Protein AF-0000000072562785 (afdb_homodimer)

Solvent-accessible surface area (backbone atoms only — not comparable to full-atom values): 84893 Å² total; per-residue (Å²): 133,82,79,73,74,63,72,68,56,55,51,50,50,51,51,52,51,36,52,48,36,49,51,53,28,52,50,31,46,50,52,27,52,51,36,47,51,51,36,52,54,53,45,57,34,65,36,48,22,24,50,68,55,38,51,45,48,44,40,48,33,55,50,49,68,55,76,79,30,54,31,75,60,66,19,50,46,67,73,76,51,78,28,59,71,29,42,30,52,51,30,38,39,73,35,67,59,48,44,61,56,45,38,51,47,44,47,61,54,59,70,44,70,67,44,73,40,58,78,39,71,22,55,50,37,46,47,54,51,18,57,62,54,69,73,50,68,36,35,37,53,66,45,47,50,52,46,44,42,67,62,31,49,52,53,40,27,51,51,50,38,58,45,43,74,37,69,66,55,20,64,74,31,51,56,47,48,38,56,46,82,42,66,58,47,42,28,52,43,69,65,64,62,72,65,71,77,68,80,63,76,76,72,71,68,78,80,74,70,67,67,74,58,46,75,65,60,66,71,65,74,65,92,62,71,74,76,65,77,70,71,78,72,74,74,80,39,45,50,95,48,36,33,39,30,22,40,26,37,96,85,39,44,44,65,27,33,37,38,31,58,42,34,40,73,64,56,33,71,45,42,46,45,39,15,67,58,74,42,52,43,75,73,44,67,59,87,54,96,81,59,50,56,51,51,47,24,27,34,49,45,50,30,42,49,18,42,51,46,28,47,22,46,52,33,22,32,44,31,33,33,39,35,34,87,62,39,36,38,40,36,38,37,50,80,90,41,66,44,37,36,27,36,42,77,42,40,25,60,77,73,36,48,78,55,42,55,75,75,64,66,72,47,75,34,34,55,67,47,26,64,52,37,41,51,39,40,51,49,46,53,31,43,62,47,71,47,40,37,52,39,52,32,49,56,40,59,71,71,48,50,57,33,74,60,66,82,46,68,75,70,67,43,91,40,56,69,69,59,59,91,66,54,48,65,74,46,59,67,87,53,67,43,52,57,57,44,70,71,58,58,59,72,64,52,83,71,81,74,76,78,75,74,71,79,72,67,79,68,76,74,68,72,75,72,80,82,86,84,80,89,84,86,90,84,86,90,80,89,81,87,83,82,86,80,84,82,83,81,82,84,81,85,85,80,81,81,76,78,80,72,81,72,70,84,81,83,68,98,60,81,74,73,67,73,76,59,50,72,75,80,75,92,69,54,39,38,38,62,36,57,56,18,23,66,73,39,26,59,61,34,86,81,24,85,44,40,83,40,37,44,85,65,34,36,75,51,32,34,68,55,46,48,53,49,49,46,50,42,40,63,34,87,84,23,32,59,49,48,45,73,63,48,41,67,47,44,61,36,32,38,24,40,37,39,40,78,78,43,45,54,26,36,31,25,45,32,15,30,80,40,33,41,56,42,52,54,50,24,48,52,49,46,60,71,43,51,90,48,40,45,55,30,27,52,30,66,66,44,69,44,79,36,62,92,58,52,49,63,46,73,37,45,47,53,26,25,32,35,39,36,30,38,60,46,64,42,46,37,50,71,71,53,30,81,87,38,38,42,78,47,36,65,44,41,47,50,27,49,49,56,41,40,74,68,34,33,44,50,83,58,73,46,68,91,31,30,16,39,20,76,91,68,71,29,30,19,51,54,75,46,63,64,38,45,74,60,77,79,73,78,71,75,79,64,80,81,76,80,71,73,83,74,71,62,64,62,46,54,56,50,47,54,50,50,50,41,28,54,75,30,65,44,126,134,85,80,73,75,63,71,70,56,56,51,51,52,51,50,51,50,36,51,50,37,49,50,52,27,52,50,33,44,50,52,28,52,50,36,47,50,51,36,51,54,53,43,58,34,62,36,49,22,24,50,69,56,39,51,45,49,45,40,50,34,56,50,50,68,55,76,78,29,55,31,75,62,64,19,50,45,67,74,76,52,78,28,59,70,29,42,32,51,53,30,38,39,72,36,66,60,48,44,60,55,45,40,50,46,44,47,61,55,59,70,44,69,67,44,73,39,59,79,39,71,22,55,51,37,46,48,54,51,19,57,62,53,70,73,49,68,36,35,37,53,66,45,46,51,52,45,43,42,68,65,33,49,52,51,41,26,50,51,50,37,58,45,44,74,37,69,67,54,21,64,74,31,51,57,46,50,38,56,44,81,41,66,58,46,42,28,50,42,69,64,65,60,71,64,72,77,67,78,63,75,75,73,71,68,78,80,75,68,67,68,74,57,46,73,66,59,66,75,65,70,70,91,62,72,76,77,66,77,72,71,78,73,75,72,80,37,44,51,95,49,32,32,40,30,22,43,25,35,96,85,39,44,44,66,28,31,37,39,31,60,40,34,40,73,64,57,33,70,45,43,47,44,39,14,68,57,74,42,50,43,75,72,43,66,60,84,54,97,79,58,50,50,52,52,49,25,26,33,49,46,50,31,42,50,18,43,51,46,31,48,23,46,51,35,23,32,44,31,33,33,38,36,33,86,60,40,37,38,39,37,38,36,49,81,91,42,67,47,37,36,27,37,42,77,42,40,25,60,77,73,37,48,79,56,42,56,75,77,63,67,72,47,74,34,34,56,67,48,28,65,51,36,41,52,40,40,51,47,47,53,32,44,62,49,71,47,42,39,54,39,54,34,51,54,43,59,71,71,46,50,58,34,74,60,67,83,45,67,74,69,63,45,92,41,53,66,70,63,51,97,61,57,46,65,76,47,58,66,87,51,68,40,52,57,57,45,71,70,58,58,62,71,63,52,80,71,81,72,74,76,74,74,68,78,71,68,79,71,77,72,72,75,79,72,79,84,81,85,81,87,83,91,83,88,91,87,91,87,88,90,83,89,85,86,90,87,87,86,84,87,86,86,85,82,82,83,76,78,80,74,83,72,72,82,81,84,67,96,59,81,76,73,64,73,78,59,51,71,74,81,75,90,69,54,40,37,37,64,36,56,57,18,23,65,72,38,28,58,61,36,84,82,24,84,44,40,83,40,37,46,84,65,33,35,75,50,32,34,70,55,47,46,53,49,48,46,48,43,42,62,33,87,83,23,32,59,52,48,44,72,63,46,40,67,47,45,61,36,31,38,24,40,36,40,39,78,78,42,45,53,25,35,32,24,44,31,16,30,78,40,33,41,54,41,51,54,50,24,47,51,48,49,60,71,42,52,90,48,41,45,54,31,26,51,31,66,66,44,69,42,79,35,62,92,57,51,50,61,47,73,36,46,46,54,26,24,33,34,39,36,30,36,62,46,64,42,46,35,50,71,71,52,31,81,88,39,38,42,78,48,34,64,43,42,47,50,27,50,48,54,42,40,74,68,35,33,46,50,83,58,74,45,68,91,30,30,16,39,19,77,92,68,71,30,30,19,50,56,74,47,63,64,39,44,73,59,77,80,72,78,71,74,77,63,81,80,76,80,71,72,82,73,72,61,64,62,47,53,54,50,46,53,49,52,50,40,28,55,74,32,65,45,126

Organism: Arthroderma benhamiae (strain ATCC MYA-4681 / CBS 112371) (NCBI:txid663331)

Foldseek 3Di:
DPPPDDPVVVVVVVVVVVVVVVVVVVVVVVVVVVVVVVVVVVCQQAFFAFLLVVLQLLQQQQQPCQVVQEDLDPADDDAQFDQAFFFAFQWEAAPQCLLVLLLVLQCQVQVDCLRVDRDHGGSNVSNVLSVVLNVHHFRYLVSVVVSCCSRAVVRLFSVLLSLCVPPSLCVVLVAQRTKDKDAQLCLAPLAQPPDPPPVPPPPPPPDDPCPVVPVVPVVPDDPPPPPDPPPPPDALFDDPQKIWMWRDHPAFTATQFIEGEGACSNVPPLLCQLQNHIDRLVVLLDDDPPDALSSLSVNSVSSSVSVRLSLCLQLQAFWYWYDNSQKIWTWGADLVHSSYIHTDIAGLCVLCPNGQQPPDAFDFGNSCRHSNNVVSSRRSNSSNDHRQWFLSSLVSVVVTDGRNRDPPCVRNPPCSQPPDPDGSNVNRDDDNSSVVNSPGDSDGNPPPPPPPPPPPDPPPPDPPDPDDDDDDDDDDDDDDDDDPDDDDDDDDDDDDPLDDQPADPDPDVDPPPPPSHHDDDDPFAFALVQLLQQAPQHFHDPPGSLSVLQDDGTGPHHLVVVQVQQLCCQQPPSDPPAWGFPNAADRFFGKIWGAGPPSGHIFIKTFGAPSRVSLLVVQQVLLVLLVVCDNAAAWHWSAKHANQVPWTHDSSRGTTGMITTTHDQAAQLCVVLPVVRLQVQLVLNLVSLVSSVVSQKDQVPDASVQWHQDPVNRGIYGDRSSPMDRHDQDDDPPDDDDPDPSDPPSVVVSVVSSVVSCVNSVND/DPPPDDPVVVVVVVVVVVVVVVVVVVVVVVVVVVVVVVVVVVCQQAFFAFLLVVLQLLQQQQQPPQVVQEDLDPADDDAQFDFAFFFAFQWEAAPQCLLVLLLVLQCQVQVDCLRVDRDHGGSNVSNVLSVVLNVHHFRYLVSVVVSCCSRAVVRLFSVLQSLCVPPSLCVVLVAQRTKDKDAQLCLAPLAQPPDPPPPPPPPDDPDDPCPVVPVVPVVPDDPNPPPDPPPPPDALFDDPQKIWMWRDHPAFTATQFIEGEGACSNVPPLLCQLQNHIDRLVVLLDFDPPDALSSLSVNSVSSSVSVRLSLCLQLQAFWYWYDNSQKIWTWGADLVHSSYIHTDIAGLCVLCPNGQQPPDAFDFGNSCRHSNNVVSSRRSNSSNDHRQWFLSSLVSVVVTDGRNDDPDCVRSPPCSQPDDPDGSNVNRDDDPSSVVNSPGDSDGNPDPPPPPPPPPDPPPPDPDDDDDDDDDDDYYDDDDDDDDYDDDDDDDDDDDPPDDQPADPDPDVDPCPPPSHHDDDDPFAFAQVQLLQQAPQHFHDPPGPLSVLQDDGTGPHHLVVVQVQQLCCQQPPSDVPAWGFPNAADRFFGKIWGAGPPSGHIFIKTFGAPSRVSLLVVQQVLLVLLVVCDNAAAWHWSAKHANQVPWTHDSSRGTTGMITTTHDQAAQLCVVLPVVRLQVQLVLNLVSLVSSVVSQKDQVPDASVQWHQDPVNRGIYGDRSSPMDRHDQDDDPPPDDDCPPSDPPSVVVSVVSSVVSCVRSVND

Nearest PDB structures (foldseek):
  9eq0-assembly2_B  TM=7.694E-01  e=5.985E-05  Homo sapiens
  6ylc-assembly2_B  TM=6.820E-01  e=2.870E-05  Homo sapiens
  6fad-assembly4_D  TM=6.854E-01  e=1.315E-04  Homo sapiens
  5mxx-assembly1_A  TM=7.050E-01  e=3.211E-04  Homo sapiens
  1wbp-assembly1_A  TM=6.813E-01  e=4.638E-04  Homo sapiens

Sequence (1528 aa):
MANEAPVGSREEALLQQLERERALRRQAEDEKERAERDNARLQKQLQPTTLPEFLDACHVYLSVGFSSRINYKTGTQGNPENAYLKLRPDYIREWTTFSQEQSEVWRDLFSVDFASEPHFTSLNTLKEMGNDLQVRSMGSELDLNYYERYAVEDRVSLIIRNLFSDDKLRKIFNLGGDVTFENHGNTITTEERGAEPTANPDIDSPQQSPVQKRRKKADMHGDSLPATPTVRSRSSRPRADQFCVYNTGPERAIPAFIIEYKAPHKLTLAIIEAGLIEMDVDDVVIYNESDDPVKLAQRRVAAVISQAFSYMIQAELEFGYVCTGEAFIFLRVPSDDPATVYYYLSTPNEDVGETTGWAGGDSANRLHLTAIGQVLAFTLRALKSQPRGQVWRNNAEAQLKRWEIEQDDVLFGSDIEESTGKKLSDYKQDRKSRNEYIRVSPIKTRSKSKGLASCRDPEERPTGSEPSDDGDDNDSSGSGGFDPGSPSSGLPRRASNVTAVTKPPPTGSREHKYSMEPPIEPTQFCTQKCLLGLFNRGPLDQNCPHVASHGVERHTIDDCEFRRLVRAQILADSGPSGCESMHLHGTSGALFWLTLFPYGYTLVAKAMPVETVKCALYEEQIYQHLRPIQGIYVPVCLGSVDISSRPLWYDGIFEVVHLLLLGHAGRLVKFHAGANNLRDFAPSACESLRAIHKQHALHRDAHSGNMFWNAENKQVMFVDFERARVVNSGKTKKRKRGTLPLSSHGNTEFEREIKSVERHMGFRMANEAPVGSREEALLQQLERERALRRQAEDEKERAERDNARLQKQLQPTTLPEFLDACHVYLSVGFSSRINYKTGTQGNPENAYLKLRPDYIREWTTFSQEQSEVWRDLFSVDFASEPHFTSLNTLKEMGNDLQVRSMGSELDLNYYERYAVEDRVSLIIRNLFSDDKLRKIFNLGGDVTFENHGNTITTEERGAEPTANPDIDSPQQSPVQKRRKKADMHGDSLPATPTVRSRSSRPRADQFCVYNTGPERAIPAFIIEYKAPHKLTLAIIEAGLIEMDVDDVVIYNESDDPVKLAQRRVAAVISQAFSYMIQAELEFGYVCTGEAFIFLRVPSDDPATVYYYLSTPNEDVGETTGWAGGDSANRLHLTAIGQVLAFTLRALKSQPRGQVWRNNAEAQLKRWEIEQDDVLFGSDIEESTGKKLSDYKQDRKSRNEYIRVSPIKTRSKSKGLASCRDPEERPTGSEPSDDGDDNDSSGSGGFDPGSPSSGLPRRASNVTAVTKPPPTGSREHKYSMEPPIEPTQFCTQKCLLGLFNRGPLDQNCPHVASHGVERHTIDDCEFRRLVRAQILADSGPSGCESMHLHGTSGALFWLTLFPYGYTLVAKAMPVETVKCALYEEQIYQHLRPIQGIYVPVCLGSVDISSRPLWYDGIFEVVHLLLLGHAGRLVKFHAGANNLRDFAPSACESLRAIHKQHALHRDAHSGNMFWNAENKQVMFVDFERARVVNSGKTKKRKRGTLPLSSHGNTEFEREIKSVERHMGFR

Structure (mmCIF, N/CA/C/O backbone):
data_AF-0000000072562785-model_v1
#
loop_
_entity.id
_entity.type
_entity.pdbx_description
1 polymer 'Protein kinase domain-containing protein'
#
loop_
_atom_site.group_PDB
_atom_site.id
_atom_site.type_symbol
_atom_site.label_atom_id
_atom_site.label_alt_id
_atom_site.label_comp_id
_atom_site.label_asym_id
_atom_site.label_entity_id
_atom_site.label_seq_id
_atom_site.pdbx_PDB_ins_code
_atom_site.Cartn_x
_atom_site.Cartn_y
_atom_site.Cartn_z
_atom_site.occupancy
_atom_site.B_iso_or_equiv
_atom_site.auth_seq_id
_atom_site.auth_comp_id
_atom_site.auth_asym_id
_atom_site.auth_atom_id
_atom_site.pdbx_PDB_model_num
ATOM 1 N N . MET A 1 1 ? -8.141 -50.281 85.625 1 22.38 1 MET A N 1
ATOM 2 C CA . MET A 1 1 ? -6.836 -49.625 85.5 1 22.38 1 MET A CA 1
ATOM 3 C C . MET A 1 1 ? -6.516 -49.375 84 1 22.38 1 MET A C 1
ATOM 5 O O . MET A 1 1 ? -6.238 -50.281 83.25 1 22.38 1 MET A O 1
ATOM 9 N N . ALA A 1 2 ? -7.328 -48.469 83.438 1 31.09 2 ALA A N 1
ATOM 10 C CA . ALA A 1 2 ? -7.273 -47.969 82.062 1 31.09 2 ALA A CA 1
ATOM 11 C C . ALA A 1 2 ? -5.887 -47.438 81.688 1 31.09 2 ALA A C 1
ATOM 13 O O . ALA A 1 2 ? -5.34 -46.625 82.438 1 31.09 2 ALA A O 1
ATOM 14 N N . ASN A 1 3 ? -5.039 -48.25 81.125 1 30.95 3 ASN A N 1
ATOM 15 C CA . ASN A 1 3 ? -3.652 -48.156 80.688 1 30.95 3 ASN A CA 1
ATOM 16 C C . ASN A 1 3 ? -3.387 -46.844 80 1 30.95 3 ASN A C 1
ATOM 18 O O . ASN A 1 3 ? -3.998 -46.562 78.938 1 30.95 3 ASN A O 1
ATOM 22 N N . GLU A 1 4 ? -3.189 -45.719 80.75 1 36.47 4 GLU A N 1
ATOM 23 C CA . GLU A 1 4 ? -2.711 -44.406 80.312 1 36.47 4 GLU A CA 1
ATOM 24 C C . GLU A 1 4 ? -1.526 -44.562 79.375 1 36.47 4 GLU A C 1
ATOM 26 O O . GLU A 1 4 ? -0.531 -45.219 79.688 1 36.47 4 GLU A O 1
ATOM 31 N N . ALA A 1 5 ? -1.757 -44.594 78.125 1 46.75 5 ALA A N 1
ATOM 32 C CA . ALA A 1 5 ? -0.71 -44.594 77.125 1 46.75 5 ALA A CA 1
ATOM 33 C C . ALA A 1 5 ? 0.41 -43.625 77.5 1 46.75 5 ALA A C 1
ATOM 35 O O . ALA A 1 5 ? 0.149 -42.5 77.875 1 46.75 5 ALA A O 1
ATOM 36 N N . PRO A 1 6 ? 1.666 -44.062 77.625 1 51.34 6 PRO A N 1
ATOM 37 C CA . PRO A 1 6 ? 2.795 -43.344 78.25 1 51.34 6 PRO A CA 1
ATOM 38 C C . PRO A 1 6 ? 3.021 -41.969 77.625 1 51.34 6 PRO A C 1
ATOM 40 O O . PRO A 1 6 ? 2.684 -41.75 76.438 1 51.34 6 PRO A O 1
ATOM 43 N N . VAL A 1 7 ? 3.025 -40.844 78.188 1 56.44 7 VAL A N 1
ATOM 44 C CA . VAL A 1 7 ? 3.24 -39.406 78 1 56.44 7 VAL A CA 1
ATOM 45 C C . VAL A 1 7 ? 4.324 -39.188 76.938 1 56.44 7 VAL A C 1
ATOM 47 O O . VAL A 1 7 ? 4.219 -38.281 76.125 1 56.44 7 VAL A O 1
ATOM 50 N N . GLY A 1 8 ? 5.285 -39.969 76.875 1 61.75 8 GLY A N 1
ATOM 51 C CA . GLY A 1 8 ? 6.383 -39.906 75.875 1 61.75 8 GLY A CA 1
ATOM 52 C C . GLY A 1 8 ? 5.941 -40.156 74.438 1 61.75 8 GLY A C 1
ATOM 53 O O . GLY A 1 8 ? 6.457 -39.5 73.562 1 61.75 8 GLY A O 1
ATOM 54 N N . SER A 1 9 ? 4.941 -40.875 74.312 1 76.25 9 SER A N 1
ATOM 55 C CA . SER A 1 9 ? 4.477 -41.312 73 1 76.25 9 SER A CA 1
ATOM 56 C C . SER A 1 9 ? 3.65 -40.25 72.312 1 76.25 9 SER A C 1
ATOM 58 O O . SER A 1 9 ? 3.783 -40.031 71.062 1 76.25 9 SER A O 1
ATOM 60 N N . ARG A 1 10 ? 2.939 -39.5 73 1 80.56 10 ARG A N 1
ATOM 61 C CA . ARG A 1 10 ? 2.109 -38.438 72.438 1 80.56 10 ARG A CA 1
ATOM 62 C C . ARG A 1 10 ? 2.965 -37.25 72 1 80.56 10 ARG A C 1
ATOM 64 O O . ARG A 1 10 ? 2.691 -36.656 70.938 1 80.56 10 ARG A O 1
ATOM 71 N N . GLU A 1 11 ? 3.996 -36.938 72.812 1 81.5 11 GLU A N 1
ATOM 72 C CA . GLU A 1 11 ? 4.934 -35.875 72.438 1 81.5 11 GLU A CA 1
ATOM 73 C C . GLU A 1 11 ? 5.668 -36.219 71.125 1 81.5 11 GLU A C 1
ATOM 75 O O . GLU A 1 11 ? 5.863 -35.375 70.25 1 81.5 11 GLU A O 1
ATOM 80 N N . GLU A 1 12 ? 6.004 -37.5 71.062 1 85 12 GLU A N 1
ATOM 81 C CA . GLU A 1 12 ? 6.688 -37.938 69.812 1 85 12 GLU A CA 1
ATOM 82 C C . GLU A 1 12 ? 5.77 -37.844 68.625 1 85 12 GLU A C 1
ATOM 84 O O . GLU A 1 12 ? 6.207 -37.469 67.562 1 85 12 GLU A O 1
ATOM 89 N N . ALA A 1 13 ? 4.543 -38.156 68.875 1 86.5 13 ALA A N 1
ATOM 90 C CA . ALA A 1 13 ? 3.574 -38.094 67.812 1 86.5 13 ALA A CA 1
ATOM 91 C C . ALA A 1 13 ? 3.352 -36.656 67.375 1 86.5 13 ALA A C 1
ATOM 93 O O . ALA A 1 13 ? 3.26 -36.375 66.188 1 86.5 13 ALA A O 1
ATOM 94 N N . LEU A 1 14 ? 3.309 -35.688 68.25 1 87.75 14 LEU A N 1
ATOM 95 C CA . LEU A 1 14 ? 3.131 -34.281 67.938 1 87.75 14 LEU A CA 1
ATOM 96 C C . LEU A 1 14 ? 4.359 -33.719 67.25 1 87.75 14 LEU A C 1
ATOM 98 O O . LEU A 1 14 ? 4.23 -32.906 66.312 1 87.75 14 LEU A O 1
ATOM 102 N N . LEU A 1 15 ? 5.508 -34.219 67.625 1 88.81 15 LEU A N 1
ATOM 103 C CA . LEU A 1 15 ? 6.738 -33.781 67 1 88.81 15 LEU A CA 1
ATOM 104 C C . LEU A 1 15 ? 6.793 -34.281 65.5 1 88.81 15 LEU A C 1
ATOM 106 O O . LEU A 1 15 ? 7.242 -33.531 64.625 1 88.81 15 LEU A O 1
ATOM 110 N N . GLN A 1 16 ? 6.312 -35.5 65.375 1 89.56 16 GLN A N 1
ATOM 111 C CA . GLN A 1 16 ? 6.273 -36.031 64 1 89.56 16 GLN A CA 1
ATOM 112 C C . GLN A 1 16 ? 5.289 -35.25 63.125 1 89.56 16 GLN A C 1
ATOM 114 O O . GLN A 1 16 ? 5.57 -34.938 61.969 1 89.56 16 GLN A O 1
ATOM 119 N N . GLN A 1 17 ? 4.184 -34.906 63.75 1 89.12 17 GLN A N 1
ATOM 120 C CA . GLN A 1 17 ? 3.191 -34.125 63.031 1 89.12 17 GLN A CA 1
ATOM 121 C C . GLN A 1 17 ? 3.723 -32.719 62.719 1 89.12 17 GLN A C 1
ATOM 123 O O . GLN A 1 17 ? 3.465 -32.188 61.625 1 89.12 17 GLN A O 1
ATOM 128 N N . LEU A 1 18 ? 4.426 -32.156 63.625 1 90.06 18 LEU A N 1
ATOM 129 C CA . LEU A 1 18 ? 5.035 -30.844 63.406 1 90.06 18 LEU A CA 1
ATOM 130 C C . LEU A 1 18 ? 6.051 -30.875 62.281 1 90.06 18 LEU A C 1
ATOM 132 O O . LEU A 1 18 ? 6.086 -29.969 61.438 1 90.06 18 LEU A O 1
ATOM 136 N N . GLU A 1 19 ? 6.809 -31.969 62.25 1 90.06 19 GLU A N 1
ATOM 137 C CA . GLU A 1 19 ? 7.793 -32.125 61.188 1 90.06 19 GLU A CA 1
ATOM 138 C C . GLU A 1 19 ? 7.117 -32.281 59.844 1 90.06 19 GLU A C 1
ATOM 140 O O . GLU A 1 19 ? 7.586 -31.766 58.844 1 90.06 19 GLU A O 1
ATOM 145 N N . ARG A 1 20 ? 6.078 -33 59.875 1 90.06 20 ARG A N 1
ATOM 146 C CA . ARG A 1 20 ? 5.332 -33.188 58.625 1 90.06 20 ARG A CA 1
ATOM 147 C C . ARG A 1 20 ? 4.727 -31.875 58.125 1 90.06 20 ARG A C 1
ATOM 149 O O . ARG A 1 20 ? 4.793 -31.562 56.938 1 90.06 20 ARG A O 1
ATOM 156 N N . GLU A 1 21 ? 4.191 -31.094 59.031 1 90.06 21 GLU A N 1
ATOM 157 C CA . GLU A 1 21 ? 3.588 -29.812 58.656 1 90.06 21 GLU A CA 1
ATOM 158 C C . GLU A 1 21 ? 4.645 -28.828 58.188 1 90.06 21 GLU A C 1
ATOM 160 O O . GLU A 1 21 ? 4.398 -28.047 57.25 1 90.06 21 GLU A O 1
ATOM 165 N N . ARG A 1 22 ? 5.793 -28.906 58.781 1 89.62 22 ARG A N 1
ATOM 166 C CA . ARG A 1 22 ? 6.895 -28.047 58.312 1 89.62 22 ARG A CA 1
ATOM 167 C C . ARG A 1 22 ? 7.34 -28.438 56.906 1 89.62 22 ARG A C 1
ATOM 169 O O . ARG A 1 22 ? 7.621 -27.562 56.094 1 89.62 22 ARG A O 1
ATOM 176 N N . ALA A 1 23 ? 7.305 -29.703 56.688 1 90.12 23 ALA A N 1
ATOM 177 C CA . ALA A 1 23 ? 7.691 -30.188 55.375 1 90.12 23 ALA A CA 1
ATOM 178 C C . ALA A 1 23 ? 6.668 -29.766 54.312 1 90.12 23 ALA A C 1
ATOM 180 O O . ALA A 1 23 ? 7.039 -29.344 53.219 1 90.12 23 ALA A O 1
ATOM 181 N N . LEU A 1 24 ? 5.461 -29.844 54.656 1 90.12 24 LEU A N 1
ATOM 182 C CA . LEU A 1 24 ? 4.398 -29.453 53.75 1 90.12 24 LEU A CA 1
ATOM 183 C C . LEU A 1 24 ? 4.426 -27.953 53.5 1 90.12 24 LEU A C 1
ATOM 185 O O . LEU A 1 24 ? 4.172 -27.5 52.375 1 90.12 24 LEU A O 1
ATOM 189 N N . ARG A 1 25 ? 4.707 -27.203 54.469 1 87.75 25 ARG A N 1
ATOM 190 C CA . ARG A 1 25 ? 4.828 -25.766 54.312 1 87.75 25 ARG A CA 1
ATOM 191 C C . ARG A 1 25 ? 5.988 -25.406 53.406 1 87.75 25 ARG A C 1
ATOM 193 O O . ARG A 1 25 ? 5.852 -24.547 52.531 1 87.75 25 ARG A O 1
ATOM 200 N N . ARG A 1 26 ? 7.117 -26.062 53.625 1 89.19 26 ARG A N 1
ATOM 201 C CA . ARG A 1 26 ? 8.273 -25.812 52.75 1 89.19 26 ARG A CA 1
ATOM 202 C C . ARG A 1 26 ? 7.969 -26.141 51.312 1 89.19 26 ARG A C 1
ATOM 204 O O . ARG A 1 26 ? 8.383 -25.422 50.406 1 89.19 26 ARG A O 1
ATOM 211 N N . GLN A 1 27 ? 7.316 -27.156 51.094 1 88.62 27 GLN A N 1
ATOM 212 C CA . GLN A 1 27 ? 6.934 -27.531 49.75 1 88.62 27 GLN A CA 1
ATOM 213 C C . GLN A 1 27 ? 5.988 -26.516 49.125 1 88.62 27 GLN A C 1
ATOM 215 O O . GLN A 1 27 ? 6.133 -26.141 47.969 1 88.62 27 GLN A O 1
ATOM 220 N N . ALA A 1 28 ? 5.062 -26.109 49.875 1 88.38 28 ALA A N 1
ATOM 221 C CA . ALA A 1 28 ? 4.113 -25.109 49.406 1 88.38 28 ALA A CA 1
ATOM 222 C C . ALA A 1 28 ? 4.82 -23.781 49.094 1 88.38 28 ALA A C 1
ATOM 224 O O . ALA A 1 28 ? 4.48 -23.109 48.125 1 88.38 28 ALA A O 1
ATOM 225 N N . GLU A 1 29 ? 5.789 -23.469 49.875 1 88.56 29 GLU A N 1
ATOM 226 C CA . GLU A 1 29 ? 6.551 -22.234 49.656 1 88.56 29 GLU A CA 1
ATOM 227 C C . GLU A 1 29 ? 7.41 -22.344 48.406 1 88.56 29 GLU A C 1
ATOM 229 O O . GLU A 1 29 ? 7.547 -21.375 47.656 1 88.56 29 GLU A O 1
ATOM 234 N N . ASP A 1 30 ? 7.938 -23.484 48.219 1 88.75 30 ASP A N 1
ATOM 235 C CA . ASP A 1 30 ? 8.734 -23.719 47 1 88.75 30 ASP A CA 1
ATOM 236 C C . ASP A 1 30 ? 7.863 -23.625 45.75 1 88.75 30 ASP A C 1
ATOM 238 O O . ASP A 1 30 ? 8.281 -23.047 44.75 1 88.75 30 ASP A O 1
ATOM 242 N N . GLU A 1 31 ? 6.773 -24.219 45.844 1 88.62 31 GLU A N 1
ATOM 243 C CA . GLU A 1 31 ? 5.855 -24.172 44.719 1 88.62 31 GLU A CA 1
ATOM 244 C C . GLU A 1 31 ? 5.344 -22.75 44.5 1 88.62 31 GLU A C 1
ATOM 246 O O . GLU A 1 31 ? 5.133 -22.344 43.344 1 88.62 31 GLU A O 1
ATOM 251 N N . LYS A 1 32 ? 5.18 -22.109 45.5 1 87.44 32 LYS A N 1
ATOM 252 C CA . LYS A 1 32 ? 4.801 -20.703 45.406 1 87.44 32 LYS A CA 1
ATOM 253 C C . LYS A 1 32 ? 5.898 -19.891 44.719 1 87.44 32 LYS A C 1
ATOM 255 O O . LYS A 1 32 ? 5.617 -19.078 43.844 1 87.44 32 LYS A O 1
ATOM 260 N N . GLU A 1 33 ? 7.09 -20.109 45.125 1 87.31 33 GLU A N 1
ATOM 261 C CA . GLU A 1 33 ? 8.211 -19.391 44.531 1 87.31 33 GLU A CA 1
ATOM 262 C C . GLU A 1 33 ? 8.344 -19.719 43.062 1 87.31 33 GLU A C 1
ATOM 264 O O . GLU A 1 33 ? 8.656 -18.844 42.25 1 87.31 33 GLU A O 1
ATOM 269 N N . ARG A 1 34 ? 8.125 -20.891 42.781 1 87.69 34 ARG A N 1
ATOM 270 C CA . ARG A 1 34 ? 8.172 -21.297 41.375 1 87.69 34 ARG A CA 1
ATOM 271 C C . ARG A 1 34 ? 7.055 -20.625 40.562 1 87.69 34 ARG A C 1
ATOM 273 O O . ARG A 1 34 ? 7.281 -20.156 39.469 1 87.69 34 ARG A O 1
ATOM 280 N N . ALA A 1 35 ? 5.926 -20.641 41.094 1 87.5 35 ALA A N 1
ATOM 281 C CA . ALA A 1 35 ? 4.781 -20.016 40.438 1 87.5 35 ALA A CA 1
ATOM 282 C C . ALA A 1 35 ? 4.996 -18.516 40.281 1 87.5 35 ALA A C 1
ATOM 284 O O . ALA A 1 35 ? 4.609 -17.938 39.25 1 87.5 35 ALA A O 1
ATOM 285 N N . GLU A 1 36 ? 5.633 -18 41.219 1 87.69 36 GLU A N 1
ATOM 286 C CA . GLU A 1 36 ? 5.91 -16.562 41.156 1 87.69 36 GLU A CA 1
ATOM 287 C C . GLU A 1 36 ? 6.973 -16.266 40.094 1 87.69 36 GLU A C 1
ATOM 289 O O . GLU A 1 36 ? 6.895 -15.242 39.406 1 87.69 36 GLU A O 1
ATOM 294 N N . ARG A 1 37 ? 7.883 -17.094 39.969 1 86.06 37 ARG A N 1
ATOM 295 C CA . ARG A 1 37 ? 8.898 -16.922 38.938 1 86.06 37 ARG A CA 1
ATOM 296 C C . ARG A 1 37 ? 8.289 -17.062 37.562 1 86.06 37 ARG A C 1
ATOM 298 O O . ARG A 1 37 ? 8.633 -16.297 36.656 1 86.06 37 ARG A O 1
ATOM 305 N N . ASP A 1 38 ? 7.465 -17.953 37.469 1 86.44 38 ASP A N 1
ATOM 306 C CA . ASP A 1 38 ? 6.785 -18.141 36.219 1 86.44 38 ASP A CA 1
ATOM 307 C C . ASP A 1 38 ? 5.898 -16.938 35.875 1 86.44 38 ASP A C 1
ATOM 309 O O . ASP A 1 38 ? 5.82 -16.516 34.719 1 86.44 38 ASP A O 1
ATOM 313 N N . ASN A 1 39 ? 5.297 -16.531 36.844 1 86.94 39 ASN A N 1
ATOM 314 C CA . ASN A 1 39 ? 4.473 -15.328 36.688 1 86.94 39 ASN A CA 1
ATOM 315 C C . ASN A 1 39 ? 5.305 -14.133 36.25 1 86.94 39 ASN A C 1
ATOM 317 O O . ASN A 1 39 ? 4.871 -13.352 35.406 1 86.94 39 ASN A O 1
ATOM 321 N N . ALA A 1 40 ? 6.422 -14.055 36.844 1 87 40 ALA A N 1
ATOM 322 C CA . ALA A 1 40 ? 7.301 -12.938 36.5 1 87 40 ALA A CA 1
ATOM 323 C C . ALA A 1 40 ? 7.777 -13.039 35.062 1 87 40 ALA A C 1
ATOM 325 O O . ALA A 1 40 ? 7.871 -12.031 34.344 1 87 40 ALA A O 1
ATOM 326 N N . ARG A 1 41 ? 8.008 -14.164 34.656 1 86.5 41 ARG A N 1
ATOM 327 C CA . ARG A 1 41 ? 8.445 -14.398 33.281 1 86.5 41 ARG A CA 1
ATOM 328 C C . ARG A 1 41 ? 7.332 -14.07 32.281 1 86.5 41 ARG A C 1
ATOM 330 O O . ARG A 1 41 ? 7.574 -13.43 31.266 1 86.5 41 ARG A O 1
ATOM 337 N N . LEU A 1 42 ? 6.23 -14.516 32.594 1 89.19 42 LEU A N 1
ATOM 338 C CA . LEU A 1 42 ? 5.086 -14.273 31.734 1 89.19 42 LEU A CA 1
ATOM 339 C C . LEU A 1 42 ? 4.719 -12.797 31.719 1 89.19 42 LEU A C 1
ATOM 341 O O . LEU A 1 42 ? 4.363 -12.25 30.672 1 89.19 42 LEU A O 1
ATOM 345 N N . GLN A 1 43 ? 4.879 -12.242 32.812 1 88.5 43 GLN A N 1
ATOM 346 C CA . GLN A 1 43 ? 4.578 -10.812 32.906 1 88.5 43 GLN A CA 1
ATOM 347 C C . GLN A 1 43 ? 5.57 -9.992 32.094 1 88.5 43 GLN A C 1
ATOM 349 O O . GLN A 1 43 ? 5.203 -8.977 31.484 1 88.5 43 GLN A O 1
ATOM 354 N N . LYS A 1 44 ? 6.746 -10.453 32.062 1 88.44 44 LYS A N 1
ATOM 355 C CA . LYS A 1 44 ? 7.762 -9.742 31.281 1 88.44 44 LYS A CA 1
ATOM 356 C C . LYS A 1 44 ? 7.438 -9.773 29.797 1 88.44 44 LYS A C 1
ATOM 358 O O . LYS A 1 44 ? 7.738 -8.82 29.062 1 88.44 44 LYS A O 1
ATOM 363 N N . GLN A 1 45 ? 6.773 -10.75 29.391 1 90.81 45 GLN A N 1
ATOM 364 C CA . GLN A 1 45 ? 6.418 -10.891 27.984 1 90.81 45 GLN A CA 1
ATOM 365 C C . GLN A 1 45 ? 5.207 -10.031 27.625 1 90.81 45 GLN A C 1
ATOM 367 O O . GLN A 1 45 ? 5.039 -9.625 26.484 1 90.81 45 GLN A O 1
ATOM 372 N N . LEU A 1 46 ? 4.438 -9.734 28.641 1 91.88 46 LEU A N 1
ATOM 373 C CA . LEU A 1 46 ? 3.172 -9.055 28.391 1 91.88 46 LEU A CA 1
ATOM 374 C C . LEU A 1 46 ? 3.283 -7.566 28.703 1 91.88 46 LEU A C 1
ATOM 376 O O . LEU A 1 46 ? 2.502 -6.758 28.203 1 91.88 46 LEU A O 1
ATOM 380 N N . GLN A 1 47 ? 4.23 -7.199 29.469 1 90.69 47 GLN A N 1
ATOM 381 C CA . GLN A 1 47 ? 4.363 -5.809 29.891 1 90.69 47 GLN A CA 1
ATOM 382 C C . GLN A 1 47 ? 4.945 -4.949 28.781 1 90.69 47 GLN A C 1
ATOM 384 O O . GLN A 1 47 ? 5.703 -5.445 27.938 1 90.69 47 GLN A O 1
ATOM 389 N N . PRO A 1 48 ? 4.582 -3.66 28.766 1 93 48 PRO A N 1
ATOM 390 C CA . PRO A 1 48 ? 5.203 -2.75 27.797 1 93 48 PRO A CA 1
ATOM 391 C C . PRO A 1 48 ? 6.719 -2.68 27.953 1 93 48 PRO A C 1
ATOM 393 O O . PRO A 1 48 ? 7.254 -2.955 29.031 1 93 48 PRO A O 1
ATOM 396 N N . THR A 1 49 ? 7.371 -2.4 26.969 1 93.75 49 THR A N 1
ATOM 397 C CA . THR A 1 49 ? 8.828 -2.359 26.938 1 93.75 49 THR A CA 1
ATOM 398 C C . THR A 1 49 ? 9.336 -0.929 27.094 1 93.75 49 THR A C 1
ATOM 400 O O . THR A 1 49 ? 8.586 0.027 26.891 1 93.75 49 THR A O 1
ATOM 403 N N . THR A 1 50 ? 10.609 -0.812 27.609 1 92.5 50 THR A N 1
ATOM 404 C CA . THR A 1 50 ? 11.312 0.466 27.578 1 92.5 50 THR A CA 1
ATOM 405 C C . THR A 1 50 ? 11.836 0.763 26.172 1 92.5 50 THR A C 1
ATOM 407 O O . THR A 1 50 ? 11.812 -0.107 25.297 1 92.5 50 THR A O 1
ATOM 410 N N . LEU A 1 51 ? 12.258 1.972 25.938 1 93.06 51 LEU A N 1
ATOM 411 C CA . LEU A 1 51 ? 12.688 2.367 24.609 1 93.06 51 LEU A CA 1
ATOM 412 C C . LEU A 1 51 ? 13.859 1.516 24.141 1 93.06 51 LEU A C 1
ATOM 414 O O . LEU A 1 51 ? 13.852 0.987 23.016 1 93.06 51 LEU A O 1
ATOM 418 N N . PRO A 1 52 ? 14.93 1.264 24.984 1 92.56 52 PRO A N 1
ATOM 419 C CA . PRO A 1 52 ? 16.031 0.419 24.516 1 92.56 52 PRO A CA 1
ATOM 420 C C . PRO A 1 52 ? 15.602 -1.021 24.25 1 92.56 52 PRO A C 1
ATOM 422 O O . PRO A 1 52 ? 16.031 -1.626 23.266 1 92.56 52 PRO A O 1
ATOM 425 N N . GLU A 1 53 ? 14.703 -1.512 25.125 1 92.75 53 GLU A N 1
ATOM 426 C CA . GLU A 1 53 ? 14.188 -2.861 24.922 1 92.75 53 GLU A CA 1
ATOM 427 C C . GLU A 1 53 ? 13.367 -2.945 23.625 1 92.75 53 GLU A C 1
ATOM 429 O O . GLU A 1 53 ? 13.438 -3.943 22.906 1 92.75 53 GLU A O 1
ATOM 434 N N . PHE A 1 54 ? 12.641 -1.921 23.5 1 95.88 54 PHE A N 1
ATOM 435 C CA . PHE A 1 54 ? 11.781 -1.848 22.328 1 95.88 54 PHE A CA 1
ATOM 436 C C . PHE A 1 54 ? 12.609 -1.826 21.047 1 95.88 54 PHE A C 1
ATOM 438 O O . PHE A 1 54 ? 12.312 -2.559 20.094 1 95.88 54 PHE A O 1
ATOM 445 N N . LEU A 1 55 ? 13.633 -1.021 21 1 95.81 55 LEU A N 1
ATOM 446 C CA . LEU A 1 55 ? 14.508 -0.923 19.828 1 95.81 55 LEU A CA 1
ATOM 447 C C . LEU A 1 55 ? 15.219 -2.248 19.562 1 95.81 55 LEU A C 1
ATOM 449 O O . LEU A 1 55 ? 15.336 -2.676 18.422 1 95.81 55 LEU A O 1
ATOM 453 N N . ASP A 1 56 ? 15.664 -2.863 20.594 1 94.94 56 ASP A N 1
ATOM 454 C CA . ASP A 1 56 ? 16.344 -4.152 20.469 1 94.94 56 ASP A CA 1
ATOM 455 C C . ASP A 1 56 ? 15.406 -5.215 19.906 1 94.94 56 ASP A C 1
ATOM 457 O O . ASP A 1 56 ? 15.766 -5.93 18.969 1 94.94 56 ASP A O 1
ATOM 461 N N . ALA A 1 57 ? 14.25 -5.293 20.516 1 95.62 57 ALA A N 1
ATOM 462 C CA . ALA A 1 57 ? 13.273 -6.297 20.078 1 95.62 57 ALA A CA 1
ATOM 463 C C . ALA A 1 57 ? 12.844 -6.066 18.641 1 95.62 57 ALA A C 1
ATOM 465 O O . ALA A 1 57 ? 12.688 -7.016 17.875 1 95.62 57 ALA A O 1
ATOM 466 N N . CYS A 1 58 ? 12.617 -4.828 18.266 1 96.56 58 CYS A N 1
ATOM 467 C CA . CYS A 1 58 ? 12.211 -4.52 16.891 1 96.56 58 CYS A CA 1
ATOM 468 C C . CYS A 1 58 ? 13.289 -4.938 15.898 1 96.56 58 CYS A C 1
ATOM 470 O O . CYS A 1 58 ? 12.977 -5.422 14.812 1 96.56 58 CYS A O 1
ATOM 472 N N . HIS A 1 59 ? 14.531 -4.691 16.266 1 96.31 59 HIS A N 1
ATOM 473 C CA . HIS A 1 59 ? 15.609 -5.082 15.367 1 96.31 59 HIS A CA 1
ATOM 474 C C . HIS A 1 59 ? 15.664 -6.594 15.195 1 96.31 59 HIS A C 1
ATOM 476 O O . HIS A 1 59 ? 15.742 -7.094 14.07 1 96.31 59 HIS A O 1
ATOM 482 N N . VAL A 1 60 ? 15.555 -7.336 16.234 1 95.19 60 VAL A N 1
ATOM 483 C CA . VAL A 1 60 ? 15.727 -8.781 16.234 1 95.19 60 VAL A CA 1
ATOM 484 C C . VAL A 1 60 ? 14.539 -9.445 15.531 1 95.19 60 VAL A C 1
ATOM 486 O O . VAL A 1 60 ? 14.719 -10.367 14.734 1 95.19 60 VAL A O 1
ATOM 489 N N . TYR A 1 61 ? 13.398 -8.953 15.812 1 94.75 61 TYR A N 1
ATOM 490 C CA . TYR A 1 61 ? 12.219 -9.688 15.359 1 94.75 61 TYR A CA 1
ATOM 491 C C . TYR A 1 61 ? 11.711 -9.125 14.031 1 94.75 61 TYR A C 1
ATOM 493 O O . TYR A 1 61 ? 11.172 -9.867 13.203 1 94.75 61 TYR A O 1
ATOM 501 N N . LEU A 1 62 ? 11.812 -7.832 13.758 1 94.62 62 LEU A N 1
ATOM 502 C CA . LEU A 1 62 ? 11.172 -7.23 12.602 1 94.62 62 LEU A CA 1
ATOM 503 C C . LEU A 1 62 ? 12.188 -6.957 11.492 1 94.62 62 LEU A C 1
ATOM 505 O O . LEU A 1 62 ? 11.836 -6.98 10.312 1 94.62 62 LEU A O 1
ATOM 509 N N . SER A 1 63 ? 13.375 -6.605 11.82 1 94.25 63 SER A N 1
ATOM 510 C CA . SER A 1 63 ? 14.328 -6.137 10.82 1 94.25 63 SER A CA 1
ATOM 511 C C . SER A 1 63 ? 15.219 -7.273 10.32 1 94.25 63 SER A C 1
ATOM 513 O O . SER A 1 63 ? 15.477 -7.387 9.125 1 94.25 63 SER A O 1
ATOM 515 N N . VAL A 1 64 ? 15.648 -8.109 11.297 1 92.75 64 VAL A N 1
ATOM 516 C CA . VAL A 1 64 ? 16.547 -9.195 10.93 1 92.75 64 VAL A CA 1
ATOM 517 C C . VAL A 1 64 ? 15.852 -10.141 9.953 1 92.75 64 VAL A C 1
ATOM 519 O O . VAL A 1 64 ? 14.688 -10.508 10.156 1 92.75 64 VAL A O 1
ATOM 522 N N . GLY A 1 65 ? 16.469 -10.508 8.875 1 87.25 65 GLY A N 1
ATOM 523 C CA . GLY A 1 65 ? 15.93 -11.445 7.902 1 87.25 65 GLY A CA 1
ATOM 524 C C . GLY A 1 65 ? 15.273 -10.758 6.715 1 87.25 65 GLY A C 1
ATOM 525 O O . GLY A 1 65 ? 14.727 -11.422 5.832 1 87.25 65 GLY A O 1
ATOM 526 N N . PHE A 1 66 ? 15.281 -9.438 6.645 1 90.44 66 PHE A N 1
ATOM 527 C CA . PHE A 1 66 ? 14.68 -8.688 5.547 1 90.44 66 PHE A CA 1
ATOM 528 C C . PHE A 1 66 ? 15.273 -9.117 4.211 1 90.44 66 PHE A C 1
ATOM 530 O O . PHE A 1 66 ? 14.547 -9.336 3.24 1 90.44 66 PHE A O 1
ATOM 537 N N . SER A 1 67 ? 16.547 -9.289 4.109 1 86.19 67 SER A N 1
ATOM 538 C CA . SER A 1 67 ? 17.25 -9.531 2.85 1 86.19 67 SER A CA 1
ATOM 539 C C . SER A 1 67 ? 16.859 -10.875 2.246 1 86.19 67 SER A C 1
ATOM 541 O O . SER A 1 67 ? 16.844 -11.031 1.023 1 86.19 67 SER A O 1
ATOM 543 N N . SER A 1 68 ? 16.547 -11.789 3.092 1 83.88 68 SER A N 1
ATOM 544 C CA . SER A 1 68 ? 16.188 -13.125 2.615 1 83.88 68 SER A CA 1
ATOM 545 C C . SER A 1 68 ? 14.812 -13.133 1.978 1 83.88 68 SER A C 1
ATOM 547 O O . SER A 1 68 ? 14.461 -14.07 1.255 1 83.88 68 SER A O 1
ATOM 549 N N . ARG A 1 69 ? 14.125 -12.148 2.135 1 87.75 69 ARG A N 1
ATOM 550 C CA . ARG A 1 69 ? 12.75 -12.117 1.664 1 87.75 69 ARG A CA 1
ATOM 551 C C . ARG A 1 69 ? 12.633 -11.383 0.334 1 87.75 69 ARG A C 1
ATOM 553 O O . ARG A 1 69 ? 11.562 -11.336 -0.268 1 87.75 69 ARG A O 1
ATOM 560 N N . ILE A 1 70 ? 13.672 -10.82 -0.117 1 87.12 70 ILE A N 1
ATOM 561 C CA . ILE A 1 70 ? 13.641 -10.07 -1.368 1 87.12 70 ILE A CA 1
ATOM 562 C C . ILE A 1 70 ? 13.469 -11.031 -2.541 1 87.12 70 ILE A C 1
ATOM 564 O O . ILE A 1 70 ? 14.195 -12.023 -2.648 1 87.12 70 ILE A O 1
ATOM 568 N N . ASN A 1 71 ? 12.453 -10.766 -3.322 1 79.38 71 ASN A N 1
ATOM 569 C CA . ASN A 1 71 ? 12.172 -11.57 -4.508 1 79.38 71 ASN A CA 1
ATOM 570 C C . ASN A 1 71 ? 12.859 -11 -5.746 1 79.38 71 ASN A C 1
ATOM 572 O O . ASN A 1 71 ? 12.352 -10.078 -6.375 1 79.38 71 ASN A O 1
ATOM 576 N N . TYR A 1 72 ? 13.883 -11.57 -6.148 1 73.06 72 TYR A N 1
ATOM 577 C CA . TYR A 1 72 ? 14.656 -11.102 -7.293 1 73.06 72 TYR A CA 1
ATOM 578 C C . TYR A 1 72 ? 14.156 -11.734 -8.586 1 73.06 72 TYR A C 1
ATOM 580 O O . TYR A 1 72 ? 14.477 -11.266 -9.68 1 73.06 72 TYR A O 1
ATOM 588 N N . LYS A 1 73 ? 13.32 -12.672 -8.484 1 66.44 73 LYS A N 1
ATOM 589 C CA . LYS A 1 73 ? 12.969 -13.477 -9.648 1 66.44 73 LYS A CA 1
ATOM 590 C C . LYS A 1 73 ? 11.672 -12.984 -10.281 1 66.44 73 LYS A C 1
ATOM 592 O O . LYS A 1 73 ? 11.617 -12.742 -11.484 1 66.44 73 LYS A O 1
ATOM 597 N N . THR A 1 74 ? 10.68 -12.852 -9.43 1 65.25 74 THR A N 1
ATOM 598 C CA . THR A 1 74 ? 9.359 -12.57 -9.977 1 65.25 74 THR A CA 1
ATOM 599 C C . THR A 1 74 ? 8.898 -11.172 -9.57 1 65.25 74 THR A C 1
ATOM 601 O O . THR A 1 74 ? 7.711 -10.859 -9.664 1 65.25 74 THR A O 1
ATOM 604 N N . GLY A 1 75 ? 9.852 -10.469 -9.102 1 67 75 GLY A N 1
ATOM 605 C CA . GLY A 1 75 ? 9.477 -9.125 -8.695 1 67 75 GLY A CA 1
ATOM 606 C C . GLY A 1 75 ? 9.133 -8.219 -9.867 1 67 75 GLY A C 1
ATOM 607 O O . GLY A 1 75 ? 9.383 -8.57 -11.023 1 67 75 GLY A O 1
ATOM 608 N N . THR A 1 76 ? 8.422 -7.113 -9.531 1 67.06 76 THR A N 1
ATOM 609 C CA . THR A 1 76 ? 8.039 -6.137 -10.547 1 67.06 76 THR A CA 1
ATOM 610 C C . THR A 1 76 ? 9.266 -5.648 -11.312 1 67.06 76 THR A C 1
ATOM 612 O O . THR A 1 76 ? 10.383 -5.664 -10.781 1 67.06 76 THR A O 1
ATOM 615 N N . GLN A 1 77 ? 8.945 -5.355 -12.469 1 65.62 77 GLN A N 1
ATOM 616 C CA . GLN A 1 77 ? 10.055 -4.895 -13.305 1 65.62 77 GLN A CA 1
ATOM 617 C C . GLN A 1 77 ? 9.953 -3.395 -13.57 1 65.62 77 GLN A C 1
ATOM 619 O O . GLN A 1 77 ? 9.016 -2.74 -13.109 1 65.62 77 GLN A O 1
ATOM 624 N N . GLY A 1 78 ? 10.961 -2.736 -14.102 1 63.72 78 GLY A N 1
ATOM 625 C CA . GLY A 1 78 ? 11 -1.315 -14.414 1 63.72 78 GLY A CA 1
ATOM 626 C C . GLY A 1 78 ? 12.172 -0.598 -13.781 1 63.72 78 GLY A C 1
ATOM 627 O O . GLY A 1 78 ? 12.812 -1.124 -12.859 1 63.72 78 GLY A O 1
ATOM 628 N N . ASN A 1 79 ? 12.398 0.5 -14.336 1 66.69 79 ASN A N 1
ATOM 629 C CA . ASN A 1 79 ? 13.492 1.31 -13.805 1 66.69 79 ASN A CA 1
ATOM 630 C C . ASN A 1 79 ? 13.102 1.999 -12.5 1 66.69 79 ASN A C 1
ATOM 632 O O . ASN A 1 79 ? 11.992 2.529 -12.383 1 66.69 79 ASN A O 1
ATOM 636 N N . PRO A 1 80 ? 14.008 1.835 -11.625 1 68.44 80 PRO A N 1
ATOM 637 C CA . PRO A 1 80 ? 13.68 2.475 -10.352 1 68.44 80 PRO A CA 1
ATOM 638 C C . PRO A 1 80 ? 13.688 4 -10.438 1 68.44 80 PRO A C 1
ATOM 640 O O . PRO A 1 80 ? 13.07 4.672 -9.602 1 68.44 80 PRO A O 1
ATOM 643 N N . GLU A 1 81 ? 14.422 4.48 -11.445 1 72.69 81 GLU A N 1
ATOM 644 C CA . GLU A 1 81 ? 14.586 5.93 -11.469 1 72.69 81 GLU A CA 1
ATOM 645 C C . GLU A 1 81 ? 13.578 6.582 -12.414 1 72.69 81 GLU A C 1
ATOM 647 O O . GLU A 1 81 ? 13.242 6.016 -13.453 1 72.69 81 GLU A O 1
ATOM 652 N N . ASN A 1 82 ? 12.945 7.621 -12.031 1 71.5 82 ASN A N 1
ATOM 653 C CA . ASN A 1 82 ? 12.086 8.516 -12.805 1 71.5 82 ASN A CA 1
ATOM 654 C C . ASN A 1 82 ? 12.508 9.977 -12.641 1 71.5 82 ASN A C 1
ATOM 656 O O . ASN A 1 82 ? 11.742 10.789 -12.133 1 71.5 82 ASN A O 1
ATOM 660 N N . ALA A 1 83 ? 13.727 10.234 -13.141 1 76.69 83 ALA A N 1
ATOM 661 C CA . ALA A 1 83 ? 14.305 11.547 -12.875 1 76.69 83 ALA A CA 1
ATOM 662 C C . ALA A 1 83 ? 14.086 12.492 -14.055 1 76.69 83 ALA A C 1
ATOM 664 O O . ALA A 1 83 ? 14.344 13.695 -13.953 1 76.69 83 ALA A O 1
ATOM 665 N N . TYR A 1 84 ? 13.484 12.086 -15.094 1 79.19 84 TYR A N 1
ATOM 666 C CA . TYR A 1 84 ? 13.391 12.891 -16.312 1 79.19 84 TYR A CA 1
ATOM 667 C C . TYR A 1 84 ? 12.68 14.211 -16.031 1 79.19 84 TYR A C 1
ATOM 669 O O . TYR A 1 84 ? 11.594 14.227 -15.438 1 79.19 84 TYR A O 1
ATOM 677 N N . LEU A 1 85 ? 13.32 15.328 -16.297 1 83.12 85 LEU A N 1
ATOM 678 C CA . LEU A 1 85 ? 12.852 16.703 -16.25 1 83.12 85 LEU A CA 1
ATOM 679 C C . LEU A 1 85 ? 12.688 17.172 -14.797 1 83.12 85 LEU A C 1
ATOM 681 O O . LEU A 1 85 ? 12.094 18.219 -14.539 1 83.12 85 LEU A O 1
ATOM 685 N N . LYS A 1 86 ? 13.156 16.453 -13.906 1 89.25 86 LYS A N 1
ATOM 686 C CA . LYS A 1 86 ? 13.141 16.891 -12.508 1 89.25 86 LYS A CA 1
ATOM 687 C C . LYS A 1 86 ? 14.391 17.688 -12.164 1 89.25 86 LYS A C 1
ATOM 689 O O . LYS A 1 86 ? 15.422 17.547 -12.82 1 89.25 86 LYS A O 1
ATOM 694 N N . LEU A 1 87 ? 14.211 18.5 -11.195 1 93.5 87 LEU A N 1
ATOM 695 C CA . LEU A 1 87 ? 15.359 19.281 -10.719 1 93.5 87 LEU A CA 1
ATOM 696 C C . LEU A 1 87 ? 16.422 18.359 -10.141 1 93.5 87 LEU A C 1
ATOM 698 O O . LEU A 1 87 ? 16.109 17.375 -9.461 1 93.5 87 LEU A O 1
ATOM 702 N N . ARG A 1 88 ? 17.625 18.547 -10.477 1 95.12 88 ARG A N 1
ATOM 703 C CA . ARG A 1 88 ? 18.719 17.719 -9.969 1 95.12 88 ARG A CA 1
ATOM 704 C C . ARG A 1 88 ? 19.766 18.578 -9.266 1 95.12 88 ARG A C 1
ATOM 706 O O . ARG A 1 88 ? 19.922 19.766 -9.586 1 95.12 88 ARG A O 1
ATOM 713 N N . PRO A 1 89 ? 20.453 18 -8.289 1 96.94 89 PRO A N 1
ATOM 714 C CA . PRO A 1 89 ? 21.578 18.719 -7.684 1 96.94 89 PRO A CA 1
ATOM 715 C C . PRO A 1 89 ? 22.797 18.766 -8.602 1 96.94 89 PRO A C 1
ATOM 717 O O . PRO A 1 89 ? 22.938 17.938 -9.492 1 96.94 89 PRO A O 1
ATOM 720 N N . ASP A 1 90 ? 23.609 19.734 -8.391 1 96.69 90 ASP A N 1
ATOM 721 C CA . ASP A 1 90 ? 24.875 19.828 -9.117 1 96.69 90 ASP A CA 1
ATOM 722 C C . ASP A 1 90 ? 25.922 18.938 -8.477 1 96.69 90 ASP A C 1
ATOM 724 O O . ASP A 1 90 ? 26.781 18.375 -9.172 1 96.69 90 ASP A O 1
ATOM 728 N N . TYR A 1 91 ? 25.766 18.859 -7.125 1 97.31 91 TYR A N 1
ATOM 729 C CA . TYR A 1 91 ? 26.781 18.109 -6.387 1 97.31 91 TYR A CA 1
ATOM 730 C C . TYR A 1 91 ? 26.125 17.156 -5.379 1 97.31 91 TYR A C 1
ATOM 732 O O . TYR A 1 91 ? 25.141 17.516 -4.734 1 97.31 91 TYR A O 1
ATOM 740 N N . ILE A 1 92 ? 26.641 15.969 -5.309 1 97.19 92 ILE A N 1
ATOM 741 C CA . ILE A 1 92 ? 26.328 15 -4.266 1 97.19 92 ILE A CA 1
ATOM 742 C C . ILE A 1 92 ? 27.562 14.742 -3.402 1 97.19 92 ILE A C 1
ATOM 744 O O . ILE A 1 92 ? 28.594 14.281 -3.898 1 97.19 92 ILE A O 1
ATOM 748 N N . ARG A 1 93 ? 27.453 15.141 -2.111 1 96.56 93 ARG A N 1
ATOM 749 C CA . ARG A 1 93 ? 28.594 15.062 -1.197 1 96.56 93 ARG A CA 1
ATOM 750 C C . ARG A 1 93 ? 28.234 14.266 0.053 1 96.56 93 ARG A C 1
ATOM 752 O O . ARG A 1 93 ? 27.062 14.133 0.395 1 96.56 93 ARG A O 1
ATOM 759 N N . GLU A 1 94 ? 29.234 13.758 0.688 1 94.88 94 GLU A N 1
ATOM 760 C CA . GLU A 1 94 ? 29.016 12.969 1.899 1 94.88 94 GLU A CA 1
ATOM 761 C C . GLU A 1 94 ? 28.688 13.867 3.088 1 94.88 94 GLU A C 1
ATOM 763 O O . GLU A 1 94 ? 29.281 14.938 3.254 1 94.88 94 GLU A O 1
ATOM 768 N N . TRP A 1 95 ? 27.672 13.5 3.846 1 95.44 95 TRP A N 1
ATOM 769 C CA . TRP A 1 95 ? 27.266 14.195 5.066 1 95.44 95 TRP A CA 1
ATOM 770 C C . TRP A 1 95 ? 28.203 13.844 6.223 1 95.44 95 TRP A C 1
ATOM 772 O O . TRP A 1 95 ? 27.844 13.047 7.094 1 95.44 95 TRP A O 1
ATOM 782 N N . THR A 1 96 ? 29.25 14.469 6.406 1 91.81 96 THR A N 1
ATOM 783 C CA . THR A 1 96 ? 30.328 14.102 7.312 1 91.81 96 THR A CA 1
ATOM 784 C C . THR A 1 96 ? 29.938 14.375 8.758 1 91.81 96 THR A C 1
ATOM 786 O O . THR A 1 96 ? 30.469 13.75 9.68 1 91.81 96 THR A O 1
ATOM 789 N N . THR A 1 97 ? 29.047 15.273 9.016 1 92.25 97 THR A N 1
ATOM 790 C CA . THR A 1 97 ? 28.672 15.633 10.383 1 92.25 97 THR A CA 1
ATOM 791 C C . THR A 1 97 ? 27.453 14.852 10.836 1 92.25 97 THR A C 1
ATOM 793 O O . THR A 1 97 ? 26.922 15.094 11.93 1 92.25 97 THR A O 1
ATOM 796 N N . PHE A 1 98 ? 26.969 13.969 10.07 1 94.5 98 PHE A N 1
ATOM 797 C CA . PHE A 1 98 ? 25.734 13.242 10.336 1 94.5 98 PHE A CA 1
ATOM 798 C C . PHE A 1 98 ? 25.828 12.516 11.672 1 94.5 98 PHE A C 1
ATOM 800 O O . PHE A 1 98 ? 24.891 12.578 12.484 1 94.5 98 PHE A O 1
ATOM 807 N N . SER A 1 99 ? 26.969 11.797 11.906 1 91.25 99 SER A N 1
ATOM 808 C CA . SER A 1 99 ? 27.125 10.977 13.109 1 91.25 99 SER A CA 1
ATOM 809 C C . SER A 1 99 ? 27.062 11.828 14.367 1 91.25 99 SER A C 1
ATOM 811 O O . SER A 1 99 ? 26.406 11.445 15.344 1 91.25 99 SER A O 1
ATOM 813 N N . GLN A 1 100 ? 27.672 12.914 14.312 1 90.69 100 GLN A N 1
ATOM 814 C CA . GLN A 1 100 ? 27.672 13.812 15.461 1 90.69 100 GLN A CA 1
ATOM 815 C C . GLN A 1 100 ? 26.281 14.383 15.711 1 90.69 100 GLN A C 1
ATOM 817 O O . GLN A 1 100 ? 25.828 14.469 16.859 1 90.69 100 GLN A O 1
ATOM 822 N N . GLU A 1 101 ? 25.688 14.75 14.664 1 93.25 101 GLU A N 1
ATOM 823 C CA . GLU A 1 101 ? 24.359 15.344 14.766 1 93.25 101 GLU A CA 1
ATOM 824 C C . GLU A 1 101 ? 23.344 14.336 15.289 1 93.25 101 GLU A C 1
ATOM 826 O O . GLU A 1 101 ? 22.5 14.68 16.125 1 93.25 101 GLU A O 1
ATOM 831 N N . GLN A 1 102 ? 23.391 13.141 14.828 1 93.31 102 GLN A N 1
ATOM 832 C CA . GLN A 1 102 ? 22.484 12.102 15.305 1 93.31 102 GLN A CA 1
ATOM 833 C C . GLN A 1 102 ? 22.75 11.773 16.766 1 93.31 102 GLN A C 1
ATOM 835 O O . GLN A 1 102 ? 21.812 11.531 17.531 1 93.31 102 GLN A O 1
ATOM 840 N N . SER A 1 103 ? 24 11.773 17.141 1 92.06 103 SER A N 1
ATOM 841 C CA . SER A 1 103 ? 24.375 11.469 18.531 1 92.06 103 SER A CA 1
ATOM 842 C C . SER A 1 103 ? 23.812 12.508 19.484 1 92.06 103 SER A C 1
ATOM 844 O O . SER A 1 103 ? 23.453 12.188 20.625 1 92.06 103 SER A O 1
ATOM 846 N N . GLU A 1 104 ? 23.75 13.703 19.047 1 92.81 104 GLU A N 1
ATOM 847 C CA . GLU A 1 104 ? 23.188 14.766 19.875 1 92.81 104 GLU A CA 1
ATOM 848 C C . GLU A 1 104 ? 21.703 14.531 20.141 1 92.81 104 GLU A C 1
ATOM 850 O O . GLU A 1 104 ? 21.219 14.828 21.234 1 92.81 104 GLU A O 1
ATOM 855 N N . VAL A 1 105 ? 21.016 14.062 19.188 1 94.06 105 VAL A N 1
ATOM 856 C CA . VAL A 1 105 ? 19.609 13.75 19.359 1 94.06 105 VAL A CA 1
ATOM 857 C C . VAL A 1 105 ? 19.438 12.672 20.422 1 94.06 105 VAL A C 1
ATOM 859 O O . VAL A 1 105 ? 18.547 12.766 21.266 1 94.06 105 VAL A O 1
ATOM 862 N N . TRP A 1 106 ? 20.281 11.68 20.422 1 92.56 106 TRP A N 1
ATOM 863 C CA . TRP A 1 106 ? 20.203 10.602 21.406 1 92.56 106 TRP A CA 1
ATOM 864 C C . TRP A 1 106 ? 20.516 11.117 22.797 1 92.56 106 TRP A C 1
ATOM 866 O O . TRP A 1 106 ? 19.906 10.68 23.781 1 92.56 106 TRP A O 1
ATOM 876 N N . ARG A 1 107 ? 21.469 12 22.875 1 90.69 107 ARG A N 1
ATOM 877 C CA . ARG A 1 107 ? 21.781 12.602 24.172 1 90.69 107 ARG A CA 1
ATOM 878 C C . ARG A 1 107 ? 20.578 13.352 24.734 1 90.69 107 ARG A C 1
ATOM 880 O O . ARG A 1 107 ? 20.281 13.25 25.922 1 90.69 107 ARG A O 1
ATOM 887 N N . ASP A 1 108 ? 19.922 14.07 23.875 1 91.69 108 ASP A N 1
ATOM 888 C CA . ASP A 1 108 ? 18.719 14.789 24.297 1 91.69 108 ASP A CA 1
ATOM 889 C C . ASP A 1 108 ? 17.625 13.82 24.703 1 91.69 108 ASP A C 1
ATOM 891 O O . ASP A 1 108 ? 16.906 14.07 25.688 1 91.69 108 ASP A O 1
ATOM 895 N N . LEU A 1 109 ? 17.469 12.742 24 1 90.69 109 LEU A N 1
ATOM 896 C CA . LEU A 1 109 ? 16.422 11.758 24.266 1 90.69 109 LEU A CA 1
ATOM 897 C C . LEU A 1 109 ? 16.625 11.086 25.609 1 90.69 109 LEU A C 1
ATOM 899 O O . LEU A 1 109 ? 15.672 10.805 26.328 1 90.69 109 LEU A O 1
ATOM 903 N N . PHE A 1 110 ? 17.844 10.852 26 1 88.19 110 PHE A N 1
ATOM 904 C CA . PHE A 1 110 ? 18.125 10.117 27.219 1 88.19 110 PHE A CA 1
ATOM 905 C C . PHE A 1 110 ? 18.484 11.062 28.359 1 88.19 110 PHE A C 1
ATOM 907 O O . PHE A 1 110 ? 18.938 10.633 29.422 1 88.19 110 PHE A O 1
ATOM 914 N N . SER A 1 111 ? 18.281 12.289 28.078 1 85 111 SER A N 1
ATOM 915 C CA . SER A 1 111 ? 18.469 13.266 29.141 1 85 111 SER A CA 1
ATOM 916 C C . SER A 1 111 ? 17.328 13.203 30.156 1 85 111 SER A C 1
ATOM 918 O O . SER A 1 111 ? 17.469 13.703 31.281 1 85 111 SER A O 1
ATOM 920 N N . VAL A 1 112 ? 16.234 12.555 29.719 1 84 112 VAL A N 1
ATOM 921 C CA . VAL A 1 112 ? 15.078 12.414 30.594 1 84 112 VAL A CA 1
ATOM 922 C C . VAL A 1 112 ? 14.836 10.93 30.906 1 84 112 VAL A C 1
ATOM 924 O O . VAL A 1 112 ? 15.297 10.062 30.156 1 84 112 VAL A O 1
ATOM 927 N N . ASP A 1 113 ? 14.109 10.648 31.953 1 83.5 113 ASP A N 1
ATOM 928 C CA . ASP A 1 113 ? 13.859 9.281 32.406 1 83.5 113 ASP A CA 1
ATOM 929 C C . ASP A 1 113 ? 12.758 8.625 31.578 1 83.5 113 ASP A C 1
ATOM 931 O O . ASP A 1 113 ? 12.523 7.414 31.688 1 83.5 113 ASP A O 1
ATOM 935 N N . PHE A 1 114 ? 12.211 9.336 30.781 1 82.81 114 PHE A N 1
ATOM 936 C CA . PHE A 1 114 ? 11.055 8.852 30.047 1 82.81 114 PHE A CA 1
ATOM 937 C C . PHE A 1 114 ? 11.43 7.66 29.172 1 82.81 114 PHE A C 1
ATOM 939 O O . PHE A 1 114 ? 10.656 6.707 29.031 1 82.81 114 PHE A O 1
ATOM 946 N N . ALA A 1 115 ? 12.602 7.668 28.656 1 79.19 115 ALA A N 1
ATOM 947 C CA . ALA A 1 115 ? 13.062 6.613 27.766 1 79.19 115 ALA A CA 1
ATOM 948 C C . ALA A 1 115 ? 13.211 5.289 28.5 1 79.19 115 ALA A C 1
ATOM 950 O O . ALA A 1 115 ? 13.148 4.215 27.906 1 79.19 115 ALA A O 1
ATOM 951 N N . SER A 1 116 ? 13.289 5.324 29.797 1 81 116 SER A N 1
ATOM 952 C CA . SER A 1 116 ? 13.484 4.121 30.594 1 81 116 SER A CA 1
ATOM 953 C C . SER A 1 116 ? 12.164 3.629 31.172 1 81 116 SER A C 1
ATOM 955 O O . SER A 1 116 ? 12.141 2.621 31.891 1 81 116 SER A O 1
ATOM 957 N N . GLU A 1 117 ? 11.148 4.32 30.844 1 88.5 117 GLU A N 1
ATOM 958 C CA . GLU A 1 117 ? 9.82 3.889 31.281 1 88.5 117 GLU A CA 1
ATOM 959 C C . GLU A 1 117 ? 9.188 2.965 30.25 1 88.5 117 GLU A C 1
ATOM 961 O O . GLU A 1 117 ? 9.406 3.125 29.047 1 88.5 117 GLU A O 1
ATOM 966 N N . PRO A 1 118 ? 8.461 2.033 30.734 1 91.25 118 PRO A N 1
ATOM 967 C CA . PRO A 1 118 ? 7.828 1.087 29.812 1 91.25 118 PRO A CA 1
ATOM 968 C C . PRO A 1 118 ? 6.551 1.642 29.188 1 91.25 118 PRO A C 1
ATOM 970 O O . PRO A 1 118 ? 5.5 1.672 29.828 1 91.25 118 PRO A O 1
ATOM 973 N N . HIS A 1 119 ? 6.609 2.045 27.953 1 91.44 119 HIS A N 1
ATOM 974 C CA . HIS A 1 119 ? 5.469 2.666 27.281 1 91.44 119 HIS A CA 1
ATOM 975 C C . HIS A 1 119 ? 5.184 2.004 25.938 1 91.44 119 HIS A C 1
ATOM 977 O O . HIS A 1 119 ? 4.211 2.35 25.266 1 91.44 119 HIS A O 1
ATOM 983 N N . PHE A 1 120 ? 5.969 1.003 25.578 1 93.69 120 PHE A N 1
ATOM 984 C CA . PHE A 1 120 ? 5.918 0.576 24.188 1 93.69 120 PHE A CA 1
ATOM 985 C C . PHE A 1 120 ? 5.43 -0.864 24.078 1 93.69 120 PHE A C 1
ATOM 987 O O . PHE A 1 120 ? 5.145 -1.506 25.094 1 93.69 120 PHE A O 1
ATOM 994 N N . THR A 1 121 ? 5.27 -1.396 22.891 1 94.38 121 THR A N 1
ATOM 995 C CA . THR A 1 121 ? 4.672 -2.688 22.578 1 94.38 121 THR A CA 1
ATOM 996 C C . THR A 1 121 ? 5.383 -3.812 23.328 1 94.38 121 THR A C 1
ATOM 998 O O . THR A 1 121 ? 6.602 -3.771 23.5 1 94.38 121 THR A O 1
ATOM 1001 N N . SER A 1 122 ? 4.664 -4.801 23.703 1 95.5 122 SER A N 1
ATOM 1002 C CA . SER A 1 122 ? 5.184 -5.918 24.484 1 95.5 122 SER A CA 1
ATOM 1003 C C . SER A 1 122 ? 6.086 -6.812 23.641 1 95.5 122 SER A C 1
ATOM 1005 O O . SER A 1 122 ? 6 -6.805 22.406 1 95.5 122 SER A O 1
ATOM 1007 N N . LEU A 1 123 ? 6.914 -7.531 24.328 1 94.62 123 LEU A N 1
ATOM 1008 C CA . LEU A 1 123 ? 7.859 -8.414 23.656 1 94.62 123 LEU A CA 1
ATOM 1009 C C . LEU A 1 123 ? 7.125 -9.523 22.906 1 94.62 123 LEU A C 1
ATOM 1011 O O . LEU A 1 123 ? 7.504 -9.875 21.797 1 94.62 123 LEU A O 1
ATOM 1015 N N . ASN A 1 124 ? 6.113 -10.031 23.5 1 94.44 124 ASN A N 1
ATOM 1016 C CA . ASN A 1 124 ? 5.336 -11.094 22.859 1 94.44 124 ASN A CA 1
ATOM 1017 C C . ASN A 1 124 ? 4.723 -10.625 21.547 1 94.44 124 ASN A C 1
ATOM 1019 O O . ASN A 1 124 ? 4.754 -11.359 20.547 1 94.44 124 ASN A O 1
ATOM 1023 N N . THR A 1 125 ? 4.203 -9.508 21.578 1 95.5 125 THR A N 1
ATOM 1024 C CA . THR A 1 125 ? 3.572 -8.953 20.391 1 95.5 125 THR A CA 1
ATOM 1025 C C . THR A 1 125 ? 4.602 -8.75 19.281 1 95.5 125 THR A C 1
ATOM 1027 O O . THR A 1 125 ? 4.348 -9.086 18.125 1 95.5 125 THR A O 1
ATOM 1030 N N . LEU A 1 126 ? 5.746 -8.25 19.625 1 95.75 126 LEU A N 1
ATOM 1031 C CA . LEU A 1 126 ? 6.777 -8.008 18.625 1 95.75 126 LEU A CA 1
ATOM 1032 C C . LEU A 1 126 ? 7.27 -9.32 18.016 1 95.75 126 LEU A C 1
ATOM 1034 O O . LEU A 1 126 ? 7.555 -9.383 16.828 1 95.75 126 LEU A O 1
ATOM 1038 N N . LYS A 1 127 ? 7.332 -10.32 18.797 1 94.62 127 LYS A N 1
ATOM 1039 C CA . LYS A 1 127 ? 7.746 -11.633 18.312 1 94.62 127 LYS A CA 1
ATOM 1040 C C . LYS A 1 127 ? 6.73 -12.195 17.312 1 94.62 127 LYS A C 1
ATOM 1042 O O . LYS A 1 127 ? 7.105 -12.68 16.25 1 94.62 127 LYS A O 1
ATOM 1047 N N . GLU A 1 128 ? 5.508 -12.102 17.656 1 93.75 128 GLU A N 1
ATOM 1048 C CA . GLU A 1 128 ? 4.465 -12.617 16.766 1 93.75 128 GLU A CA 1
ATOM 1049 C C . GLU A 1 128 ? 4.359 -11.773 15.5 1 93.75 128 GLU A C 1
ATOM 1051 O O . GLU A 1 128 ? 4.09 -12.305 14.422 1 93.75 128 GLU A O 1
ATOM 1056 N N . MET A 1 129 ? 4.562 -10.492 15.695 1 93.38 129 MET A N 1
ATOM 1057 C CA . MET A 1 129 ? 4.59 -9.625 14.523 1 93.38 129 MET A CA 1
ATOM 1058 C C . MET A 1 129 ? 5.711 -10.023 13.57 1 93.38 129 MET A C 1
ATOM 1060 O O . MET A 1 129 ? 5.543 -9.969 12.352 1 93.38 129 MET A O 1
ATOM 1064 N N . GLY A 1 130 ? 6.824 -10.344 14.148 1 93.25 130 GLY A N 1
ATOM 1065 C CA . GLY A 1 130 ? 7.949 -10.789 13.344 1 93.25 130 GLY A CA 1
ATOM 1066 C C . GLY A 1 130 ? 7.652 -12.062 12.57 1 93.25 130 GLY A C 1
ATOM 1067 O O . GLY A 1 130 ? 8.062 -12.203 11.414 1 93.25 130 GLY A O 1
ATOM 1068 N N . ASN A 1 131 ? 6.891 -12.945 13.133 1 89.94 131 ASN A N 1
ATOM 1069 C CA . ASN A 1 131 ? 6.504 -14.188 12.469 1 89.94 131 ASN A CA 1
ATOM 1070 C C . ASN A 1 131 ? 5.594 -13.914 11.273 1 89.94 131 ASN A C 1
ATOM 1072 O O . ASN A 1 131 ? 5.695 -14.586 10.242 1 89.94 131 ASN A O 1
ATOM 1076 N N . ASP A 1 132 ? 4.781 -12.961 11.43 1 87.81 132 ASP A N 1
ATOM 1077 C CA . ASP A 1 132 ? 3.873 -12.586 10.352 1 87.81 132 ASP A CA 1
ATOM 1078 C C . ASP A 1 132 ? 4.641 -12.039 9.148 1 87.81 132 ASP A C 1
ATOM 1080 O O . ASP A 1 132 ? 4.246 -12.266 8.008 1 87.81 132 ASP A O 1
ATOM 1084 N N . LEU A 1 133 ? 5.695 -11.352 9.453 1 87.19 133 LEU A N 1
ATOM 1085 C CA . LEU A 1 133 ? 6.473 -10.703 8.406 1 87.19 133 LEU A CA 1
ATOM 1086 C C . LEU A 1 133 ? 7.324 -11.711 7.648 1 87.19 133 LEU A C 1
ATOM 1088 O O . LEU A 1 133 ? 7.648 -11.508 6.477 1 87.19 133 LEU A O 1
ATOM 1092 N N . GLN A 1 134 ? 7.676 -12.758 8.25 1 84.31 134 GLN A N 1
ATOM 1093 C CA . GLN A 1 134 ? 8.625 -13.711 7.676 1 84.31 134 GLN A CA 1
ATOM 1094 C C . GLN A 1 134 ? 8 -14.492 6.523 1 84.31 134 GLN A C 1
ATOM 1096 O O . GLN A 1 134 ? 8.711 -15.008 5.66 1 84.31 134 GLN A O 1
ATOM 1101 N N . VAL A 1 135 ? 6.738 -14.469 6.461 1 79.62 135 VAL A N 1
ATOM 1102 C CA . VAL A 1 135 ? 6.062 -15.297 5.465 1 79.62 135 VAL A CA 1
ATOM 1103 C C . VAL A 1 135 ? 5.914 -14.516 4.16 1 79.62 135 VAL A C 1
ATOM 1105 O O . VAL A 1 135 ? 5.766 -15.102 3.09 1 79.62 135 VAL A O 1
ATOM 1108 N N . ARG A 1 136 ? 6.164 -13.289 4.129 1 77.62 136 ARG A N 1
ATOM 1109 C CA . ARG A 1 136 ? 5.859 -12.484 2.949 1 77.62 136 ARG A CA 1
ATOM 1110 C C . ARG A 1 136 ? 7.125 -12.18 2.156 1 77.62 136 ARG A C 1
ATOM 1112 O O . ARG A 1 136 ? 8.133 -11.758 2.727 1 77.62 136 ARG A O 1
ATOM 1119 N N . SER A 1 137 ? 7.008 -12.445 0.908 1 81.88 137 SER A N 1
ATOM 1120 C CA . SER A 1 137 ? 8.086 -12.078 -0.005 1 81.88 137 SER A CA 1
ATOM 1121 C C . SER A 1 137 ? 7.949 -10.633 -0.471 1 81.88 137 SER A C 1
ATOM 1123 O O . SER A 1 137 ? 6.848 -10.094 -0.51 1 81.88 137 SER A O 1
ATOM 1125 N N . MET A 1 138 ? 9.086 -10 -0.738 1 84.62 138 MET A N 1
ATOM 1126 C CA . MET A 1 138 ? 9.109 -8.609 -1.188 1 84.62 138 MET A CA 1
ATOM 1127 C C . MET A 1 138 ? 9.477 -8.523 -2.668 1 84.62 138 MET A C 1
ATOM 1129 O O . MET A 1 138 ? 10.648 -8.664 -3.033 1 84.62 138 MET A O 1
ATOM 1133 N N . GLY A 1 139 ? 8.5 -8.25 -3.434 1 78.88 139 GLY A N 1
ATOM 1134 C CA . GLY A 1 139 ? 8.781 -8.227 -4.859 1 78.88 139 GLY A CA 1
ATOM 1135 C C . GLY A 1 139 ? 8.297 -6.961 -5.539 1 78.88 139 GLY A C 1
ATOM 1136 O O . GLY A 1 139 ? 8.32 -6.863 -6.77 1 78.88 139 GLY A O 1
ATOM 1137 N N . SER A 1 140 ? 7.793 -5.961 -4.742 1 80.12 140 SER A N 1
ATOM 1138 C CA . SER A 1 140 ? 7.262 -4.73 -5.316 1 80.12 140 SER A CA 1
ATOM 1139 C C . SER A 1 140 ? 7.449 -3.551 -4.367 1 80.12 140 SER A C 1
ATOM 1141 O O . SER A 1 140 ? 7.801 -3.738 -3.199 1 80.12 140 SER A O 1
ATOM 1143 N N . GLU A 1 141 ? 7.289 -2.34 -4.902 1 82.94 141 GLU A N 1
ATOM 1144 C CA . GLU A 1 141 ? 7.312 -1.142 -4.066 1 82.94 141 GLU A CA 1
ATOM 1145 C C . GLU A 1 141 ? 6.164 -1.146 -3.062 1 82.94 141 GLU A C 1
ATOM 1147 O O . GLU A 1 141 ? 6.309 -0.645 -1.944 1 82.94 141 GLU A O 1
ATOM 1152 N N . LEU A 1 142 ? 5.039 -1.726 -3.443 1 82.06 142 LEU A N 1
ATOM 1153 C CA . LEU A 1 142 ? 3.904 -1.826 -2.531 1 82.06 142 LEU A CA 1
ATOM 1154 C C . LEU A 1 142 ? 4.242 -2.713 -1.338 1 82.06 142 LEU A C 1
ATOM 1156 O O . LEU A 1 142 ? 3.846 -2.42 -0.208 1 82.06 142 LEU A O 1
ATOM 1160 N N . ASP A 1 143 ? 4.945 -3.785 -1.643 1 86.44 143 ASP A N 1
ATOM 1161 C CA . ASP A 1 143 ? 5.383 -4.66 -0.562 1 86.44 143 ASP A CA 1
ATOM 1162 C C . ASP A 1 143 ? 6.328 -3.93 0.39 1 86.44 143 ASP A C 1
ATOM 1164 O O . ASP A 1 143 ? 6.234 -4.09 1.608 1 86.44 143 ASP A O 1
ATOM 1168 N N . LEU A 1 144 ? 7.203 -3.152 -0.234 1 89.62 144 LEU A N 1
ATOM 1169 C CA . LEU A 1 144 ? 8.141 -2.393 0.589 1 89.62 144 LEU A CA 1
ATOM 1170 C C . LEU A 1 144 ? 7.398 -1.363 1.438 1 89.62 144 LEU A C 1
ATOM 1172 O O . LEU A 1 144 ? 7.727 -1.172 2.611 1 89.62 144 LEU A O 1
ATOM 1176 N N . ASN A 1 145 ? 6.484 -0.7 0.815 1 88.31 145 ASN A N 1
ATOM 1177 C CA . ASN A 1 145 ? 5.695 0.276 1.558 1 88.31 145 ASN A CA 1
ATOM 1178 C C . ASN A 1 145 ? 5 -0.361 2.758 1 88.31 145 ASN A C 1
ATOM 1180 O O . ASN A 1 145 ? 4.965 0.224 3.842 1 88.31 145 ASN A O 1
ATOM 1184 N N . TYR A 1 146 ? 4.398 -1.515 2.535 1 89.06 146 TYR A N 1
ATOM 1185 C CA . TYR A 1 146 ? 3.748 -2.209 3.641 1 89.06 146 TYR A CA 1
ATOM 1186 C C . TYR A 1 146 ? 4.75 -2.537 4.742 1 89.06 146 TYR A C 1
ATOM 1188 O O . TYR A 1 146 ? 4.469 -2.332 5.926 1 89.06 146 TYR A O 1
ATOM 1196 N N . TYR A 1 147 ? 5.863 -3.059 4.305 1 93.56 147 TYR A N 1
ATOM 1197 C CA . TYR A 1 147 ? 6.887 -3.42 5.277 1 93.56 147 TYR A CA 1
ATOM 1198 C C . TYR A 1 147 ? 7.332 -2.203 6.078 1 93.56 147 TYR A C 1
ATOM 1200 O O . TYR A 1 147 ? 7.434 -2.264 7.305 1 93.56 147 TYR A O 1
ATOM 1208 N N . GLU A 1 148 ? 7.727 -1.154 5.398 1 93.38 148 GLU A N 1
ATOM 1209 C CA . GLU A 1 148 ? 8.227 0.046 6.066 1 93.38 148 GLU A CA 1
ATOM 1210 C C . GLU A 1 148 ? 7.18 0.619 7.023 1 93.38 148 GLU A C 1
ATOM 1212 O O . GLU A 1 148 ? 7.52 1.07 8.117 1 93.38 148 GLU A O 1
ATOM 1217 N N . ARG A 1 149 ? 5.965 0.631 6.641 1 90.12 149 ARG A N 1
ATOM 1218 C CA . ARG A 1 149 ? 4.906 1.118 7.52 1 90.12 149 ARG A CA 1
ATOM 1219 C C . ARG A 1 149 ? 4.75 0.217 8.742 1 90.12 149 ARG A C 1
ATOM 1221 O O . ARG A 1 149 ? 4.645 0.703 9.867 1 90.12 149 ARG A O 1
ATOM 1228 N N . TYR A 1 150 ? 4.797 -1.074 8.469 1 92.19 150 TYR A N 1
ATOM 1229 C CA . TYR A 1 150 ? 4.547 -2.092 9.477 1 92.19 150 TYR A CA 1
ATOM 1230 C C . TYR A 1 150 ? 5.699 -2.168 10.477 1 92.19 150 TYR A C 1
ATOM 1232 O O . TYR A 1 150 ? 5.48 -2.209 11.688 1 92.19 150 TYR A O 1
ATOM 1240 N N . ALA A 1 151 ? 6.914 -2.084 9.984 1 94.12 151 ALA A N 1
ATOM 1241 C CA . ALA A 1 151 ? 8.062 -2.432 10.812 1 94.12 151 ALA A CA 1
ATOM 1242 C C . ALA A 1 151 ? 8.797 -1.179 11.281 1 94.12 151 ALA A C 1
ATOM 1244 O O . ALA A 1 151 ? 9.445 -1.19 12.328 1 94.12 151 ALA A O 1
ATOM 1245 N N . VAL A 1 152 ? 8.68 -0.092 10.562 1 95 152 VAL A N 1
ATOM 1246 C CA . VAL A 1 152 ? 9.547 1.036 10.898 1 95 152 VAL A CA 1
ATOM 1247 C C . VAL A 1 152 ? 8.695 2.26 11.227 1 95 152 VAL A C 1
ATOM 1249 O O . VAL A 1 152 ? 8.695 2.744 12.359 1 95 152 VAL A O 1
ATOM 1252 N N . GLU A 1 153 ? 7.891 2.738 10.359 1 92.5 153 GLU A N 1
ATOM 1253 C CA . GLU A 1 153 ? 7.223 4.031 10.453 1 92.5 153 GLU A CA 1
ATOM 1254 C C . GLU A 1 153 ? 6.219 4.051 11.609 1 92.5 153 GLU A C 1
ATOM 1256 O O . GLU A 1 153 ? 6.168 5.016 12.375 1 92.5 153 GLU A O 1
ATOM 1261 N N . ASP A 1 154 ? 5.371 3.027 11.672 1 91.06 154 ASP A N 1
ATOM 1262 C CA . ASP A 1 154 ? 4.387 2.98 12.75 1 91.06 154 ASP A CA 1
ATOM 1263 C C . ASP A 1 154 ? 5.07 2.918 14.117 1 91.06 154 ASP A C 1
ATOM 1265 O O . ASP A 1 154 ? 4.559 3.455 15.102 1 91.06 154 ASP A O 1
ATOM 1269 N N . ARG A 1 155 ? 6.207 2.229 14.164 1 94.12 155 ARG A N 1
ATOM 1270 C CA . ARG A 1 155 ? 6.961 2.143 15.406 1 94.12 155 ARG A CA 1
ATOM 1271 C C . ARG A 1 155 ? 7.543 3.498 15.789 1 94.12 155 ARG A C 1
ATOM 1273 O O . ARG A 1 155 ? 7.492 3.895 16.953 1 94.12 155 ARG A O 1
ATOM 1280 N N . VAL A 1 156 ? 8.062 4.18 14.805 1 94.19 156 VAL A N 1
ATOM 1281 C CA . VAL A 1 156 ? 8.609 5.512 15.055 1 94.19 156 VAL A CA 1
ATOM 1282 C C . VAL A 1 156 ? 7.496 6.461 15.477 1 94.19 156 VAL A C 1
ATOM 1284 O O . VAL A 1 156 ? 7.664 7.246 16.406 1 94.19 156 VAL A O 1
ATOM 1287 N N . SER A 1 157 ? 6.355 6.398 14.828 1 92.06 157 SER A N 1
ATOM 1288 C CA . SER A 1 157 ? 5.211 7.23 15.18 1 92.06 157 SER A CA 1
ATOM 1289 C C . SER A 1 157 ? 4.754 6.965 16.609 1 92.06 157 SER A C 1
ATOM 1291 O O . SER A 1 157 ? 4.367 7.891 17.328 1 92.06 157 SER A O 1
ATOM 1293 N N . LEU A 1 158 ? 4.738 5.703 17 1 92.12 158 LEU A N 1
ATOM 1294 C CA . LEU A 1 158 ? 4.367 5.332 18.359 1 92.12 158 LEU A CA 1
ATOM 1295 C C . LEU A 1 158 ? 5.312 5.973 19.375 1 92.12 158 LEU A C 1
ATOM 1297 O O . LEU A 1 158 ? 4.867 6.48 20.406 1 92.12 158 LEU A O 1
ATOM 1301 N N . ILE A 1 159 ? 6.602 5.895 19.094 1 93.31 159 ILE A N 1
ATOM 1302 C CA . ILE A 1 159 ? 7.594 6.477 20 1 93.31 159 ILE A CA 1
ATOM 1303 C C . ILE A 1 159 ? 7.348 7.977 20.141 1 93.31 159 ILE A C 1
ATOM 1305 O O . ILE A 1 159 ? 7.285 8.5 21.25 1 93.31 159 ILE A O 1
ATOM 1309 N N . ILE A 1 160 ? 7.18 8.648 19.062 1 92.25 160 ILE A N 1
ATOM 1310 C CA . ILE A 1 160 ? 7.027 10.102 19.078 1 92.25 160 ILE A CA 1
ATOM 1311 C C . ILE A 1 160 ? 5.738 10.484 19.797 1 92.25 160 ILE A C 1
ATOM 1313 O O . ILE A 1 160 ? 5.707 11.461 20.547 1 92.25 160 ILE A O 1
ATOM 1317 N N . ARG A 1 161 ? 4.672 9.758 19.609 1 89.94 161 ARG A N 1
ATOM 1318 C CA . ARG A 1 161 ? 3.42 10.008 20.312 1 89.94 161 ARG A CA 1
ATOM 1319 C C . ARG A 1 161 ? 3.609 9.906 21.812 1 89.94 161 ARG A C 1
ATOM 1321 O O . ARG A 1 161 ? 3.031 10.695 22.578 1 89.94 161 ARG A O 1
ATOM 1328 N N . ASN A 1 162 ? 4.352 8.93 22.219 1 91.12 162 ASN A N 1
ATOM 1329 C CA . ASN A 1 162 ? 4.617 8.773 23.656 1 91.12 162 ASN A CA 1
ATOM 1330 C C . ASN A 1 162 ? 5.535 9.875 24.172 1 91.12 162 ASN A C 1
ATOM 1332 O O . ASN A 1 162 ? 5.375 10.344 25.297 1 91.12 162 ASN A O 1
ATOM 1336 N N . LEU A 1 163 ? 6.512 10.25 23.391 1 90.88 163 LEU A N 1
ATOM 1337 C CA . LEU A 1 163 ? 7.418 11.32 23.797 1 90.88 163 LEU A CA 1
ATOM 1338 C C . LEU A 1 163 ? 6.668 12.641 23.953 1 90.88 163 LEU A C 1
ATOM 1340 O O . LEU A 1 163 ? 7.082 13.508 24.734 1 90.88 163 LEU A O 1
ATOM 1344 N N . PHE A 1 164 ? 5.609 12.82 23.203 1 91.31 164 PHE A N 1
ATOM 1345 C CA . PHE A 1 164 ? 4.809 14.039 23.25 1 91.31 164 PHE A CA 1
ATOM 1346 C C . PHE A 1 164 ? 4.246 14.273 24.641 1 91.31 164 PHE A C 1
ATOM 1348 O O . PHE A 1 164 ? 3.973 15.406 25.031 1 91.31 164 PHE A O 1
ATOM 1355 N N . SER A 1 165 ? 4.09 13.219 25.391 1 88.5 165 SER A N 1
ATOM 1356 C CA . SER A 1 165 ? 3.529 13.336 26.734 1 88.5 165 SER A CA 1
ATOM 1357 C C . SER A 1 165 ? 4.508 14.016 27.688 1 88.5 165 SER A C 1
ATOM 1359 O O . SER A 1 165 ? 4.113 14.508 28.75 1 88.5 165 SER A O 1
ATOM 1361 N N . ASP A 1 166 ? 5.77 14.016 27.297 1 89.75 166 ASP A N 1
ATOM 1362 C CA . ASP A 1 166 ? 6.793 14.664 28.109 1 89.75 166 ASP A CA 1
ATOM 1363 C C . ASP A 1 166 ? 6.984 16.125 27.688 1 89.75 166 ASP A C 1
ATOM 1365 O O . ASP A 1 166 ? 7.363 16.391 26.547 1 89.75 166 ASP A O 1
ATOM 1369 N N . ASP A 1 167 ? 6.883 17.047 28.562 1 91 167 ASP A N 1
ATOM 1370 C CA . ASP A 1 167 ? 6.898 18.484 28.25 1 91 167 ASP A CA 1
ATOM 1371 C C . ASP A 1 167 ? 8.281 18.938 27.781 1 91 167 ASP A C 1
ATOM 1373 O O . ASP A 1 167 ? 8.391 19.766 26.891 1 91 167 ASP A O 1
ATOM 1377 N N . LYS A 1 168 ? 9.281 18.406 28.406 1 91.62 168 LYS A N 1
ATOM 1378 C CA . LYS A 1 168 ? 10.633 18.812 28.047 1 91.62 168 LYS A CA 1
ATOM 1379 C C . LYS A 1 168 ? 10.984 18.344 26.641 1 91.62 168 LYS A C 1
ATOM 1381 O O . LYS A 1 168 ? 11.516 19.125 25.844 1 91.62 168 LYS A O 1
ATOM 1386 N N . LEU A 1 169 ? 10.727 17.141 26.375 1 91.31 169 LEU A N 1
ATOM 1387 C CA . LEU A 1 169 ? 11.039 16.594 25.047 1 91.31 169 LEU A CA 1
ATOM 1388 C C . LEU A 1 169 ? 10.188 17.25 23.984 1 91.31 169 LEU A C 1
ATOM 1390 O O . LEU A 1 169 ? 10.641 17.438 22.844 1 91.31 169 LEU A O 1
ATOM 1394 N N . ARG A 1 170 ? 9 17.609 24.297 1 91.69 170 ARG A N 1
ATOM 1395 C CA . ARG A 1 170 ? 8.109 18.297 23.359 1 91.69 170 ARG A CA 1
ATOM 1396 C C . ARG A 1 170 ? 8.734 19.594 22.875 1 91.69 170 ARG A C 1
ATOM 1398 O O . ARG A 1 170 ? 8.68 19.906 21.688 1 91.69 170 ARG A O 1
ATOM 1405 N N . LYS A 1 171 ? 9.336 20.281 23.75 1 91.88 171 LYS A N 1
ATOM 1406 C CA . LYS A 1 171 ? 9.938 21.578 23.422 1 91.88 171 LYS A CA 1
ATOM 1407 C C . LYS A 1 171 ? 11.258 21.391 22.688 1 91.88 171 LYS A C 1
ATOM 1409 O O . LYS A 1 171 ? 11.523 22.094 21.703 1 91.88 171 LYS A O 1
ATOM 1414 N N . ILE A 1 172 ? 12.016 20.422 23.125 1 92.06 172 ILE A N 1
ATOM 1415 C CA . ILE A 1 172 ? 13.336 20.219 22.531 1 92.06 172 ILE A CA 1
ATOM 1416 C C . ILE A 1 172 ? 13.188 19.812 21.078 1 92.06 172 ILE A C 1
ATOM 1418 O O . ILE A 1 172 ? 13.922 20.297 20.203 1 92.06 172 ILE A O 1
ATOM 1422 N N . PHE A 1 173 ? 12.219 18.953 20.812 1 92.69 173 PHE A N 1
ATOM 1423 C CA . PHE A 1 173 ? 12.125 18.391 19.469 1 92.69 173 PHE A CA 1
ATOM 1424 C C . PHE A 1 173 ? 10.945 18.984 18.719 1 92.69 173 PHE A C 1
ATOM 1426 O O . PHE A 1 173 ? 10.641 18.562 17.594 1 92.69 173 PHE A O 1
ATOM 1433 N N . ASN A 1 174 ? 10.219 19.969 19.25 1 92.5 174 ASN A N 1
ATOM 1434 C CA . ASN A 1 174 ? 9.086 20.625 18.594 1 92.5 174 ASN A CA 1
ATOM 1435 C C . ASN A 1 174 ? 8.039 19.625 18.141 1 92.5 174 ASN A C 1
ATOM 1437 O O . ASN A 1 174 ? 7.645 19.609 16.984 1 92.5 174 ASN A O 1
ATOM 1441 N N . LEU A 1 175 ? 7.609 18.781 19.047 1 91.94 175 LEU A N 1
ATOM 1442 C CA . LEU A 1 175 ? 6.648 17.734 18.719 1 91.94 175 LEU A CA 1
ATOM 1443 C C . LEU A 1 175 ? 5.234 18.312 18.641 1 91.94 175 LEU A C 1
ATOM 1445 O O . LEU A 1 175 ? 4.781 18.984 19.562 1 91.94 175 LEU A O 1
ATOM 1449 N N . GLY A 1 176 ? 4.523 18.062 17.547 1 88.06 176 GLY A N 1
ATOM 1450 C CA . GLY A 1 176 ? 3.164 18.531 17.344 1 88.06 176 GLY A CA 1
ATOM 1451 C C . GLY A 1 176 ? 2.117 17.562 17.859 1 88.06 176 GLY A C 1
ATOM 1452 O O . GLY A 1 176 ? 0.94 17.922 17.969 1 88.06 176 GLY A O 1
ATOM 1453 N N . GLY A 1 177 ? 2.488 16.391 18.172 1 85.12 177 GLY A N 1
ATOM 1454 C CA . GLY A 1 177 ? 1.551 15.391 18.656 1 85.12 177 GLY A CA 1
ATOM 1455 C C . GLY A 1 177 ? 1.767 14.023 18.031 1 85.12 177 GLY A C 1
ATOM 1456 O O . GLY A 1 177 ? 1.797 13.016 18.75 1 85.12 177 GLY A O 1
ATOM 1457 N N . ASP A 1 178 ? 1.79 14.07 16.672 1 85.81 178 ASP A N 1
ATOM 1458 C CA . ASP A 1 178 ? 2.008 12.82 15.945 1 85.81 178 ASP A CA 1
ATOM 1459 C C . ASP A 1 178 ? 2.82 13.062 14.672 1 85.81 178 ASP A C 1
ATOM 1461 O O . ASP A 1 178 ? 3.051 14.211 14.281 1 85.81 178 ASP A O 1
ATOM 1465 N N . VAL A 1 179 ? 3.406 12.031 14.211 1 85 179 VAL A N 1
ATOM 1466 C CA . VAL A 1 179 ? 4.082 12.062 12.914 1 85 179 VAL A CA 1
ATOM 1467 C C . VAL A 1 179 ? 3.354 11.141 11.938 1 85 179 VAL A C 1
ATOM 1469 O O . VAL A 1 179 ? 3.115 9.969 12.234 1 85 179 VAL A O 1
ATOM 1472 N N . THR A 1 180 ? 2.957 11.664 10.828 1 81.69 180 THR A N 1
ATOM 1473 C CA . THR A 1 180 ? 2.221 10.883 9.836 1 81.69 180 THR A CA 1
ATOM 1474 C C . THR A 1 180 ? 3.021 10.75 8.547 1 81.69 180 THR A C 1
ATOM 1476 O O . THR A 1 180 ? 3.715 11.68 8.141 1 81.69 180 THR A O 1
ATOM 1479 N N . PHE A 1 181 ? 3.01 9.656 8.008 1 72.75 181 PHE A N 1
ATOM 1480 C CA . PHE A 1 181 ? 3.645 9.344 6.73 1 72.75 181 PHE A CA 1
ATOM 1481 C C . PHE A 1 181 ? 2.609 9.258 5.617 1 72.75 181 PHE A C 1
ATOM 1483 O O . PHE A 1 181 ? 1.832 8.305 5.555 1 72.75 181 PHE A O 1
ATOM 1490 N N . GLU A 1 182 ? 2.512 10.242 4.754 1 77.62 182 GLU A N 1
ATOM 1491 C CA . GLU A 1 182 ? 1.384 10.305 3.83 1 77.62 182 GLU A CA 1
ATOM 1492 C C . GLU A 1 182 ? 1.858 10.453 2.389 1 77.62 182 GLU A C 1
ATOM 1494 O O . GLU A 1 182 ? 2.916 11.039 2.137 1 77.62 182 GLU A O 1
ATOM 1499 N N . ASN A 1 183 ? 1.069 9.797 1.52 1 72.12 183 ASN A N 1
ATOM 1500 C CA . ASN A 1 183 ? 1.178 10.023 0.083 1 72.12 183 ASN A CA 1
ATOM 1501 C C . ASN A 1 183 ? 0.04 10.906 -0.433 1 72.12 183 ASN A C 1
ATOM 1503 O O . ASN A 1 183 ? -1.13 10.531 -0.336 1 72.12 183 ASN A O 1
ATOM 1507 N N . HIS A 1 184 ? 0.282 12.133 -0.837 1 61.88 184 HIS A N 1
ATOM 1508 C CA . HIS A 1 184 ? -0.769 13.086 -1.187 1 61.88 184 HIS A CA 1
ATOM 1509 C C . HIS A 1 184 ? -0.922 13.203 -2.699 1 61.88 184 HIS A C 1
ATOM 1511 O O . HIS A 1 184 ? -1.411 14.219 -3.199 1 61.88 184 HIS A O 1
ATOM 1517 N N . GLY A 1 185 ? -0.484 12.289 -3.42 1 57.66 185 GLY A N 1
ATOM 1518 C CA . GLY A 1 185 ? -0.546 12.438 -4.863 1 57.66 185 GLY A CA 1
ATOM 1519 C C . GLY A 1 185 ? -1.915 12.859 -5.363 1 57.66 185 GLY A C 1
ATOM 1520 O O . GLY A 1 185 ? -2.021 13.656 -6.297 1 57.66 185 GLY A O 1
ATOM 1521 N N . ASN A 1 186 ? -3.053 12.406 -4.691 1 56.31 186 ASN A N 1
ATOM 1522 C CA . ASN A 1 186 ? -4.379 12.695 -5.227 1 56.31 186 ASN A CA 1
ATOM 1523 C C . ASN A 1 186 ? -5.273 13.352 -4.176 1 56.31 186 ASN A C 1
ATOM 1525 O O . ASN A 1 186 ? -6.48 13.094 -4.137 1 56.31 186 ASN A O 1
ATOM 1529 N N . THR A 1 187 ? -4.66 14.188 -3.4 1 60.22 187 THR A N 1
ATOM 1530 C CA . THR A 1 187 ? -5.426 14.781 -2.312 1 60.22 187 THR A CA 1
ATOM 1531 C C . THR A 1 187 ? -6.379 15.852 -2.846 1 60.22 187 THR A C 1
ATOM 1533 O O . THR A 1 187 ? -7.438 16.094 -2.266 1 60.22 187 THR A O 1
ATOM 1536 N N . ILE A 1 188 ? -5.969 16.547 -3.9 1 57.19 188 ILE A N 1
ATOM 1537 C CA . ILE A 1 188 ? -6.824 17.594 -4.453 1 57.19 188 ILE A CA 1
ATOM 1538 C C . ILE A 1 188 ? -7.488 17.094 -5.734 1 57.19 188 ILE A C 1
ATOM 1540 O O . ILE A 1 188 ? -6.863 16.375 -6.527 1 57.19 188 ILE A O 1
ATOM 1544 N N . THR A 1 189 ? -8.773 17.25 -5.82 1 53.41 189 THR A N 1
ATOM 1545 C CA . THR A 1 189 ? -9.602 16.75 -6.91 1 53.41 189 THR A CA 1
ATOM 1546 C C . THR A 1 189 ? -9.047 17.203 -8.266 1 53.41 189 THR A C 1
ATOM 1548 O O . THR A 1 189 ? -8.648 18.359 -8.422 1 53.41 189 THR A O 1
ATOM 1551 N N . THR A 1 190 ? -8.555 16.422 -9.102 1 47.72 190 THR A N 1
ATOM 1552 C CA . THR A 1 190 ? -8.086 16.766 -10.438 1 47.72 190 THR A CA 1
ATOM 1553 C C . THR A 1 190 ? -9.266 17.062 -11.367 1 47.72 190 THR A C 1
ATOM 1555 O O . THR A 1 190 ? -9.078 17.578 -12.469 1 47.72 190 THR A O 1
ATOM 1558 N N . GLU A 1 191 ? -10.453 16.578 -11.125 1 44.53 191 GLU A N 1
ATOM 1559 C CA . GLU A 1 191 ? -11.531 16.719 -12.102 1 44.53 191 GLU A CA 1
ATOM 1560 C C . GLU A 1 191 ? -12.109 18.125 -12.102 1 44.53 191 GLU A C 1
ATOM 1562 O O . GLU A 1 191 ? -12.234 18.75 -11.047 1 44.53 191 GLU A O 1
ATOM 1567 N N . GLU A 1 192 ? -12.102 18.891 -13.242 1 37.34 192 GLU A N 1
ATOM 1568 C CA . GLU A 1 192 ? -12.805 20.141 -13.461 1 37.34 192 GLU A CA 1
ATOM 1569 C C . GLU A 1 192 ? -14.219 20.094 -12.883 1 37.34 192 GLU A C 1
ATOM 1571 O O . GLU A 1 192 ? -15.086 19.391 -13.406 1 37.34 192 GLU A O 1
ATOM 1576 N N . ARG A 1 193 ? -14.5 20.281 -11.75 1 38.06 193 ARG A N 1
ATOM 1577 C CA . ARG A 1 193 ? -15.852 20.516 -11.25 1 38.06 193 ARG A CA 1
ATOM 1578 C C . ARG A 1 193 ? -16.516 21.672 -12 1 38.06 193 ARG A C 1
ATOM 1580 O O . ARG A 1 193 ? -16.141 22.828 -11.836 1 38.06 193 ARG A O 1
ATOM 1587 N N . GLY A 1 194 ? -17.031 21.484 -13.188 1 30.7 194 GLY A N 1
ATOM 1588 C CA . GLY A 1 194 ? -17.781 22.562 -13.82 1 30.7 194 GLY A CA 1
ATOM 1589 C C . GLY A 1 194 ? -18.844 23.156 -12.922 1 30.7 194 GLY A C 1
ATOM 1590 O O . GLY A 1 194 ? -19.625 22.422 -12.305 1 30.7 194 GLY A O 1
ATOM 1591 N N . ALA A 1 195 ? -18.609 24.312 -12.344 1 32.62 195 ALA A N 1
ATOM 1592 C CA . ALA A 1 195 ? -19.734 25.078 -11.828 1 32.62 195 ALA A CA 1
ATOM 1593 C C . ALA A 1 195 ? -21 24.828 -12.648 1 32.62 195 ALA A C 1
ATOM 1595 O O . ALA A 1 195 ? -20.938 24.703 -13.875 1 32.62 195 ALA A O 1
ATOM 1596 N N . GLU A 1 196 ? -22.016 24.344 -12.188 1 31.05 196 GLU A N 1
ATOM 1597 C CA . GLU A 1 196 ? -23.281 24.422 -12.914 1 31.05 196 GLU A CA 1
ATOM 1598 C C . GLU A 1 196 ? -23.344 25.656 -13.805 1 31.05 196 GLU A C 1
ATOM 1600 O O . GLU A 1 196 ? -23 26.75 -13.367 1 31.05 196 GLU A O 1
ATOM 1605 N N . PRO A 1 197 ? -23.406 25.641 -15.062 1 29.55 197 PRO A N 1
ATOM 1606 C CA . PRO A 1 197 ? -23.859 26.875 -15.688 1 29.55 197 PRO A CA 1
ATOM 1607 C C . PRO A 1 197 ? -25.047 27.5 -14.961 1 29.55 197 PRO A C 1
ATOM 1609 O O . PRO A 1 197 ? -26.031 26.812 -14.68 1 29.55 197 PRO A O 1
ATOM 1612 N N . THR A 1 198 ? -24.875 28.344 -14.109 1 28.67 198 THR A N 1
ATOM 1613 C CA . THR A 1 198 ? -26.031 29.141 -13.711 1 28.67 198 THR A CA 1
ATOM 1614 C C . THR A 1 198 ? -26.906 29.484 -14.914 1 28.67 198 THR A C 1
ATOM 1616 O O . THR A 1 198 ? -26.5 30.234 -15.789 1 28.67 198 THR A O 1
ATOM 1619 N N . ALA A 1 199 ? -27.781 28.734 -15.383 1 29.53 199 ALA A N 1
ATOM 1620 C CA . ALA A 1 199 ? -28.875 29.328 -16.141 1 29.53 199 ALA A CA 1
ATOM 1621 C C . ALA A 1 199 ? -29.406 30.578 -15.445 1 29.53 199 ALA A C 1
ATOM 1623 O O . ALA A 1 199 ? -30.547 30.969 -15.664 1 29.53 199 ALA A O 1
ATOM 1624 N N . ASN A 1 200 ? -28.891 31.047 -14.398 1 26.81 200 ASN A N 1
ATOM 1625 C CA . ASN A 1 200 ? -29.5 32.344 -14.094 1 26.81 200 ASN A CA 1
ATOM 1626 C C . ASN A 1 200 ? -29.047 33.406 -15.086 1 26.81 200 ASN A C 1
ATOM 1628 O O . ASN A 1 200 ? -27.875 33.781 -15.109 1 26.81 200 ASN A O 1
ATOM 1632 N N . PRO A 1 201 ? -29.812 33.688 -16.281 1 30.05 201 PRO A N 1
ATOM 1633 C CA . PRO A 1 201 ? -29.594 34.719 -17.281 1 30.05 201 PRO A CA 1
ATOM 1634 C C . PRO A 1 201 ? -29.078 36.031 -16.672 1 30.05 201 PRO A C 1
ATOM 1636 O O . PRO A 1 201 ? -28.438 36.844 -17.359 1 30.05 201 PRO A O 1
ATOM 1639 N N . ASP A 1 202 ? -29.75 36.469 -15.555 1 28.33 202 ASP A N 1
ATOM 1640 C CA . ASP A 1 202 ? -29.734 37.906 -15.32 1 28.33 202 ASP A CA 1
ATOM 1641 C C . ASP A 1 202 ? -28.359 38.344 -14.805 1 28.33 202 ASP A C 1
ATOM 1643 O O . ASP A 1 202 ? -28.172 39.531 -14.453 1 28.33 202 ASP A O 1
ATOM 1647 N N . ILE A 1 203 ? -27.656 37.688 -14.086 1 30.2 203 ILE A N 1
ATOM 1648 C CA . ILE A 1 203 ? -26.453 38.406 -13.75 1 30.2 203 ILE A CA 1
ATOM 1649 C C . ILE A 1 203 ? -25.531 38.5 -14.969 1 30.2 203 ILE A C 1
ATOM 1651 O O . ILE A 1 203 ? -25.078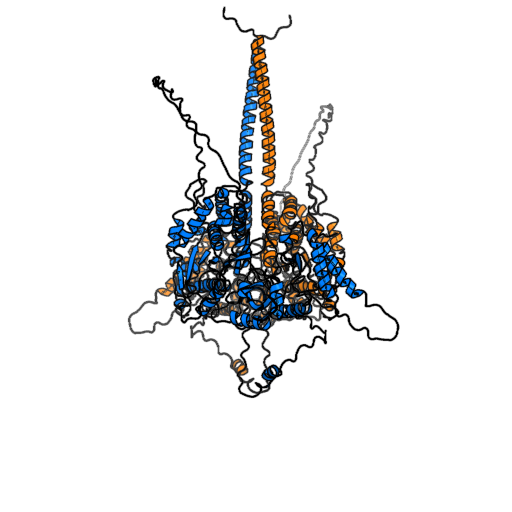 37.469 -15.469 1 30.2 203 ILE A O 1
ATOM 1655 N N . ASP A 1 204 ? -25.703 39.562 -15.828 1 25.58 204 ASP A N 1
ATOM 1656 C CA . ASP A 1 204 ? -25.016 40.031 -17.031 1 25.58 204 ASP A CA 1
ATOM 1657 C C . ASP A 1 204 ? -23.516 39.812 -16.938 1 25.58 204 ASP A C 1
ATOM 1659 O O . ASP A 1 204 ? -22.844 40.344 -16.047 1 25.58 204 ASP A O 1
ATOM 1663 N N . SER A 1 205 ? -23.141 38.719 -17.203 1 28.19 205 SER A N 1
ATOM 1664 C CA . SER A 1 205 ? -21.688 38.562 -17.359 1 28.19 205 SER A CA 1
ATOM 1665 C C . SER A 1 205 ? -21.094 39.656 -18.25 1 28.19 205 SER A C 1
ATOM 1667 O O . SER A 1 205 ? -21.641 39.938 -19.312 1 28.19 205 SER A O 1
ATOM 1669 N N . PRO A 1 206 ? -20.391 40.625 -17.812 1 26.73 206 PRO A N 1
ATOM 1670 C CA . PRO A 1 206 ? -19.828 41.594 -18.766 1 26.73 206 PRO A CA 1
ATOM 1671 C C . PRO A 1 206 ? -19.266 40.906 -20.016 1 26.73 206 PRO A C 1
ATOM 1673 O O . PRO A 1 206 ? -18.969 39.719 -19.984 1 26.73 206 PRO A O 1
ATOM 1676 N N . GLN A 1 207 ? -19.406 41.688 -21.188 1 23.97 207 GLN A N 1
ATOM 1677 C CA . GLN A 1 207 ? -19.016 41.469 -22.562 1 23.97 207 GLN A CA 1
ATOM 1678 C C . GLN A 1 207 ? -17.562 40.969 -22.656 1 23.97 207 GLN A C 1
ATOM 1680 O O . GLN A 1 207 ? -16.672 41.531 -22.031 1 23.97 207 GLN A O 1
ATOM 1685 N N . GLN A 1 208 ? -17.453 39.875 -23.031 1 23.97 208 GLN A N 1
ATOM 1686 C CA . GLN A 1 208 ? -16.172 39.281 -23.453 1 23.97 208 GLN A CA 1
ATOM 1687 C C . GLN A 1 208 ? -15.516 40.156 -24.516 1 23.97 208 GLN A C 1
ATOM 1689 O O . GLN A 1 208 ? -16.156 40.562 -25.484 1 23.97 208 GLN A O 1
ATOM 1694 N N . SER A 1 209 ? -14.547 40.969 -24.219 1 24.02 209 SER A N 1
ATOM 1695 C CA . SER A 1 209 ? -13.898 41.75 -25.281 1 24.02 209 SER A CA 1
ATOM 1696 C C . SER A 1 209 ? -13.555 40.844 -26.469 1 24.02 209 SER A C 1
ATOM 1698 O O . SER A 1 209 ? -13.383 39.625 -26.312 1 24.02 209 SER A O 1
ATOM 1700 N N . PRO A 1 210 ? -13.859 41.312 -27.797 1 24.81 210 PRO A N 1
ATOM 1701 C CA . PRO A 1 210 ? -13.672 40.656 -29.094 1 24.81 210 PRO A CA 1
ATOM 1702 C C . PRO A 1 210 ? -12.273 40.094 -29.281 1 24.81 210 PRO A C 1
ATOM 1704 O O . PRO A 1 210 ? -12.031 39.312 -30.203 1 24.81 210 PRO A O 1
ATOM 1707 N N . VAL A 1 211 ? -11.328 40.688 -28.688 1 25.02 211 VAL A N 1
ATOM 1708 C CA . VAL A 1 211 ? -9.984 40.375 -29.141 1 25.02 211 VAL A CA 1
ATOM 1709 C C . VAL A 1 211 ? -9.734 38.875 -28.984 1 25.02 211 VAL A C 1
ATOM 1711 O O . VAL A 1 211 ? -8.977 38.281 -29.75 1 25.02 211 VAL A O 1
ATOM 1714 N N . GLN A 1 212 ? -10.367 38.344 -27.938 1 22.17 212 GLN A N 1
ATOM 1715 C CA . GLN A 1 212 ? -9.859 37 -27.719 1 22.17 212 GLN A CA 1
ATOM 1716 C C . GLN A 1 212 ? -10.523 36 -28.688 1 22.17 212 GLN A C 1
ATOM 1718 O O . GLN A 1 212 ? -10.211 34.812 -28.672 1 22.17 212 GLN A O 1
ATOM 1723 N N . LYS A 1 213 ? -11.547 36.5 -29.391 1 25.92 213 LYS A N 1
ATOM 1724 C CA . LYS A 1 213 ? -12.094 35.656 -30.422 1 25.92 213 LYS A CA 1
ATOM 1725 C C . LYS A 1 213 ? -11.117 35.5 -31.594 1 25.92 213 LYS A C 1
ATOM 1727 O O . LYS A 1 213 ? -11.102 34.5 -32.281 1 25.92 213 LYS A O 1
ATOM 1732 N N . ARG A 1 214 ? -10.609 36.656 -32 1 24.48 214 ARG A N 1
ATOM 1733 C CA . ARG A 1 214 ? -9.828 36.688 -33.219 1 24.48 214 ARG A CA 1
ATOM 1734 C C . ARG A 1 214 ? -8.594 35.781 -33.094 1 24.48 214 ARG A C 1
ATOM 1736 O O . ARG A 1 214 ? -7.977 35.438 -34.094 1 24.48 214 ARG A O 1
ATOM 1743 N N . ARG A 1 215 ? -7.957 35.812 -32.062 1 24.92 215 ARG A N 1
ATOM 1744 C CA . ARG A 1 215 ? -6.727 35.031 -32.188 1 24.92 215 ARG A CA 1
ATOM 1745 C C . ARG A 1 215 ? -7.031 33.562 -32.469 1 24.92 215 ARG A C 1
ATOM 1747 O O . ARG A 1 215 ? -6.113 32.75 -32.594 1 24.92 215 ARG A O 1
ATOM 1754 N N . LYS A 1 216 ? -8.305 33.188 -32.5 1 25.97 216 LYS A N 1
ATOM 1755 C CA . LYS A 1 216 ? -8.594 31.875 -33.031 1 25.97 216 LYS A CA 1
ATOM 1756 C C . LYS A 1 216 ? -8.523 31.875 -34.562 1 25.97 216 LYS A C 1
ATOM 1758 O O . LYS A 1 216 ? -8.047 30.922 -35.156 1 25.97 216 LYS A O 1
ATOM 1763 N N . LYS A 1 217 ? -9.148 32.75 -35.219 1 24.78 217 LYS A N 1
ATOM 1764 C CA . LYS A 1 217 ? -9.273 32.625 -36.688 1 24.78 217 LYS A CA 1
ATOM 1765 C C . LYS A 1 217 ? -8.008 33.094 -37.375 1 24.78 217 LYS A C 1
ATOM 1767 O O . LYS A 1 217 ? -7.895 32.969 -38.594 1 24.78 217 LYS A O 1
ATOM 1772 N N . ALA A 1 218 ? -7.395 34.125 -37.062 1 25.94 218 ALA A N 1
ATOM 1773 C CA . ALA A 1 218 ? -6.379 34.688 -37.969 1 25.94 218 ALA A CA 1
ATOM 1774 C C . ALA A 1 218 ? -5.203 33.719 -38.125 1 25.94 218 ALA A C 1
ATOM 1776 O O . ALA A 1 218 ? -4.285 33.969 -38.906 1 25.94 218 ALA A O 1
ATOM 1777 N N . ASP A 1 219 ? -4.715 32.906 -37.219 1 26.08 219 ASP A N 1
ATOM 1778 C CA . ASP A 1 219 ? -3.623 32.062 -37.719 1 26.08 219 ASP A CA 1
ATOM 1779 C C . ASP A 1 219 ? -4.121 31.078 -38.781 1 26.08 219 ASP A C 1
ATOM 1781 O O . ASP A 1 219 ? -3.467 30.062 -39.031 1 26.08 219 ASP A O 1
ATOM 1785 N N . MET A 1 220 ? -5.188 31.219 -39.438 1 25.73 220 MET A N 1
ATOM 1786 C CA . MET A 1 220 ? -5.551 30.422 -40.594 1 25.73 220 MET A CA 1
ATOM 1787 C C . MET A 1 220 ? -4.465 30.484 -41.688 1 25.73 220 MET A C 1
ATOM 1789 O O . MET A 1 220 ? -4.387 29.625 -42.531 1 25.73 220 MET A O 1
ATOM 1793 N N . HIS A 1 221 ? -4.195 31.625 -42.219 1 25.03 221 HIS A N 1
ATOM 1794 C CA . HIS A 1 221 ? -3.477 31.625 -43.5 1 25.03 221 HIS A CA 1
ATOM 1795 C C . HIS A 1 221 ? -2.059 31.094 -43.312 1 25.03 221 HIS A C 1
ATOM 1797 O O . HIS A 1 221 ? -1.566 30.344 -44.188 1 25.03 221 HIS A O 1
ATOM 1803 N N . GLY A 1 222 ? -1.148 31.984 -43 1 23.53 222 GLY A N 1
ATOM 1804 C CA . GLY A 1 222 ? 0.252 31.766 -43.344 1 23.53 222 GLY A CA 1
ATOM 1805 C C . GLY A 1 222 ? 0.843 30.531 -42.688 1 23.53 222 GLY A C 1
ATOM 1806 O O . GLY A 1 222 ? 0.222 29.922 -41.812 1 23.53 222 GLY A O 1
ATOM 1807 N N . ASP A 1 223 ? 2.289 30.219 -42.812 1 24.47 223 ASP A N 1
ATOM 1808 C CA . ASP A 1 223 ? 3.102 29.016 -42.594 1 24.47 223 ASP A CA 1
ATOM 1809 C C . ASP A 1 223 ? 2.996 28.531 -41.156 1 24.47 223 ASP A C 1
ATOM 1811 O O . ASP A 1 223 ? 3.93 28.688 -40.375 1 24.47 223 ASP A O 1
ATOM 1815 N N . SER A 1 224 ? 1.998 28.719 -40.594 1 25.36 224 SER A N 1
ATOM 1816 C CA . SER A 1 224 ? 1.92 28.672 -39.125 1 25.36 224 SER A CA 1
ATOM 1817 C C . SER A 1 224 ? 2.266 27.281 -38.594 1 25.36 224 SER A C 1
ATOM 1819 O O . SER A 1 224 ? 1.613 26.297 -38.938 1 25.36 224 SER A O 1
ATOM 1821 N N . LEU A 1 225 ? 3.527 27.141 -38.156 1 25.77 225 LEU A N 1
ATOM 1822 C CA . LEU A 1 225 ? 4.121 25.859 -37.75 1 25.77 225 LEU A CA 1
ATOM 1823 C C . LEU A 1 225 ? 3.217 25.125 -36.781 1 25.77 225 LEU A C 1
ATOM 1825 O O . LEU A 1 225 ? 2.602 25.75 -35.906 1 25.77 225 LEU A O 1
ATOM 1829 N N . PRO A 1 226 ? 2.639 24.016 -37.219 1 26.55 226 PRO A N 1
ATOM 1830 C CA . PRO A 1 226 ? 1.728 23.172 -36.438 1 26.55 226 PRO A CA 1
ATOM 1831 C C . PRO A 1 226 ? 2.088 23.125 -34.969 1 26.55 226 PRO A C 1
ATOM 1833 O O . PRO A 1 226 ? 3.258 22.953 -34.594 1 26.55 226 PRO A O 1
ATOM 1836 N N . ALA A 1 227 ? 1.4 23.938 -34.25 1 28.31 227 ALA A N 1
ATOM 1837 C CA . ALA A 1 227 ? 1.621 23.969 -32.812 1 28.31 227 ALA A CA 1
ATOM 1838 C C . ALA A 1 227 ? 1.771 22.562 -32.219 1 28.31 227 ALA A C 1
ATOM 1840 O O . ALA A 1 227 ? 0.905 21.719 -32.438 1 28.31 227 ALA A O 1
ATOM 1841 N N . THR A 1 228 ? 2.945 22.094 -32.156 1 25.77 228 THR A N 1
ATOM 1842 C CA . THR A 1 228 ? 3.375 20.828 -31.594 1 25.77 228 THR A CA 1
ATOM 1843 C C . THR A 1 228 ? 2.523 20.469 -30.375 1 25.77 228 THR A C 1
ATOM 1845 O O . THR A 1 228 ? 2.293 21.312 -29.5 1 25.77 228 THR A O 1
ATOM 1848 N N . PRO A 1 229 ? 1.582 19.578 -30.516 1 27.45 229 PRO A N 1
ATOM 1849 C CA . PRO A 1 229 ? 0.762 19.172 -29.375 1 27.45 229 PRO A CA 1
ATOM 1850 C C . PRO A 1 229 ? 1.499 19.281 -28.047 1 27.45 229 PRO A C 1
ATOM 1852 O O . PRO A 1 229 ? 2.643 18.828 -27.922 1 27.45 229 PRO A O 1
ATOM 1855 N N . THR A 1 230 ? 1.25 20.312 -27.375 1 27.41 230 THR A N 1
ATOM 1856 C CA . THR A 1 230 ? 1.834 20.594 -26.078 1 27.41 230 THR A CA 1
ATOM 1857 C C . THR A 1 230 ? 1.891 19.328 -25.234 1 27.41 230 THR A C 1
ATOM 1859 O O . THR A 1 230 ? 0.911 18.578 -25.156 1 27.41 230 THR A O 1
ATOM 1862 N N . VAL A 1 231 ? 2.893 18.688 -25.141 1 29.34 231 VAL A N 1
ATOM 1863 C CA . VAL A 1 231 ? 3.266 17.625 -24.203 1 29.34 231 VAL A CA 1
ATOM 1864 C C . VAL A 1 231 ? 2.42 17.734 -22.938 1 29.34 231 VAL A C 1
ATOM 1866 O O . VAL A 1 231 ? 2.471 18.75 -22.234 1 29.34 231 VAL A O 1
ATOM 1869 N N . ARG A 1 232 ? 1.214 17.328 -22.891 1 30.56 232 ARG A N 1
ATOM 1870 C CA . ARG A 1 232 ? 0.529 17.125 -21.625 1 30.56 232 ARG A CA 1
ATOM 1871 C C . ARG A 1 232 ? 1.527 17 -20.469 1 30.56 232 ARG A C 1
ATOM 1873 O O . ARG A 1 232 ? 2.363 16.094 -20.469 1 30.56 232 ARG A O 1
ATOM 1880 N N . SER A 1 233 ? 1.996 17.938 -19.859 1 32.75 233 SER A N 1
ATOM 1881 C CA . SER A 1 233 ? 2.895 18.094 -18.719 1 32.75 233 SER A CA 1
ATOM 1882 C C . SER A 1 233 ? 2.631 17.031 -17.656 1 32.75 233 SER A C 1
ATOM 1884 O O . SER A 1 233 ? 1.492 16.844 -17.219 1 32.75 233 SER A O 1
ATOM 1886 N N . ARG A 1 234 ? 3.24 15.898 -17.562 1 39.22 234 ARG A N 1
ATOM 1887 C CA . ARG A 1 234 ? 3.311 14.906 -16.5 1 39.22 234 ARG A CA 1
ATOM 1888 C C . ARG A 1 234 ? 3.047 15.547 -15.133 1 39.22 234 ARG A C 1
ATOM 1890 O O . ARG A 1 234 ? 3.619 16.578 -14.812 1 39.22 234 ARG A O 1
ATOM 1897 N N . SER A 1 235 ? 1.933 15.305 -14.555 1 45.88 235 SER A N 1
ATOM 1898 C CA . SER A 1 235 ? 1.402 15.828 -13.305 1 45.88 235 SER A CA 1
ATOM 1899 C C . SER A 1 235 ? 2.498 15.961 -12.25 1 45.88 235 SER A C 1
ATOM 1901 O O . SER A 1 235 ? 3.295 15.039 -12.062 1 45.88 235 SER A O 1
ATOM 1903 N N . SER A 1 236 ? 3.035 17.141 -11.891 1 53.97 236 SER A N 1
ATOM 1904 C CA . SER A 1 236 ? 3.959 17.531 -10.836 1 53.97 236 SER A CA 1
ATOM 1905 C C . SER A 1 236 ? 3.521 16.969 -9.484 1 53.97 236 SER A C 1
ATOM 1907 O O . SER A 1 236 ? 4.09 17.328 -8.445 1 53.97 236 SER A O 1
ATOM 1909 N N . ARG A 1 237 ? 2.543 16.016 -9.555 1 53.78 237 ARG A N 1
ATOM 1910 C CA . ARG A 1 237 ? 2.064 15.469 -8.281 1 53.78 237 ARG A CA 1
ATOM 1911 C C . ARG A 1 237 ? 2.928 14.297 -7.824 1 53.78 237 ARG A C 1
ATOM 1913 O O . ARG A 1 237 ? 3.518 13.594 -8.648 1 53.78 237 ARG A O 1
ATOM 1920 N N . PRO A 1 238 ? 2.982 14.242 -6.488 1 54.34 238 PRO A N 1
ATOM 1921 C CA . PRO A 1 238 ? 3.791 13.141 -5.965 1 54.34 238 PRO A CA 1
ATOM 1922 C C . PRO A 1 238 ? 3.316 11.773 -6.461 1 54.34 238 PRO A C 1
ATOM 1924 O O . PRO A 1 238 ? 2.111 11.547 -6.602 1 54.34 238 PRO A O 1
ATOM 1927 N N . ARG A 1 239 ? 4.246 10.914 -6.762 1 60.09 239 ARG A N 1
ATOM 1928 C CA . ARG A 1 239 ? 3.998 9.555 -7.227 1 60.09 239 ARG A CA 1
ATOM 1929 C C . ARG A 1 239 ? 3.727 8.617 -6.055 1 60.09 239 ARG A C 1
ATOM 1931 O O . ARG A 1 239 ? 3.84 9.016 -4.895 1 60.09 239 ARG A O 1
ATOM 1938 N N . ALA A 1 240 ? 3.363 7.453 -6.41 1 55.31 240 ALA A N 1
ATOM 1939 C CA . ALA A 1 240 ? 2.955 6.453 -5.43 1 55.31 240 ALA A CA 1
ATOM 1940 C C . ALA A 1 240 ? 4.125 6.059 -4.531 1 55.31 240 ALA A C 1
ATOM 1942 O O . ALA A 1 240 ? 3.922 5.566 -3.416 1 55.31 240 ALA A O 1
ATOM 1943 N N . ASP A 1 241 ? 5.316 6.336 -4.898 1 61.91 241 ASP A N 1
ATOM 1944 C CA . ASP A 1 241 ? 6.477 5.91 -4.125 1 61.91 241 ASP A CA 1
ATOM 1945 C C . ASP A 1 241 ? 7.043 7.066 -3.301 1 61.91 241 ASP A C 1
ATOM 1947 O O . ASP A 1 241 ? 8.086 6.926 -2.66 1 61.91 241 ASP A O 1
ATOM 1951 N N . GLN A 1 242 ? 6.328 8.141 -3.328 1 70.69 242 GLN A N 1
ATOM 1952 C CA . GLN A 1 242 ? 6.812 9.32 -2.609 1 70.69 242 GLN A CA 1
ATOM 1953 C C . GLN A 1 242 ? 5.914 9.648 -1.422 1 70.69 242 GLN A C 1
ATOM 1955 O O . GLN A 1 242 ? 4.691 9.688 -1.557 1 70.69 242 GLN A O 1
ATOM 1960 N N . PHE A 1 243 ? 6.594 9.852 -0.295 1 75 243 PHE A N 1
ATOM 1961 C CA . PHE A 1 243 ? 5.859 10.133 0.933 1 75 243 PHE A CA 1
ATOM 1962 C C . PHE A 1 243 ? 6.406 11.383 1.615 1 75 243 PHE A C 1
ATOM 1964 O O . PHE A 1 243 ? 7.57 11.742 1.434 1 75 243 PHE A O 1
ATOM 1971 N N . CYS A 1 244 ? 5.574 12.031 2.156 1 79.31 244 CYS A N 1
ATOM 1972 C CA . CYS A 1 244 ? 5.949 13.164 3.002 1 79.31 244 CYS A CA 1
ATOM 1973 C C . CYS A 1 244 ? 5.602 12.891 4.461 1 79.31 244 CYS A C 1
ATOM 1975 O O . CYS A 1 244 ? 4.547 12.32 4.754 1 79.31 244 CYS A O 1
ATOM 1977 N N . VAL A 1 245 ? 6.48 13.195 5.246 1 86.5 245 VAL A N 1
ATOM 1978 C CA . VAL A 1 245 ? 6.273 13.047 6.68 1 86.5 245 VAL A CA 1
ATOM 1979 C C . VAL A 1 245 ? 5.852 14.375 7.289 1 86.5 245 VAL A C 1
ATOM 1981 O O . VAL A 1 245 ? 6.43 15.422 6.973 1 86.5 245 VAL A O 1
ATOM 1984 N N . TYR A 1 246 ? 4.867 14.328 8.164 1 87.19 246 TYR A N 1
ATOM 1985 C CA . TYR A 1 246 ? 4.309 15.562 8.703 1 87.19 246 TYR A CA 1
ATOM 1986 C C . TYR A 1 246 ? 4.363 15.562 10.227 1 87.19 246 TYR A C 1
ATOM 1988 O O . TYR A 1 246 ? 4.152 14.523 10.867 1 87.19 246 TYR A O 1
ATOM 1996 N N . ASN A 1 247 ? 4.758 16.688 10.695 1 91.25 247 ASN A N 1
ATOM 1997 C CA . ASN A 1 247 ? 4.508 16.969 12.102 1 91.25 247 ASN A CA 1
ATOM 1998 C C . ASN A 1 247 ? 3.057 17.375 12.352 1 91.25 247 ASN A C 1
ATOM 2000 O O . ASN A 1 247 ? 2.684 18.531 12.156 1 91.25 247 ASN A O 1
ATOM 2004 N N . THR A 1 248 ? 2.283 16.5 12.852 1 84.88 248 THR A N 1
ATOM 2005 C CA . THR A 1 248 ? 0.833 16.672 12.867 1 84.88 248 THR A CA 1
ATOM 2006 C C . THR A 1 248 ? 0.349 17.094 14.25 1 84.88 248 THR A C 1
ATOM 2008 O O . THR A 1 248 ? 0.623 16.406 15.242 1 84.88 248 THR A O 1
ATOM 2011 N N . GLY A 1 249 ? -0.273 18.219 14.273 1 82.19 249 GLY A N 1
ATOM 2012 C CA . GLY A 1 249 ? -0.983 18.688 15.453 1 82.19 249 GLY A CA 1
ATOM 2013 C C . GLY A 1 249 ? -2.492 18.656 15.289 1 82.19 249 GLY A C 1
ATOM 2014 O O . GLY A 1 249 ? -3.006 18.094 14.312 1 82.19 249 GLY A O 1
ATOM 2015 N N . PRO A 1 250 ? -3.18 19.109 16.266 1 76.5 250 PRO A N 1
ATOM 2016 C CA . PRO A 1 250 ? -4.645 19.078 16.203 1 76.5 250 PRO A CA 1
ATOM 2017 C C . PRO A 1 250 ? -5.203 19.938 15.07 1 76.5 250 PRO A C 1
ATOM 2019 O O . PRO A 1 250 ? -6.242 19.594 14.492 1 76.5 250 PRO A O 1
ATOM 2022 N N . GLU A 1 251 ? -4.461 20.984 14.727 1 77.25 251 GLU A N 1
ATOM 2023 C CA . GLU A 1 251 ? -5.035 21.922 13.766 1 77.25 251 GLU A CA 1
ATOM 2024 C C . GLU A 1 251 ? -4.359 21.812 12.406 1 77.25 251 GLU A C 1
ATOM 2026 O O . GLU A 1 251 ? -4.992 22.047 11.367 1 77.25 251 GLU A O 1
ATOM 2031 N N . ARG A 1 252 ? -3.098 21.547 12.461 1 83.5 252 ARG A N 1
ATOM 2032 C CA . ARG A 1 252 ? -2.406 21.547 11.172 1 83.5 252 ARG A CA 1
ATOM 2033 C C . ARG A 1 252 ? -1.329 20.469 11.133 1 83.5 252 ARG A C 1
ATOM 2035 O O . ARG A 1 252 ? -0.95 19.922 12.164 1 83.5 252 ARG A O 1
ATOM 2042 N N . ALA A 1 253 ? -0.893 20.172 9.938 1 87.19 253 ALA A N 1
ATOM 2043 C CA . ALA A 1 253 ? 0.196 19.234 9.664 1 87.19 253 ALA A CA 1
ATOM 2044 C C . ALA A 1 253 ? 1.315 19.922 8.883 1 87.19 253 ALA A C 1
ATOM 2046 O O . ALA A 1 253 ? 1.137 20.281 7.715 1 87.19 253 ALA A O 1
ATOM 2047 N N . ILE A 1 254 ? 2.439 20.094 9.461 1 91.19 254 ILE A N 1
ATOM 2048 C CA . ILE A 1 254 ? 3.576 20.766 8.844 1 91.19 254 ILE A CA 1
ATOM 2049 C C . ILE A 1 254 ? 4.516 19.719 8.227 1 91.19 254 ILE A C 1
ATOM 2051 O O . ILE A 1 254 ? 4.961 18.797 8.914 1 91.19 254 ILE A O 1
ATOM 2055 N N . PRO A 1 255 ? 4.785 19.812 6.977 1 91.88 255 PRO A N 1
ATOM 2056 C CA . PRO A 1 255 ? 5.715 18.844 6.375 1 91.88 255 PRO A CA 1
ATOM 2057 C C . PRO A 1 255 ? 7.109 18.906 6.992 1 91.88 255 PRO A C 1
ATOM 2059 O O . PRO A 1 255 ? 7.609 20 7.285 1 91.88 255 PRO A O 1
ATOM 2062 N N . ALA A 1 256 ? 7.727 17.766 7.176 1 94.31 256 ALA A N 1
ATOM 2063 C CA . ALA A 1 256 ? 9.031 17.688 7.828 1 94.31 256 ALA A CA 1
ATOM 2064 C C . ALA A 1 256 ? 10.102 17.203 6.855 1 94.31 256 ALA A C 1
ATOM 2066 O O . ALA A 1 256 ? 11.172 17.812 6.754 1 94.31 256 ALA A O 1
ATOM 2067 N N . PHE A 1 257 ? 9.867 16.125 6.215 1 95.12 257 PHE A N 1
ATOM 2068 C CA . PHE A 1 257 ? 10.836 15.641 5.238 1 95.12 257 PHE A CA 1
ATOM 2069 C C . PHE A 1 257 ? 10.18 14.68 4.254 1 95.12 257 PHE A C 1
ATOM 2071 O O . PHE A 1 257 ? 9.031 14.273 4.449 1 95.12 257 PHE A O 1
ATOM 2078 N N . ILE A 1 258 ? 10.977 14.312 3.191 1 93.69 258 ILE A N 1
ATOM 2079 C CA . ILE A 1 258 ? 10.461 13.508 2.09 1 93.69 258 ILE A CA 1
ATOM 2080 C C . ILE A 1 258 ? 11.086 12.109 2.141 1 93.69 258 ILE A C 1
ATOM 2082 O O . ILE A 1 258 ? 12.273 11.961 2.455 1 93.69 258 ILE A O 1
ATOM 2086 N N . ILE A 1 259 ? 10.25 11.102 1.793 1 94.31 259 ILE A N 1
ATOM 2087 C CA . ILE A 1 259 ? 10.742 9.734 1.665 1 94.31 259 ILE A CA 1
ATOM 2088 C C . ILE A 1 259 ? 10.5 9.227 0.246 1 94.31 259 ILE A C 1
ATOM 2090 O O . ILE A 1 259 ? 9.422 9.422 -0.314 1 94.31 259 ILE A O 1
ATOM 2094 N N . GLU A 1 260 ? 11.492 8.641 -0.298 1 93.06 260 GLU A N 1
ATOM 2095 C CA . GLU A 1 260 ? 11.398 7.961 -1.584 1 93.06 260 GLU A CA 1
ATOM 2096 C C . GLU A 1 260 ? 11.664 6.465 -1.437 1 93.06 260 GLU A C 1
ATOM 2098 O O . GLU A 1 260 ? 12.75 6.066 -0.995 1 93.06 260 GLU A O 1
ATOM 2103 N N . TYR A 1 261 ? 10.68 5.629 -1.828 1 91.44 261 TYR A N 1
ATOM 2104 C CA . TYR A 1 261 ? 10.836 4.184 -1.75 1 91.44 261 TYR A CA 1
ATOM 2105 C C . TYR A 1 261 ? 11.25 3.605 -3.1 1 91.44 261 TYR A C 1
ATOM 2107 O O . TYR A 1 261 ? 10.711 4 -4.141 1 91.44 261 TYR A O 1
ATOM 2115 N N . LYS A 1 262 ? 12.219 2.727 -3.045 1 91.81 262 LYS A N 1
ATOM 2116 C CA . LYS A 1 262 ? 12.641 1.966 -4.219 1 91.81 262 LYS A CA 1
ATOM 2117 C C . LYS A 1 262 ? 12.711 0.474 -3.908 1 91.81 262 LYS A C 1
ATOM 2119 O O . LYS A 1 262 ? 13.242 0.075 -2.869 1 91.81 262 LYS A O 1
ATOM 2124 N N . ALA A 1 263 ? 12.109 -0.327 -4.777 1 88.56 263 ALA A N 1
ATOM 2125 C CA . ALA A 1 263 ? 12.141 -1.771 -4.555 1 88.56 263 ALA A CA 1
ATOM 2126 C C . ALA A 1 263 ? 13.57 -2.281 -4.441 1 88.56 263 ALA A C 1
ATOM 2128 O O . ALA A 1 263 ? 14.43 -1.922 -5.246 1 88.56 263 ALA A O 1
ATOM 2129 N N . PRO A 1 264 ? 13.797 -3.115 -3.527 1 90.12 264 PRO A N 1
ATOM 2130 C CA . PRO A 1 264 ? 15.172 -3.555 -3.262 1 90.12 264 PRO A CA 1
ATOM 2131 C C . PRO A 1 264 ? 15.758 -4.379 -4.402 1 90.12 264 PRO A C 1
ATOM 2133 O O . PRO A 1 264 ? 16.984 -4.406 -4.586 1 90.12 264 PRO A O 1
ATOM 2136 N N . HIS A 1 265 ? 14.922 -5.086 -5.164 1 84.94 265 HIS A N 1
ATOM 2137 C CA . HIS A 1 265 ? 15.461 -5.902 -6.25 1 84.94 265 HIS A CA 1
ATOM 2138 C C . HIS A 1 265 ? 15.797 -5.047 -7.469 1 84.94 265 HIS A C 1
ATOM 2140 O O . HIS A 1 265 ? 16.531 -5.484 -8.352 1 84.94 265 HIS A O 1
ATOM 2146 N N . LYS A 1 266 ? 15.242 -3.863 -7.5 1 84.38 266 LYS A N 1
ATOM 2147 C CA . LYS A 1 266 ? 15.547 -2.932 -8.586 1 84.38 266 LYS A CA 1
ATOM 2148 C C . LYS A 1 266 ? 16.766 -2.08 -8.258 1 84.38 266 LYS A C 1
ATOM 2150 O O . LYS A 1 266 ? 17.609 -1.819 -9.125 1 84.38 266 LYS A O 1
ATOM 2155 N N . LEU A 1 267 ? 16.812 -1.547 -7.105 1 90.12 267 LEU A N 1
ATOM 2156 C CA . LEU A 1 267 ? 17.969 -0.821 -6.578 1 90.12 267 LEU A CA 1
ATOM 2157 C C . LEU A 1 267 ? 18.641 -1.611 -5.465 1 90.12 267 LEU A C 1
ATOM 2159 O O . LEU A 1 267 ? 18.422 -1.341 -4.281 1 90.12 267 LEU A O 1
ATOM 2163 N N . THR A 1 268 ? 19.516 -2.43 -5.922 1 89.19 268 THR A N 1
ATOM 2164 C CA . THR A 1 268 ? 20.141 -3.361 -4.996 1 89.19 268 THR A CA 1
ATOM 2165 C C . THR A 1 268 ? 21.188 -2.65 -4.145 1 89.19 268 THR A C 1
ATOM 2167 O O . THR A 1 268 ? 21.641 -1.56 -4.496 1 89.19 268 THR A O 1
ATOM 2170 N N . LEU A 1 269 ? 21.531 -3.281 -3.049 1 90.56 269 LEU A N 1
ATOM 2171 C CA . LEU A 1 269 ? 22.562 -2.756 -2.16 1 90.56 269 LEU A CA 1
ATOM 2172 C C . LEU A 1 269 ? 23.906 -2.646 -2.883 1 90.56 269 LEU A C 1
ATOM 2174 O O . LEU A 1 269 ? 24.656 -1.707 -2.648 1 90.56 269 LEU A O 1
ATOM 2178 N N . ALA A 1 270 ? 24.156 -3.514 -3.764 1 87.31 270 ALA A N 1
ATOM 2179 C CA . ALA A 1 270 ? 25.406 -3.512 -4.52 1 87.31 270 ALA A CA 1
ATOM 2180 C C . ALA A 1 270 ? 25.5 -2.279 -5.414 1 87.31 270 ALA A C 1
ATOM 2182 O O . ALA A 1 270 ? 26.562 -1.661 -5.52 1 87.31 270 ALA A O 1
ATOM 2183 N N . ILE A 1 271 ? 24.422 -1.944 -6.02 1 89.06 271 ILE A N 1
ATOM 2184 C CA . ILE A 1 271 ? 24.375 -0.77 -6.883 1 89.06 271 ILE A CA 1
ATOM 2185 C C . ILE A 1 271 ? 24.609 0.491 -6.051 1 89.06 271 ILE A C 1
ATOM 2187 O O . ILE A 1 271 ? 25.359 1.386 -6.461 1 89.06 271 ILE A O 1
ATOM 2191 N N . ILE A 1 272 ? 24 0.536 -4.906 1 92.69 272 ILE A N 1
ATOM 2192 C CA . ILE A 1 272 ? 24.109 1.702 -4.035 1 92.69 272 ILE A CA 1
ATOM 2193 C C . ILE A 1 272 ? 25.547 1.845 -3.539 1 92.69 272 ILE A C 1
ATOM 2195 O O . ILE A 1 272 ? 26.125 2.936 -3.584 1 92.69 272 ILE A O 1
ATOM 2199 N N . GLU A 1 273 ? 26.125 0.776 -3.123 1 90.75 273 GLU A N 1
ATOM 2200 C CA . GLU A 1 273 ? 27.484 0.819 -2.568 1 90.75 273 GLU A CA 1
ATOM 2201 C C . GLU A 1 273 ? 28.5 1.18 -3.639 1 90.75 273 GLU A C 1
ATOM 2203 O O . GLU A 1 273 ? 29.469 1.891 -3.363 1 90.75 273 GLU A O 1
ATOM 2208 N N . ALA A 1 274 ? 28.25 0.761 -4.828 1 88.81 274 ALA A N 1
ATOM 2209 C CA . ALA A 1 274 ? 29.172 1.047 -5.93 1 88.81 274 ALA A CA 1
ATOM 2210 C C . ALA A 1 274 ? 28.969 2.459 -6.465 1 88.81 274 ALA A C 1
ATOM 2212 O O . ALA A 1 274 ? 29.922 3.129 -6.859 1 88.81 274 ALA A O 1
ATOM 2213 N N . GLY A 1 275 ? 27.766 2.875 -6.426 1 91.5 275 GLY A N 1
ATOM 2214 C CA . GLY A 1 275 ? 27.422 4.094 -7.141 1 91.5 275 GLY A CA 1
ATOM 2215 C C . GLY A 1 275 ? 27.391 5.32 -6.25 1 91.5 275 GLY A C 1
ATOM 2216 O O . GLY A 1 275 ? 27.531 6.445 -6.73 1 91.5 275 GLY A O 1
ATOM 2217 N N . LEU A 1 276 ? 27.141 5.16 -4.98 1 93.88 276 LEU A N 1
ATOM 2218 C CA . LEU A 1 276 ? 26.984 6.309 -4.094 1 93.88 276 LEU A CA 1
ATOM 2219 C C . LEU A 1 276 ? 28.344 6.809 -3.6 1 93.88 276 LEU A C 1
ATOM 2221 O O . LEU A 1 276 ? 28.812 6.387 -2.541 1 93.88 276 LEU A O 1
ATOM 2225 N N . ILE A 1 277 ? 28.906 7.703 -4.34 1 91.25 277 ILE A N 1
ATOM 2226 C CA . ILE A 1 277 ? 30.156 8.391 -4.027 1 91.25 277 ILE A CA 1
ATOM 2227 C C . ILE A 1 277 ? 30 9.891 -4.254 1 91.25 277 ILE A C 1
ATOM 2229 O O . ILE A 1 277 ? 28.984 10.336 -4.797 1 91.25 277 ILE A O 1
ATOM 2233 N N . GLU A 1 278 ? 30.969 10.555 -3.723 1 93.19 278 GLU A N 1
ATOM 2234 C CA . GLU A 1 278 ? 30.953 11.984 -4.043 1 93.19 278 GLU A CA 1
ATOM 2235 C C . GLU A 1 278 ? 31.094 12.211 -5.547 1 93.19 278 GLU A C 1
ATOM 2237 O O . GLU A 1 278 ? 31.922 11.594 -6.203 1 93.19 278 GLU A O 1
ATOM 2242 N N . MET A 1 279 ? 30.156 13.047 -6.09 1 93.12 279 MET A N 1
ATOM 2243 C CA . MET A 1 279 ? 30.188 13.203 -7.539 1 93.12 279 MET A CA 1
ATOM 2244 C C . MET A 1 279 ? 29.641 14.555 -7.965 1 93.12 279 MET A C 1
ATOM 2246 O O . MET A 1 279 ? 28.859 15.164 -7.23 1 93.12 279 MET A O 1
ATOM 2250 N N . ASP A 1 280 ? 30.156 14.984 -9.078 1 94.31 280 ASP A N 1
ATOM 2251 C CA . ASP A 1 280 ? 29.531 16.031 -9.867 1 94.31 280 ASP A CA 1
ATOM 2252 C C . ASP A 1 280 ? 28.531 15.461 -10.859 1 94.31 280 ASP A C 1
ATOM 2254 O O . ASP A 1 280 ? 28.906 14.742 -11.789 1 94.31 280 ASP A O 1
ATOM 2258 N N . VAL A 1 281 ? 27.328 15.789 -10.648 1 93.5 281 VAL A N 1
ATOM 2259 C CA . VAL A 1 281 ? 26.25 15.141 -11.383 1 93.5 281 VAL A CA 1
ATOM 2260 C C . VAL A 1 281 ? 26.422 15.375 -12.883 1 93.5 281 VAL A C 1
ATOM 2262 O O . VAL A 1 281 ? 26.047 14.531 -13.703 1 93.5 281 VAL A O 1
ATOM 2265 N N . ASP A 1 282 ? 27.109 16.469 -13.336 1 90.56 282 ASP A N 1
ATOM 2266 C CA . ASP A 1 282 ? 27.375 16.734 -14.742 1 90.56 282 ASP A CA 1
ATOM 2267 C C . ASP A 1 282 ? 28.25 15.648 -15.359 1 90.56 282 ASP A C 1
ATOM 2269 O O . ASP A 1 282 ? 28.156 15.367 -16.547 1 90.56 282 ASP A O 1
ATOM 2273 N N . ASP A 1 283 ? 29.031 15.039 -14.562 1 87.31 283 ASP A N 1
ATOM 2274 C CA . ASP A 1 283 ? 29.969 14.031 -15.055 1 87.31 283 ASP A CA 1
ATOM 2275 C C . ASP A 1 283 ? 29.25 12.703 -15.305 1 87.31 283 ASP A C 1
ATOM 2277 O O . ASP A 1 283 ? 29.766 11.852 -16.047 1 87.31 283 ASP A O 1
ATOM 2281 N N . VAL A 1 284 ? 28.188 12.57 -14.648 1 85.75 284 VAL A N 1
ATOM 2282 C CA . VAL A 1 284 ? 27.547 11.25 -14.688 1 85.75 284 VAL A CA 1
ATOM 2283 C C . VAL A 1 284 ? 26.359 11.281 -15.633 1 85.75 284 VAL A C 1
ATOM 2285 O O . VAL A 1 284 ? 25.953 10.25 -16.172 1 85.75 284 VAL A O 1
ATOM 2288 N N . VAL A 1 285 ? 25.734 12.328 -15.906 1 80.62 285 VAL A N 1
ATOM 2289 C CA . VAL A 1 285 ? 24.5 12.438 -16.688 1 80.62 285 VAL A CA 1
ATOM 2290 C C . VAL A 1 285 ? 24.812 12.297 -18.172 1 80.62 285 VAL A C 1
ATOM 2292 O O . VAL A 1 285 ? 23.922 12.039 -18.984 1 80.62 285 VAL A O 1
ATOM 2295 N N . ILE A 1 286 ? 26.062 12.359 -18.641 1 71 286 ILE A N 1
ATOM 2296 C CA . ILE A 1 286 ? 26.422 12.219 -20.047 1 71 286 ILE A CA 1
ATOM 2297 C C . ILE A 1 286 ? 26.703 10.75 -20.359 1 71 286 ILE A C 1
ATOM 2299 O O . ILE A 1 286 ? 27.5 10.102 -19.688 1 71 286 ILE A O 1
ATOM 2303 N N . TYR A 1 287 ? 25.812 10.234 -21.156 1 67.12 287 TYR A N 1
ATOM 2304 C CA . TYR A 1 287 ? 25.906 8.828 -21.516 1 67.12 287 TYR A CA 1
ATOM 2305 C C . TYR A 1 287 ? 26.969 8.602 -22.594 1 67.12 287 TYR A C 1
ATOM 2307 O O . TYR A 1 287 ? 27.031 9.344 -23.578 1 67.12 287 TYR A O 1
ATOM 2315 N N . ASN A 1 288 ? 27.875 7.773 -22.219 1 62.62 288 ASN A N 1
ATOM 2316 C CA . ASN A 1 288 ? 28.828 7.293 -23.219 1 62.62 288 ASN A CA 1
ATOM 2317 C C . ASN A 1 288 ? 28.719 5.777 -23.391 1 62.62 288 ASN A C 1
ATOM 2319 O O . ASN A 1 288 ? 28.469 5.051 -22.438 1 62.62 288 ASN A O 1
ATOM 2323 N N . GLU A 1 289 ? 28.656 5.23 -24.578 1 59.41 289 GLU A N 1
ATOM 2324 C CA . GLU A 1 289 ? 28.531 3.812 -24.906 1 59.41 289 GLU A CA 1
ATOM 2325 C C . GLU A 1 289 ? 29.594 2.984 -24.172 1 59.41 289 GLU A C 1
ATOM 2327 O O . GLU A 1 289 ? 29.359 1.811 -23.875 1 59.41 289 GLU A O 1
ATOM 2332 N N . SER A 1 290 ? 30.688 3.619 -23.812 1 63.88 290 SER A N 1
ATOM 2333 C CA . SER A 1 290 ? 31.781 2.885 -23.188 1 63.88 290 SER A CA 1
ATOM 2334 C C . SER A 1 290 ? 31.766 3.047 -21.672 1 63.88 290 SER A C 1
ATOM 2336 O O . SER A 1 290 ? 32.781 2.83 -21 1 63.88 290 SER A O 1
ATOM 2338 N N . ASP A 1 291 ? 30.656 3.287 -21.141 1 73.31 291 ASP A N 1
ATOM 2339 C CA . ASP A 1 291 ? 30.625 3.564 -19.703 1 73.31 291 ASP A CA 1
ATOM 2340 C C . ASP A 1 291 ? 30.797 2.283 -18.891 1 73.31 291 ASP A C 1
ATOM 2342 O O . ASP A 1 291 ? 30.266 1.233 -19.266 1 73.31 291 ASP A O 1
ATOM 2346 N N . ASP A 1 292 ? 31.688 2.418 -17.906 1 75.69 292 ASP A N 1
ATOM 2347 C CA . ASP A 1 292 ? 31.938 1.314 -16.984 1 75.69 292 ASP A CA 1
ATOM 2348 C C . ASP A 1 292 ? 30.719 1.072 -16.094 1 75.69 292 ASP A C 1
ATOM 2350 O O . ASP A 1 292 ? 29.875 1.95 -15.93 1 75.69 292 ASP A O 1
ATOM 2354 N N . PRO A 1 293 ? 30.562 -0.128 -15.609 1 77.69 293 PRO A N 1
ATOM 2355 C CA . PRO A 1 293 ? 29.453 -0.473 -14.727 1 77.69 293 PRO A CA 1
ATOM 2356 C C . PRO A 1 293 ? 29.375 0.429 -13.492 1 77.69 293 PRO A C 1
ATOM 2358 O O . PRO A 1 293 ? 28.281 0.673 -12.977 1 77.69 293 PRO A O 1
ATOM 2361 N N . VAL A 1 294 ? 30.453 0.885 -13.055 1 83.44 294 VAL A N 1
ATOM 2362 C CA . VAL A 1 294 ? 30.453 1.768 -11.891 1 83.44 294 VAL A CA 1
ATOM 2363 C C . VAL A 1 294 ? 29.812 3.105 -12.258 1 83.44 294 VAL A C 1
ATOM 2365 O O . VAL A 1 294 ? 29.062 3.678 -11.469 1 83.44 294 VAL A O 1
ATOM 2368 N N . LYS A 1 295 ? 30.125 3.58 -13.438 1 84.75 295 LYS A N 1
ATOM 2369 C CA . LYS A 1 295 ? 29.531 4.836 -13.883 1 84.75 295 LYS A CA 1
ATOM 2370 C C . LYS A 1 295 ? 28.016 4.695 -14.078 1 84.75 295 LYS A C 1
ATOM 2372 O O . LYS A 1 295 ? 27.266 5.637 -13.82 1 84.75 295 LYS A O 1
ATOM 2377 N N . LEU A 1 296 ? 27.656 3.549 -14.5 1 83.5 296 LEU A N 1
ATOM 2378 C CA . LEU A 1 296 ? 26.234 3.289 -14.648 1 83.5 296 LEU A CA 1
ATOM 2379 C C . LEU A 1 296 ? 25.547 3.271 -13.289 1 83.5 296 LEU A C 1
ATOM 2381 O O . LEU A 1 296 ? 24.422 3.768 -13.148 1 83.5 296 LEU A O 1
ATOM 2385 N N . ALA A 1 297 ? 26.203 2.641 -12.375 1 87.88 297 ALA A N 1
ATOM 2386 C CA . ALA A 1 297 ? 25.656 2.623 -11.016 1 87.88 297 ALA A CA 1
ATOM 2387 C C . ALA A 1 297 ? 25.578 4.035 -10.445 1 87.88 297 ALA A C 1
ATOM 2389 O O . ALA A 1 297 ? 24.609 4.383 -9.773 1 87.88 297 ALA A O 1
ATOM 2390 N N . GLN A 1 298 ? 26.578 4.84 -10.742 1 90.81 298 GLN A N 1
ATOM 2391 C CA . GLN A 1 298 ? 26.594 6.223 -10.289 1 90.81 298 GLN A CA 1
ATOM 2392 C C . GLN A 1 298 ? 25.422 7.008 -10.891 1 90.81 298 GLN A C 1
ATOM 2394 O O . GLN A 1 298 ? 24.766 7.777 -10.195 1 90.81 298 GLN A O 1
ATOM 2399 N N . ARG A 1 299 ? 25.25 6.816 -12.109 1 88.75 299 ARG A N 1
ATOM 2400 C CA . ARG A 1 299 ? 24.156 7.504 -12.797 1 88.75 299 ARG A CA 1
ATOM 2401 C C . ARG A 1 299 ? 22.812 7.105 -12.219 1 88.75 299 ARG A C 1
ATOM 2403 O O . ARG A 1 299 ? 21.938 7.957 -12.016 1 88.75 299 ARG A O 1
ATOM 2410 N N . ARG A 1 300 ? 22.672 5.844 -11.938 1 89.38 300 ARG A N 1
ATOM 2411 C CA . ARG A 1 300 ? 21.406 5.352 -11.391 1 89.38 300 ARG A CA 1
ATOM 2412 C C . ARG A 1 300 ? 21.141 5.941 -10.008 1 89.38 300 ARG A C 1
ATOM 2414 O O . ARG A 1 300 ? 20.031 6.395 -9.719 1 89.38 300 ARG A O 1
ATOM 2421 N N . VAL A 1 301 ? 22.094 5.898 -9.203 1 93.25 301 VAL A N 1
ATOM 2422 C CA . VAL A 1 301 ? 21.938 6.418 -7.848 1 93.25 301 VAL A CA 1
ATOM 2423 C C . VAL A 1 301 ? 21.703 7.926 -7.898 1 93.25 301 VAL A C 1
ATOM 2425 O O . VAL A 1 301 ? 20.859 8.453 -7.156 1 93.25 301 VAL A O 1
ATOM 2428 N N . ALA A 1 302 ? 22.391 8.609 -8.766 1 94 302 ALA A N 1
ATOM 2429 C CA . ALA A 1 302 ? 22.203 10.047 -8.914 1 94 302 ALA A CA 1
ATOM 2430 C C . ALA A 1 302 ? 20.781 10.367 -9.367 1 94 302 ALA A C 1
ATOM 2432 O O . ALA A 1 302 ? 20.188 11.344 -8.906 1 94 302 ALA A O 1
ATOM 2433 N N . ALA A 1 303 ? 20.312 9.578 -10.234 1 91.81 303 ALA A N 1
ATOM 2434 C CA . ALA A 1 303 ? 18.953 9.773 -10.727 1 91.81 303 ALA A CA 1
ATOM 2435 C C . ALA A 1 303 ? 17.922 9.586 -9.609 1 91.81 303 ALA A C 1
ATOM 2437 O O . ALA A 1 303 ? 16.969 10.359 -9.492 1 91.81 303 ALA A O 1
ATOM 2438 N N . VAL A 1 304 ? 18.141 8.578 -8.844 1 93.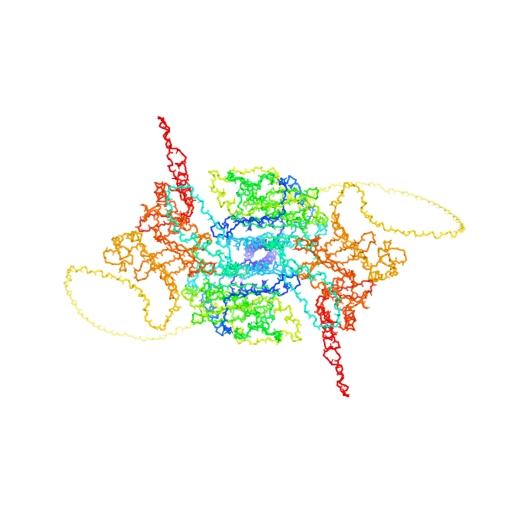38 304 VAL A N 1
ATOM 2439 C CA . VAL A 1 304 ? 17.219 8.297 -7.746 1 93.38 304 VAL A CA 1
ATOM 2440 C C . VAL A 1 304 ? 17.266 9.438 -6.727 1 93.38 304 VAL A C 1
ATOM 2442 O O . VAL A 1 304 ? 16.234 9.891 -6.242 1 93.38 304 VAL A O 1
ATOM 2445 N N . ILE A 1 305 ? 18.438 9.883 -6.387 1 95.69 305 ILE A N 1
ATOM 2446 C CA . ILE A 1 305 ? 18.594 10.977 -5.43 1 95.69 305 ILE A CA 1
ATOM 2447 C C . ILE A 1 305 ? 17.984 12.25 -5.992 1 95.69 305 ILE A C 1
ATOM 2449 O O . ILE A 1 305 ? 17.375 13.031 -5.258 1 95.69 305 ILE A O 1
ATOM 2453 N N . SER A 1 306 ? 18.094 12.469 -7.297 1 94.38 306 SER A N 1
ATOM 2454 C CA . SER A 1 306 ? 17.516 13.656 -7.926 1 94.38 306 SER A CA 1
ATOM 2455 C C . SER A 1 306 ? 15.992 13.672 -7.793 1 94.38 306 SER A C 1
ATOM 2457 O O . SER A 1 306 ? 15.391 14.734 -7.676 1 94.38 306 SER A O 1
ATOM 2459 N N . GLN A 1 307 ? 15.438 12.531 -7.816 1 92 307 GLN A N 1
ATOM 2460 C CA . GLN A 1 307 ? 13.992 12.453 -7.613 1 92 307 GLN A CA 1
ATOM 2461 C C . GLN A 1 307 ? 13.602 12.969 -6.23 1 92 307 GLN A C 1
ATOM 2463 O O . GLN A 1 307 ? 12.695 13.789 -6.098 1 92 307 GLN A O 1
ATOM 2468 N N . ALA A 1 308 ? 14.234 12.43 -5.215 1 93.75 308 ALA A N 1
ATOM 2469 C CA . ALA A 1 308 ? 13.977 12.898 -3.857 1 93.75 308 ALA A CA 1
ATOM 2470 C C . ALA A 1 308 ? 14.312 14.375 -3.713 1 93.75 308 ALA A C 1
ATOM 2472 O O . ALA A 1 308 ? 13.57 15.133 -3.086 1 93.75 308 ALA A O 1
ATOM 2473 N N . PHE A 1 309 ? 15.398 14.758 -4.328 1 95.81 309 PHE A N 1
ATOM 2474 C CA . PHE A 1 309 ? 15.891 16.125 -4.273 1 95.81 309 PHE A CA 1
ATOM 2475 C C . PHE A 1 309 ? 14.859 17.094 -4.863 1 95.81 309 PHE A C 1
ATOM 2477 O O . PHE A 1 309 ? 14.578 18.141 -4.277 1 95.81 309 PHE A O 1
ATOM 2484 N N . SER A 1 310 ? 14.367 16.766 -5.977 1 93.75 310 SER A N 1
ATOM 2485 C CA . SER A 1 310 ? 13.391 17.609 -6.648 1 93.75 310 SER A CA 1
ATOM 2486 C C . SER A 1 310 ? 12.18 17.859 -5.766 1 93.75 310 SER A C 1
ATOM 2488 O O . SER A 1 310 ? 11.695 19 -5.672 1 93.75 310 SER A O 1
ATOM 2490 N N . TYR A 1 311 ? 11.727 16.906 -5.094 1 91.19 311 TYR A N 1
ATOM 2491 C CA . TYR A 1 311 ? 10.562 17.047 -4.227 1 91.19 311 TYR A CA 1
ATOM 2492 C C . TYR A 1 311 ? 10.906 17.844 -2.975 1 91.19 311 TYR A C 1
ATOM 2494 O O . TYR A 1 311 ? 10.07 18.578 -2.445 1 91.19 311 TYR A O 1
ATOM 2502 N N . MET A 1 312 ? 12.094 17.641 -2.453 1 94.75 312 MET A N 1
ATOM 2503 C CA . MET A 1 312 ? 12.539 18.422 -1.305 1 94.75 312 MET A CA 1
ATOM 2504 C C . MET A 1 312 ? 12.523 19.906 -1.622 1 94.75 312 MET A C 1
ATOM 2506 O O . MET A 1 312 ? 12.078 20.719 -0.804 1 94.75 312 MET A O 1
ATOM 2510 N N . ILE A 1 313 ? 12.961 20.234 -2.828 1 94 313 ILE A N 1
ATOM 2511 C CA . ILE A 1 313 ? 12.984 21.625 -3.244 1 94 313 ILE A CA 1
ATOM 2512 C C . ILE A 1 313 ? 11.562 22.141 -3.4 1 94 313 ILE A C 1
ATOM 2514 O O . ILE A 1 313 ? 11.227 23.219 -2.904 1 94 313 ILE A O 1
ATOM 2518 N N . GLN A 1 314 ? 10.742 21.391 -4.016 1 90 314 GLN A N 1
ATOM 2519 C CA . GLN A 1 314 ? 9.359 21.797 -4.262 1 90 314 GLN A CA 1
ATOM 2520 C C . GLN A 1 314 ? 8.594 21.969 -2.951 1 90 314 GLN A C 1
ATOM 2522 O O . GLN A 1 314 ? 7.734 22.844 -2.838 1 90 314 GLN A O 1
ATOM 2527 N N . ALA A 1 315 ? 8.891 21.172 -2 1 91.31 315 ALA A N 1
ATOM 2528 C CA . ALA A 1 315 ? 8.211 21.219 -0.709 1 91.31 315 ALA A CA 1
ATOM 2529 C C . ALA A 1 315 ? 8.938 22.156 0.259 1 91.31 315 ALA A C 1
ATOM 2531 O O . ALA A 1 315 ? 8.477 22.375 1.383 1 91.31 315 ALA A O 1
ATOM 2532 N N . GLU A 1 316 ? 10.078 22.688 -0.174 1 93.56 316 GLU A N 1
ATOM 2533 C CA . GLU A 1 316 ? 10.852 23.641 0.616 1 93.56 316 GLU A CA 1
ATOM 2534 C C . GLU A 1 316 ? 11.398 23 1.886 1 93.56 316 GLU A C 1
ATOM 2536 O O . GLU A 1 316 ? 11.336 23.594 2.967 1 93.56 316 GLU A O 1
ATOM 2541 N N . LEU A 1 317 ? 11.859 21.781 1.758 1 95 317 LEU A N 1
ATOM 2542 C CA . LEU A 1 317 ? 12.281 21.047 2.941 1 95 317 LEU A CA 1
ATOM 2543 C C . LEU A 1 317 ? 13.781 20.797 2.926 1 95 317 LEU A C 1
ATOM 2545 O O . LEU A 1 317 ? 14.375 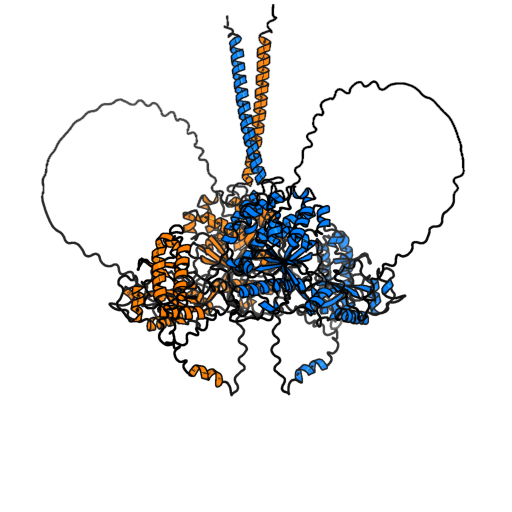20.625 1.858 1 95 317 LEU A O 1
ATOM 2549 N N . GLU A 1 318 ? 14.352 20.703 4.035 1 96.5 318 GLU A N 1
ATOM 2550 C CA . GLU A 1 318 ? 15.781 20.516 4.223 1 96.5 318 GLU A CA 1
ATOM 2551 C C . GLU A 1 318 ? 16.156 19.031 4.148 1 96.5 318 GLU A C 1
ATOM 2553 O O . GLU A 1 318 ? 17.25 18.688 3.697 1 96.5 318 GLU A O 1
ATOM 2558 N N . PHE A 1 319 ? 15.305 18.172 4.594 1 97.38 319 PHE A N 1
ATOM 2559 C CA . PHE A 1 319 ? 15.68 16.797 4.824 1 97.38 319 PHE A CA 1
ATOM 2560 C C . PHE A 1 319 ? 14.836 15.852 3.971 1 97.38 319 PHE A C 1
ATOM 2562 O O . PHE A 1 319 ? 13.711 16.188 3.594 1 97.38 319 PHE A O 1
ATOM 2569 N N . GLY A 1 320 ? 15.359 14.68 3.67 1 96.94 320 GLY A N 1
ATOM 2570 C CA . GLY A 1 320 ? 14.711 13.57 3.002 1 96.94 320 GLY A CA 1
ATOM 2571 C C . GLY A 1 320 ? 15.539 12.305 3.006 1 96.94 320 GLY A C 1
ATOM 2572 O O . GLY A 1 320 ? 16.688 12.312 3.439 1 96.94 320 GLY A O 1
ATOM 2573 N N . TYR A 1 321 ? 14.922 11.203 2.645 1 97.12 321 TYR A N 1
ATOM 2574 C CA . TYR A 1 321 ? 15.773 10.031 2.455 1 97.12 321 TYR A CA 1
ATOM 2575 C C . TYR A 1 321 ? 15.156 9.07 1.441 1 97.12 321 TYR A C 1
ATOM 2577 O O . TYR A 1 321 ? 13.953 9.141 1.162 1 97.12 321 TYR A O 1
ATOM 2585 N N . VAL A 1 322 ? 16 8.297 0.862 1 96.19 322 VAL A N 1
ATOM 2586 C CA . VAL A 1 322 ? 15.656 7.195 -0.027 1 96.19 322 VAL A CA 1
ATOM 2587 C C . VAL A 1 322 ? 15.797 5.871 0.713 1 96.19 322 VAL A C 1
ATOM 2589 O O . VAL A 1 322 ? 16.75 5.676 1.471 1 96.19 322 VAL A O 1
ATOM 2592 N N . CYS A 1 323 ? 14.773 5.004 0.478 1 95.69 323 CYS A N 1
ATOM 2593 C CA . CYS A 1 323 ? 14.789 3.764 1.248 1 95.69 323 CYS A CA 1
ATOM 2594 C C . CYS A 1 323 ? 14.453 2.568 0.365 1 95.69 323 CYS A C 1
ATOM 2596 O O . CYS A 1 323 ? 13.539 2.633 -0.455 1 95.69 323 CYS A O 1
ATOM 2598 N N . THR A 1 324 ? 15.25 1.471 0.528 1 94.25 324 THR A N 1
ATOM 2599 C CA . THR A 1 324 ? 14.969 0.203 -0.138 1 94.25 324 THR A CA 1
ATOM 2600 C C . THR A 1 324 ? 14.656 -0.888 0.883 1 94.25 324 THR A C 1
ATOM 2602 O O . THR A 1 324 ? 14.555 -2.064 0.529 1 94.25 324 THR A O 1
ATOM 2605 N N . GLY A 1 325 ? 14.516 -0.498 2.121 1 93.25 325 GLY A N 1
ATOM 2606 C CA . GLY A 1 325 ? 14.367 -1.484 3.178 1 93.25 325 GLY A CA 1
ATOM 2607 C C . GLY A 1 325 ? 15.688 -2.004 3.705 1 93.25 325 GLY A C 1
ATOM 2608 O O . GLY A 1 325 ? 15.875 -2.137 4.918 1 93.25 325 GLY A O 1
ATOM 2609 N N . GLU A 1 326 ? 16.625 -2.24 2.764 1 93.44 326 GLU A N 1
ATOM 2610 C CA . GLU A 1 326 ? 17.969 -2.682 3.119 1 93.44 326 GLU A CA 1
ATOM 2611 C C . GLU A 1 326 ? 18.891 -1.494 3.408 1 93.44 326 GLU A C 1
ATOM 2613 O O . GLU A 1 326 ? 19.734 -1.561 4.301 1 93.44 326 GLU A O 1
ATOM 2618 N N . ALA A 1 327 ? 18.641 -0.504 2.645 1 95.5 327 ALA A N 1
ATOM 2619 C CA . ALA A 1 327 ? 19.5 0.675 2.752 1 95.5 327 ALA A CA 1
ATOM 2620 C C . ALA A 1 327 ? 18.672 1.942 2.924 1 95.5 327 ALA A C 1
ATOM 2622 O O . ALA A 1 327 ? 17.562 2.041 2.396 1 95.5 327 ALA A O 1
ATOM 2623 N N . PHE A 1 328 ? 19.219 2.822 3.717 1 96.56 328 PHE A N 1
ATOM 2624 C CA . PHE A 1 328 ? 18.688 4.172 3.893 1 96.56 328 PHE A CA 1
ATOM 2625 C C . PHE A 1 328 ? 19.719 5.211 3.465 1 96.56 328 PHE A C 1
ATOM 2627 O O . PHE A 1 328 ? 20.844 5.223 3.971 1 96.56 328 PHE A O 1
ATOM 2634 N N . ILE A 1 329 ? 19.359 5.988 2.494 1 97.38 329 ILE A N 1
ATOM 2635 C CA . ILE A 1 329 ? 20.188 7.117 2.102 1 97.38 329 ILE A CA 1
ATOM 2636 C C . ILE A 1 329 ? 19.594 8.414 2.635 1 97.38 329 ILE A C 1
ATOM 2638 O O . ILE A 1 329 ? 18.719 9.008 2 1 97.38 329 ILE A O 1
ATOM 2642 N N . PHE A 1 330 ? 20.109 8.852 3.746 1 97.88 330 PHE A N 1
ATOM 2643 C CA . PHE A 1 330 ? 19.641 10.102 4.332 1 97.88 330 PHE A CA 1
ATOM 2644 C C . PHE A 1 330 ? 20.188 11.305 3.582 1 97.88 330 PHE A C 1
ATOM 2646 O O . PHE A 1 330 ? 21.375 11.312 3.211 1 97.88 330 PHE A O 1
ATOM 2653 N N . LEU A 1 331 ? 19.375 12.273 3.322 1 98.25 331 LEU A N 1
ATOM 2654 C CA . LEU A 1 331 ? 19.734 13.422 2.492 1 98.25 331 LEU A CA 1
ATOM 2655 C C . LEU A 1 331 ? 19.5 14.727 3.244 1 98.25 331 LEU A C 1
ATOM 2657 O O . LEU A 1 331 ? 18.562 14.836 4.043 1 98.25 331 LEU A O 1
ATOM 2661 N N . ARG A 1 332 ? 20.297 15.719 2.967 1 98.06 332 ARG A N 1
ATOM 2662 C CA . ARG A 1 332 ? 20.156 17.062 3.51 1 98.06 332 ARG A CA 1
ATOM 2663 C C . ARG A 1 332 ? 20.516 18.125 2.467 1 98.06 332 ARG A C 1
ATOM 2665 O O . ARG A 1 332 ? 21.547 18.016 1.794 1 98.06 332 ARG A O 1
ATOM 2672 N N . VAL A 1 333 ? 19.703 19.062 2.283 1 97.31 333 VAL A N 1
ATOM 2673 C CA . VAL A 1 333 ? 19.938 20.219 1.44 1 97.31 333 VAL A CA 1
ATOM 2674 C C . VAL A 1 333 ? 20.047 21.469 2.307 1 97.31 333 VAL A C 1
ATOM 2676 O O . VAL A 1 333 ? 19.031 21.953 2.834 1 97.31 333 VAL A O 1
ATOM 2679 N N . PRO A 1 334 ? 21.172 22.062 2.398 1 94.56 334 PRO A N 1
ATOM 2680 C CA . PRO A 1 334 ? 21.312 23.266 3.215 1 94.56 334 PRO A CA 1
ATOM 2681 C C . PRO A 1 334 ? 20.609 24.469 2.596 1 94.56 334 PRO A C 1
ATOM 2683 O O . PRO A 1 334 ? 20.453 24.547 1.373 1 94.56 334 PRO A O 1
ATOM 2686 N N . SER A 1 335 ? 20.234 25.438 3.447 1 92.38 335 SER A N 1
ATOM 2687 C CA . SER A 1 335 ? 19.531 26.625 2.986 1 92.38 335 SER A CA 1
ATOM 2688 C C . SER A 1 335 ? 20.438 27.547 2.18 1 92.38 335 SER A C 1
ATOM 2690 O O . SER A 1 335 ? 19.984 28.219 1.252 1 92.38 335 SER A O 1
ATOM 2692 N N . ASP A 1 336 ? 21.719 27.5 2.434 1 91.88 336 ASP A N 1
ATOM 2693 C CA . ASP A 1 336 ? 22.656 28.438 1.818 1 91.88 336 ASP A CA 1
ATOM 2694 C C . ASP A 1 336 ? 23.234 27.875 0.528 1 91.88 336 ASP A C 1
ATOM 2696 O O . ASP A 1 336 ? 23.812 28.594 -0.275 1 91.88 336 ASP A O 1
ATOM 2700 N N . ASP A 1 337 ? 23.047 26.609 0.325 1 93.56 337 ASP A N 1
ATOM 2701 C CA . ASP A 1 337 ? 23.578 25.953 -0.874 1 93.56 337 ASP A CA 1
ATOM 2702 C C . ASP A 1 337 ? 22.594 24.922 -1.422 1 93.56 337 ASP A C 1
ATOM 2704 O O . ASP A 1 337 ? 22.844 23.719 -1.333 1 93.56 337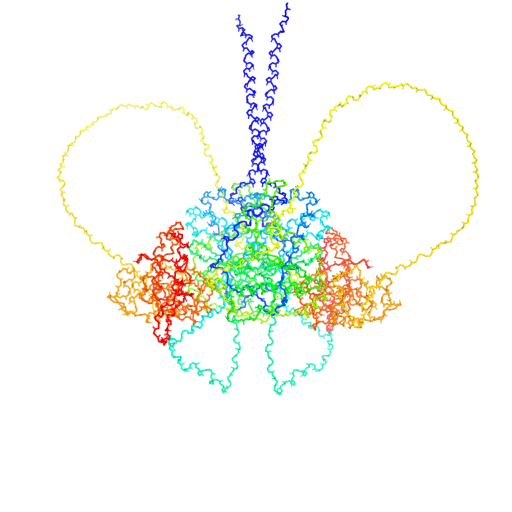 ASP A O 1
ATOM 2708 N N . PRO A 1 338 ? 21.641 25.422 -2.131 1 94.75 338 PRO A N 1
ATOM 2709 C CA . PRO A 1 338 ? 20.625 24.484 -2.615 1 94.75 338 PRO A CA 1
ATOM 2710 C C . PRO A 1 338 ? 21.109 23.609 -3.764 1 94.75 338 PRO A C 1
ATOM 2712 O O . PRO A 1 338 ? 20.422 22.656 -4.152 1 94.75 338 PRO A O 1
ATOM 2715 N N . ALA A 1 339 ? 22.297 23.828 -4.285 1 96.56 339 ALA A N 1
ATOM 2716 C CA . ALA A 1 339 ? 22.812 23.062 -5.422 1 96.56 339 ALA A CA 1
ATOM 2717 C C . ALA A 1 339 ? 23.5 21.781 -4.957 1 96.56 339 ALA A C 1
ATOM 2719 O O . ALA A 1 339 ? 23.781 20.891 -5.762 1 96.56 339 ALA A O 1
ATOM 2720 N N . THR A 1 340 ? 23.734 21.672 -3.672 1 97.56 340 THR A N 1
ATOM 2721 C CA . THR A 1 340 ? 24.453 20.531 -3.133 1 97.56 340 THR A CA 1
ATOM 2722 C C . THR A 1 340 ? 23.547 19.703 -2.217 1 97.56 340 THR A C 1
ATOM 2724 O O . THR A 1 340 ? 22.875 20.25 -1.342 1 97.56 340 THR A O 1
ATOM 2727 N N . VAL A 1 341 ? 23.516 18.406 -2.449 1 97.88 341 VAL A N 1
ATOM 2728 C CA . VAL A 1 341 ? 22.828 17.484 -1.545 1 97.88 341 VAL A CA 1
ATOM 2729 C C . VAL A 1 341 ? 23.844 16.625 -0.793 1 97.88 341 VAL A C 1
ATOM 2731 O O . VAL A 1 341 ? 24.75 16.062 -1.399 1 97.88 341 VAL A O 1
ATOM 2734 N N . TYR A 1 342 ? 23.766 16.641 0.497 1 97.62 342 TYR A N 1
ATOM 2735 C CA . TYR A 1 342 ? 24.625 15.805 1.34 1 97.62 342 TYR A CA 1
ATOM 2736 C C . TYR A 1 342 ? 23.953 14.484 1.661 1 97.62 342 TYR A C 1
ATOM 2738 O O . TYR A 1 342 ? 22.75 14.438 1.918 1 97.62 342 TYR A O 1
ATOM 2746 N N . TYR A 1 343 ? 24.719 13.367 1.592 1 97.44 343 TYR A N 1
ATOM 2747 C CA . TYR A 1 343 ? 24.125 12.055 1.815 1 97.44 343 TYR A CA 1
ATOM 2748 C C . TYR A 1 343 ? 24.844 11.305 2.932 1 97.44 343 TYR A C 1
ATOM 2750 O O . TYR A 1 343 ? 26.016 11.555 3.195 1 97.44 343 TYR A O 1
ATOM 2758 N N . TYR A 1 344 ? 24.141 10.477 3.654 1 96.5 344 TYR A N 1
ATOM 2759 C CA . TYR A 1 344 ? 24.656 9.461 4.566 1 96.5 344 TYR A CA 1
ATOM 2760 C C . TYR A 1 344 ? 24.031 8.102 4.285 1 96.5 344 TYR A C 1
ATOM 2762 O O . TYR A 1 344 ? 22.797 7.973 4.277 1 96.5 344 TYR A O 1
ATOM 2770 N N . LEU A 1 345 ? 24.828 7.125 4.035 1 95.25 345 LEU A N 1
ATOM 2771 C CA . LEU A 1 345 ? 24.344 5.785 3.732 1 95.25 345 LEU A CA 1
ATOM 2772 C C . LEU A 1 345 ? 24.266 4.93 4.996 1 95.25 345 LEU A C 1
ATOM 2774 O O . LEU A 1 345 ? 25.281 4.77 5.691 1 95.25 345 LEU A O 1
ATOM 2778 N N . SER A 1 346 ? 23.109 4.469 5.27 1 94.69 346 SER A N 1
ATOM 2779 C CA . SER A 1 346 ? 22.891 3.561 6.395 1 94.69 346 SER A CA 1
ATOM 2780 C C . SER A 1 346 ? 22.422 2.189 5.914 1 94.69 346 SER A C 1
ATOM 2782 O O . SER A 1 346 ? 21.531 2.088 5.07 1 94.69 346 SER A O 1
ATOM 2784 N N . THR A 1 347 ? 23.047 1.157 6.383 1 93.88 347 THR A N 1
ATOM 2785 C CA . THR A 1 347 ? 22.625 -0.228 6.176 1 93.88 347 THR A CA 1
ATOM 2786 C C . THR A 1 347 ? 22.469 -0.946 7.512 1 93.88 347 THR A C 1
ATOM 2788 O O . THR A 1 347 ? 23.344 -1.706 7.93 1 93.88 347 THR A O 1
ATOM 2791 N N . PRO A 1 348 ? 21.359 -0.813 8.094 1 93.75 348 PRO A N 1
ATOM 2792 C CA . PRO A 1 348 ? 21.156 -1.212 9.484 1 93.75 348 PRO A CA 1
ATOM 2793 C C . PRO A 1 348 ? 21.484 -2.682 9.734 1 93.75 348 PRO A C 1
ATOM 2795 O O . PRO A 1 348 ? 22.188 -3.004 10.703 1 93.75 348 PRO A O 1
ATOM 2798 N N . ASN A 1 349 ? 21.062 -3.604 8.93 1 92.5 349 ASN A N 1
ATOM 2799 C CA . ASN A 1 349 ? 21.281 -5.023 9.188 1 92.5 349 ASN A CA 1
ATOM 2800 C C . ASN A 1 349 ? 22.75 -5.398 9.047 1 92.5 349 ASN A C 1
ATOM 2802 O O . ASN A 1 349 ? 23.234 -6.309 9.719 1 92.5 349 ASN A O 1
ATOM 2806 N N . GLU A 1 350 ? 23.453 -4.707 8.188 1 89.69 350 GLU A N 1
ATOM 2807 C CA . GLU A 1 350 ? 24.891 -4.922 8.07 1 89.69 350 GLU A CA 1
ATOM 2808 C C . GLU A 1 350 ? 25.641 -4.27 9.234 1 89.69 350 GLU A C 1
ATOM 2810 O O . GLU A 1 350 ? 26.609 -4.828 9.742 1 89.69 350 GLU A O 1
ATOM 2815 N N . ASP A 1 351 ? 25.219 -3.158 9.625 1 90.06 351 ASP A N 1
ATOM 2816 C CA . ASP A 1 351 ? 25.891 -2.375 10.664 1 90.06 351 ASP A CA 1
ATOM 2817 C C . ASP A 1 351 ? 25.688 -3.004 12.039 1 90.06 351 ASP A C 1
ATOM 2819 O O . ASP A 1 351 ? 26.594 -2.998 12.867 1 90.06 351 ASP A O 1
ATOM 2823 N N . VAL A 1 352 ? 24.516 -3.516 12.312 1 92.69 352 VAL A N 1
ATOM 2824 C CA . VAL A 1 352 ? 24.172 -4.004 13.641 1 92.69 352 VAL A CA 1
ATOM 2825 C C . VAL A 1 352 ? 24.406 -5.512 13.719 1 92.69 352 VAL A C 1
ATOM 2827 O O . VAL A 1 352 ? 24.875 -6.027 14.734 1 92.69 352 VAL A O 1
ATOM 2830 N N . GLY A 1 353 ? 24.062 -6.242 12.648 1 91.19 353 GLY A N 1
ATOM 2831 C CA . GLY A 1 353 ? 24.125 -7.695 12.664 1 91.19 353 GLY A CA 1
ATOM 2832 C C . GLY A 1 353 ? 22.859 -8.344 13.211 1 91.19 353 GLY A C 1
ATOM 2833 O O . GLY A 1 353 ? 21.781 -7.758 13.141 1 91.19 353 GLY A O 1
ATOM 2834 N N . GLU A 1 354 ? 22.953 -9.508 13.812 1 91.38 354 GLU A N 1
ATOM 2835 C CA . GLU A 1 354 ? 21.797 -10.281 14.258 1 91.38 354 GLU A CA 1
ATOM 2836 C C . GLU A 1 354 ? 21.312 -9.82 15.633 1 91.38 354 GLU A C 1
ATOM 2838 O O . GLU A 1 354 ? 20.141 -9.945 15.953 1 91.38 354 GLU A O 1
ATOM 2843 N N . THR A 1 355 ? 22.219 -9.305 16.359 1 91.75 355 THR A N 1
ATOM 2844 C CA . THR A 1 355 ? 21.875 -8.812 17.688 1 91.75 355 THR A CA 1
ATOM 2845 C C . THR A 1 355 ? 22.453 -7.414 17.906 1 91.75 355 THR A C 1
ATOM 2847 O O . THR A 1 355 ? 23.484 -7.066 17.344 1 91.75 355 THR A O 1
ATOM 2850 N N . THR A 1 356 ? 21.812 -6.629 18.688 1 92.19 356 THR A N 1
ATOM 2851 C CA . THR A 1 356 ? 22.234 -5.254 18.922 1 92.19 356 THR A CA 1
ATOM 2852 C C . THR A 1 356 ? 23.297 -5.195 20.016 1 92.19 356 THR A C 1
ATOM 2854 O O . THR A 1 356 ? 23.953 -4.172 20.172 1 92.19 356 THR A O 1
ATOM 2857 N N . GLY A 1 357 ? 23.391 -6.242 20.781 1 87.75 357 GLY A N 1
ATOM 2858 C CA . GLY A 1 357 ? 24.297 -6.254 21.922 1 87.75 357 GLY A CA 1
ATOM 2859 C C . GLY A 1 357 ? 23.688 -5.715 23.188 1 87.75 357 GLY A C 1
ATOM 2860 O O . GLY A 1 357 ? 24.344 -5.664 24.234 1 87.75 357 GLY A O 1
ATOM 2861 N N . TRP A 1 358 ? 22.422 -5.41 23.156 1 87.94 358 TRP A N 1
ATOM 2862 C CA . TRP A 1 358 ? 21.75 -4.863 24.328 1 87.94 358 TRP A CA 1
ATOM 2863 C C . TRP A 1 358 ? 21.484 -5.953 25.359 1 87.94 358 TRP A C 1
ATOM 2865 O O . TRP A 1 358 ? 20.844 -6.969 25.062 1 87.94 358 TRP A O 1
ATOM 2875 N N . ALA A 1 359 ? 22.109 -5.887 26.484 1 81.06 359 ALA A N 1
ATOM 2876 C CA . ALA A 1 359 ? 21.906 -6.832 27.578 1 81.06 359 ALA A CA 1
ATOM 2877 C C . ALA A 1 359 ? 21.469 -6.113 28.844 1 81.06 359 ALA A C 1
ATOM 2879 O O . ALA A 1 359 ? 21.688 -6.605 29.953 1 81.06 359 ALA A O 1
ATOM 2880 N N . GLY A 1 360 ? 20.938 -5.059 28.672 1 74.5 360 GLY A N 1
ATOM 2881 C CA . GLY A 1 360 ? 20.5 -4.309 29.828 1 74.5 360 GLY A CA 1
ATOM 2882 C C . GLY A 1 360 ? 21.578 -3.395 30.391 1 74.5 360 GLY A C 1
ATOM 2883 O O . GLY A 1 360 ? 22.766 -3.643 30.203 1 74.5 360 GLY A O 1
ATOM 2884 N N . GLY A 1 361 ? 21.391 -2.287 30.859 1 66.81 361 GLY A N 1
ATOM 2885 C CA . GLY A 1 361 ? 22.312 -1.403 31.562 1 66.81 361 GLY A CA 1
ATOM 2886 C C . GLY A 1 361 ? 23.203 -0.605 30.625 1 66.81 361 GLY A C 1
ATOM 2887 O O . GLY A 1 361 ? 22.766 -0.147 29.578 1 66.81 361 GLY A O 1
ATOM 2888 N N . ASP A 1 362 ? 24.547 -0.314 31.016 1 66.25 362 ASP A N 1
ATOM 2889 C CA . ASP A 1 362 ? 25.484 0.572 30.344 1 66.25 362 ASP A CA 1
ATOM 2890 C C . ASP A 1 362 ? 26.406 -0.214 29.406 1 66.25 362 ASP A C 1
ATOM 2892 O O . ASP A 1 362 ? 27.516 0.217 29.125 1 66.25 362 ASP A O 1
ATOM 2896 N N . SER A 1 363 ? 25.844 -1.255 28.875 1 68.69 363 SER A N 1
ATOM 2897 C CA . SER A 1 363 ? 26.672 -2.066 28.016 1 68.69 363 SER A CA 1
ATOM 2898 C C . SER A 1 363 ? 26.734 -1.484 26.594 1 68.69 363 SER A C 1
ATOM 2900 O O . SER A 1 363 ? 25.891 -0.666 26.219 1 68.69 363 SER A O 1
ATOM 2902 N N . ALA A 1 364 ? 27.891 -1.756 25.969 1 81.38 364 ALA A N 1
ATOM 2903 C CA . ALA A 1 364 ? 28.078 -1.377 24.578 1 81.38 364 ALA A CA 1
ATOM 2904 C C . ALA A 1 364 ? 27 -1.986 23.688 1 81.38 364 ALA A C 1
ATOM 2906 O O . ALA A 1 364 ? 26.656 -3.162 23.844 1 81.38 364 ALA A O 1
ATOM 2907 N N . ASN A 1 365 ? 26.25 -1.065 23.109 1 88.81 365 ASN A N 1
ATOM 2908 C CA . ASN A 1 365 ? 25.172 -1.536 22.234 1 88.81 365 ASN A CA 1
ATOM 2909 C C . ASN A 1 365 ? 25.156 -0.788 20.906 1 88.81 365 ASN A C 1
ATOM 2911 O O . ASN A 1 365 ? 25.906 0.175 20.719 1 88.81 365 ASN A O 1
ATOM 2915 N N . ARG A 1 366 ? 24.438 -1.252 19.984 1 92.69 366 ARG A N 1
ATOM 2916 C CA . ARG A 1 366 ? 24.312 -0.654 18.656 1 92.69 366 ARG A CA 1
ATOM 2917 C C . ARG A 1 366 ? 22.859 -0.292 18.375 1 92.69 366 ARG A C 1
ATOM 2919 O O . ARG A 1 366 ? 22.391 -0.452 17.234 1 92.69 366 ARG A O 1
ATOM 2926 N N . LEU A 1 367 ? 22.109 0.143 19.391 1 92.88 367 LEU A N 1
ATOM 2927 C CA . LEU A 1 367 ? 20.688 0.456 19.25 1 92.88 367 LEU A CA 1
ATOM 2928 C C . LEU A 1 367 ? 20.484 1.635 18.297 1 92.88 367 LEU A C 1
ATOM 2930 O O . LEU A 1 367 ? 19.516 1.665 17.531 1 92.88 367 LEU A O 1
ATOM 2934 N N . HIS A 1 368 ? 21.469 2.596 18.344 1 92.88 368 HIS A N 1
ATOM 2935 C CA . HIS A 1 368 ? 21.344 3.807 17.547 1 92.88 368 HIS A CA 1
ATOM 2936 C C . HIS A 1 368 ? 21.531 3.51 16.062 1 92.88 368 HIS A C 1
ATOM 2938 O O . HIS A 1 368 ? 21.172 4.32 15.211 1 92.88 368 HIS A O 1
ATOM 2944 N N . LEU A 1 369 ? 22.016 2.318 15.68 1 94.44 369 LEU A N 1
ATOM 2945 C CA . LEU A 1 369 ? 22.312 1.967 14.297 1 94.44 369 LEU A CA 1
ATOM 2946 C C . LEU A 1 369 ? 21.188 1.127 13.703 1 94.44 369 LEU A C 1
ATOM 2948 O O . LEU A 1 369 ? 21.188 0.841 12.5 1 94.44 369 LEU A O 1
ATOM 2952 N N . THR A 1 370 ? 20.203 0.727 14.516 1 95.44 370 THR A N 1
ATOM 2953 C CA . THR A 1 370 ? 19.078 -0.031 14 1 95.44 370 THR A CA 1
ATOM 2954 C C . THR A 1 370 ? 18.234 0.824 13.047 1 95.44 370 THR A C 1
ATOM 2956 O O . THR A 1 370 ? 18.375 2.051 13.031 1 95.44 370 THR A O 1
ATOM 2959 N N . ALA A 1 371 ? 17.453 0.184 12.18 1 96.12 371 ALA A N 1
ATOM 2960 C CA . ALA A 1 371 ? 16.594 0.913 11.242 1 96.12 371 ALA A CA 1
ATOM 2961 C C . ALA A 1 371 ? 15.711 1.918 11.977 1 96.12 371 ALA A C 1
ATOM 2963 O O . ALA A 1 371 ? 15.641 3.086 11.586 1 96.12 371 ALA A O 1
ATOM 2964 N N . ILE A 1 372 ? 15.031 1.495 13.039 1 96.25 372 ILE A N 1
ATOM 2965 C CA . ILE A 1 372 ? 14.133 2.359 13.797 1 96.25 372 ILE A CA 1
ATOM 2966 C C . ILE A 1 372 ? 14.938 3.439 14.516 1 96.25 372 ILE A C 1
ATOM 2968 O O . ILE A 1 372 ? 14.516 4.598 14.586 1 96.25 372 ILE A O 1
ATOM 2972 N N . GLY A 1 373 ? 16.094 3.021 15.039 1 95.56 373 GLY A N 1
ATOM 2973 C CA . GLY A 1 373 ? 16.938 4.012 15.703 1 95.56 373 GLY A CA 1
ATOM 2974 C C . GLY A 1 373 ? 17.391 5.129 14.773 1 95.56 373 GLY A C 1
ATOM 2975 O O . GLY A 1 373 ? 17.375 6.301 15.156 1 95.56 373 GLY A O 1
ATOM 2976 N N . GLN A 1 374 ? 17.75 4.844 13.633 1 95.38 374 GLN A N 1
ATOM 2977 C CA . GLN A 1 374 ? 18.219 5.828 12.664 1 95.38 374 GLN A CA 1
ATOM 2978 C C . GLN A 1 374 ? 17.078 6.719 12.188 1 95.38 374 GLN A C 1
ATOM 2980 O O . GLN A 1 374 ? 17.219 7.941 12.133 1 95.38 374 GLN A O 1
ATOM 2985 N N . VAL A 1 375 ? 16 6.102 11.828 1 96.62 375 VAL A N 1
ATOM 2986 C CA . VAL A 1 375 ? 14.852 6.855 11.32 1 96.62 375 VAL A CA 1
ATOM 2987 C C . VAL A 1 375 ? 14.281 7.73 12.438 1 96.62 375 VAL A C 1
ATOM 2989 O O . VAL A 1 375 ? 13.852 8.859 12.188 1 96.62 375 VAL A O 1
ATOM 2992 N N . LEU A 1 376 ? 14.227 7.223 13.656 1 96 376 LEU A N 1
ATOM 2993 C CA . LEU A 1 376 ? 13.734 7.996 14.789 1 96 376 LEU A CA 1
ATOM 2994 C C . LEU A 1 376 ? 14.578 9.25 15 1 96 376 LEU A C 1
ATOM 2996 O O . LEU A 1 376 ? 14.039 10.359 15.086 1 96 376 LEU A O 1
ATOM 3000 N N . ALA A 1 377 ? 15.875 9.055 15.125 1 96.19 377 ALA A N 1
ATOM 3001 C CA . ALA A 1 377 ? 16.766 10.188 15.336 1 96.19 377 ALA A CA 1
ATOM 3002 C C . ALA A 1 377 ? 16.672 11.188 14.188 1 96.19 377 ALA A C 1
ATOM 3004 O O . ALA A 1 377 ? 16.656 12.398 14.414 1 96.19 377 ALA A O 1
ATOM 3005 N N . PHE A 1 378 ? 16.656 10.695 12.992 1 97 378 PHE A N 1
ATOM 3006 C CA . PHE A 1 378 ? 16.531 11.555 11.812 1 97 378 PHE A CA 1
ATOM 3007 C C . PHE A 1 378 ? 15.227 12.344 11.859 1 97 378 PHE A C 1
ATOM 3009 O O . PHE A 1 378 ? 15.203 13.531 11.539 1 97 378 PHE A O 1
ATOM 3016 N N . THR A 1 379 ? 14.117 11.641 12.203 1 96.56 379 THR A N 1
ATOM 3017 C CA . THR A 1 379 ? 12.805 12.273 12.281 1 96.56 379 THR A CA 1
ATOM 3018 C C . THR A 1 379 ? 12.797 13.375 13.336 1 96.56 379 THR A C 1
ATOM 3020 O O . THR A 1 379 ? 12.312 14.484 13.086 1 96.56 379 THR A O 1
ATOM 3023 N N . LEU A 1 380 ? 13.312 13.086 14.484 1 95.69 380 LEU A N 1
ATOM 3024 C CA . LEU A 1 380 ? 13.344 14.062 15.57 1 95.69 380 LEU A CA 1
ATOM 3025 C C . LEU A 1 380 ? 14.156 15.289 15.172 1 95.69 380 LEU A C 1
ATOM 3027 O O . LEU A 1 380 ? 13.812 16.406 15.539 1 95.69 380 LEU A O 1
ATOM 3031 N N . ARG A 1 381 ? 15.156 15.055 14.453 1 95.25 381 ARG A N 1
ATOM 3032 C CA . ARG A 1 381 ? 15.961 16.172 13.953 1 95.25 381 ARG A CA 1
ATOM 3033 C C . ARG A 1 381 ? 15.188 16.984 12.922 1 95.25 381 ARG A C 1
ATOM 3035 O O . ARG A 1 381 ? 15.195 18.219 12.961 1 95.25 381 ARG A O 1
ATOM 3042 N N . ALA A 1 382 ? 14.602 16.281 12.008 1 96.06 382 ALA A N 1
ATOM 3043 C CA . ALA A 1 382 ? 13.875 16.938 10.93 1 96.06 382 ALA A CA 1
ATOM 3044 C C . ALA A 1 382 ? 12.719 17.766 11.469 1 96.06 382 ALA A C 1
ATOM 3046 O O . ALA A 1 382 ? 12.367 18.812 10.891 1 96.06 382 ALA A O 1
ATOM 3047 N N . LEU A 1 383 ? 12.102 17.359 12.57 1 94.56 383 LEU A N 1
ATOM 3048 C CA . LEU A 1 383 ? 10.953 18.047 13.141 1 94.56 383 LEU A CA 1
ATOM 3049 C C . LEU A 1 383 ? 11.352 19.422 13.68 1 94.56 383 LEU A C 1
ATOM 3051 O O . LEU A 1 383 ? 10.5 20.312 13.812 1 94.56 383 LEU A O 1
ATOM 3055 N N . LYS A 1 384 ? 12.57 19.609 13.93 1 92.56 384 LYS A N 1
ATOM 3056 C CA . LYS A 1 384 ? 13.062 20.891 14.43 1 92.56 384 LYS A CA 1
ATOM 3057 C C . LYS A 1 384 ? 13.211 21.891 13.297 1 92.56 384 LYS A C 1
ATOM 3059 O O . LYS A 1 384 ? 13.234 23.109 13.539 1 92.56 384 LYS A O 1
ATOM 3064 N N . SER A 1 385 ? 13.273 21.359 12.133 1 91.75 385 SER A N 1
ATOM 3065 C CA . SER A 1 385 ? 13.469 22.234 10.977 1 91.75 385 SER A CA 1
ATOM 3066 C C . SER A 1 385 ? 12.141 22.672 10.375 1 91.75 385 SER A C 1
ATOM 3068 O O . SER A 1 385 ? 11.203 21.859 10.273 1 91.75 385 SER A O 1
ATOM 3070 N N . GLN A 1 386 ? 12.055 23.969 10.023 1 91 386 GLN A N 1
ATOM 3071 C CA . GLN A 1 386 ? 10.852 24.5 9.391 1 91 386 GLN A CA 1
ATOM 3072 C C . GLN A 1 386 ? 11.016 24.594 7.879 1 91 386 GLN A C 1
ATOM 3074 O O . GLN A 1 386 ? 12.141 24.703 7.379 1 91 386 GLN A O 1
ATOM 3079 N N . PRO A 1 387 ? 9.898 24.484 7.184 1 92.5 387 PRO A N 1
ATOM 3080 C CA . PRO A 1 387 ? 9.984 24.703 5.738 1 92.5 387 PRO A CA 1
ATOM 3081 C C . PRO A 1 387 ? 10.594 26.062 5.387 1 92.5 387 PRO A C 1
ATOM 3083 O O . PRO A 1 387 ? 10.32 27.062 6.062 1 92.5 387 PRO A O 1
ATOM 3086 N N . ARG A 1 388 ? 11.336 26.266 4.336 1 92.75 388 ARG A N 1
ATOM 3087 C CA . ARG A 1 388 ? 12.18 27.406 4.035 1 92.75 388 ARG A CA 1
ATOM 3088 C C . ARG A 1 388 ? 11.375 28.531 3.373 1 92.75 388 ARG A C 1
ATOM 3090 O O . ARG A 1 388 ? 11.797 29.688 3.367 1 92.75 388 ARG A O 1
ATOM 3097 N N . GLY A 1 389 ? 10.234 28.219 2.771 1 92.06 389 GLY A N 1
ATOM 3098 C CA . GLY A 1 389 ? 9.391 29.266 2.215 1 92.06 389 GLY A CA 1
ATOM 3099 C C . GLY A 1 389 ? 9.43 29.328 0.699 1 92.06 389 GLY A C 1
ATOM 3100 O O . GLY A 1 389 ? 10.344 28.781 0.077 1 92.06 389 GLY A O 1
ATOM 3101 N N . GLN A 1 390 ? 8.625 30.172 0.161 1 93.12 390 GLN A N 1
ATOM 3102 C CA . GLN A 1 390 ? 8.43 30.266 -1.281 1 93.12 390 GLN A CA 1
ATOM 3103 C C . GLN A 1 390 ? 9.594 31 -1.944 1 93.12 390 GLN A C 1
ATOM 3105 O O . GLN A 1 390 ? 10 30.641 -3.057 1 93.12 390 GLN A O 1
ATOM 3110 N N . VAL A 1 391 ? 10.062 31.984 -1.341 1 91.62 391 VAL A N 1
ATOM 3111 C CA . VAL A 1 391 ? 11.156 32.781 -1.906 1 91.62 391 VAL A CA 1
ATOM 3112 C C . VAL A 1 391 ? 12.391 31.891 -2.08 1 91.62 391 VAL A C 1
ATOM 3114 O O . VAL A 1 391 ? 13.055 31.922 -3.121 1 91.62 391 VAL A O 1
ATOM 3117 N N . TRP A 1 392 ? 12.695 31.125 -1.06 1 92.5 392 TRP A N 1
ATOM 3118 C CA . TRP A 1 392 ? 13.82 30.203 -1.144 1 92.5 392 TRP A CA 1
ATOM 3119 C C . TRP A 1 392 ? 13.641 29.219 -2.295 1 92.5 392 TRP A C 1
ATOM 3121 O O . TRP A 1 392 ? 14.586 28.938 -3.033 1 92.5 392 TRP A O 1
ATOM 3131 N N . ARG A 1 393 ? 12.539 28.656 -2.424 1 92.62 393 ARG A N 1
ATOM 3132 C CA . ARG A 1 393 ? 12.242 27.703 -3.477 1 92.62 393 ARG A CA 1
ATOM 3133 C C . ARG A 1 393 ? 12.461 28.312 -4.855 1 92.62 393 ARG A C 1
ATOM 3135 O O . ARG A 1 393 ? 13.078 27.688 -5.727 1 92.62 393 ARG A O 1
ATOM 3142 N N . ASN A 1 394 ? 11.914 29.484 -5.043 1 91.31 394 ASN A N 1
ATOM 3143 C CA . ASN A 1 394 ? 12.055 30.172 -6.328 1 91.31 394 ASN A CA 1
ATOM 3144 C C . ASN A 1 394 ? 13.523 30.406 -6.668 1 91.31 394 ASN A C 1
ATOM 3146 O O . ASN A 1 394 ? 13.938 30.234 -7.816 1 91.31 394 ASN A O 1
ATOM 3150 N N . ASN A 1 395 ? 14.227 30.844 -5.715 1 90.94 395 ASN A N 1
ATOM 3151 C CA . ASN A 1 395 ? 15.648 31.094 -5.922 1 90.94 395 ASN A CA 1
ATOM 3152 C C . ASN A 1 395 ? 16.391 29.797 -6.254 1 90.94 395 ASN A C 1
ATOM 3154 O O . ASN A 1 395 ? 17.266 29.781 -7.117 1 90.94 395 ASN A O 1
ATOM 3158 N N . ALA A 1 396 ? 16.062 28.766 -5.531 1 93.5 396 ALA A N 1
ATOM 3159 C CA . ALA A 1 396 ? 16.688 27.469 -5.781 1 93.5 396 ALA A CA 1
ATOM 3160 C C . ALA A 1 396 ? 16.344 26.969 -7.184 1 93.5 396 ALA A C 1
ATOM 3162 O O . ALA A 1 396 ? 17.234 26.5 -7.91 1 93.5 396 ALA A O 1
ATOM 3163 N N . GLU A 1 397 ? 15.133 27.047 -7.578 1 91.62 397 GLU A N 1
ATOM 3164 C CA . GLU A 1 397 ? 14.688 26.578 -8.883 1 91.62 397 GLU A CA 1
ATOM 3165 C C . GLU A 1 397 ? 15.383 27.328 -10.016 1 91.62 397 GLU A C 1
ATOM 3167 O O . GLU A 1 397 ? 15.648 26.766 -11.078 1 91.62 397 GLU A O 1
ATOM 3172 N N . ALA A 1 398 ? 15.609 28.547 -9.781 1 90.12 398 ALA A N 1
ATOM 3173 C CA . ALA A 1 398 ? 16.219 29.406 -10.805 1 90.12 398 ALA A CA 1
ATOM 3174 C C . ALA A 1 398 ? 17.672 29 -11.055 1 90.12 398 ALA A C 1
ATOM 3176 O O . ALA A 1 398 ? 18.172 29.156 -12.164 1 90.12 398 ALA A O 1
ATOM 3177 N N . GLN A 1 399 ? 18.266 28.469 -10.109 1 92.25 399 GLN A N 1
ATOM 3178 C CA . GLN A 1 399 ? 19.688 28.172 -10.258 1 92.25 399 GLN A CA 1
ATOM 3179 C C . GLN A 1 399 ? 19.922 26.703 -10.609 1 92.25 399 GLN A C 1
ATOM 3181 O O . GLN A 1 399 ? 20.984 26.344 -11.109 1 92.25 399 GLN A O 1
ATOM 3186 N N . LEU A 1 400 ? 19.016 25.859 -10.367 1 95.19 400 LEU A N 1
ATOM 3187 C CA . LEU A 1 400 ? 19.203 24.422 -10.516 1 95.19 400 LEU A CA 1
ATOM 3188 C C . LEU A 1 400 ? 18.922 23.984 -11.945 1 95.19 400 LEU A C 1
ATOM 3190 O O . LEU A 1 400 ? 18.125 24.609 -12.648 1 95.19 400 LEU A O 1
ATOM 3194 N N . LYS A 1 401 ? 19.594 22.891 -12.352 1 93.44 401 LYS A N 1
ATOM 3195 C CA . LYS A 1 401 ? 19.375 22.266 -13.656 1 93.44 401 LYS A CA 1
ATOM 3196 C C . LYS A 1 401 ? 18.359 21.125 -13.547 1 93.44 401 LYS A C 1
ATOM 3198 O O . LYS A 1 401 ? 18.016 20.703 -12.445 1 93.44 401 LYS A O 1
ATOM 3203 N N . ARG A 1 402 ? 17.828 20.719 -14.68 1 91.5 402 ARG A N 1
ATOM 3204 C CA . ARG A 1 402 ? 16.906 19.578 -14.742 1 91.5 402 ARG A CA 1
ATOM 3205 C C . ARG A 1 402 ? 17.594 18.359 -15.359 1 91.5 402 ARG A C 1
ATOM 3207 O O . ARG A 1 402 ? 18.562 18.5 -16.109 1 91.5 402 ARG A O 1
ATOM 3214 N N . TRP A 1 403 ? 17.141 17.219 -14.922 1 88.69 403 TRP A N 1
ATOM 3215 C CA . TRP A 1 403 ? 17.656 15.961 -15.453 1 88.69 403 TRP A CA 1
ATOM 3216 C C . TRP A 1 403 ? 17.219 15.75 -16.891 1 88.69 403 TRP A C 1
ATOM 3218 O O . TRP A 1 403 ? 16.031 15.57 -17.172 1 88.69 403 TRP A O 1
ATOM 3228 N N . GLU A 1 404 ? 18.047 15.766 -17.922 1 78.44 404 GLU A N 1
ATOM 3229 C CA . GLU A 1 404 ? 17.703 15.797 -19.344 1 78.44 404 GLU A CA 1
ATOM 3230 C C . GLU A 1 404 ? 17.797 14.406 -19.969 1 78.44 404 GLU A C 1
ATOM 3232 O O . GLU A 1 404 ? 17.281 14.172 -21.047 1 78.44 404 GLU A O 1
ATOM 3237 N N . ILE A 1 405 ? 18.422 13.523 -19.344 1 65.44 405 ILE A N 1
ATOM 3238 C CA . ILE A 1 405 ? 18.594 12.203 -19.953 1 65.44 405 ILE A CA 1
ATOM 3239 C C . ILE A 1 405 ? 17.266 11.453 -19.938 1 65.44 405 ILE A C 1
ATOM 3241 O O . ILE A 1 405 ? 16.672 11.266 -18.875 1 65.44 405 ILE A O 1
ATOM 3245 N N . GLU A 1 406 ? 16.594 11.422 -21.094 1 55.97 406 GLU A N 1
ATOM 3246 C CA . GLU A 1 406 ? 15.375 10.617 -21.156 1 55.97 406 GLU A CA 1
ATOM 3247 C C . GLU A 1 406 ? 15.664 9.148 -20.844 1 55.97 406 GLU A C 1
ATOM 3249 O O . GLU A 1 406 ? 16.766 8.664 -21.094 1 55.97 406 GLU A O 1
ATOM 3254 N N . GLN A 1 407 ? 15.008 8.477 -20.016 1 50.94 407 GLN A N 1
ATOM 3255 C CA . GLN A 1 407 ? 15.016 7.109 -19.5 1 50.94 407 GLN A CA 1
ATOM 3256 C C . GLN A 1 407 ? 15.445 6.121 -20.578 1 50.94 407 GLN A C 1
ATOM 3258 O O . GLN A 1 407 ? 14.633 5.742 -21.438 1 50.94 407 GLN A O 1
ATOM 3263 N N . ASP A 1 408 ? 16.453 6.277 -21.281 1 43.94 408 ASP A N 1
ATOM 3264 C CA . ASP A 1 408 ? 16.688 5.254 -22.297 1 43.94 408 ASP A CA 1
ATOM 3265 C C . ASP A 1 408 ? 16.906 3.885 -21.656 1 43.94 408 ASP A C 1
ATOM 3267 O O . ASP A 1 408 ? 17.719 3.742 -20.734 1 43.94 408 ASP A O 1
ATOM 3271 N N . ASP A 1 409 ? 16 3.027 -21.484 1 44.56 409 ASP A N 1
ATOM 3272 C CA . ASP A 1 409 ? 16.094 1.581 -21.312 1 44.56 409 ASP A CA 1
ATOM 3273 C C . ASP A 1 409 ? 17.469 1.061 -21.703 1 44.56 409 ASP A C 1
ATOM 3275 O O . ASP A 1 409 ? 17.969 0.098 -21.109 1 44.56 409 ASP A O 1
ATOM 3279 N N . VAL A 1 410 ? 17.984 1.694 -22.672 1 39.94 410 VAL A N 1
ATOM 3280 C CA . VAL A 1 410 ? 19.281 1.274 -23.203 1 39.94 410 VAL A CA 1
ATOM 3281 C C . VAL A 1 410 ? 20.375 1.63 -22.203 1 39.94 410 VAL A C 1
ATOM 3283 O O . VAL A 1 410 ? 21.375 0.911 -22.078 1 39.94 410 VAL A O 1
ATOM 3286 N N . LEU A 1 411 ? 20.156 2.707 -21.547 1 41.19 411 LEU A N 1
ATOM 3287 C CA . LEU A 1 411 ? 21.25 3.273 -20.781 1 41.19 411 LEU A CA 1
ATOM 3288 C C . LEU A 1 411 ? 21.438 2.516 -19.469 1 41.19 411 LEU A C 1
ATOM 3290 O O . LEU A 1 411 ? 22.516 2.533 -18.875 1 41.19 411 LEU A O 1
ATOM 3294 N N . PHE A 1 412 ? 20.375 2.158 -18.844 1 45.53 412 PHE A N 1
ATOM 3295 C CA . PHE A 1 412 ? 20.5 1.489 -17.547 1 45.53 412 PHE A CA 1
ATOM 3296 C C . PHE A 1 412 ? 20.391 -0.022 -17.719 1 45.53 412 PHE A C 1
ATOM 3298 O O . PHE A 1 412 ? 19.344 -0.609 -17.438 1 45.53 412 PHE A O 1
ATOM 3305 N N . GLY A 1 413 ? 20.781 -0.557 -18.797 1 42.06 413 GLY A N 1
ATOM 3306 C CA . GLY A 1 413 ? 20.688 -1.967 -19.141 1 42.06 413 GLY A CA 1
ATOM 3307 C C . GLY A 1 413 ? 20.812 -2.885 -17.938 1 42.06 413 GLY A C 1
ATOM 3308 O O . GLY A 1 413 ? 21.328 -2.484 -16.891 1 42.06 413 GLY A O 1
ATOM 3309 N N . SER A 1 414 ? 19.922 -3.844 -17.781 1 44.97 414 SER A N 1
ATOM 3310 C CA . SER A 1 414 ? 19.812 -4.945 -16.828 1 44.97 414 SER A CA 1
ATOM 3311 C C . SER A 1 414 ? 21.188 -5.43 -16.375 1 44.97 414 SER A C 1
ATOM 3313 O O . SER A 1 414 ? 21.297 -6.242 -15.461 1 44.97 414 SER A O 1
ATOM 3315 N N . ASP A 1 415 ? 22.219 -4.988 -17.141 1 45.84 415 ASP A N 1
ATOM 3316 C CA . ASP A 1 415 ? 23.5 -5.684 -17.141 1 45.84 415 ASP A CA 1
ATOM 3317 C C . ASP A 1 415 ? 24.422 -5.105 -16.078 1 45.84 415 ASP A C 1
ATOM 3319 O O . ASP A 1 415 ? 25.625 -5.371 -16.078 1 45.84 415 ASP A O 1
ATOM 3323 N N . ILE A 1 416 ? 23.969 -4.102 -15.359 1 49.09 416 ILE A N 1
ATOM 3324 C CA . ILE A 1 416 ? 25.016 -3.551 -14.516 1 49.09 416 ILE A CA 1
ATOM 3325 C C . ILE A 1 416 ? 25.688 -4.676 -13.727 1 49.09 416 ILE A C 1
ATOM 3327 O O . ILE A 1 416 ? 26.906 -4.688 -13.57 1 49.09 416 ILE A O 1
ATOM 3331 N N . GLU A 1 417 ? 24.812 -5.484 -13.148 1 48.44 417 GLU A N 1
ATOM 3332 C CA . GLU A 1 417 ? 25.469 -6.488 -12.312 1 48.44 417 GLU A CA 1
ATOM 3333 C C . GLU A 1 417 ? 26.219 -7.508 -13.164 1 48.44 417 GLU A C 1
ATOM 3335 O O . GLU A 1 417 ? 27.234 -8.055 -12.734 1 48.44 417 GLU A O 1
ATOM 3340 N N . GLU A 1 418 ? 25.625 -7.922 -14.375 1 42.16 418 GLU A N 1
ATOM 3341 C CA . GLU A 1 418 ? 26.188 -9.055 -15.102 1 42.16 418 GLU A CA 1
ATOM 3342 C C . GLU A 1 418 ? 27.375 -8.633 -15.953 1 42.16 418 GLU A C 1
ATOM 3344 O O . GLU A 1 418 ? 28.078 -9.477 -16.516 1 42.16 418 GLU A O 1
ATOM 3349 N N . SER A 1 419 ? 27.484 -7.398 -16.359 1 36.94 419 SER A N 1
ATOM 3350 C CA . SER A 1 419 ? 28.469 -7.176 -17.406 1 36.94 419 SER A CA 1
ATOM 3351 C C . SER A 1 419 ? 29.875 -7.555 -16.953 1 36.94 419 SER A C 1
ATOM 3353 O O . SER A 1 419 ? 30.641 -8.148 -17.719 1 36.94 419 SER A O 1
ATOM 3355 N N . THR A 1 420 ? 30.688 -6.598 -16.25 1 37 420 THR A N 1
ATOM 3356 C CA . THR A 1 420 ? 32.125 -6.852 -16.125 1 37 420 THR A CA 1
ATOM 3357 C C . THR A 1 420 ? 32.406 -7.844 -15.008 1 37 420 THR A C 1
ATOM 3359 O O . THR A 1 420 ? 31.594 -7.977 -14.078 1 37 420 THR A O 1
ATOM 3362 N N . GLY A 1 421 ? 33.094 -8.922 -15.203 1 38.66 421 GLY A N 1
ATOM 3363 C CA . GLY A 1 421 ? 33.719 -9.859 -14.297 1 38.66 421 GLY A CA 1
ATOM 3364 C C . GLY A 1 421 ? 33.75 -9.367 -12.859 1 38.66 421 GLY A C 1
ATOM 3365 O O . GLY A 1 421 ? 34.188 -10.094 -11.953 1 38.66 421 GLY A O 1
ATOM 3366 N N . LYS A 1 422 ? 34.125 -8.18 -12.586 1 44.88 422 LYS A N 1
ATOM 3367 C CA . LYS A 1 422 ? 34.281 -7.742 -11.203 1 44.88 422 LYS A CA 1
ATOM 3368 C C . LYS A 1 422 ? 32.938 -7.391 -10.578 1 44.88 422 LYS A C 1
ATOM 3370 O O . LYS A 1 422 ? 32.156 -6.617 -11.148 1 44.88 422 LYS A O 1
ATOM 3375 N N . LYS A 1 423 ? 32.5 -8.227 -9.711 1 56 423 LYS A N 1
ATOM 3376 C CA . LYS A 1 423 ? 31.281 -8.07 -8.898 1 56 423 LYS A CA 1
ATOM 3377 C C . LYS A 1 423 ? 31.172 -6.656 -8.344 1 56 423 LYS A C 1
ATOM 3379 O O . LYS A 1 423 ? 32.188 -6.074 -7.914 1 56 423 LYS A O 1
ATOM 3384 N N . LEU A 1 424 ? 30.172 -5.781 -8.641 1 62.5 424 LEU A N 1
ATOM 3385 C CA . LEU A 1 424 ? 29.938 -4.453 -8.086 1 62.5 424 LEU A CA 1
ATOM 3386 C C . LEU A 1 424 ? 30.359 -4.395 -6.625 1 62.5 424 LEU A C 1
ATOM 3388 O O . LEU A 1 424 ? 30.734 -3.332 -6.121 1 62.5 424 LEU A O 1
ATOM 3392 N N . SER A 1 425 ? 30.375 -5.594 -6.062 1 60.16 425 SER A N 1
ATOM 3393 C CA . SER A 1 425 ? 30.672 -5.656 -4.637 1 60.16 425 SER A CA 1
ATOM 3394 C C . SER A 1 425 ? 32.125 -5.289 -4.371 1 60.16 425 SER A C 1
ATOM 3396 O O . SER A 1 425 ? 32.5 -4.883 -3.26 1 60.16 425 SER A O 1
ATOM 3398 N N . ASP A 1 426 ? 32.875 -5.41 -5.418 1 61.91 426 ASP A N 1
ATOM 3399 C CA . ASP A 1 426 ? 34.281 -5.117 -5.234 1 61.91 426 ASP A CA 1
ATOM 3400 C C . ASP A 1 426 ? 34.531 -3.613 -5.145 1 61.91 426 ASP A C 1
ATOM 3402 O O . ASP A 1 426 ? 35.625 -3.178 -4.758 1 61.91 426 ASP A O 1
ATOM 3406 N N . TYR A 1 427 ? 33.531 -2.889 -5.352 1 64.69 427 TYR A N 1
ATOM 3407 C CA . TYR A 1 427 ? 33.719 -1.44 -5.371 1 64.69 427 TYR A CA 1
ATOM 3408 C C . TYR A 1 427 ? 33.125 -0.803 -4.125 1 64.69 427 TYR A C 1
ATOM 3410 O O . TYR A 1 427 ? 32.781 0.387 -4.121 1 64.69 427 TYR A O 1
ATOM 3418 N N . LYS A 1 428 ? 33.094 -1.653 -3.119 1 66.56 428 LYS A N 1
ATOM 3419 C CA . LYS A 1 428 ? 32.594 -1.091 -1.862 1 66.56 428 LYS A CA 1
ATOM 3420 C C . LYS A 1 428 ? 33.562 -0.048 -1.314 1 66.56 428 LYS A C 1
ATOM 3422 O O . LYS A 1 428 ? 34.781 -0.295 -1.232 1 66.56 428 LYS A O 1
ATOM 3427 N N . GLN A 1 429 ? 33 1.137 -1.159 1 69.12 429 GLN A N 1
ATOM 3428 C CA . GLN A 1 429 ? 33.844 2.246 -0.679 1 69.12 429 GLN A CA 1
ATOM 3429 C C . GLN A 1 429 ? 33.75 2.383 0.837 1 69.12 429 GLN A C 1
ATOM 3431 O O . GLN A 1 429 ? 32.688 2.082 1.43 1 69.12 429 GLN A O 1
ATOM 3436 N N . ASP A 1 430 ? 34.781 2.611 1.336 1 72.75 430 ASP A N 1
ATOM 3437 C CA . ASP A 1 430 ? 34.844 2.945 2.756 1 72.75 430 ASP A CA 1
ATOM 3438 C C . ASP A 1 430 ? 34.375 4.379 3.004 1 72.75 430 ASP A C 1
ATOM 3440 O O . ASP A 1 430 ? 34.812 5.305 2.311 1 72.75 430 ASP A O 1
ATOM 3444 N N . ARG A 1 431 ? 33.438 4.5 3.834 1 76.5 431 ARG A N 1
ATOM 3445 C CA . ARG A 1 431 ? 32.875 5.82 4.133 1 76.5 431 ARG A CA 1
ATOM 3446 C C . ARG A 1 431 ? 33.25 6.254 5.551 1 76.5 431 ARG A C 1
ATOM 3448 O O . ARG A 1 431 ? 32.938 5.559 6.516 1 76.5 431 ARG A O 1
ATOM 3455 N N . LYS A 1 432 ? 33.844 7.375 5.668 1 71.75 432 LYS A N 1
ATOM 3456 C CA . LYS A 1 432 ? 34.344 7.902 6.938 1 71.75 432 LYS A CA 1
ATOM 3457 C C . LYS A 1 432 ? 33.188 8.141 7.914 1 71.75 432 LYS A C 1
ATOM 3459 O O . LYS A 1 432 ? 33.281 7.789 9.094 1 71.75 432 LYS A O 1
ATOM 3464 N N . SER A 1 433 ? 32.156 8.719 7.445 1 76.12 433 SER A N 1
ATOM 3465 C CA . SER A 1 433 ? 31.047 9.047 8.32 1 76.12 433 SER A CA 1
ATOM 3466 C C . SER A 1 433 ? 30.422 7.793 8.93 1 76.12 433 SER A C 1
ATOM 3468 O O . SER A 1 433 ? 30.094 7.77 10.117 1 76.12 433 SER A O 1
ATOM 3470 N N . ARG A 1 434 ? 30.344 6.848 8.164 1 80.44 434 ARG A N 1
ATOM 3471 C CA . ARG A 1 434 ? 29.766 5.594 8.617 1 80.44 434 ARG A CA 1
ATOM 3472 C C . ARG A 1 434 ? 30.656 4.914 9.656 1 80.44 434 ARG A C 1
ATOM 3474 O O . ARG A 1 434 ? 30.172 4.418 10.672 1 80.44 434 ARG A O 1
ATOM 3481 N N . ASN A 1 435 ? 31.922 4.914 9.438 1 77.81 435 ASN A N 1
ATOM 3482 C CA . ASN A 1 435 ? 32.875 4.297 10.352 1 77.81 435 ASN A CA 1
ATOM 3483 C C . ASN A 1 435 ? 32.875 4.996 11.703 1 77.81 435 ASN A C 1
ATOM 3485 O O . ASN A 1 435 ? 33 4.344 12.742 1 77.81 435 ASN A O 1
ATOM 3489 N N . GLU A 1 436 ? 32.656 6.234 11.641 1 77.19 436 GLU A N 1
ATOM 3490 C CA . GLU A 1 436 ? 32.625 7.004 12.883 1 77.19 436 GLU A CA 1
ATOM 3491 C C . GLU A 1 436 ? 31.375 6.703 13.688 1 77.19 436 GLU A C 1
ATOM 3493 O O . GLU A 1 436 ? 31.422 6.598 14.914 1 77.19 436 GLU A O 1
ATOM 3498 N N . TYR A 1 437 ? 30.359 6.547 13.055 1 82.88 437 TYR A N 1
ATOM 3499 C CA . TYR A 1 437 ? 29.078 6.391 13.734 1 82.88 437 TYR A CA 1
ATOM 3500 C C . TYR A 1 437 ? 28.953 4.996 14.336 1 82.88 437 TYR A C 1
ATOM 3502 O O . TYR A 1 437 ? 28.266 4.809 15.344 1 82.88 437 TYR A O 1
ATOM 3510 N N . ILE A 1 438 ? 29.594 4.004 13.75 1 80.56 438 ILE A N 1
ATOM 3511 C CA . ILE A 1 438 ? 29.5 2.613 14.18 1 80.56 438 ILE A CA 1
ATOM 3512 C C . ILE A 1 438 ? 30.391 2.396 15.406 1 80.56 438 ILE A C 1
ATOM 3514 O O . ILE A 1 438 ? 30.125 1.505 16.219 1 80.56 438 ILE A O 1
ATOM 3518 N N . ARG A 1 439 ? 31.312 3.225 15.742 1 73.56 439 ARG A N 1
ATOM 3519 C CA . ARG A 1 439 ? 32.344 2.996 16.734 1 73.56 439 ARG A CA 1
ATOM 3520 C C . ARG A 1 439 ? 31.812 3.145 18.156 1 73.56 439 ARG A C 1
ATOM 3522 O O . ARG A 1 439 ? 32.094 2.324 19.016 1 73.56 439 ARG A O 1
ATOM 3529 N N . VAL A 1 440 ? 31 4.207 18.406 1 76.19 440 VAL A N 1
ATOM 3530 C CA . VAL A 1 440 ? 30.578 4.48 19.766 1 76.19 440 VAL A CA 1
ATOM 3531 C C . VAL A 1 440 ? 29.062 4.652 19.812 1 76.19 440 VAL A C 1
ATOM 3533 O O . VAL A 1 440 ? 28.484 5.398 19 1 76.19 440 VAL A O 1
ATOM 3536 N N . SER A 1 441 ? 28.484 3.902 20.781 1 82.5 441 SER A N 1
ATOM 3537 C CA . SER A 1 441 ? 27.031 4.043 20.953 1 82.5 441 SER A CA 1
ATOM 3538 C C . SER A 1 441 ? 26.703 5.258 21.812 1 82.5 441 SER A C 1
ATOM 3540 O O . SER A 1 441 ? 27.266 5.438 22.891 1 82.5 441 SER A O 1
ATOM 3542 N N . PRO A 1 442 ? 25.844 6.051 21.344 1 77.69 442 PRO A N 1
ATOM 3543 C CA . PRO A 1 442 ? 25.406 7.195 22.156 1 77.69 442 PRO A CA 1
ATOM 3544 C C . PRO A 1 442 ? 24.391 6.816 23.234 1 77.69 442 PRO A C 1
ATOM 3546 O O . PRO A 1 442 ? 24.062 7.633 24.094 1 77.69 442 PRO A O 1
ATOM 3549 N N . ILE A 1 443 ? 23.859 5.691 23.188 1 79.81 443 ILE A N 1
ATOM 3550 C CA . ILE A 1 443 ? 22.812 5.281 24.109 1 79.81 443 ILE A CA 1
ATOM 3551 C C . ILE A 1 443 ? 23.438 4.676 25.375 1 79.81 443 ILE A C 1
ATOM 3553 O O . ILE A 1 443 ? 24.047 3.605 25.312 1 79.81 443 ILE A O 1
ATOM 3557 N N . LYS A 1 444 ? 23.391 5.453 26.5 1 73.19 444 LYS A N 1
ATOM 3558 C CA . LYS A 1 444 ? 23.859 4.996 27.812 1 73.19 444 LYS A CA 1
ATOM 3559 C C . LYS A 1 444 ? 22.766 5.113 28.859 1 73.19 444 LYS A C 1
ATOM 3561 O O . LYS A 1 444 ? 22.062 6.125 28.922 1 73.19 444 LYS A O 1
ATOM 3566 N N . THR A 1 445 ? 22.219 3.986 29.344 1 65.88 445 THR A N 1
ATOM 3567 C CA . THR A 1 445 ? 21.172 4.059 30.359 1 65.88 445 THR A CA 1
ATOM 3568 C C . THR A 1 445 ? 21.75 4.441 31.719 1 65.88 445 THR A C 1
ATOM 3570 O O . THR A 1 445 ? 22.891 4.105 32.031 1 65.88 445 THR A O 1
ATOM 3573 N N . ARG A 1 446 ? 21.25 5.422 32.469 1 52.75 446 ARG A N 1
ATOM 3574 C CA . ARG A 1 446 ? 21.625 5.816 33.812 1 52.75 446 ARG A CA 1
ATOM 3575 C C . ARG A 1 446 ? 21.359 4.691 34.812 1 52.75 446 ARG A C 1
ATOM 3577 O O . ARG A 1 446 ? 20.25 4.145 34.875 1 52.75 446 ARG A O 1
ATOM 3584 N N . SER A 1 447 ? 22.266 3.854 35.125 1 45.31 447 SER A N 1
ATOM 3585 C CA . SER A 1 447 ? 22.062 2.93 36.25 1 45.31 447 SER A CA 1
ATOM 3586 C C . SER A 1 447 ? 21.547 3.654 37.5 1 45.31 447 SER A C 1
ATOM 3588 O O . SER A 1 447 ? 22 4.75 37.812 1 45.31 447 SER A O 1
ATOM 3590 N N . LYS A 1 448 ? 20.328 3.441 38.062 1 40.84 448 LYS A N 1
ATOM 3591 C CA . LYS A 1 448 ? 19.953 3.838 39.438 1 40.84 448 LYS A CA 1
ATOM 3592 C C . LYS A 1 448 ? 21.047 3.469 40.438 1 40.84 448 LYS A C 1
ATOM 3594 O O . LYS A 1 448 ? 21.312 2.287 40.656 1 40.84 448 LYS A O 1
ATOM 3599 N N . SER A 1 449 ? 22.125 3.977 40.594 1 31.05 449 SER A N 1
ATOM 3600 C CA . SER A 1 449 ? 22.922 3.84 41.812 1 31.05 449 SER A CA 1
ATOM 3601 C C . SER A 1 449 ? 22.047 3.947 43.062 1 31.05 449 SER A C 1
ATOM 3603 O O . SER A 1 449 ? 21.344 4.941 43.25 1 31.05 449 SER A O 1
ATOM 3605 N N . LYS A 1 450 ? 21.453 2.811 43.688 1 31.8 450 LYS A N 1
ATOM 3606 C CA . LYS A 1 450 ? 21.125 2.805 45.125 1 31.8 450 LYS A CA 1
ATOM 3607 C C . LYS A 1 450 ? 22.234 3.463 45.938 1 31.8 450 LYS A C 1
ATOM 3609 O O . LYS A 1 450 ? 23.391 3.059 45.844 1 31.8 450 LYS A O 1
ATOM 3614 N N . GLY A 1 451 ? 22.234 4.66 46.312 1 27.11 451 GLY A N 1
ATOM 3615 C CA . GLY A 1 451 ? 22.906 5.16 47.5 1 27.11 451 GLY A CA 1
ATOM 3616 C C . GLY A 1 451 ? 22.859 4.195 48.656 1 27.11 451 GLY A C 1
ATOM 3617 O O . GLY A 1 451 ? 21.781 3.953 49.219 1 27.11 451 GLY A O 1
ATOM 3618 N N . LEU A 1 452 ? 23.516 2.961 48.656 1 24.94 452 LEU A N 1
ATOM 3619 C CA . LEU A 1 452 ? 23.859 2.293 49.906 1 24.94 452 LEU A CA 1
ATOM 3620 C C . LEU A 1 452 ? 24.266 3.307 50.969 1 24.94 452 LEU A C 1
ATOM 3622 O O . LEU A 1 452 ? 25.281 4.004 50.781 1 24.94 452 LEU A O 1
ATOM 3626 N N . ALA A 1 453 ? 23.266 3.836 51.625 1 24.27 453 ALA A N 1
ATOM 3627 C CA . ALA A 1 453 ? 23.453 4.445 52.938 1 24.27 453 ALA A CA 1
ATOM 3628 C C . ALA A 1 453 ? 24.422 3.639 53.812 1 24.27 453 ALA A C 1
ATOM 3630 O O . ALA A 1 453 ? 24.141 2.496 54.156 1 24.27 453 ALA A O 1
ATOM 3631 N N . SER A 1 454 ? 25.75 3.539 53.469 1 22.27 454 SER A N 1
ATOM 3632 C CA . SER A 1 454 ? 26.781 3.115 54.438 1 22.27 454 SER A CA 1
ATOM 3633 C C . SER A 1 454 ? 26.406 3.482 55.844 1 22.27 454 SER A C 1
ATOM 3635 O O . SER A 1 454 ? 26 4.617 56.125 1 22.27 454 SER A O 1
ATOM 3637 N N . CYS A 1 455 ? 25.859 2.496 56.594 1 23.09 455 CYS A N 1
ATOM 3638 C CA . CYS A 1 455 ? 25.781 2.539 58.062 1 23.09 455 CYS A CA 1
ATOM 3639 C C . CYS A 1 455 ? 27.062 3.076 58.656 1 23.09 455 CYS A C 1
ATOM 3641 O O . CYS A 1 455 ? 28.125 2.441 58.562 1 23.09 455 CYS A O 1
ATOM 3643 N N . ARG A 1 456 ? 27.297 4.375 58.375 1 21.39 456 ARG A N 1
ATOM 3644 C CA . ARG A 1 456 ? 28.281 5.031 59.219 1 21.39 456 ARG A CA 1
ATOM 3645 C C . ARG A 1 456 ? 28.188 4.539 60.656 1 21.39 456 ARG A C 1
ATOM 3647 O O . ARG A 1 456 ? 27.094 4.535 61.25 1 21.39 456 ARG A O 1
ATOM 3654 N N . ASP A 1 457 ? 28.938 3.559 61 1 20.28 457 ASP A N 1
ATOM 3655 C CA . ASP A 1 457 ? 29.25 3.129 62.344 1 20.28 457 ASP A CA 1
ATOM 3656 C C . ASP A 1 457 ? 29.219 4.309 63.312 1 20.28 457 ASP A C 1
ATOM 3658 O O . ASP A 1 457 ? 29.516 5.441 62.938 1 20.28 457 ASP A O 1
ATOM 3662 N N . PRO A 1 458 ? 28.469 4.168 64.438 1 22.44 458 PRO A N 1
ATOM 3663 C CA . PRO A 1 458 ? 28.312 5.164 65.5 1 22.44 458 PRO A CA 1
ATOM 3664 C C . PRO A 1 458 ? 29.641 5.75 66 1 22.44 458 PRO A C 1
ATOM 3666 O O . PRO A 1 458 ? 30.5 5.02 66.5 1 22.44 458 PRO A O 1
ATOM 3669 N N . GLU A 1 459 ? 30.406 6.289 65 1 18.59 459 GLU A N 1
ATOM 3670 C CA . GLU A 1 459 ? 31.578 6.75 65.688 1 18.59 459 GLU A CA 1
ATOM 3671 C C . GLU A 1 459 ? 31.172 7.441 67 1 18.59 459 GLU A C 1
ATOM 3673 O O . GLU A 1 459 ? 30.172 8.148 67.062 1 18.59 459 GLU A O 1
ATOM 3678 N N . GLU A 1 460 ? 31.531 6.785 68.062 1 20 460 GLU A N 1
ATOM 3679 C CA . GLU A 1 460 ? 31.625 7.238 69.438 1 20 460 GLU A CA 1
ATOM 3680 C C . GLU A 1 460 ? 32.094 8.688 69.5 1 20 460 GLU A C 1
ATOM 3682 O O . GLU A 1 460 ? 33.125 9.039 68.938 1 20 460 GLU A O 1
ATOM 3687 N N . ARG A 1 461 ? 30.984 9.523 69.375 1 19.84 461 ARG A N 1
ATOM 3688 C CA . ARG A 1 461 ? 31.062 10.969 69.562 1 19.84 461 ARG A CA 1
ATOM 3689 C C . ARG A 1 461 ? 32.031 11.328 70.688 1 19.84 461 ARG A C 1
ATOM 3691 O O . ARG A 1 461 ? 31.781 10.969 71.812 1 19.84 461 ARG A O 1
ATOM 3698 N N . PRO A 1 462 ? 33.219 11.273 70.312 1 18.61 462 PRO A N 1
ATOM 3699 C CA . PRO A 1 462 ? 34.062 11.555 71.438 1 18.61 462 PRO A CA 1
ATOM 3700 C C . PRO A 1 462 ? 33.688 12.852 72.188 1 18.61 462 PRO A C 1
ATOM 3702 O O . PRO A 1 462 ? 33.062 13.734 71.562 1 18.61 462 PRO A O 1
ATOM 3705 N N . THR A 1 463 ? 33.781 12.852 73.438 1 17.73 463 THR A N 1
ATOM 3706 C CA . THR A 1 463 ? 33.531 13.711 74.625 1 17.73 463 THR A CA 1
ATOM 3707 C C . THR A 1 463 ? 34.25 15.047 74.438 1 17.73 463 THR A C 1
ATOM 3709 O O . THR A 1 463 ? 34.25 15.867 75.375 1 17.73 463 THR A O 1
ATOM 3712 N N . GLY A 1 464 ? 34.625 15.453 73.125 1 16.27 464 GLY A N 1
ATOM 3713 C CA . GLY A 1 464 ? 35.562 16.438 73.625 1 16.27 464 GLY A CA 1
ATOM 3714 C C . GLY A 1 464 ? 34.906 17.562 74.438 1 16.27 464 GLY A C 1
ATOM 3715 O O . GLY A 1 464 ? 33.719 17.797 74.312 1 16.27 464 GLY A O 1
ATOM 3716 N N . SER A 1 465 ? 35.594 18.078 75.375 1 16.27 465 SER A N 1
ATOM 3717 C CA . SER A 1 465 ? 35.469 18.953 76.562 1 16.27 465 SER A CA 1
ATOM 3718 C C . SER A 1 465 ? 35.344 20.406 76.125 1 16.27 465 SER A C 1
ATOM 3720 O O . SER A 1 465 ? 35.562 21.328 76.938 1 16.27 465 SER A O 1
ATOM 3722 N N . GLU A 1 466 ? 34.656 20.672 75 1 16 466 GLU A N 1
ATOM 3723 C CA . GLU A 1 466 ? 35 22.094 74.812 1 16 466 GLU A CA 1
ATOM 3724 C C . GLU A 1 466 ? 34.5 22.891 76.062 1 16 466 GLU A C 1
ATOM 3726 O O . GLU A 1 466 ? 33.438 22.625 76.562 1 16 466 GLU A O 1
ATOM 3731 N N . PRO A 1 467 ? 35.344 23.922 76.375 1 16.62 467 PRO A N 1
ATOM 3732 C CA . PRO A 1 467 ? 35.375 24.703 77.625 1 16.62 467 PRO A CA 1
ATOM 3733 C C . PRO A 1 467 ? 34.156 25.656 77.75 1 16.62 467 PRO A C 1
ATOM 3735 O O . PRO A 1 467 ? 33.406 25.844 76.75 1 16.62 467 PRO A O 1
ATOM 3738 N N . SER A 1 468 ? 34.438 26.766 78.438 1 15.49 468 SER A N 1
ATOM 3739 C CA . SER A 1 468 ? 33.938 27.562 79.562 1 15.49 468 SER A CA 1
ATOM 3740 C C . SER A 1 468 ? 33 28.656 79.062 1 15.49 468 SER A C 1
ATOM 3742 O O . SER A 1 468 ? 32.875 28.875 77.875 1 15.49 468 SER A O 1
ATOM 3744 N N . ASP A 1 469 ? 33 29.875 79.75 1 15.3 469 ASP A N 1
ATOM 3745 C CA . ASP A 1 469 ? 32.156 30.672 80.625 1 15.3 469 ASP A CA 1
ATOM 3746 C C . ASP A 1 469 ? 31.5 31.812 79.812 1 15.3 469 ASP A C 1
ATOM 3748 O O . ASP A 1 469 ? 30.281 31.984 79.875 1 15.3 469 ASP A O 1
ATOM 3752 N N . ASP A 1 470 ? 32.219 32.938 79.5 1 14.8 470 ASP A N 1
ATOM 3753 C CA . ASP A 1 470 ? 31.938 34.125 80.25 1 14.8 470 ASP A CA 1
ATOM 3754 C C . ASP A 1 470 ? 30.938 35.031 79.562 1 14.8 470 ASP A C 1
ATOM 3756 O O . ASP A 1 470 ? 29.953 35.438 80.188 1 14.8 470 ASP A O 1
ATOM 3760 N N . GLY A 1 471 ? 31.359 35.906 78.625 1 14.76 471 GLY A N 1
ATOM 3761 C CA . GLY A 1 471 ? 31.312 37.312 79 1 14.76 471 GLY A CA 1
ATOM 3762 C C . GLY A 1 471 ? 29.984 37.969 78.625 1 14.76 471 GLY A C 1
ATOM 3763 O O . GLY A 1 471 ? 29.172 37.406 77.938 1 14.76 471 GLY A O 1
ATOM 3764 N N . ASP A 1 472 ? 30 39.344 78.562 1 15.13 472 ASP A N 1
ATOM 3765 C CA . ASP A 1 472 ? 29.344 40.469 79.188 1 15.13 472 ASP A CA 1
ATOM 3766 C C . ASP A 1 472 ? 28.234 41.031 78.312 1 15.13 472 ASP A C 1
ATOM 3768 O O . ASP A 1 472 ? 27.062 41.094 78.75 1 15.13 472 ASP A O 1
ATOM 3772 N N . ASP A 1 473 ? 28.484 42.188 77.562 1 14.7 473 ASP A N 1
ATOM 3773 C CA . ASP A 1 473 ? 27.969 43.469 78.062 1 14.7 473 ASP A CA 1
ATOM 3774 C C . ASP A 1 473 ? 26.672 43.844 77.312 1 14.7 473 ASP A C 1
ATOM 3776 O O . ASP A 1 473 ? 26.297 43.219 76.312 1 14.7 473 ASP A O 1
ATOM 3780 N N . ASN A 1 474 ? 26.656 45.094 76.562 1 15.02 474 ASN A N 1
ATOM 3781 C CA . ASN A 1 474 ? 26 46.344 77 1 15.02 474 ASN A CA 1
ATOM 3782 C C . ASN A 1 474 ? 24.734 46.562 76.188 1 15.02 474 ASN A C 1
ATOM 3784 O O . ASN A 1 474 ? 24.516 45.938 75.125 1 15.02 474 ASN A O 1
ATOM 3788 N N . ASP A 1 475 ? 24.375 47.906 75.75 1 15.09 475 ASP A N 1
ATOM 3789 C CA . ASP A 1 475 ? 23.359 48.844 76.25 1 15.09 475 ASP A CA 1
ATOM 3790 C C . ASP A 1 475 ? 22.266 49.031 75.188 1 15.09 475 ASP A C 1
ATOM 3792 O O . ASP A 1 475 ? 21.094 48.812 75.438 1 15.09 475 ASP A O 1
ATOM 3796 N N . SER A 1 476 ? 22.312 50.156 74.25 1 14.89 476 SER A N 1
ATOM 3797 C CA . SER A 1 476 ? 21.5 51.344 74.5 1 14.89 476 SER A CA 1
ATOM 3798 C C . SER A 1 476 ? 20.266 51.406 73.625 1 14.89 476 SER A C 1
ATOM 3800 O O . SER A 1 476 ? 19.141 51.219 74.062 1 14.89 476 SER A O 1
ATOM 3802 N N . SER A 1 477 ? 20.219 52.312 72.5 1 15.38 477 SER A N 1
ATOM 3803 C CA . SER A 1 477 ? 19.453 53.531 72.5 1 15.38 477 SER A CA 1
ATOM 3804 C C . SER A 1 477 ? 18.203 53.406 71.625 1 15.38 477 SER A C 1
ATOM 3806 O O . SER A 1 477 ? 18.125 52.531 70.75 1 15.38 477 SER A O 1
ATOM 3808 N N . GLY A 1 478 ? 17.141 54.25 71.75 1 15.56 478 GLY A N 1
ATOM 3809 C CA . GLY A 1 478 ? 15.695 54.438 71.875 1 15.56 478 GLY A CA 1
ATOM 3810 C C . GLY A 1 478 ? 15.008 54.719 70.562 1 15.56 478 GLY A C 1
ATOM 3811 O O . GLY A 1 478 ? 13.875 54.281 70.312 1 15.56 478 GLY A O 1
ATOM 3812 N N . SER A 1 479 ? 15.57 55.5 69.562 1 15.88 479 SER A N 1
ATOM 3813 C CA . SER A 1 479 ? 14.797 56.719 69.312 1 15.88 479 SER A CA 1
ATOM 3814 C C . SER A 1 479 ? 13.648 56.438 68.312 1 15.88 479 SER A C 1
ATOM 3816 O O . SER A 1 479 ? 13.695 55.5 67.562 1 15.88 479 SER A O 1
ATOM 3818 N N . GLY A 1 480 ? 12.531 57.25 68.25 1 16.3 480 GLY A N 1
ATOM 3819 C CA . GLY A 1 480 ? 11.086 57.375 68.188 1 16.3 480 GLY A CA 1
ATOM 3820 C C . GLY A 1 480 ? 10.516 57.469 66.812 1 16.3 480 GLY A C 1
ATOM 3821 O O . GLY A 1 480 ? 9.5 56.844 66.5 1 16.3 480 GLY A O 1
ATOM 3822 N N . GLY A 1 481 ? 11.141 58.25 65.812 1 15.67 481 GLY A N 1
ATOM 3823 C CA . GLY A 1 481 ? 10.336 59.375 65.375 1 15.67 481 GLY A CA 1
ATOM 3824 C C . GLY A 1 481 ? 9.289 58.969 64.312 1 15.67 481 GLY A C 1
ATOM 3825 O O . GLY A 1 481 ? 9.32 57.844 63.812 1 15.67 481 GLY A O 1
ATOM 3826 N N . PHE A 1 482 ? 8.57 59.906 63.719 1 16.48 482 PHE A N 1
ATOM 3827 C CA . PHE A 1 482 ? 7.199 60.344 63.469 1 16.48 482 PHE A CA 1
ATOM 3828 C C . PHE A 1 482 ? 6.691 59.844 62.125 1 16.48 482 PHE A C 1
ATOM 3830 O O . PHE A 1 482 ? 5.719 59.094 62.094 1 16.48 482 PHE A O 1
ATOM 3837 N N . ASP A 1 483 ? 6.574 60.688 61 1 17.61 483 ASP A N 1
ATOM 3838 C CA . ASP A 1 483 ? 5.375 61.438 60.594 1 17.61 483 ASP A CA 1
ATOM 3839 C C . ASP A 1 483 ? 4.883 60.938 59.219 1 17.61 483 ASP A C 1
ATOM 3841 O O . ASP A 1 483 ? 5.523 61.219 58.188 1 17.61 483 ASP A O 1
ATOM 3845 N N . PRO A 1 484 ? 4.465 59.75 58.781 1 16.86 484 PRO A N 1
ATOM 3846 C CA . PRO A 1 484 ? 4.516 59.188 57.438 1 16.86 484 PRO A CA 1
ATOM 3847 C C . PRO A 1 484 ? 3.42 59.719 56.5 1 16.86 484 PRO A C 1
ATOM 3849 O O . PRO A 1 484 ? 2.242 59.406 56.688 1 16.86 484 PRO A O 1
ATOM 3852 N N . GLY A 1 485 ? 3.559 60.875 56.031 1 16.67 485 GLY A N 1
ATOM 3853 C CA . GLY A 1 485 ? 2.555 61.688 55.375 1 16.67 485 GLY A CA 1
ATOM 3854 C C . GLY A 1 485 ? 1.997 61.031 54.125 1 16.67 485 GLY A C 1
ATOM 3855 O O . GLY A 1 485 ? 2.555 60.031 53.625 1 16.67 485 GLY A O 1
ATOM 3856 N N . SER A 1 486 ? 0.894 61.594 53.469 1 18.23 486 SER A N 1
ATOM 3857 C CA . SER A 1 486 ? -0.404 61.375 52.812 1 18.23 486 SER A CA 1
ATOM 3858 C C . SER A 1 486 ? -0.256 61.188 51.312 1 18.23 486 SER A C 1
ATOM 3860 O O . SER A 1 486 ? -1.12 60.594 50.688 1 18.23 486 SER A O 1
ATOM 3862 N N . PRO A 1 487 ? 0.833 61.688 50.562 1 17.08 487 PRO A N 1
ATOM 3863 C CA . PRO A 1 487 ? 0.395 62.406 49.375 1 17.08 487 PRO A CA 1
ATOM 3864 C C . PRO A 1 487 ? -0.023 61.469 48.25 1 17.08 487 PRO A C 1
ATOM 3866 O O . PRO A 1 487 ? 0.398 60.312 48.219 1 17.08 487 PRO A O 1
ATOM 3869 N N . SER A 1 488 ? -1.017 61.844 47.281 1 18.34 488 SER A N 1
ATOM 3870 C CA . SER A 1 488 ? -2.049 61.531 46.312 1 18.34 488 SER A CA 1
ATOM 3871 C C . SER A 1 488 ? -1.44 61.188 44.969 1 18.34 488 SER A C 1
ATOM 3873 O O . SER A 1 488 ? -2.145 61.156 43.938 1 18.34 488 SER A O 1
ATOM 3875 N N . SER A 1 489 ? -0.342 60.406 44.812 1 16.75 489 SER A N 1
ATOM 3876 C CA . SER A 1 489 ? 0.542 60.5 43.656 1 16.75 489 SER A CA 1
ATOM 3877 C C . SER A 1 489 ? -0.162 60.062 42.375 1 16.75 489 SER A C 1
ATOM 3879 O O . SER A 1 489 ? -0.964 59.125 42.406 1 16.75 489 SER A O 1
ATOM 3881 N N . GLY A 1 490 ? 0.063 60.812 41.219 1 17.56 490 GLY A N 1
ATOM 3882 C CA . GLY A 1 490 ? -0.41 61.125 39.875 1 17.56 490 GLY A CA 1
ATOM 3883 C C . GLY A 1 490 ? -0.207 59.969 38.906 1 17.56 490 GLY A C 1
ATOM 3884 O O . GLY A 1 490 ? 0.779 59.219 39 1 17.56 490 GLY A O 1
ATOM 3885 N N . LEU A 1 491 ? -1.258 59.312 38.281 1 18.75 491 LEU A N 1
ATOM 3886 C CA . LEU A 1 491 ? -1.58 58.125 37.5 1 18.75 491 LEU A CA 1
ATOM 3887 C C . LEU A 1 491 ? -0.822 58.125 36.188 1 18.75 491 LEU A C 1
ATOM 3889 O O . LEU A 1 491 ? -1.079 58.938 35.312 1 18.75 491 LEU A O 1
ATOM 3893 N N . PRO A 1 492 ? 0.589 57.969 36.094 1 18.52 492 PRO A N 1
ATOM 3894 C CA . PRO A 1 492 ? 1.188 58.312 34.781 1 18.52 492 PRO A CA 1
ATOM 3895 C C . PRO A 1 492 ? 0.656 57.469 33.656 1 18.52 492 PRO A C 1
ATOM 3897 O O . PRO A 1 492 ? 0.178 56.344 33.875 1 18.52 492 PRO A O 1
ATOM 3900 N N . ARG A 1 493 ? 0.659 57.969 32.25 1 20.78 493 ARG A N 1
ATOM 3901 C CA . ARG A 1 493 ? 0.173 57.781 30.875 1 20.78 493 ARG A CA 1
ATOM 3902 C C . ARG A 1 493 ? 0.854 56.625 30.203 1 20.78 493 ARG A C 1
ATOM 3904 O O . ARG A 1 493 ? 2.082 56.531 30.141 1 20.78 493 ARG A O 1
ATOM 3911 N N . ARG A 1 494 ? 0.229 55.438 30 1 20.36 494 ARG A N 1
ATOM 3912 C CA . ARG A 1 494 ? 0.587 54.156 29.453 1 20.36 494 ARG A CA 1
ATOM 3913 C C . ARG A 1 494 ? 1.024 54.281 28 1 20.36 494 ARG A C 1
ATOM 3915 O O . ARG A 1 494 ? 0.253 54.719 27.141 1 20.36 494 ARG A O 1
ATOM 3922 N N . ALA A 1 495 ? 2.322 54.469 27.641 1 20.67 495 ALA A N 1
ATOM 3923 C CA . ALA A 1 495 ? 2.934 54.625 26.312 1 20.67 495 ALA A CA 1
ATOM 3924 C C . ALA A 1 495 ? 2.629 53.438 25.422 1 20.67 495 ALA A C 1
ATOM 3926 O O . ALA A 1 495 ? 2.709 52.281 25.859 1 20.67 495 ALA A O 1
ATOM 3927 N N . SER A 1 496 ? 1.986 53.625 24.234 1 20.91 496 SER A N 1
ATOM 3928 C CA . SER A 1 496 ? 1.463 52.875 23.094 1 20.91 496 SER A CA 1
ATOM 3929 C C . SER A 1 496 ? 2.572 52.125 22.375 1 20.91 496 SER A C 1
ATOM 3931 O O . SER A 1 496 ? 3.486 52.75 21.812 1 20.91 496 SER A O 1
ATOM 3933 N N . ASN A 1 497 ? 3.146 51.062 22.812 1 21.67 497 ASN A N 1
ATOM 3934 C CA . ASN A 1 497 ? 4.195 50.219 22.219 1 21.67 497 ASN A CA 1
ATOM 3935 C C . ASN A 1 497 ? 3.879 49.875 20.766 1 21.67 497 ASN A C 1
ATOM 3937 O O . ASN A 1 497 ? 2.93 49.125 20.516 1 21.67 497 ASN A O 1
ATOM 3941 N N . VAL A 1 498 ? 4.152 50.75 19.781 1 25.34 498 VAL A N 1
ATOM 3942 C CA . VAL A 1 498 ? 4.102 50.656 18.312 1 25.34 498 VAL A CA 1
ATOM 3943 C C . VAL A 1 498 ? 4.875 49.438 17.844 1 25.34 498 VAL A C 1
ATOM 3945 O O . VAL A 1 498 ? 6.074 49.312 18.094 1 25.34 498 VAL A O 1
ATOM 3948 N N . THR A 1 499 ? 4.309 48.281 17.75 1 26.95 499 THR A N 1
ATOM 3949 C CA . THR A 1 499 ? 4.836 47.062 17.172 1 26.95 499 THR A CA 1
ATOM 3950 C C . THR A 1 499 ? 5.496 47.344 15.82 1 26.95 499 THR A C 1
ATOM 3952 O O . THR A 1 499 ? 4.91 48 14.953 1 26.95 499 THR A O 1
ATOM 3955 N N . ALA A 1 500 ? 6.836 47.344 15.664 1 28.39 500 ALA A N 1
ATOM 3956 C CA . ALA A 1 500 ? 7.766 47.562 14.555 1 28.39 500 ALA A CA 1
ATOM 3957 C C . ALA A 1 500 ? 7.328 46.781 13.32 1 28.39 500 ALA A C 1
ATOM 3959 O O . ALA A 1 500 ? 7.18 45.562 13.367 1 28.39 500 ALA A O 1
ATOM 3960 N N . VAL A 1 501 ? 6.676 47.375 12.43 1 30.72 501 VAL A N 1
ATOM 3961 C CA . VAL A 1 501 ? 6.402 46.938 11.07 1 30.72 501 VAL A CA 1
ATOM 3962 C C . VAL A 1 501 ? 7.703 46.469 10.406 1 30.72 501 VAL A C 1
ATOM 3964 O O . VAL A 1 501 ? 8.672 47.25 10.344 1 30.72 501 VAL A O 1
ATOM 3967 N N . THR A 1 502 ? 8.086 45.281 10.336 1 32.44 502 THR A N 1
ATOM 3968 C CA . THR A 1 502 ? 9.258 44.75 9.633 1 32.44 502 THR A CA 1
ATOM 3969 C C . THR A 1 502 ? 9.344 45.344 8.234 1 32.44 502 THR A C 1
ATOM 3971 O O . THR A 1 502 ? 8.367 45.312 7.48 1 32.44 502 THR A O 1
ATOM 3974 N N . LYS A 1 503 ? 10.203 46.312 7.941 1 33.94 503 LYS A N 1
ATOM 3975 C CA . LYS A 1 503 ? 10.539 47.094 6.75 1 33.94 503 LYS A CA 1
ATOM 3976 C C . LYS A 1 503 ? 10.68 46.188 5.527 1 33.94 503 LYS A C 1
ATOM 3978 O O . LYS A 1 503 ? 11.195 45.094 5.629 1 33.94 503 LYS A O 1
ATOM 3983 N N . PRO A 1 504 ? 10.016 46.469 4.438 1 38.25 504 PRO A N 1
ATOM 3984 C CA . PRO A 1 504 ? 10.234 45.812 3.154 1 38.25 504 PRO A CA 1
ATOM 3985 C C . PRO A 1 504 ? 11.703 45.75 2.754 1 38.25 504 PRO A C 1
ATOM 3987 O O . PRO A 1 504 ? 12.492 46.625 3.154 1 38.25 504 PRO A O 1
ATOM 3990 N N . PRO A 1 505 ? 12.422 44.688 2.375 1 34.81 505 PRO A N 1
ATOM 3991 C CA . PRO A 1 505 ? 13.836 44.75 2.014 1 34.81 505 PRO A CA 1
ATOM 3992 C C . PRO A 1 505 ? 14.133 45.875 1.007 1 34.81 505 PRO A C 1
ATOM 3994 O O . PRO A 1 505 ? 13.266 46.25 0.215 1 34.81 505 PRO A O 1
ATOM 3997 N N . PRO A 1 506 ? 15.078 46.844 1.235 1 31.23 506 PRO A N 1
ATOM 3998 C CA . PRO A 1 506 ? 15.453 47.938 0.35 1 31.23 506 PRO A CA 1
ATOM 3999 C C . PRO A 1 506 ? 15.742 47.469 -1.077 1 31.23 506 PRO A C 1
ATOM 4001 O O . PRO A 1 506 ? 16.125 46.312 -1.294 1 31.23 506 PRO A O 1
ATOM 4004 N N . THR A 1 507 ? 15.391 48.156 -2.189 1 30.39 507 THR A N 1
ATOM 4005 C CA . THR A 1 507 ? 15.492 48.031 -3.639 1 30.39 507 THR A CA 1
ATOM 4006 C C . THR A 1 507 ? 16.953 48.062 -4.078 1 30.39 507 THR A C 1
ATOM 4008 O O . THR A 1 507 ? 17.25 48.125 -5.277 1 30.39 507 THR A O 1
ATOM 4011 N N . GLY A 1 508 ? 18.078 48.656 -3.424 1 28.34 508 GLY A N 1
ATOM 4012 C CA . GLY A 1 508 ? 19.328 48.906 -4.125 1 28.34 508 GLY A CA 1
ATOM 4013 C C . GLY A 1 508 ? 19.906 47.688 -4.793 1 28.34 508 GLY A C 1
ATOM 4014 O O . GLY A 1 508 ? 19.422 46.562 -4.574 1 28.34 508 GLY A O 1
ATOM 4015 N N . SER A 1 509 ? 21.109 47.875 -5.699 1 32.25 509 SER A N 1
ATOM 4016 C CA . SER A 1 509 ? 21.938 46.938 -6.461 1 32.25 509 SER A CA 1
ATOM 4017 C C . SER A 1 509 ? 22.328 45.719 -5.613 1 32.25 509 SER A C 1
ATOM 4019 O O . SER A 1 509 ? 23.328 45.062 -5.906 1 32.25 509 SER A O 1
ATOM 4021 N N . ARG A 1 510 ? 22.062 45.812 -4.316 1 31.08 510 ARG A N 1
ATOM 4022 C CA . ARG A 1 510 ? 22.703 45.031 -3.252 1 31.08 510 ARG A CA 1
ATOM 4023 C C . ARG A 1 510 ? 22.531 43.531 -3.488 1 31.08 510 ARG A C 1
ATOM 4025 O O . ARG A 1 510 ? 21.547 43.094 -4.117 1 31.08 510 ARG A O 1
ATOM 4032 N N . GLU A 1 511 ? 23.641 42.812 -3.27 1 34.22 511 GLU A N 1
ATOM 4033 C CA . GLU A 1 511 ? 23.766 41.375 -3.051 1 34.22 511 GLU A CA 1
ATOM 4034 C C . GLU A 1 511 ? 22.547 40.812 -2.322 1 34.22 511 GLU A C 1
ATOM 4036 O O . GLU A 1 511 ? 22.25 41.219 -1.2 1 34.22 511 GLU A O 1
ATOM 4041 N N . HIS A 1 512 ? 21.438 40.688 -2.885 1 35.28 512 HIS A N 1
ATOM 4042 C CA . HIS A 1 512 ? 20.203 40.062 -2.385 1 35.28 512 HIS A CA 1
ATOM 4043 C C . HIS A 1 512 ? 20.5 39.031 -1.312 1 35.28 512 HIS A C 1
ATOM 4045 O O . HIS A 1 512 ? 20.828 37.875 -1.629 1 35.28 512 HIS A O 1
ATOM 4051 N N . LYS A 1 513 ? 21.156 39.469 -0.294 1 37.81 513 LYS A N 1
ATOM 4052 C CA . LYS A 1 513 ? 21.234 38.531 0.82 1 37.81 513 LYS A CA 1
ATOM 4053 C C . LYS A 1 513 ? 19.844 38 1.179 1 37.81 513 LYS A C 1
ATOM 4055 O O . LYS A 1 513 ? 19.047 38.719 1.793 1 37.81 513 LYS A O 1
ATOM 4060 N N . TYR A 1 514 ? 19.203 37.188 0.392 1 43.41 514 TYR A N 1
ATOM 4061 C CA . TYR A 1 514 ? 17.984 36.438 0.626 1 43.41 514 TYR A CA 1
ATOM 4062 C C . TYR A 1 514 ? 17.922 35.906 2.061 1 43.41 514 TYR A C 1
ATOM 4064 O O . TYR A 1 514 ? 18.891 35.344 2.561 1 43.41 514 TYR A O 1
ATOM 4072 N N . SER A 1 515 ? 17.359 36.656 2.812 1 49.81 515 SER A N 1
ATOM 4073 C CA . SER A 1 515 ? 17.203 36.156 4.168 1 49.81 515 SER A CA 1
ATOM 4074 C C . SER A 1 515 ? 16.875 34.656 4.156 1 49.81 515 SER A C 1
ATOM 4076 O O . SER A 1 515 ? 15.906 34.25 3.504 1 49.81 515 SER A O 1
ATOM 4078 N N . MET A 1 516 ? 17.797 33.875 4.371 1 64.25 516 MET A N 1
ATOM 4079 C CA . MET A 1 516 ? 17.812 32.406 4.438 1 64.25 516 MET A CA 1
ATOM 4080 C C . MET A 1 516 ? 16.922 31.906 5.574 1 64.25 516 MET A C 1
ATOM 4082 O O . MET A 1 516 ? 16.812 30.703 5.785 1 64.25 516 MET A O 1
ATOM 4086 N N . GLU A 1 517 ? 16.156 32.969 6.184 1 75.12 517 GLU A N 1
ATOM 4087 C CA . GLU A 1 517 ? 15.383 32.469 7.324 1 75.12 517 GLU A CA 1
ATOM 4088 C C . GLU A 1 517 ? 13.977 32.062 6.906 1 75.12 517 GLU A C 1
ATOM 4090 O O . GLU A 1 517 ? 13.383 32.656 6.02 1 75.12 517 GLU A O 1
ATOM 4095 N N . PRO A 1 518 ? 13.5 31.047 7.488 1 80.62 518 PRO A N 1
ATOM 4096 C CA . PRO A 1 518 ? 12.133 30.594 7.195 1 80.62 518 PRO A CA 1
ATOM 4097 C C . PRO A 1 518 ? 11.086 31.656 7.531 1 80.62 518 PRO A C 1
ATOM 4099 O O . PRO A 1 518 ? 11.289 32.469 8.438 1 80.62 518 PRO A O 1
ATOM 4102 N N . PRO A 1 519 ? 10.109 31.688 6.727 1 83.19 519 PRO A N 1
ATOM 4103 C CA . PRO A 1 519 ? 9.039 32.656 6.98 1 83.19 519 PRO A CA 1
ATOM 4104 C C . PRO A 1 519 ? 8.328 32.406 8.305 1 83.19 519 PRO A C 1
ATOM 4106 O O . PRO A 1 519 ? 8.156 31.266 8.719 1 83.19 519 PRO A O 1
ATOM 4109 N N . ILE A 1 520 ? 7.969 33.469 8.922 1 82.5 520 ILE A N 1
ATOM 4110 C CA . ILE A 1 520 ? 7.242 33.406 10.188 1 82.5 520 ILE A CA 1
ATOM 4111 C C . ILE A 1 520 ? 5.777 33.781 9.961 1 82.5 520 ILE A C 1
ATOM 4113 O O . ILE A 1 520 ? 5.473 34.875 9.469 1 82.5 520 ILE A O 1
ATOM 4117 N N . GLU A 1 521 ? 4.957 32.938 10.258 1 87.44 521 GLU A N 1
ATOM 4118 C CA . GLU A 1 521 ? 3.527 33.188 10.133 1 87.44 521 GLU A CA 1
ATOM 4119 C C . GLU A 1 521 ? 3.088 34.312 11.07 1 87.44 521 GLU A C 1
ATOM 4121 O O . GLU A 1 521 ? 3.496 34.344 12.234 1 87.44 521 GLU A O 1
ATOM 4126 N N . PRO A 1 522 ? 2.266 35.156 10.516 1 89.62 522 PRO A N 1
ATOM 4127 C CA . PRO A 1 522 ? 1.788 36.219 11.375 1 89.62 522 PRO A CA 1
ATOM 4128 C C . PRO A 1 522 ? 0.858 35.75 12.484 1 89.62 522 PRO A C 1
ATOM 4130 O O . PRO A 1 522 ? 0.057 34.844 12.266 1 89.62 522 PRO A O 1
ATOM 4133 N N . THR A 1 523 ? 0.955 36.344 13.547 1 87.62 523 THR A N 1
ATOM 4134 C CA . THR A 1 523 ? 0.119 35.969 14.688 1 87.62 523 THR A CA 1
ATOM 4135 C C . THR A 1 523 ? -1.185 36.781 14.68 1 87.62 523 THR A C 1
ATOM 4137 O O . THR A 1 523 ? -2.164 36.375 15.312 1 87.62 523 THR A O 1
ATOM 4140 N N . GLN A 1 524 ? -1.072 37.906 13.961 1 93.19 524 GLN A N 1
ATOM 4141 C CA . GLN A 1 524 ? -2.254 38.781 13.914 1 93.19 524 GLN A CA 1
ATOM 4142 C C . GLN A 1 524 ? -2.646 39.094 12.469 1 93.19 524 GLN A C 1
ATOM 4144 O O . GLN A 1 524 ? -1.783 39.188 11.594 1 93.19 524 GLN A O 1
ATOM 4149 N N . PHE A 1 525 ? -3.91 39.219 12.305 1 96.62 525 PHE A N 1
ATOM 4150 C CA . PHE A 1 525 ? -4.473 39.531 11 1 96.62 525 PHE A CA 1
ATOM 4151 C C . PHE A 1 525 ? -5.301 40.812 11.062 1 96.62 525 PHE A C 1
ATOM 4153 O O . PHE A 1 525 ? -5.668 41.281 12.148 1 96.62 525 PHE A O 1
ATOM 4160 N N . CYS A 1 526 ? -5.48 41.406 9.914 1 96.94 526 CYS A N 1
ATOM 4161 C CA . CYS A 1 526 ? -6.332 42.594 9.852 1 96.94 526 CYS A CA 1
ATOM 4162 C C . CYS A 1 526 ? -7.77 42.25 10.234 1 96.94 526 CYS A C 1
ATOM 4164 O O . CYS A 1 526 ? -8.258 41.156 9.922 1 96.94 526 CYS A O 1
ATOM 4166 N N . THR A 1 527 ? -8.43 43.219 10.922 1 96.31 527 THR A N 1
ATOM 4167 C CA . THR A 1 527 ? -9.812 43 11.344 1 96.31 527 THR A CA 1
ATOM 4168 C C . THR A 1 527 ? -10.75 43.031 10.141 1 96.31 527 THR A C 1
ATOM 4170 O O . THR A 1 527 ? -10.391 43.5 9.07 1 96.31 527 THR A O 1
ATOM 4173 N N . GLN A 1 528 ? -11.93 42.438 10.352 1 96.44 528 GLN A N 1
ATOM 4174 C CA . GLN A 1 528 ? -12.945 42.438 9.305 1 96.44 528 GLN A CA 1
ATOM 4175 C C . GLN A 1 528 ? -13.344 43.875 8.945 1 96.44 528 GLN A C 1
ATOM 4177 O O . GLN A 1 528 ? -13.461 44.219 7.762 1 96.44 528 GLN A O 1
ATOM 4182 N N . LYS A 1 529 ? -13.477 44.688 9.953 1 95 529 LYS A N 1
ATOM 4183 C CA . LYS A 1 529 ? -13.875 46.062 9.758 1 95 529 LYS A CA 1
ATOM 4184 C C . LYS A 1 529 ? -12.828 46.844 8.945 1 95 529 LYS A C 1
ATOM 4186 O O . LYS A 1 529 ? -13.172 47.688 8.117 1 95 529 LYS A O 1
ATOM 4191 N N . CYS A 1 530 ? -11.656 46.594 9.281 1 95.94 530 CYS A N 1
ATOM 4192 C CA . CYS A 1 530 ? -10.555 47.219 8.555 1 95.94 530 CYS A CA 1
ATOM 4193 C C . CYS A 1 530 ? -10.609 46.875 7.074 1 95.94 530 CYS A C 1
ATOM 4195 O O . CYS A 1 530 ? -10.523 47.75 6.215 1 95.94 530 CYS A O 1
ATOM 4197 N N . LEU A 1 531 ? -10.766 45.594 6.789 1 96.69 531 LEU A N 1
ATOM 4198 C CA . LEU A 1 531 ? -10.773 45.125 5.406 1 96.69 531 LEU A CA 1
ATOM 4199 C C . LEU A 1 531 ? -12.008 45.625 4.664 1 96.69 531 LEU A C 1
ATOM 4201 O O . LEU A 1 531 ? -11.945 45.875 3.459 1 96.69 531 LEU A O 1
ATOM 4205 N N . LEU A 1 532 ? -13.094 45.719 5.367 1 95.06 532 LEU A N 1
ATOM 4206 C CA . LEU A 1 532 ? -14.289 46.312 4.766 1 95.06 532 LEU A CA 1
ATOM 4207 C C . LEU A 1 532 ? -14.031 47.75 4.328 1 95.06 532 LEU A C 1
ATOM 4209 O O . LEU A 1 532 ? -14.562 48.188 3.305 1 95.06 532 LEU A O 1
ATOM 4213 N N . GLY A 1 533 ? -13.281 48.375 5.102 1 93.94 533 GLY A N 1
ATOM 4214 C CA . GLY A 1 533 ? -12.961 49.781 4.797 1 93.94 533 GLY A CA 1
ATOM 4215 C C . GLY A 1 533 ? -12.125 49.938 3.537 1 93.94 533 GLY A C 1
ATOM 4216 O O . GLY A 1 533 ? -12.117 51 2.924 1 93.94 533 GLY A O 1
ATOM 4217 N N . LEU A 1 534 ? -11.484 48.906 3.125 1 93.75 534 LEU A N 1
ATOM 4218 C CA . LEU A 1 534 ? -10.617 48.938 1.95 1 93.75 534 LEU A CA 1
ATOM 4219 C C . LEU A 1 534 ? -11.438 49.094 0.674 1 93.75 534 LEU A C 1
ATOM 4221 O O . LEU A 1 534 ? -10.914 49.5 -0.364 1 93.75 534 LEU A O 1
ATOM 4225 N N . PHE A 1 535 ? -12.711 48.688 0.626 1 89.31 535 PHE A N 1
ATOM 4226 C CA . PHE A 1 535 ? -13.531 48.719 -0.581 1 89.31 535 PHE A CA 1
ATOM 4227 C C . PHE A 1 535 ? -13.617 50.125 -1.156 1 89.31 535 PHE A C 1
ATOM 4229 O O . PHE A 1 535 ? -13.586 50.281 -2.375 1 89.31 535 PHE A O 1
ATOM 4236 N N . ASN A 1 536 ? -13.812 51.125 -0.301 1 84.31 536 ASN A N 1
ATOM 4237 C CA . ASN A 1 536 ? -14 52.5 -0.777 1 84.31 536 ASN A CA 1
ATOM 4238 C C . ASN A 1 536 ? -13.109 53.469 -0.027 1 84.31 536 ASN A C 1
ATOM 4240 O O . ASN A 1 536 ? -13.523 54.594 0.267 1 84.31 536 ASN A O 1
ATOM 4244 N N . ARG A 1 537 ? -11.922 53.031 0.312 1 87.44 537 ARG A N 1
ATOM 4245 C CA . ARG A 1 537 ? -11 53.906 1.053 1 87.44 537 ARG A CA 1
ATOM 4246 C C . ARG A 1 537 ? -11.68 54.5 2.27 1 87.44 537 ARG A C 1
ATOM 4248 O O . ARG A 1 537 ? -11.633 55.719 2.461 1 87.44 537 ARG A O 1
ATOM 4255 N N . GLY A 1 538 ? -12.297 53.688 2.951 1 91.56 538 GLY A N 1
ATOM 4256 C CA . GLY A 1 538 ? -13.039 54.125 4.121 1 91.56 538 GLY A CA 1
ATOM 4257 C C . GLY A 1 538 ? -12.156 54.438 5.309 1 91.56 538 GLY A C 1
ATOM 4258 O O . GLY A 1 538 ? -10.922 54.438 5.195 1 91.56 538 GLY A O 1
ATOM 4259 N N . PRO A 1 539 ? -12.758 54.812 6.426 1 93.5 539 PRO A N 1
ATOM 4260 C CA . PRO A 1 539 ? -11.992 55.125 7.633 1 93.5 539 PRO A CA 1
ATOM 4261 C C . PRO A 1 539 ? -11.258 53.906 8.211 1 93.5 539 PRO A C 1
ATOM 4263 O O . PRO A 1 539 ? -11.727 52.781 8.07 1 93.5 539 PRO A O 1
ATOM 4266 N N . LEU A 1 540 ? -10.195 54.25 8.812 1 94.5 540 LEU A N 1
ATOM 4267 C CA . LEU A 1 540 ? -9.383 53.188 9.406 1 94.5 540 LEU A CA 1
ATOM 4268 C C . LEU A 1 540 ? -10.039 52.625 10.664 1 94.5 540 LEU A C 1
ATOM 4270 O O . LEU A 1 540 ? -10.703 53.375 11.398 1 94.5 540 LEU A O 1
ATOM 4274 N N . ASP A 1 541 ? -9.953 51.375 10.828 1 94.69 541 ASP A N 1
ATOM 4275 C CA . ASP A 1 541 ? -10.336 50.75 12.094 1 94.69 541 ASP A CA 1
ATOM 4276 C C . ASP A 1 541 ? -9.195 50.812 13.109 1 94.69 541 ASP A C 1
ATOM 4278 O O . ASP A 1 541 ? -8.18 50.125 12.953 1 94.69 541 ASP A O 1
ATOM 4282 N N . GLN A 1 542 ? -9.391 51.469 14.164 1 93.5 542 GLN A N 1
ATOM 4283 C CA . GLN A 1 542 ? -8.344 51.688 15.156 1 93.5 542 GLN A CA 1
ATOM 4284 C C . GLN A 1 542 ? -8.016 50.406 15.906 1 93.5 542 GLN A C 1
ATOM 4286 O O . GLN A 1 542 ? -6.949 50.281 16.516 1 93.5 542 GLN A O 1
ATOM 4291 N N . ASN A 1 543 ? -8.828 49.469 15.844 1 93.94 543 ASN A N 1
ATOM 4292 C CA . ASN A 1 543 ? -8.609 48.188 16.547 1 93.94 543 ASN A CA 1
ATOM 4293 C C . ASN A 1 543 ? -7.793 47.219 15.695 1 93.94 543 ASN A C 1
ATOM 4295 O O . ASN A 1 543 ? -7.418 46.156 16.156 1 93.94 543 ASN A O 1
ATOM 4299 N N . CYS A 1 544 ? -7.574 47.594 14.523 1 95.44 544 CYS A N 1
ATOM 4300 C CA . CYS A 1 544 ? -6.75 46.719 13.672 1 95.44 544 CYS A CA 1
ATOM 4301 C C . CYS A 1 544 ? -5.305 46.719 14.148 1 95.44 544 CYS A C 1
ATOM 4303 O O . CYS A 1 544 ? -4.699 47.781 14.328 1 95.44 544 CYS A O 1
ATOM 4305 N N . PRO A 1 545 ? -4.703 45.562 14.328 1 94.56 545 PRO A N 1
ATOM 4306 C CA . PRO A 1 545 ? -3.328 45.469 14.82 1 94.56 545 PRO A CA 1
ATOM 4307 C C . PRO A 1 545 ? -2.311 46.094 13.867 1 94.56 545 PRO A C 1
ATOM 4309 O O . PRO A 1 545 ? -1.2 46.438 14.281 1 94.56 545 PRO A O 1
ATOM 4312 N N . HIS A 1 546 ? -2.641 46.312 12.594 1 94.12 546 HIS A N 1
ATOM 4313 C CA . HIS A 1 546 ? -1.698 46.812 11.609 1 94.12 546 HIS A CA 1
ATOM 4314 C C . HIS A 1 546 ? -2.098 48.219 11.141 1 94.12 546 HIS A C 1
ATOM 4316 O O . HIS A 1 546 ? -1.644 48.688 10.086 1 94.12 546 HIS A O 1
ATOM 4322 N N . VAL A 1 547 ? -2.885 48.875 11.875 1 94.5 547 VAL A N 1
ATOM 4323 C CA . VAL A 1 547 ? -3.502 50.125 11.469 1 94.5 547 VAL A CA 1
ATOM 4324 C C . VAL A 1 547 ? -2.42 51.156 11.188 1 94.5 547 VAL A C 1
ATOM 4326 O O . VAL A 1 547 ? -2.596 52.031 10.336 1 94.5 547 VAL A O 1
ATOM 4329 N N . ALA A 1 548 ? -1.298 51.062 11.766 1 92.94 548 ALA A N 1
ATOM 4330 C CA . ALA A 1 548 ? -0.218 52.031 11.633 1 92.94 548 ALA A CA 1
ATOM 4331 C C . ALA A 1 548 ? 0.308 52.062 10.203 1 92.94 548 ALA A C 1
ATOM 4333 O O . ALA A 1 548 ? 0.839 53.094 9.766 1 92.94 548 ALA A O 1
ATOM 4334 N N . SER A 1 549 ? 0.105 51 9.484 1 93.88 549 SER A N 1
ATOM 4335 C CA . SER A 1 549 ? 0.686 50.906 8.148 1 93.88 549 SER A CA 1
ATOM 4336 C C . SER A 1 549 ? -0.359 51.188 7.074 1 93.88 549 SER A C 1
ATOM 4338 O O . SER A 1 549 ? -0.044 51.188 5.883 1 93.88 549 SER A O 1
ATOM 4340 N N . HIS A 1 550 ? -1.587 51.344 7.445 1 93.75 550 HIS A N 1
ATOM 4341 C CA . HIS A 1 550 ? -2.672 51.438 6.473 1 93.75 550 HIS A CA 1
ATOM 4342 C C . HIS A 1 550 ? -2.852 52.844 5.941 1 93.75 550 HIS A C 1
ATOM 4344 O O . HIS A 1 550 ? -3.461 53.031 4.887 1 93.75 550 HIS A O 1
ATOM 4350 N N . GLY A 1 551 ? -2.418 53.781 6.77 1 89.62 551 GLY A N 1
ATOM 4351 C CA . GLY A 1 551 ? -2.623 55.188 6.473 1 89.62 551 GLY A CA 1
ATOM 4352 C C . GLY A 1 551 ? -2.824 56.031 7.715 1 89.62 551 GLY A C 1
ATOM 4353 O O . GLY A 1 551 ? -2.416 55.656 8.812 1 89.62 551 GLY A O 1
ATOM 4354 N N . VAL A 1 552 ? -3.43 57.25 7.574 1 89.81 552 VAL A N 1
ATOM 4355 C CA . VAL A 1 552 ? -3.596 58.156 8.711 1 89.81 552 VAL A CA 1
ATOM 4356 C C . VAL A 1 552 ? -5.051 58.125 9.172 1 89.81 552 VAL A C 1
ATOM 4358 O O . VAL A 1 552 ? -5.391 57.469 10.156 1 89.81 552 VAL A O 1
ATOM 4361 N N . GLU A 1 553 ? -5.969 58.656 8.398 1 89.25 553 GLU A N 1
ATOM 4362 C CA . GLU A 1 553 ? -7.379 58.656 8.781 1 89.25 553 GLU A CA 1
ATOM 4363 C C . GLU A 1 553 ? -8.188 57.688 7.922 1 89.25 553 GLU A C 1
ATOM 4365 O O . GLU A 1 553 ? -9.211 57.156 8.367 1 89.25 553 GLU A O 1
ATOM 4370 N N . ARG A 1 554 ? -7.707 57.594 6.773 1 93.88 554 ARG A N 1
ATOM 4371 C CA . ARG A 1 554 ? -8.375 56.719 5.809 1 93.88 554 ARG A CA 1
ATOM 4372 C C . ARG A 1 554 ? -7.383 55.781 5.137 1 93.88 554 ARG A C 1
ATOM 4374 O O . ARG A 1 554 ? -6.176 56.031 5.156 1 93.88 554 ARG A O 1
ATOM 4381 N N . HIS A 1 555 ? -7.91 54.656 4.586 1 95.94 555 HIS A N 1
ATOM 4382 C CA . HIS A 1 555 ? -7.062 53.719 3.85 1 95.94 555 HIS A CA 1
ATOM 4383 C C . HIS A 1 555 ? -6.422 54.406 2.643 1 95.94 555 HIS A C 1
ATOM 4385 O O . HIS A 1 555 ? -7.086 55.156 1.917 1 95.94 555 HIS A O 1
ATOM 4391 N N . THR A 1 556 ? -5.168 54.156 2.41 1 94.12 556 THR A N 1
ATOM 4392 C CA . THR A 1 556 ? -4.406 54.75 1.327 1 94.12 556 THR A CA 1
ATOM 4393 C C . THR A 1 556 ? -4.801 54.156 -0.019 1 94.12 556 THR A C 1
ATOM 4395 O O . THR A 1 556 ? -4.734 54.844 -1.049 1 94.12 556 THR A O 1
ATOM 4398 N N . ILE A 1 557 ? -5.145 52.906 0.028 1 94.5 557 ILE A N 1
ATOM 4399 C CA . ILE A 1 557 ? -5.477 52.219 -1.217 1 94.5 557 ILE A CA 1
ATOM 4400 C C . ILE A 1 557 ? -6.887 51.625 -1.126 1 94.5 557 ILE A C 1
ATOM 4402 O O . ILE A 1 557 ? -7.473 51.562 -0.044 1 94.5 557 ILE A O 1
ATOM 4406 N N . ASP A 1 558 ? -7.422 51.281 -2.283 1 94.06 558 ASP A N 1
ATOM 4407 C CA . ASP A 1 558 ? -8.719 50.594 -2.322 1 94.06 558 ASP A CA 1
ATOM 4408 C C . ASP A 1 558 ? -8.562 49.125 -2.705 1 94.06 558 ASP A C 1
ATOM 4410 O O . ASP A 1 558 ? -7.445 48.625 -2.812 1 94.06 558 ASP A O 1
ATOM 4414 N N . ASP A 1 559 ? -9.641 48.438 -2.818 1 93.88 559 ASP A N 1
ATOM 4415 C CA . ASP A 1 559 ? -9.609 47 -3.031 1 93.88 559 ASP A CA 1
ATOM 4416 C C . ASP A 1 559 ? -9.031 46.656 -4.406 1 93.88 559 ASP A C 1
ATOM 4418 O O . ASP A 1 559 ? -8.328 45.656 -4.559 1 93.88 559 ASP A O 1
ATOM 4422 N N . CYS A 1 560 ? -9.328 47.438 -5.406 1 94.56 560 CYS A N 1
ATOM 4423 C CA . CYS A 1 560 ? -8.789 47.188 -6.742 1 94.56 560 CYS A CA 1
ATOM 4424 C C . CYS A 1 560 ? -7.27 47.344 -6.754 1 94.56 560 CYS A C 1
ATOM 4426 O O . CYS A 1 560 ? -6.562 46.5 -7.312 1 94.56 560 CYS A O 1
ATOM 4428 N N . GLU A 1 561 ? -6.879 48.469 -6.145 1 95.56 561 GLU A N 1
ATOM 4429 C CA . GLU A 1 561 ? -5.438 48.688 -6.047 1 95.56 561 GLU A CA 1
ATOM 4430 C C . GLU A 1 561 ? -4.77 47.594 -5.215 1 95.56 561 GLU A C 1
ATOM 4432 O O . GLU A 1 561 ? -3.66 47.156 -5.527 1 95.56 561 GLU A O 1
ATOM 4437 N N . PHE A 1 562 ? -5.395 47.219 -4.199 1 96.5 562 PHE A N 1
ATOM 4438 C CA . PHE A 1 562 ? -4.887 46.156 -3.344 1 96.5 562 PHE A CA 1
ATOM 4439 C C . PHE A 1 562 ? -4.613 44.906 -4.156 1 96.5 562 PHE A C 1
ATOM 4441 O O . PHE A 1 562 ? -3.523 44.344 -4.078 1 96.5 562 PHE A O 1
ATOM 4448 N N . ARG A 1 563 ? -5.535 44.438 -4.953 1 97.19 563 ARG A N 1
ATOM 4449 C CA . ARG A 1 563 ? -5.391 43.25 -5.758 1 97.19 563 ARG A CA 1
ATOM 4450 C C . ARG A 1 563 ? -4.25 43.375 -6.762 1 97.19 563 ARG A C 1
ATOM 4452 O O . ARG A 1 563 ? -3.482 42.438 -6.977 1 97.19 563 ARG A O 1
ATOM 4459 N N . ARG A 1 564 ? -4.199 44.531 -7.344 1 96.56 564 ARG A N 1
ATOM 4460 C CA . ARG A 1 564 ? -3.135 44.781 -8.312 1 96.56 564 ARG A CA 1
ATOM 4461 C C . ARG A 1 564 ? -1.764 44.688 -7.648 1 96.56 564 ARG A C 1
ATOM 4463 O O . ARG A 1 564 ? -0.834 44.094 -8.203 1 96.56 564 ARG A O 1
ATOM 4470 N N . LEU A 1 565 ? -1.678 45.281 -6.484 1 95.94 565 LEU A N 1
ATOM 4471 C CA . LEU A 1 565 ? -0.407 45.312 -5.77 1 95.94 565 LEU A CA 1
ATOM 4472 C C . LEU A 1 565 ? -0.037 43.938 -5.258 1 95.94 565 LEU A C 1
ATOM 4474 O O . LEU A 1 565 ? 1.138 43.562 -5.262 1 95.94 565 LEU A O 1
ATOM 4478 N N . VAL A 1 566 ? -0.993 43.219 -4.789 1 96.62 566 VAL A N 1
ATOM 4479 C CA . VAL A 1 566 ? -0.758 41.844 -4.34 1 96.62 566 VAL A CA 1
ATOM 4480 C C . VAL A 1 566 ? -0.211 41 -5.492 1 96.62 566 VAL A C 1
ATOM 4482 O O . VAL A 1 566 ? 0.764 40.25 -5.328 1 96.62 566 VAL A O 1
ATOM 4485 N N . ARG A 1 567 ? -0.875 41.062 -6.59 1 96.44 567 ARG A N 1
ATOM 4486 C CA . ARG A 1 567 ? -0.426 40.344 -7.766 1 96.44 567 ARG A CA 1
ATOM 4487 C C . ARG A 1 567 ? 1 40.719 -8.141 1 96.44 567 ARG A C 1
ATOM 4489 O O . ARG A 1 567 ? 1.836 39.844 -8.406 1 96.44 567 ARG A O 1
ATOM 4496 N N . ALA A 1 568 ? 1.239 41.969 -8.156 1 95.44 568 ALA A N 1
ATOM 4497 C CA . ALA A 1 568 ? 2.57 42.469 -8.508 1 95.44 568 ALA A CA 1
ATOM 4498 C C . ALA A 1 568 ? 3.615 41.969 -7.512 1 95.44 568 ALA A C 1
ATOM 4500 O O . ALA A 1 568 ? 4.734 41.625 -7.898 1 95.44 568 ALA A O 1
ATOM 4501 N N . GLN A 1 569 ? 3.27 42 -6.273 1 94.75 569 GLN A N 1
ATOM 4502 C CA . GLN A 1 569 ? 4.172 41.562 -5.219 1 94.75 569 GLN A CA 1
ATOM 4503 C C . GLN A 1 569 ? 4.52 40.094 -5.383 1 94.75 569 GLN A C 1
ATOM 4505 O O . GLN A 1 569 ? 5.676 39.688 -5.207 1 94.75 569 GLN A O 1
ATOM 4510 N N . ILE A 1 570 ? 3.605 39.25 -5.664 1 94.44 570 ILE A N 1
ATOM 4511 C CA . ILE A 1 570 ? 3.793 37.812 -5.801 1 94.44 570 ILE A CA 1
ATOM 4512 C C . ILE A 1 570 ? 4.574 37.5 -7.078 1 94.44 570 ILE A C 1
ATOM 4514 O O . ILE A 1 570 ? 5.434 36.625 -7.094 1 94.44 570 ILE A O 1
ATOM 4518 N N . LEU A 1 571 ? 4.344 38.281 -8.117 1 93.31 571 LEU A N 1
ATOM 4519 C CA . LEU A 1 571 ? 4.953 38.031 -9.414 1 93.31 571 LEU A CA 1
ATOM 4520 C C . LEU A 1 571 ? 6.312 38.688 -9.531 1 93.31 571 LEU A C 1
ATOM 4522 O O . LEU A 1 571 ? 7.027 38.5 -10.516 1 93.31 571 LEU A O 1
ATOM 4526 N N . ALA A 1 572 ? 6.625 39.375 -8.57 1 91.44 572 ALA A N 1
ATOM 4527 C CA . ALA A 1 572 ? 7.902 40.094 -8.609 1 91.44 572 ALA A CA 1
ATOM 4528 C C . ALA A 1 572 ? 9.07 39.125 -8.664 1 91.44 572 ALA A C 1
ATOM 4530 O O . ALA A 1 572 ? 8.961 37.969 -8.195 1 91.44 572 ALA A O 1
ATOM 4531 N N . ASP A 1 573 ? 10.156 39.469 -9.133 1 84.75 573 ASP A N 1
ATOM 4532 C CA . ASP A 1 573 ? 11.352 38.656 -9.258 1 84.75 573 ASP A CA 1
ATOM 4533 C C . ASP A 1 573 ? 11.891 38.25 -7.883 1 84.75 573 ASP A C 1
ATOM 4535 O O . ASP A 1 573 ? 12.398 37.156 -7.703 1 84.75 573 ASP A O 1
ATOM 4539 N N . SER A 1 574 ? 11.75 39.219 -7.031 1 80 574 SER A N 1
ATOM 4540 C CA . SER A 1 574 ? 12.242 38.938 -5.684 1 80 574 SER A CA 1
ATOM 4541 C C . SER A 1 574 ? 11.18 38.25 -4.828 1 80 574 SER A C 1
ATOM 4543 O O . SER A 1 574 ? 11.406 38 -3.646 1 80 574 SER A O 1
ATOM 4545 N N . GLY A 1 575 ? 10.164 38.062 -5.473 1 81 575 GLY A N 1
ATOM 4546 C CA . GLY A 1 575 ? 9.078 37.469 -4.711 1 81 575 GLY A CA 1
ATOM 4547 C C . GLY A 1 575 ? 9.047 35.938 -4.789 1 81 575 GLY A C 1
ATOM 4548 O O . GLY A 1 575 ? 10.031 35.312 -5.211 1 81 575 GLY A O 1
ATOM 4549 N N . PRO A 1 576 ? 7.934 35.406 -4.18 1 85.06 576 PRO A N 1
ATOM 4550 C CA . PRO A 1 576 ? 6.711 35.969 -3.619 1 85.06 576 PRO A CA 1
ATOM 4551 C C . PRO A 1 576 ? 6.848 36.312 -2.137 1 85.06 576 PRO A C 1
ATOM 4553 O O . PRO A 1 576 ? 6.613 35.469 -1.28 1 85.06 576 PRO A O 1
ATOM 4556 N N . SER A 1 577 ? 7.016 37.531 -1.853 1 86.06 577 SER A N 1
ATOM 4557 C CA . SER A 1 577 ? 7.16 37.938 -0.458 1 86.06 577 SER A CA 1
ATOM 4558 C C . SER A 1 577 ? 5.801 38.062 0.226 1 86.06 577 SER A C 1
ATOM 4560 O O . SER A 1 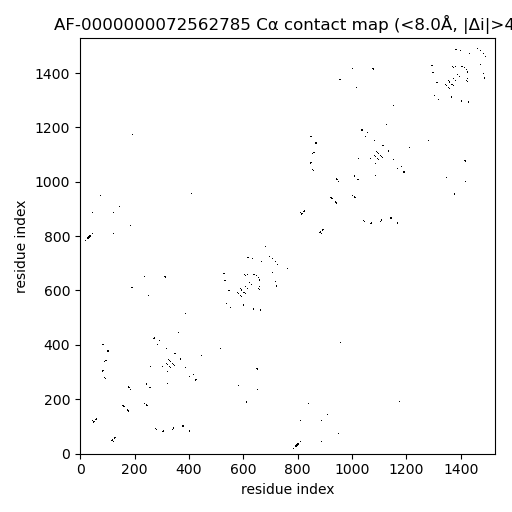577 ? 4.816 38.438 -0.403 1 86.06 577 SER A O 1
ATOM 4562 N N . GLY A 1 578 ? 5.77 37.562 1.418 1 91 578 GLY A N 1
ATOM 4563 C CA . GLY A 1 578 ? 4.605 37.812 2.26 1 91 578 GLY A CA 1
ATOM 4564 C C . GLY A 1 578 ? 3.467 36.844 1.97 1 91 578 GLY A C 1
ATOM 4565 O O . GLY A 1 578 ? 2.311 37.125 2.293 1 91 578 GLY A O 1
ATOM 4566 N N . CYS A 1 579 ? 3.67 35.844 1.29 1 94.69 579 CYS A N 1
ATOM 4567 C CA . CYS A 1 579 ? 2.641 34.844 0.989 1 94.69 579 CYS A CA 1
ATOM 4568 C C . CYS A 1 579 ? 3.166 33.438 1.191 1 94.69 579 CYS A C 1
ATOM 4570 O O . CYS A 1 579 ? 3.977 32.938 0.4 1 94.69 579 CYS A O 1
ATOM 4572 N N . GLU A 1 580 ? 2.684 32.75 2.23 1 95.56 580 GLU A N 1
ATOM 4573 C CA . GLU A 1 580 ? 3.203 31.438 2.578 1 95.56 580 GLU A CA 1
ATOM 4574 C C . GLU A 1 580 ? 2.08 30.5 2.988 1 95.56 580 GLU A C 1
ATOM 4576 O O . GLU A 1 580 ? 1.017 30.938 3.428 1 95.56 580 GLU A O 1
ATOM 4581 N N . SER A 1 581 ? 2.387 29.219 2.869 1 93.75 581 SER A N 1
ATOM 4582 C CA . SER A 1 581 ? 1.426 28.172 3.195 1 93.75 581 SER A CA 1
ATOM 4583 C C . SER A 1 581 ? 1.126 28.141 4.691 1 93.75 581 SER A C 1
ATOM 4585 O O . SER A 1 581 ? 2.027 28.328 5.512 1 93.75 581 SER A O 1
ATOM 4587 N N . MET A 1 582 ? -0.166 27.969 5.023 1 93 582 MET A N 1
ATOM 4588 C CA . MET A 1 582 ? -0.571 27.766 6.41 1 93 582 MET A CA 1
ATOM 4589 C C . MET A 1 582 ? -0.625 26.281 6.754 1 93 582 MET A C 1
ATOM 4591 O O . MET A 1 582 ? -0.944 25.906 7.887 1 93 582 MET A O 1
ATOM 4595 N N . HIS A 1 583 ? -0.329 25.391 5.75 1 90.25 583 HIS A N 1
ATOM 4596 C CA . HIS A 1 583 ? -0.283 23.953 5.895 1 90.25 583 HIS A CA 1
ATOM 4597 C C . HIS A 1 583 ? -1.648 23.391 6.281 1 90.25 583 HIS A C 1
ATOM 4599 O O . HIS A 1 583 ? -1.746 22.531 7.16 1 90.25 583 HIS A O 1
ATOM 4605 N N . LEU A 1 584 ? -2.682 23.969 5.754 1 88.44 584 LEU A N 1
ATOM 4606 C CA . LEU A 1 584 ? -4.07 23.531 5.855 1 88.44 584 LEU A CA 1
ATOM 4607 C C . LEU A 1 584 ? -4.703 23.406 4.477 1 88.44 584 LEU A C 1
ATOM 4609 O O . LEU A 1 584 ? -4.582 24.312 3.648 1 88.44 584 LEU A O 1
ATOM 4613 N N . HIS A 1 585 ? -5.227 22.25 4.246 1 85.38 585 HIS A N 1
ATOM 4614 C CA . HIS A 1 585 ? -5.859 22.094 2.938 1 85.38 585 HIS A CA 1
ATOM 4615 C C . HIS A 1 585 ? -7.199 21.375 3.051 1 85.38 585 HIS A C 1
ATOM 4617 O O . HIS A 1 585 ? -7.473 20.719 4.059 1 85.38 585 HIS A O 1
ATOM 4623 N N . GLY A 1 586 ? -8.016 21.672 2.105 1 79.75 586 GLY A N 1
ATOM 4624 C CA . GLY A 1 586 ? -9.281 20.969 1.953 1 79.75 586 GLY A CA 1
ATOM 4625 C C . GLY A 1 586 ? -9.359 20.156 0.671 1 79.75 586 GLY A C 1
ATOM 4626 O O . GLY A 1 586 ? -8.344 19.656 0.182 1 79.75 586 GLY A O 1
ATOM 4627 N N . THR A 1 587 ? -10.484 19.953 0.201 1 74.25 587 THR A N 1
ATOM 4628 C CA . THR A 1 587 ? -10.711 19.125 -0.98 1 74.25 587 THR A CA 1
ATOM 4629 C C . THR A 1 587 ? -10.383 19.906 -2.254 1 74.25 587 THR A C 1
ATOM 4631 O O . THR A 1 587 ? -10 19.312 -3.264 1 74.25 587 THR A O 1
ATOM 4634 N N . SER A 1 588 ? -10.539 21.203 -2.137 1 80.56 588 SER A N 1
ATOM 4635 C CA . SER A 1 588 ? -10.422 21.969 -3.371 1 80.56 588 SER A CA 1
ATOM 4636 C C . SER A 1 588 ? -9.164 22.844 -3.365 1 80.56 588 SER A C 1
ATOM 4638 O O . SER A 1 588 ? -8.68 23.25 -4.426 1 80.56 588 SER A O 1
ATOM 4640 N N . GLY A 1 589 ? -8.758 23.156 -2.229 1 88.31 589 GLY A N 1
ATOM 4641 C CA . GLY A 1 589 ? -7.609 24.047 -2.158 1 88.31 589 GLY A CA 1
ATOM 4642 C C . GLY A 1 589 ? -6.941 24.062 -0.796 1 88.31 589 GLY A C 1
ATOM 4643 O O . GLY A 1 589 ? -7.195 23.188 0.03 1 88.31 589 GLY A O 1
ATOM 4644 N N . ALA A 1 590 ? -5.957 25.047 -0.66 1 92.19 590 ALA A N 1
ATOM 4645 C CA . ALA A 1 590 ? -5.195 25.188 0.577 1 92.19 590 ALA A CA 1
ATOM 4646 C C . ALA A 1 590 ? -5.195 26.641 1.058 1 92.19 590 ALA A C 1
ATOM 4648 O O . ALA A 1 590 ? -5.59 27.531 0.32 1 92.19 590 ALA A O 1
ATOM 4649 N N . LEU A 1 591 ? -4.82 26.828 2.277 1 94.62 591 LEU A N 1
ATOM 4650 C CA . LEU A 1 591 ? -4.828 28.172 2.846 1 94.62 591 LEU A CA 1
ATOM 4651 C C . LEU A 1 591 ? -3.412 28.734 2.934 1 94.62 591 LEU A C 1
ATOM 4653 O O . LEU A 1 591 ? -2.471 28 3.264 1 94.62 591 LEU A O 1
ATOM 4657 N N . PHE A 1 592 ? -3.307 29.953 2.584 1 96.88 592 PHE A N 1
ATOM 4658 C CA . PHE A 1 592 ? -2.088 30.75 2.705 1 96.88 592 PHE A CA 1
ATOM 4659 C C . PHE A 1 592 ? -2.332 32 3.541 1 96.88 592 PHE A C 1
ATOM 4661 O O . PHE A 1 592 ? -3.465 32.469 3.637 1 96.88 592 PHE A O 1
ATOM 4668 N N . TRP A 1 593 ? -1.352 32.469 4.195 1 96.44 593 TRP A N 1
ATOM 4669 C CA . TRP A 1 593 ? -1.422 33.844 4.711 1 96.44 593 TRP A CA 1
ATOM 4670 C C . TRP A 1 593 ? -0.721 34.812 3.771 1 96.44 593 TRP A C 1
ATOM 4672 O O . TRP A 1 593 ? 0.185 34.438 3.029 1 96.44 593 TRP A O 1
ATOM 4682 N N . LEU A 1 594 ? -1.199 36.031 3.77 1 97.19 594 LEU A N 1
ATOM 4683 C CA . LEU A 1 594 ? -0.702 37.062 2.857 1 97.19 594 LEU A CA 1
ATOM 4684 C C . LEU A 1 594 ? -0.559 38.406 3.57 1 97.19 594 LEU A C 1
ATOM 4686 O O . LEU A 1 594 ? -1.456 38.812 4.309 1 97.19 594 LEU A O 1
ATOM 4690 N N . THR A 1 595 ? 0.565 39 3.432 1 96.38 595 THR A N 1
ATOM 4691 C CA . THR A 1 595 ? 0.822 40.375 3.896 1 96.38 595 THR A CA 1
ATOM 4692 C C . THR A 1 595 ? 1.292 41.25 2.744 1 96.38 595 THR A C 1
ATOM 4694 O O . THR A 1 595 ? 2.256 40.906 2.053 1 96.38 595 THR A O 1
ATOM 4697 N N . LEU A 1 596 ? 0.603 42.281 2.529 1 96.25 596 LEU A N 1
ATOM 4698 C CA . LEU A 1 596 ? 0.993 43.219 1.484 1 96.25 596 LEU A CA 1
ATOM 4699 C C . LEU A 1 596 ? 1.94 44.281 2.033 1 96.25 596 LEU A C 1
ATOM 4701 O O . LEU A 1 596 ? 1.608 45 2.992 1 96.25 596 LEU A O 1
ATOM 4705 N N . PHE A 1 597 ? 3.012 44.375 1.438 1 92.06 597 PHE A N 1
ATOM 4706 C CA . PHE A 1 597 ? 3.98 45.406 1.815 1 92.06 597 PHE A CA 1
ATOM 4707 C C . PHE A 1 597 ? 3.932 46.594 0.845 1 92.06 597 PHE A C 1
ATOM 4709 O O . PHE A 1 597 ? 3.719 46.406 -0.354 1 92.06 597 PHE A O 1
ATOM 4716 N N . PRO A 1 598 ? 4.176 47.844 1.239 1 92 598 PRO A N 1
ATOM 4717 C CA . PRO A 1 598 ? 4.457 48.188 2.631 1 92 598 PRO A CA 1
ATOM 4718 C C . PRO A 1 598 ? 3.193 48.5 3.434 1 92 598 PRO A C 1
ATOM 4720 O O . PRO A 1 598 ? 3.275 48.906 4.594 1 92 598 PRO A O 1
ATOM 4723 N N . TYR A 1 599 ? 2.029 48.344 2.963 1 94.31 599 TYR A N 1
ATOM 4724 C CA . TYR A 1 599 ? 0.781 48.812 3.562 1 94.31 599 TYR A CA 1
ATOM 4725 C C . TYR A 1 599 ? 0.387 47.938 4.742 1 94.31 599 TYR A C 1
ATOM 4727 O O . TYR A 1 599 ? -0.478 48.312 5.539 1 94.31 599 TYR A O 1
ATOM 4735 N N . GLY A 1 600 ? 0.922 46.75 4.844 1 94.56 600 GLY A N 1
ATOM 4736 C CA . GLY A 1 600 ? 0.798 45.906 6.035 1 94.56 600 GLY A CA 1
ATOM 4737 C C . GLY A 1 600 ? -0.512 45.156 6.098 1 94.56 600 GLY A C 1
ATOM 4738 O O . GLY A 1 600 ? -0.84 44.562 7.125 1 94.56 600 GLY A O 1
ATOM 4739 N N . TYR A 1 601 ? -1.348 45.25 5.117 1 96.5 601 TYR A N 1
ATOM 4740 C CA . TYR A 1 601 ? -2.582 44.469 5.137 1 96.5 601 TYR A CA 1
ATOM 4741 C C . TYR A 1 601 ? -2.283 42.969 5.223 1 96.5 601 TYR A C 1
ATOM 4743 O O . TYR A 1 601 ? -1.557 42.438 4.391 1 96.5 601 TYR A O 1
ATOM 4751 N N . THR A 1 602 ? -2.783 42.281 6.25 1 97.19 602 THR A N 1
ATOM 4752 C CA . THR A 1 602 ? -2.543 40.875 6.5 1 97.19 602 THR A CA 1
ATOM 4753 C C . THR A 1 602 ? -3.857 40.094 6.539 1 97.19 602 THR A C 1
ATOM 4755 O O . THR A 1 602 ? -4.75 40.438 7.328 1 97.19 602 THR A O 1
ATOM 4758 N N . LEU A 1 603 ? -3.961 39.094 5.711 1 97.62 603 LEU A N 1
ATOM 4759 C CA . LEU A 1 603 ? -5.195 38.312 5.625 1 97.62 603 LEU A CA 1
ATOM 4760 C C . LEU A 1 603 ? -4.918 36.906 5.152 1 97.62 603 LEU A C 1
ATOM 4762 O O . LEU A 1 603 ? -3.762 36.469 5.125 1 97.62 603 LEU A O 1
ATOM 4766 N N . VAL A 1 604 ? -5.996 36.125 4.898 1 97.25 604 VAL A N 1
ATOM 4767 C CA . VAL A 1 604 ? -5.914 34.75 4.465 1 97.25 604 VAL A CA 1
ATOM 4768 C C . VAL A 1 604 ? -6.211 34.656 2.971 1 97.25 604 VAL A C 1
ATOM 4770 O O . VAL A 1 604 ? -7.055 35.375 2.451 1 97.25 604 VAL A O 1
ATOM 4773 N N . ALA A 1 605 ? -5.484 33.844 2.316 1 97.56 605 ALA A N 1
ATOM 4774 C CA . ALA A 1 605 ? -5.723 33.562 0.9 1 97.56 605 ALA A CA 1
ATOM 4775 C C . ALA A 1 605 ? -6.035 32.094 0.661 1 97.56 605 ALA A C 1
ATOM 4777 O O . ALA A 1 605 ? -5.277 31.219 1.084 1 97.56 605 ALA A O 1
ATOM 4778 N N . LYS A 1 606 ? -7.141 31.797 0.086 1 96.31 606 LYS A N 1
ATOM 4779 C CA . LYS A 1 606 ? -7.449 30.438 -0.371 1 96.31 606 LYS A CA 1
ATOM 4780 C C . LYS A 1 606 ? -6.789 30.156 -1.718 1 96.31 606 LYS A C 1
ATOM 4782 O O . LYS A 1 606 ? -7.098 30.812 -2.717 1 96.31 606 LYS A O 1
ATOM 4787 N N . ALA A 1 607 ? -5.875 29.25 -1.682 1 96.31 607 ALA A N 1
ATOM 4788 C CA . ALA A 1 607 ? -5.031 28.938 -2.832 1 96.31 607 ALA A CA 1
ATOM 4789 C C . ALA A 1 607 ? -5.586 27.75 -3.611 1 96.31 607 ALA A C 1
ATOM 4791 O O . ALA A 1 607 ? -5.906 26.719 -3.027 1 96.31 607 ALA A O 1
ATOM 4792 N N . MET A 1 608 ? -5.672 27.938 -4.934 1 94.06 608 MET A N 1
ATOM 4793 C CA . MET A 1 608 ? -6.281 26.906 -5.77 1 94.06 608 MET A CA 1
ATOM 4794 C C . MET A 1 608 ? -5.328 26.469 -6.875 1 94.06 608 MET A C 1
ATOM 4796 O O . MET A 1 608 ? -4.602 27.297 -7.438 1 94.06 608 MET A O 1
ATOM 4800 N N . PRO A 1 609 ? -5.352 25.141 -7.121 1 91.06 609 PRO A N 1
ATOM 4801 C CA . PRO A 1 609 ? -4.676 24.672 -8.336 1 91.06 609 PRO A CA 1
ATOM 4802 C C . PRO A 1 609 ? -5.488 24.938 -9.602 1 91.06 609 PRO A C 1
ATOM 4804 O O . PRO A 1 609 ? -6.617 25.422 -9.523 1 91.06 609 PRO A O 1
ATOM 4807 N N . VAL A 1 610 ? -4.906 24.656 -10.703 1 88 610 VAL A N 1
ATOM 4808 C CA . VAL A 1 610 ? -5.516 24.922 -12 1 88 610 VAL A CA 1
ATOM 4809 C C . VAL A 1 610 ? -6.809 24.125 -12.141 1 88 610 VAL A C 1
ATOM 4811 O O . VAL A 1 610 ? -7.773 24.609 -12.742 1 88 610 VAL A O 1
ATOM 4814 N N . GLU A 1 611 ? -6.875 22.984 -11.5 1 80.56 611 GLU A N 1
ATOM 4815 C CA . GLU A 1 611 ? -8 22.062 -11.648 1 80.56 611 GLU A CA 1
ATOM 4816 C C . GLU A 1 611 ? -9.25 22.609 -10.961 1 80.56 611 GLU A C 1
ATOM 4818 O O . GLU A 1 611 ? -10.375 22.297 -11.352 1 80.56 611 GLU A O 1
ATOM 4823 N N . THR A 1 612 ? -9.07 23.469 -9.961 1 87.25 612 THR A N 1
ATOM 4824 C CA . THR A 1 612 ? -10.219 23.875 -9.164 1 87.25 612 THR A CA 1
ATOM 4825 C C . THR A 1 612 ? -10.375 25.406 -9.18 1 87.25 612 THR A C 1
ATOM 4827 O O . THR A 1 612 ? -11.039 25.969 -8.312 1 87.25 612 THR A O 1
ATOM 4830 N N . VAL A 1 613 ? -9.836 26.062 -10.086 1 90.44 613 VAL A N 1
ATOM 4831 C CA . VAL A 1 613 ? -9.922 27.516 -10.172 1 90.44 613 VAL A CA 1
ATOM 4832 C C . VAL A 1 613 ? -11.375 27.938 -10.32 1 90.44 613 VAL A C 1
ATOM 4834 O O . VAL A 1 613 ? -11.789 28.984 -9.789 1 90.44 613 VAL A O 1
ATOM 4837 N N . LYS A 1 614 ? -12.148 27.141 -11 1 86.56 614 LYS A N 1
ATOM 4838 C CA . LYS A 1 614 ? -13.562 27.453 -11.227 1 86.56 614 LYS A CA 1
ATOM 4839 C C . LYS A 1 614 ? -14.32 27.547 -9.906 1 86.56 614 LYS A C 1
ATOM 4841 O O . LYS A 1 614 ? -15.234 28.359 -9.758 1 86.56 614 LYS A O 1
ATOM 4846 N N . CYS A 1 615 ? -13.945 26.766 -9 1 86.12 615 CYS A N 1
ATOM 4847 C CA . CYS A 1 615 ? -14.578 26.781 -7.688 1 86.12 615 CYS A CA 1
ATOM 4848 C C . CYS A 1 615 ? -14.297 28.109 -6.973 1 86.12 615 CYS A C 1
ATOM 4850 O O . CYS A 1 615 ? -15.18 28.656 -6.309 1 86.12 615 CYS A O 1
ATOM 4852 N N . ALA A 1 616 ? -13.109 28.594 -7.109 1 90.12 616 ALA A N 1
ATOM 4853 C CA . ALA A 1 616 ? -12.734 29.859 -6.469 1 90.12 616 ALA A CA 1
ATOM 4854 C C . ALA A 1 616 ? -13.484 31.031 -7.086 1 90.12 616 ALA A C 1
ATOM 4856 O O . ALA A 1 616 ? -13.898 31.953 -6.375 1 90.12 616 ALA A O 1
ATOM 4857 N N . LEU A 1 617 ? -13.609 30.953 -8.375 1 92.5 617 LEU A N 1
ATOM 4858 C CA . LEU A 1 617 ? -14.32 32.031 -9.062 1 92.5 617 LEU A CA 1
ATOM 4859 C C . LEU A 1 617 ? -15.797 32.031 -8.68 1 92.5 617 LEU A C 1
ATOM 4861 O O . LEU A 1 617 ? -16.375 33.094 -8.477 1 92.5 617 LEU A O 1
ATOM 4865 N N . TYR A 1 618 ? -16.297 30.875 -8.625 1 92.38 618 TYR A N 1
ATOM 4866 C CA . TYR A 1 618 ? -17.688 30.766 -8.188 1 92.38 618 TYR A CA 1
ATOM 4867 C C . TYR A 1 618 ? -17.844 31.25 -6.75 1 92.38 618 TYR A C 1
ATOM 4869 O O . TYR A 1 618 ? -18.781 31.984 -6.438 1 92.38 618 TYR A O 1
ATOM 4877 N N . GLU A 1 619 ? -16.984 30.812 -5.938 1 94.88 619 GLU A N 1
ATOM 4878 C CA . GLU A 1 619 ? -17.031 31.234 -4.539 1 94.88 619 GLU A CA 1
ATOM 4879 C C . GLU A 1 619 ? -16.922 32.75 -4.414 1 94.88 619 GLU A C 1
ATOM 4881 O O . GLU A 1 619 ? -17.594 33.375 -3.578 1 94.88 619 GLU A O 1
ATOM 4886 N N . GLU A 1 620 ? -16.062 33.344 -5.188 1 96.12 620 GLU A N 1
ATOM 4887 C CA . GLU A 1 620 ? -15.945 34.781 -5.203 1 96.12 620 GLU A CA 1
ATOM 4888 C C . GLU A 1 620 ? -17.266 35.438 -5.547 1 96.12 620 GLU A C 1
ATOM 4890 O O . GLU A 1 620 ? -17.641 36.469 -4.941 1 96.12 620 GLU A O 1
ATOM 4895 N N . GLN A 1 621 ? -17.984 34.906 -6.5 1 95.38 621 GLN A N 1
ATOM 4896 C CA . GLN A 1 621 ? -19.281 35.438 -6.906 1 95.38 621 GLN A CA 1
ATOM 4897 C C . GLN A 1 621 ? -20.281 35.375 -5.762 1 95.38 621 GLN A C 1
ATOM 4899 O O . GLN A 1 621 ? -21.094 36.281 -5.578 1 95.38 621 GLN A O 1
ATOM 4904 N N . ILE A 1 622 ? -20.219 34.312 -5.094 1 96 622 ILE A N 1
ATOM 4905 C CA . ILE A 1 622 ? -21.125 34.188 -3.965 1 96 622 ILE A CA 1
ATOM 4906 C C . ILE A 1 622 ? -20.797 35.219 -2.895 1 96 622 ILE A C 1
ATOM 4908 O O . ILE A 1 622 ? -21.703 35.812 -2.311 1 96 622 ILE A O 1
ATOM 4912 N N . TYR A 1 623 ? -19.547 35.375 -2.623 1 96.5 623 TYR A N 1
ATOM 4913 C CA . TYR A 1 623 ? -19.156 36.406 -1.65 1 96.5 623 TYR A CA 1
ATOM 4914 C C . TYR A 1 623 ? -19.625 37.781 -2.094 1 96.5 623 TYR A C 1
ATOM 4916 O O . TYR A 1 623 ? -20.016 38.594 -1.264 1 96.5 623 TYR A O 1
ATOM 4924 N N . GLN A 1 624 ? -19.531 38.031 -3.377 1 95 624 GLN A N 1
ATOM 4925 C CA . GLN A 1 624 ? -20.031 39.281 -3.887 1 95 624 GLN A CA 1
ATOM 4926 C C . GLN A 1 624 ? -21.531 39.438 -3.641 1 95 624 GLN A C 1
ATOM 4928 O O . GLN A 1 624 ? -21.984 40.531 -3.285 1 95 624 GLN A O 1
ATOM 4933 N N . HIS A 1 625 ? -22.188 38.375 -3.832 1 95.12 625 HIS A N 1
ATOM 4934 C CA . HIS A 1 625 ? -23.625 38.375 -3.562 1 95.12 625 HIS A CA 1
ATOM 4935 C C . HIS A 1 625 ? -23.906 38.625 -2.086 1 95.12 625 HIS A C 1
ATOM 4937 O O . HIS A 1 625 ? -24.906 39.25 -1.744 1 95.12 625 HIS A O 1
ATOM 4943 N N . LEU A 1 626 ? -23.031 38.219 -1.263 1 96.75 626 LEU A N 1
ATOM 4944 C CA . LEU A 1 626 ? -23.219 38.312 0.18 1 96.75 626 LEU A CA 1
ATOM 4945 C C . LEU A 1 626 ? -22.547 39.594 0.731 1 96.75 626 LEU A C 1
ATOM 4947 O O . LEU A 1 626 ? -22.266 39.656 1.928 1 96.75 626 LEU A O 1
ATOM 4951 N N . ARG A 1 627 ? -22.312 40.531 -0.023 1 94.69 627 ARG A N 1
ATOM 4952 C CA . ARG A 1 627 ? -21.594 41.75 0.346 1 94.69 627 ARG A CA 1
ATOM 4953 C C . ARG A 1 627 ? -22.25 42.438 1.542 1 94.69 627 ARG A C 1
ATOM 4955 O O . ARG A 1 627 ? -21.547 42.875 2.451 1 94.69 627 ARG A O 1
ATOM 4962 N N . PRO A 1 628 ? -23.594 42.406 1.684 1 94.75 628 PRO A N 1
ATOM 4963 C CA . PRO A 1 628 ? -24.25 43.156 2.768 1 94.75 628 PRO A CA 1
ATOM 4964 C C . PRO A 1 628 ? -23.938 42.562 4.145 1 94.75 628 PRO A C 1
ATOM 4966 O O . PRO A 1 628 ? -24.062 43.281 5.156 1 94.75 628 PRO A O 1
ATOM 4969 N N . ILE A 1 629 ? -23.562 41.375 4.164 1 96.38 629 ILE A N 1
ATOM 4970 C CA . ILE A 1 629 ? -23.438 40.75 5.473 1 96.38 629 ILE A CA 1
ATOM 4971 C C . ILE A 1 629 ? -21.969 40.438 5.742 1 96.38 629 ILE A C 1
ATOM 4973 O O . ILE A 1 629 ? -21.625 39.844 6.781 1 96.38 629 ILE A O 1
ATOM 4977 N N . GLN A 1 630 ? -21.078 40.812 4.852 1 96.31 630 GLN A N 1
ATOM 4978 C CA . GLN A 1 630 ? -19.656 40.562 5.039 1 96.31 630 GLN A CA 1
ATOM 4979 C C . GLN A 1 630 ? -19.109 41.344 6.23 1 96.31 630 GLN A C 1
ATOM 4981 O O . GLN A 1 630 ? -19.516 42.469 6.465 1 96.31 630 GLN A O 1
ATOM 4986 N N . GLY A 1 631 ? -18.156 40.688 6.926 1 95.19 631 GLY A N 1
ATOM 4987 C CA . GLY A 1 631 ? -17.516 41.344 8.055 1 95.19 631 GLY A CA 1
ATOM 4988 C C . GLY A 1 631 ? -18.141 40.969 9.391 1 95.19 631 GLY A C 1
ATOM 4989 O O . GLY A 1 631 ? -17.531 41.188 10.445 1 95.19 631 GLY A O 1
ATOM 4990 N N . ILE A 1 632 ? -19.312 40.406 9.336 1 95 632 ILE A N 1
ATOM 4991 C CA . ILE A 1 632 ? -20 40.031 10.562 1 95 632 ILE A CA 1
ATOM 4992 C C . ILE A 1 632 ? -20.328 38.562 10.562 1 95 632 ILE A C 1
ATOM 4994 O O . ILE A 1 632 ? -19.891 37.812 11.453 1 95 632 ILE A O 1
ATOM 4998 N N . TYR A 1 633 ? -21.031 38.094 9.477 1 96.75 633 TYR A N 1
ATOM 4999 C CA . TYR A 1 633 ? -21.516 36.719 9.438 1 96.75 633 TYR A CA 1
ATOM 5000 C C . TYR A 1 633 ? -20.641 35.844 8.523 1 96.75 633 TYR A C 1
ATOM 5002 O O . TYR A 1 633 ? -20.594 34.625 8.672 1 96.75 633 TYR A O 1
ATOM 5010 N N . VAL A 1 634 ? -20.078 36.531 7.512 1 97.31 634 VAL A N 1
ATOM 5011 C CA . VAL A 1 634 ? -19.141 35.875 6.586 1 97.31 634 VAL A CA 1
ATOM 5012 C C . VAL A 1 634 ? -17.891 36.75 6.441 1 97.31 634 VAL A C 1
ATOM 5014 O O . VAL A 1 634 ? -17.953 37.969 6.648 1 97.31 634 VAL A O 1
ATOM 5017 N N . PRO A 1 635 ? -16.781 36.156 6.195 1 97.38 635 PRO A N 1
ATOM 5018 C CA . PRO A 1 635 ? -15.555 36.969 6.07 1 97.38 635 PRO A CA 1
ATOM 5019 C C . PRO A 1 635 ? -15.609 37.938 4.887 1 97.38 635 PRO A C 1
ATOM 5021 O O . PRO A 1 635 ? -16.328 37.688 3.912 1 97.38 635 PRO A O 1
ATOM 5024 N N . VAL A 1 636 ? -14.852 38.969 5.012 1 97.38 636 VAL A N 1
ATOM 5025 C CA . VAL A 1 636 ? -14.711 39.938 3.918 1 97.38 636 VAL A CA 1
ATOM 5026 C C . VAL A 1 636 ? -13.938 39.312 2.768 1 97.38 636 VAL A C 1
ATOM 5028 O O . VAL A 1 636 ? -12.93 38.625 2.988 1 97.38 636 VAL A O 1
ATOM 5031 N N . CYS A 1 637 ? -14.438 39.406 1.597 1 97.75 637 CYS A N 1
ATOM 5032 C CA . CYS A 1 637 ? -13.766 38.938 0.392 1 97.75 637 CYS A CA 1
ATOM 5033 C C . CYS A 1 637 ? -13.289 40.094 -0.463 1 97.75 637 CYS A C 1
ATOM 5035 O O . CYS A 1 637 ? -14.102 40.906 -0.928 1 97.75 637 CYS A O 1
ATOM 5037 N N . LEU A 1 638 ? -12 40.219 -0.685 1 96.94 638 LEU A N 1
ATOM 5038 C CA . LEU A 1 638 ? -11.438 41.344 -1.432 1 96.94 638 LEU A CA 1
ATOM 5039 C C . LEU A 1 638 ? -11.203 40.969 -2.891 1 96.94 638 LEU A C 1
ATOM 5041 O O . LEU A 1 638 ? -10.492 41.656 -3.613 1 96.94 638 LEU A O 1
ATOM 5045 N N . GLY A 1 639 ? -11.758 39.781 -3.238 1 95.38 639 GLY A N 1
ATOM 5046 C CA . GLY A 1 639 ? -11.602 39.312 -4.617 1 95.38 639 GLY A CA 1
ATOM 5047 C C . GLY A 1 639 ? -10.547 38.25 -4.781 1 95.38 639 GLY A C 1
ATOM 5048 O O . GLY A 1 639 ? -10.18 37.562 -3.816 1 95.38 639 GLY A O 1
ATOM 5049 N N . SER A 1 640 ? -10.164 38 -6.066 1 96.12 640 SER A N 1
ATOM 5050 C CA . SER A 1 640 ? -9.195 36.969 -6.371 1 96.12 640 SER A CA 1
ATOM 5051 C C . SER A 1 640 ? -8.117 37.469 -7.32 1 96.12 640 SER A C 1
ATOM 5053 O O . SER A 1 640 ? -8.289 38.5 -7.973 1 96.12 640 SER A O 1
ATOM 5055 N N . VAL A 1 641 ? -7 36.844 -7.305 1 96.56 641 VAL A N 1
ATOM 5056 C CA . VAL A 1 641 ? -5.863 37.188 -8.141 1 96.56 641 VAL A CA 1
ATOM 5057 C C . VAL A 1 641 ? -5.352 35.969 -8.891 1 96.56 641 VAL A C 1
ATOM 5059 O O . VAL A 1 641 ? -5.234 34.906 -8.312 1 96.56 641 VAL A O 1
ATOM 5062 N N . ASP A 1 642 ? -5.141 36.125 -10.18 1 96 642 ASP A N 1
ATOM 5063 C CA . ASP A 1 642 ? -4.516 35.094 -11.008 1 96 642 ASP A CA 1
ATOM 5064 C C . ASP A 1 642 ? -2.994 35.188 -10.953 1 96 642 ASP A C 1
ATOM 5066 O O . ASP A 1 642 ? -2.42 36.219 -11.32 1 96 642 ASP A O 1
ATOM 5070 N N . ILE A 1 643 ? -2.398 34.156 -10.523 1 95.69 643 ILE A N 1
ATOM 5071 C CA . ILE A 1 643 ? -0.942 34.156 -10.438 1 95.69 643 ILE A CA 1
ATOM 5072 C C . ILE A 1 643 ? -0.369 33 -11.25 1 95.69 643 ILE A C 1
ATOM 5074 O O . ILE A 1 643 ? 0.663 32.438 -10.891 1 95.69 643 ILE A O 1
ATOM 5078 N N . SER A 1 644 ? -1.002 32.562 -12.273 1 92.94 644 SER A N 1
ATOM 5079 C CA . SER A 1 644 ? -0.638 31.391 -13.078 1 92.94 644 SER A CA 1
ATOM 5080 C C . SER A 1 644 ? 0.695 31.594 -13.789 1 92.94 644 SER A C 1
ATOM 5082 O O . SER A 1 644 ? 1.385 30.641 -14.125 1 92.94 644 SER A O 1
ATOM 5084 N N . SER A 1 645 ? 1.087 32.844 -14.031 1 90.94 645 SER A N 1
ATOM 5085 C CA . SER A 1 645 ? 2.34 33.125 -14.719 1 90.94 645 SER A CA 1
ATOM 5086 C C . SER A 1 645 ? 3.543 32.719 -13.867 1 90.94 645 SER A C 1
ATOM 5088 O O . SER A 1 645 ? 4.609 32.406 -14.406 1 90.94 645 SER A O 1
ATOM 5090 N N . ARG A 1 646 ? 3.412 32.812 -12.594 1 91.88 646 ARG A N 1
ATOM 5091 C CA . ARG A 1 646 ? 4.43 32.375 -11.641 1 91.88 646 ARG A CA 1
ATOM 5092 C C . ARG A 1 646 ? 3.789 31.734 -10.414 1 91.88 646 ARG A C 1
ATOM 5094 O O . ARG A 1 646 ? 3.775 32.312 -9.336 1 91.88 646 ARG A O 1
ATOM 5101 N N . PRO A 1 647 ? 3.471 30.531 -10.586 1 92.44 647 PRO A N 1
ATOM 5102 C CA . PRO A 1 647 ? 2.674 29.875 -9.547 1 92.44 647 PRO A CA 1
ATOM 5103 C C . PRO A 1 647 ? 3.449 29.672 -8.25 1 92.44 647 PRO A C 1
ATOM 5105 O O . PRO A 1 647 ? 4.68 29.594 -8.266 1 92.44 647 PRO A O 1
ATOM 5108 N N . LEU A 1 648 ? 2.752 29.703 -7.102 1 93.5 648 LEU A N 1
ATOM 5109 C CA . LEU A 1 648 ? 3.258 29.25 -5.812 1 93.5 648 LEU A CA 1
ATOM 5110 C C . LEU A 1 648 ? 3.117 27.734 -5.676 1 93.5 648 LEU A C 1
ATOM 5112 O O . LEU A 1 648 ? 2.615 27.078 -6.582 1 93.5 648 LEU A O 1
ATOM 5116 N N . TRP A 1 649 ? 3.691 27.234 -4.598 1 91.38 649 TRP A N 1
ATOM 5117 C CA . TRP A 1 649 ? 3.555 25.812 -4.34 1 91.38 649 TRP A CA 1
ATOM 5118 C C . TRP A 1 649 ? 3.004 25.562 -2.941 1 91.38 649 TRP A C 1
ATOM 5120 O O . TRP A 1 649 ? 3.4 26.219 -1.981 1 91.38 649 TRP A O 1
ATOM 5130 N N . TYR A 1 650 ? 2.119 24.625 -2.912 1 91.5 650 TYR A N 1
ATOM 5131 C CA . TYR A 1 650 ? 1.641 24.188 -1.61 1 91.5 650 TYR A CA 1
ATOM 5132 C C . TYR A 1 650 ? 2.311 22.875 -1.205 1 91.5 650 TYR A C 1
ATOM 5134 O O . TYR A 1 650 ? 1.885 21.797 -1.626 1 91.5 650 TYR A O 1
ATOM 5142 N N . ASP A 1 651 ? 3.316 22.969 -0.342 1 87.19 651 ASP A N 1
ATOM 5143 C CA . ASP A 1 651 ? 3.949 21.844 0.346 1 87.19 651 ASP A CA 1
ATOM 5144 C C . ASP A 1 651 ? 4.391 20.766 -0.645 1 87.19 651 ASP A C 1
ATOM 5146 O O . ASP A 1 651 ? 4.305 19.578 -0.353 1 87.19 651 ASP A O 1
ATOM 5150 N N . GLY A 1 652 ? 4.652 21.141 -1.834 1 85.19 652 GLY A N 1
ATOM 5151 C CA . GLY A 1 652 ? 5.078 20.203 -2.861 1 85.19 652 GLY A CA 1
ATOM 5152 C C . GLY A 1 652 ? 3.938 19.375 -3.416 1 85.19 652 GLY A C 1
ATOM 5153 O O . GLY A 1 652 ? 4.16 18.453 -4.195 1 85.19 652 GLY A O 1
ATOM 5154 N N . ILE A 1 653 ? 2.766 19.609 -3.092 1 83.31 653 ILE A N 1
ATOM 5155 C CA . ILE A 1 653 ? 1.604 18.812 -3.461 1 83.31 653 ILE A CA 1
ATOM 5156 C C . ILE A 1 653 ? 1.03 19.312 -4.785 1 83.31 653 ILE A C 1
ATOM 5158 O O . ILE A 1 653 ? 0.79 18.531 -5.703 1 83.31 653 ILE A O 1
ATOM 5162 N N . PHE A 1 654 ? 0.832 20.688 -4.879 1 84.81 654 PHE A N 1
ATOM 5163 C CA . PHE A 1 654 ? 0.306 21.203 -6.137 1 84.81 654 PHE A CA 1
ATOM 5164 C C . PHE A 1 654 ? 0.763 22.641 -6.352 1 84.81 654 PHE A C 1
ATOM 5166 O O . PHE A 1 654 ? 1.115 23.344 -5.398 1 84.81 654 PHE A O 1
ATOM 5173 N N . GLU A 1 655 ? 0.622 23.031 -7.594 1 90 655 GLU A N 1
ATOM 5174 C CA . GLU A 1 655 ? 0.915 24.406 -7.98 1 90 655 GLU A CA 1
ATOM 5175 C C . GLU A 1 655 ? -0.289 25.328 -7.746 1 90 655 GLU A C 1
ATOM 5177 O O . GLU A 1 655 ? -1.409 24.984 -8.141 1 90 655 GLU A O 1
ATOM 5182 N N . VAL A 1 656 ? -0.036 26.375 -7.051 1 94.06 656 VAL A N 1
ATOM 5183 C CA . VAL A 1 656 ? -1.081 27.359 -6.785 1 94.06 656 VAL A CA 1
ATOM 5184 C C . VAL A 1 656 ? -1.118 28.391 -7.91 1 94.06 656 VAL A C 1
ATOM 5186 O O . VAL A 1 656 ? -0.138 29.109 -8.141 1 94.06 656 VAL A O 1
ATOM 5189 N N . VAL A 1 657 ? -2.271 28.516 -8.57 1 95.38 657 VAL A N 1
ATOM 5190 C CA . VAL A 1 657 ? -2.32 29.422 -9.719 1 95.38 657 VAL A CA 1
ATOM 5191 C C . VAL A 1 657 ? -3.32 30.531 -9.453 1 95.38 657 VAL A C 1
ATOM 5193 O O . VAL A 1 657 ? -3.371 31.516 -10.203 1 95.38 657 VAL A O 1
ATOM 5196 N N . HIS A 1 658 ? -4.074 30.391 -8.453 1 96.56 658 HIS A N 1
ATOM 5197 C CA . HIS A 1 658 ? -5.121 31.359 -8.156 1 96.56 658 HIS A CA 1
ATOM 5198 C C . HIS A 1 658 ? -5.293 31.531 -6.652 1 96.56 658 HIS A C 1
ATOM 5200 O O . HIS A 1 658 ? -5.227 30.562 -5.891 1 96.56 658 HIS A O 1
ATOM 5206 N N . LEU A 1 659 ? -5.52 32.812 -6.223 1 97.62 659 LEU A N 1
ATOM 5207 C CA . LEU A 1 659 ? -5.715 33.125 -4.812 1 97.62 659 LEU A CA 1
ATOM 5208 C C . LEU A 1 659 ? -7.031 33.875 -4.598 1 97.62 659 LEU A C 1
ATOM 5210 O O . LEU A 1 659 ? -7.316 34.844 -5.293 1 97.62 659 LEU A O 1
ATOM 5214 N N . LEU A 1 660 ? -7.871 33.312 -3.777 1 97.75 660 LEU A N 1
ATOM 5215 C CA . LEU A 1 660 ? -9.031 34.062 -3.268 1 97.75 660 LEU A CA 1
ATOM 5216 C C . LEU A 1 660 ? -8.711 34.75 -1.946 1 97.75 660 LEU A C 1
ATOM 5218 O O . LEU A 1 660 ? -8.336 34.062 -0.974 1 97.75 660 LEU A O 1
ATOM 5222 N N . LEU A 1 661 ? -8.836 36.062 -1.87 1 98.12 661 LEU A N 1
ATOM 5223 C CA . LEU A 1 661 ? -8.391 36.875 -0.741 1 98.12 661 LEU A CA 1
ATOM 5224 C C . LEU A 1 661 ? -9.523 37.094 0.253 1 98.12 661 LEU A C 1
ATOM 5226 O O . LEU A 1 661 ? -10.5 37.781 -0.061 1 98.12 661 LEU A O 1
ATOM 5230 N N . LEU A 1 662 ? -9.328 36.562 1.454 1 97.75 662 LEU A N 1
ATOM 5231 C CA . LEU A 1 662 ? -10.383 36.562 2.457 1 97.75 662 LEU A CA 1
ATOM 5232 C C . LEU A 1 662 ? -9.867 37.094 3.791 1 97.75 662 LEU A C 1
ATOM 5234 O O . LEU A 1 662 ? -8.695 36.906 4.125 1 97.75 662 LEU A O 1
ATOM 5238 N N . GLY A 1 663 ? -10.766 37.75 4.453 1 96.94 663 GLY A N 1
ATOM 5239 C CA . GLY A 1 663 ? -10.438 38.094 5.832 1 96.94 663 GLY A CA 1
ATOM 5240 C C . GLY A 1 663 ? -10.336 36.875 6.73 1 96.94 663 GLY A C 1
ATOM 5241 O O . GLY A 1 663 ? -11.008 35.844 6.496 1 96.94 663 GLY A O 1
ATOM 5242 N N . HIS A 1 664 ? -9.477 37 7.73 1 96.12 664 HIS A N 1
ATOM 5243 C CA . HIS A 1 664 ? -9.32 35.906 8.695 1 96.12 664 HIS A CA 1
ATOM 5244 C C . HIS A 1 664 ? -10.578 35.75 9.547 1 96.12 664 HIS A C 1
ATOM 5246 O O . HIS A 1 664 ? -10.977 36.688 10.25 1 96.12 664 HIS A O 1
ATOM 5252 N N . ALA A 1 665 ? -11.148 34.625 9.5 1 95.06 665 ALA A N 1
ATOM 5253 C CA . ALA A 1 665 ? -12.453 34.406 10.125 1 95.06 665 ALA A CA 1
ATOM 5254 C C . ALA A 1 665 ? -12.305 34.094 11.609 1 95.06 665 ALA A C 1
ATOM 5256 O O . ALA A 1 665 ? -13.281 34.156 12.359 1 95.06 665 ALA A O 1
ATOM 5257 N N . GLY A 1 666 ? -11.172 33.781 12.023 1 92.94 666 GLY A N 1
ATOM 5258 C CA . GLY A 1 666 ? -10.969 33.438 13.414 1 92.94 666 GLY A CA 1
ATOM 5259 C C . GLY A 1 666 ? -10.547 31.984 13.602 1 92.94 666 GLY A C 1
ATOM 5260 O O . GLY A 1 666 ? -9.711 31.469 12.859 1 92.94 666 GLY A O 1
ATOM 5261 N N . ARG A 1 667 ? -11.062 31.422 14.766 1 90.25 667 ARG A N 1
ATOM 5262 C CA . ARG A 1 667 ? -10.727 30.047 15.102 1 90.25 667 ARG A CA 1
ATOM 5263 C C . ARG A 1 667 ? -11.922 29.125 14.898 1 90.25 667 ARG A C 1
ATOM 5265 O O . ARG A 1 667 ? -13.062 29.516 15.156 1 90.25 667 ARG A O 1
ATOM 5272 N N . LEU A 1 668 ? -11.609 27.922 14.508 1 90.06 668 LEU A N 1
ATOM 5273 C CA . LEU A 1 668 ? -12.688 26.938 14.359 1 90.06 668 LEU A CA 1
ATOM 5274 C C . LEU A 1 668 ? -13.461 26.781 15.664 1 90.06 668 LEU A C 1
ATOM 5276 O O . LEU A 1 668 ? -12.859 26.703 16.734 1 90.06 668 LEU A O 1
ATOM 5280 N N . VAL A 1 669 ? -14.766 26.734 15.539 1 89 669 VAL A N 1
ATOM 5281 C CA . VAL A 1 669 ? -15.633 26.688 16.703 1 89 669 VAL A CA 1
ATOM 5282 C C . VAL A 1 669 ? -15.305 25.438 17.531 1 89 669 VAL A C 1
ATOM 5284 O O . VAL A 1 669 ? -15.297 25.484 18.766 1 89 669 VAL A O 1
ATOM 5287 N N . LYS A 1 670 ? -15 24.297 16.938 1 82.94 670 LYS A N 1
ATOM 5288 C CA . LYS A 1 670 ? -14.719 23.047 17.625 1 82.94 670 LYS A CA 1
ATOM 5289 C C . LYS A 1 670 ? -13.477 23.172 18.5 1 82.94 670 LYS A C 1
ATOM 5291 O O . LYS A 1 670 ? -13.367 22.516 19.547 1 82.94 670 LYS A O 1
ATOM 5296 N N . PHE A 1 671 ? -12.594 23.969 18.094 1 81.62 671 PHE A N 1
ATOM 5297 C CA . PHE A 1 671 ? -11.359 24.125 18.844 1 81.62 671 PHE A CA 1
ATOM 5298 C C . PHE A 1 671 ? -11.516 25.219 19.906 1 81.62 671 PHE A C 1
ATOM 5300 O O . PHE A 1 671 ? -10.906 25.141 20.969 1 81.62 671 PHE A O 1
ATOM 5307 N N . HIS A 1 672 ? -12.25 26.234 19.547 1 81.81 672 HIS A N 1
ATOM 5308 C CA . HIS A 1 672 ? -12.484 27.328 20.5 1 81.81 672 HIS A CA 1
ATOM 5309 C C . HIS A 1 672 ? -13.336 26.859 21.672 1 81.81 672 HIS A C 1
ATOM 5311 O O . HIS A 1 672 ? -13.008 27.125 22.828 1 81.81 672 HIS A O 1
ATOM 5317 N N . ALA A 1 673 ? -14.406 26.266 21.375 1 79.56 673 ALA A N 1
ATOM 5318 C CA . ALA A 1 673 ? -15.352 25.812 22.391 1 79.56 673 ALA A CA 1
ATOM 5319 C C . ALA A 1 673 ? -14.906 24.5 23.016 1 79.56 673 ALA A C 1
ATOM 5321 O O . ALA A 1 673 ? -15.18 24.25 24.188 1 79.56 673 ALA A O 1
ATOM 5322 N N . GLY A 1 674 ? -14.094 23.766 22.422 1 73.25 674 GLY A N 1
ATOM 5323 C CA . GLY A 1 674 ? -13.891 22.375 22.797 1 73.25 674 GLY A CA 1
ATOM 5324 C C . GLY A 1 674 ? -14.984 21.453 22.281 1 73.25 674 GLY A C 1
ATOM 5325 O O . GLY A 1 674 ? -16.125 21.875 22.109 1 73.25 674 GLY A O 1
ATOM 5326 N N . ALA A 1 675 ? -14.703 20.328 22 1 64.94 675 ALA A N 1
ATOM 5327 C CA . ALA A 1 675 ? -15.594 19.359 21.359 1 64.94 675 ALA A CA 1
ATOM 5328 C C . ALA A 1 675 ? -16.875 19.172 22.172 1 64.94 675 ALA A C 1
ATOM 5330 O O . ALA A 1 675 ? -17.938 18.953 21.609 1 64.94 675 ALA A O 1
ATOM 5331 N N . ASN A 1 676 ? -16.859 19.438 23.375 1 68.44 676 ASN A N 1
ATOM 5332 C CA . ASN A 1 676 ? -18 19.141 24.234 1 68.44 676 ASN A CA 1
ATOM 5333 C C . ASN A 1 676 ? -18.891 20.359 24.438 1 68.44 676 ASN A C 1
ATOM 5335 O O . ASN A 1 676 ? -19.984 20.25 24.984 1 68.44 676 ASN A O 1
ATOM 5339 N N . ASN A 1 677 ? -18.516 21.484 23.875 1 81.38 677 ASN A N 1
ATOM 5340 C CA . ASN A 1 677 ? -19.297 22.688 24.125 1 81.38 677 ASN A CA 1
ATOM 5341 C C . ASN A 1 677 ? -19.766 23.359 22.844 1 81.38 677 ASN A C 1
ATOM 5343 O O . ASN A 1 677 ? -19.984 24.562 22.797 1 81.38 677 ASN A O 1
ATOM 5347 N N . LEU A 1 678 ? -19.891 22.609 21.844 1 84.5 678 LEU A N 1
ATOM 5348 C CA . LEU A 1 678 ? -20.312 23.125 20.547 1 84.5 678 LEU A CA 1
ATOM 5349 C C . LEU A 1 678 ? -21.719 23.719 20.641 1 84.5 678 LEU A C 1
ATOM 5351 O O . LEU A 1 678 ? -22.047 24.672 19.938 1 84.5 678 LEU A O 1
ATOM 5355 N N . ARG A 1 679 ? -22.531 23.203 21.531 1 85.38 679 ARG A N 1
ATOM 5356 C CA . ARG A 1 679 ? -23.938 23.578 21.703 1 85.38 679 ARG A CA 1
ATOM 5357 C C . ARG A 1 679 ? -24.062 25.047 22.094 1 85.38 679 ARG A C 1
ATOM 5359 O O . ARG A 1 679 ? -25.031 25.703 21.734 1 85.38 679 ARG A O 1
ATOM 5366 N N . ASP A 1 680 ? -23.125 25.547 22.734 1 88.06 680 ASP A N 1
ATOM 5367 C CA . ASP A 1 680 ? -23.156 26.922 23.234 1 88.06 680 ASP A CA 1
ATOM 5368 C C . ASP A 1 680 ? -23.031 27.922 22.078 1 88.06 680 ASP A C 1
ATOM 5370 O O . ASP A 1 680 ? -23.406 29.094 22.234 1 88.06 680 ASP A O 1
ATOM 5374 N N . PHE A 1 681 ? -22.594 27.484 20.984 1 92.25 681 PHE A N 1
ATOM 5375 C CA . PHE A 1 681 ? -22.359 28.391 19.875 1 92.25 681 PHE A CA 1
ATOM 5376 C C . PHE A 1 681 ? -23.406 28.188 18.781 1 92.25 681 PHE A C 1
ATOM 5378 O O . PHE A 1 681 ? -23.391 28.875 17.766 1 92.25 681 PHE A O 1
ATOM 5385 N N . ALA A 1 682 ? -24.344 27.281 19 1 91.56 682 ALA A N 1
ATOM 5386 C CA . ALA A 1 682 ? -25.359 26.938 18.016 1 91.56 682 ALA A CA 1
ATOM 5387 C C . ALA A 1 682 ? -26.25 28.141 17.703 1 91.56 682 ALA A C 1
ATOM 5389 O O . ALA A 1 682 ? -26.547 28.406 16.531 1 91.56 682 ALA A O 1
ATOM 5390 N N . PRO A 1 683 ? -26.656 28.938 18.719 1 92.25 683 PRO A N 1
ATOM 5391 C CA . PRO A 1 683 ? -27.484 30.109 18.406 1 92.25 683 PRO A CA 1
ATOM 5392 C C . PRO A 1 683 ? -26.781 31.094 17.484 1 92.25 683 PRO A C 1
ATOM 5394 O O . PRO A 1 683 ? -27.391 31.641 16.578 1 92.25 683 PRO A O 1
ATOM 5397 N N . SER A 1 684 ? -25.562 31.328 17.812 1 93.81 684 SER A N 1
ATOM 5398 C CA . SER A 1 684 ? -24.781 32.25 16.984 1 93.81 684 SER A CA 1
ATOM 5399 C C . SER A 1 684 ? -24.656 31.719 15.555 1 93.81 684 SER A C 1
ATOM 5401 O O . SER A 1 684 ? -24.734 32.469 14.594 1 93.81 684 SER A O 1
ATOM 5403 N N . ALA A 1 685 ? -24.422 30.438 15.43 1 95 685 ALA A N 1
ATOM 5404 C CA . ALA A 1 685 ? -24.312 29.828 14.109 1 95 685 ALA A CA 1
ATOM 5405 C C . ALA A 1 685 ? -25.625 29.938 13.344 1 95 685 ALA A C 1
ATOM 5407 O O . ALA A 1 685 ? -25.625 30.234 12.141 1 95 685 ALA A O 1
ATOM 5408 N N . CYS A 1 686 ? -26.672 29.75 14.039 1 94.38 686 CYS A N 1
ATOM 5409 C CA . CYS A 1 686 ? -27.984 29.828 13.406 1 94.38 686 CYS A CA 1
ATOM 5410 C C . CYS A 1 686 ? -28.281 31.266 12.969 1 94.38 686 CYS A C 1
ATOM 5412 O O . CYS A 1 686 ? -28.891 31.484 11.914 1 94.38 686 CYS A O 1
ATOM 5414 N N . GLU A 1 687 ? -27.906 32.188 13.758 1 95.19 687 GLU A N 1
ATOM 5415 C CA . GLU A 1 687 ? -28.078 33.594 13.406 1 95.19 687 GLU A CA 1
ATOM 5416 C C . GLU A 1 687 ? -27.328 33.906 12.117 1 95.19 687 GLU A C 1
ATOM 5418 O O . GLU A 1 687 ? -27.875 34.594 11.234 1 95.19 687 GLU A O 1
ATOM 5423 N N . SER A 1 688 ? -26.125 33.5 12.062 1 96.44 688 SER A N 1
ATOM 5424 C CA . SER A 1 688 ? -25.328 33.719 10.867 1 96.44 688 SER A CA 1
ATOM 5425 C C . SER A 1 688 ? -25.953 33.062 9.648 1 96.44 688 SER A C 1
ATOM 5427 O O . SER A 1 688 ? -25.969 33.625 8.555 1 96.44 688 SER A O 1
ATOM 5429 N N . LEU A 1 689 ? -26.422 31.875 9.828 1 95.38 689 LEU A N 1
ATOM 5430 C CA . LEU A 1 689 ? -27.047 31.156 8.727 1 95.38 689 LEU A CA 1
ATOM 5431 C C . LEU A 1 689 ? -28.328 31.859 8.266 1 95.38 689 LEU A C 1
ATOM 5433 O O . LEU A 1 689 ? -28.625 31.906 7.07 1 95.38 689 LEU A O 1
ATOM 5437 N N . ARG A 1 690 ? -29.062 32.375 9.18 1 95.19 690 ARG A N 1
ATOM 5438 C CA . ARG A 1 690 ? -30.266 33.125 8.836 1 95.19 690 ARG A CA 1
ATOM 5439 C C . ARG A 1 690 ? -29.922 34.406 8.047 1 95.19 690 ARG A C 1
ATOM 5441 O O . ARG A 1 690 ? -30.656 34.781 7.145 1 95.19 690 ARG A O 1
ATOM 5448 N N . ALA A 1 691 ? -28.875 35 8.469 1 96.56 691 ALA A N 1
ATOM 5449 C CA . ALA A 1 691 ? -28.406 36.156 7.723 1 96.56 691 ALA A CA 1
ATOM 5450 C C . ALA A 1 691 ? -28.078 35.812 6.277 1 96.56 691 ALA A C 1
ATOM 5452 O O . ALA A 1 691 ? -28.359 36.562 5.359 1 96.56 691 ALA A O 1
ATOM 5453 N N . ILE A 1 692 ? -27.438 34.688 6.039 1 96.44 692 ILE A N 1
ATOM 5454 C CA . ILE A 1 692 ? -27.109 34.219 4.707 1 96.44 692 ILE A CA 1
ATOM 5455 C C . ILE A 1 692 ? -28.406 33.906 3.938 1 96.44 692 ILE A C 1
ATOM 5457 O O . ILE A 1 692 ? -28.531 34.281 2.766 1 96.44 692 ILE A O 1
ATOM 5461 N N . HIS A 1 693 ? -29.328 33.312 4.645 1 94.81 693 HIS A N 1
ATOM 5462 C CA . HIS A 1 693 ? -30.594 32.969 4.035 1 94.81 693 HIS A CA 1
ATOM 5463 C C . HIS A 1 693 ? -31.375 34.219 3.625 1 94.81 693 HIS A C 1
ATOM 5465 O O . HIS A 1 693 ? -32.094 34.188 2.615 1 94.81 693 HIS A O 1
ATOM 5471 N N . LYS A 1 694 ? -31.297 35.188 4.414 1 94.38 694 LYS A N 1
ATOM 5472 C CA . LYS A 1 694 ? -31.969 36.438 4.109 1 94.38 694 LYS A CA 1
ATOM 5473 C C . LYS A 1 694 ? -31.469 37.031 2.789 1 94.38 694 LYS A C 1
ATOM 5475 O O . LYS A 1 694 ? -32.188 37.812 2.145 1 94.38 694 LYS A O 1
ATOM 5480 N N . GLN A 1 695 ? -30.25 36.656 2.438 1 94.81 695 GLN A N 1
ATOM 5481 C CA . GLN A 1 695 ? -29.719 37.062 1.143 1 94.81 695 GLN A CA 1
ATOM 5482 C C . GLN A 1 695 ? -30.078 36.062 0.059 1 94.81 695 GLN A C 1
ATOM 5484 O O . GLN A 1 695 ? -29.469 36.062 -1.018 1 94.81 695 GLN A O 1
ATOM 5489 N N . HIS A 1 696 ? -30.875 35.094 0.361 1 93.56 696 HIS A N 1
ATOM 5490 C CA . HIS A 1 696 ? -31.375 34.094 -0.548 1 93.56 696 HIS A CA 1
ATOM 5491 C C . HIS A 1 696 ? -30.266 33.125 -0.993 1 93.56 696 HIS A C 1
ATOM 5493 O O . HIS A 1 696 ? -30.188 32.781 -2.17 1 93.56 696 HIS A O 1
ATOM 5499 N N . ALA A 1 697 ? -29.422 32.906 -0.11 1 94.12 697 ALA A N 1
ATOM 5500 C CA . ALA A 1 697 ? -28.344 31.969 -0.413 1 94.12 697 ALA A CA 1
ATOM 5501 C C . ALA A 1 697 ? -28.359 30.781 0.548 1 94.12 697 ALA A C 1
ATOM 5503 O O . ALA A 1 697 ? -28.578 30.953 1.748 1 94.12 697 ALA A O 1
ATOM 5504 N N . LEU A 1 698 ? -28.203 29.578 -0.016 1 92.81 698 LEU A N 1
ATOM 5505 C CA . LEU A 1 698 ? -27.953 28.375 0.758 1 92.81 698 LEU A CA 1
ATOM 5506 C C . LEU A 1 698 ? -26.469 28.062 0.837 1 92.81 698 LEU A C 1
ATOM 5508 O O . LEU A 1 698 ? -25.75 28.156 -0.166 1 92.81 698 LEU A O 1
ATOM 5512 N N . HIS A 1 699 ? -25.969 27.828 1.98 1 92.06 699 HIS A N 1
ATOM 5513 C CA . HIS A 1 699 ? -24.547 27.5 2.127 1 92.06 699 HIS A CA 1
ATOM 5514 C C . HIS A 1 699 ? -24.234 26.109 1.575 1 92.06 699 HIS A C 1
ATOM 5516 O O . HIS A 1 699 ? -23.234 25.922 0.885 1 92.06 699 HIS A O 1
ATOM 5522 N N . ARG A 1 700 ? -24.984 25.094 1.968 1 86.69 700 ARG A N 1
ATOM 5523 C CA . ARG A 1 700 ? -25 23.719 1.495 1 86.69 700 ARG A CA 1
ATOM 5524 C C . ARG A 1 700 ? -23.844 22.922 2.07 1 86.69 700 ARG A C 1
ATOM 5526 O O . ARG A 1 700 ? -23.719 21.719 1.816 1 86.69 700 ARG A O 1
ATOM 5533 N N . ASP A 1 701 ? -22.969 23.484 2.783 1 85.38 701 ASP A N 1
ATOM 5534 C CA . ASP A 1 701 ? -21.875 22.781 3.443 1 85.38 701 ASP A CA 1
ATOM 5535 C C . ASP A 1 701 ? -21.656 23.312 4.855 1 85.38 701 ASP A C 1
ATOM 5537 O O . ASP A 1 701 ? -20.516 23.531 5.266 1 85.38 701 ASP A O 1
ATOM 5541 N N . ALA A 1 702 ? -22.734 23.5 5.461 1 87.19 702 ALA A N 1
ATOM 5542 C CA . ALA A 1 702 ? -22.672 24.062 6.809 1 87.19 702 ALA A CA 1
ATOM 5543 C C . ALA A 1 702 ? -22.391 22.984 7.848 1 87.19 702 ALA A C 1
ATOM 5545 O O . ALA A 1 702 ? -23.297 22.281 8.273 1 87.19 702 ALA A O 1
ATOM 5546 N N . HIS A 1 703 ? -21.156 22.812 8.227 1 82.31 703 HIS A N 1
ATOM 5547 C CA . HIS A 1 703 ? -20.734 21.891 9.273 1 82.31 703 HIS A CA 1
ATOM 5548 C C . HIS A 1 703 ? -19.656 22.516 10.164 1 82.31 703 HIS A C 1
ATOM 5550 O O . HIS A 1 703 ? -19.172 23.609 9.875 1 82.31 703 HIS A O 1
ATOM 5556 N N . SER A 1 704 ? -19.297 21.828 11.18 1 82.06 704 SER A N 1
ATOM 5557 C CA . SER A 1 704 ? -18.406 22.391 12.195 1 82.06 704 SER A CA 1
ATOM 5558 C C . SER A 1 704 ? -17.047 22.75 11.602 1 82.06 704 SER A C 1
ATOM 5560 O O . SER A 1 704 ? -16.391 23.672 12.086 1 82.06 704 SER A O 1
ATOM 5562 N N . GLY A 1 705 ? -16.703 22.172 10.531 1 83.31 705 GLY A N 1
ATOM 5563 C CA . GLY A 1 705 ? -15.438 22.453 9.891 1 83.31 705 GLY A CA 1
ATOM 5564 C C . GLY A 1 705 ? -15.438 23.75 9.102 1 83.31 705 GLY A C 1
ATOM 5565 O O . GLY A 1 705 ? -14.383 24.266 8.734 1 83.31 705 GLY A O 1
ATOM 5566 N N . ASN A 1 706 ? -16.594 24.328 8.961 1 89.31 706 ASN A N 1
ATOM 5567 C CA . ASN A 1 706 ? -16.719 25.578 8.211 1 89.31 706 ASN A CA 1
ATOM 5568 C C . ASN A 1 706 ? -17.297 26.703 9.07 1 89.31 706 ASN A C 1
ATOM 5570 O O . ASN A 1 706 ? -17.828 27.672 8.555 1 89.31 706 ASN A O 1
ATOM 5574 N N . MET A 1 707 ? -17.25 26.531 10.406 1 92.31 707 MET A N 1
ATOM 5575 C CA . MET A 1 707 ? -17.719 27.516 11.375 1 92.31 707 MET A CA 1
ATOM 5576 C C . MET A 1 707 ? -16.562 28.047 12.211 1 92.31 707 MET A C 1
ATOM 5578 O O . MET A 1 707 ? -15.891 27.297 12.906 1 92.31 707 MET A O 1
ATOM 5582 N N . PHE A 1 708 ? -16.422 29.328 12.125 1 95 708 PHE A N 1
ATOM 5583 C CA . PHE A 1 708 ? -15.32 29.969 12.859 1 95 708 PHE A CA 1
ATOM 5584 C C . PHE A 1 708 ? -15.852 30.984 13.859 1 95 708 PHE A C 1
ATOM 5586 O O . PHE A 1 708 ? -16.828 31.688 13.578 1 95 708 PHE A O 1
ATOM 5593 N N . TRP A 1 709 ? -15.227 31.016 14.969 1 93.94 709 TRP A N 1
ATOM 5594 C CA . TRP A 1 709 ? -15.555 32.031 15.945 1 93.94 709 TRP A CA 1
ATOM 5595 C C . TRP A 1 709 ? -14.688 33.281 15.742 1 93.94 709 TRP A C 1
ATOM 5597 O O . TRP A 1 709 ? -13.461 33.219 15.891 1 93.94 709 TRP A O 1
ATOM 5607 N N . ASN A 1 710 ? -15.32 34.312 15.414 1 94.38 710 ASN A N 1
ATOM 5608 C CA . ASN A 1 710 ? -14.633 35.594 15.266 1 94.38 710 ASN A CA 1
ATOM 5609 C C . ASN A 1 710 ? -14.695 36.406 16.547 1 94.38 710 ASN A C 1
ATOM 5611 O O . ASN A 1 710 ? -15.758 36.875 16.938 1 94.38 710 ASN A O 1
ATOM 5615 N N . ALA A 1 711 ? -13.617 36.688 17.094 1 90.81 711 ALA A N 1
ATOM 5616 C CA . ALA A 1 711 ? -13.539 37.375 18.359 1 90.81 711 ALA A CA 1
ATOM 5617 C C . ALA A 1 711 ? -13.859 38.875 18.203 1 90.81 711 ALA A C 1
ATOM 5619 O O . ALA A 1 711 ? -14.383 39.5 19.125 1 90.81 711 ALA A O 1
ATOM 5620 N N . GLU A 1 712 ? -13.523 39.438 17.047 1 90.75 712 GLU A N 1
ATOM 5621 C CA . GLU A 1 712 ? -13.805 40.844 16.766 1 90.75 712 GLU A CA 1
ATOM 5622 C C . GLU A 1 712 ? -15.297 41.125 16.891 1 90.75 712 GLU A C 1
ATOM 5624 O O . GLU A 1 712 ? -15.688 42.094 17.547 1 90.75 712 GLU A O 1
ATOM 5629 N N . ASN A 1 713 ? -16.078 40.25 16.297 1 91.19 713 ASN A N 1
ATOM 5630 C CA . ASN A 1 713 ? -17.516 40.469 16.234 1 91.19 713 ASN A CA 1
ATOM 5631 C C . ASN A 1 713 ? -18.25 39.594 17.25 1 91.19 713 ASN A C 1
ATOM 5633 O O . ASN A 1 713 ? -19.469 39.75 17.438 1 91.19 713 ASN A O 1
ATOM 5637 N N . LYS A 1 714 ? -17.578 38.719 17.922 1 92.06 714 LYS A N 1
ATOM 5638 C CA . LYS A 1 714 ? -18.203 37.75 18.812 1 92.06 714 LYS A CA 1
ATOM 5639 C C . LYS A 1 714 ? -19.344 37 18.141 1 92.06 714 LYS A C 1
ATOM 5641 O O . LYS A 1 714 ? -20.453 36.938 18.672 1 92.06 714 LYS A O 1
ATOM 5646 N N . GLN A 1 715 ? -19 36.562 17 1 93.5 715 GLN A N 1
ATOM 5647 C CA . GLN A 1 715 ? -19.984 35.938 16.141 1 93.5 715 GLN A CA 1
ATOM 5648 C C . GLN A 1 715 ? -19.375 34.75 15.375 1 93.5 715 GLN A C 1
ATOM 5650 O O . GLN A 1 715 ? -18.203 34.812 15.008 1 93.5 715 GLN A O 1
ATOM 5655 N N . VAL A 1 716 ? -20.25 33.688 15.188 1 95.38 716 VAL A N 1
ATOM 5656 C CA . VAL A 1 716 ? -19.828 32.594 14.32 1 95.38 716 VAL A CA 1
ATOM 5657 C C . VAL A 1 716 ? -19.875 33.031 12.859 1 95.38 716 VAL A C 1
ATOM 5659 O O . VAL A 1 716 ? -20.859 33.625 12.422 1 95.38 716 VAL A O 1
ATOM 5662 N N . MET A 1 717 ? -18.828 32.844 12.156 1 96.5 717 MET A N 1
ATOM 5663 C CA . MET A 1 717 ? -18.75 33.125 10.727 1 96.5 717 MET A CA 1
ATOM 5664 C C . MET A 1 717 ? -18.703 31.828 9.914 1 96.5 717 MET A C 1
ATOM 5666 O O . MET A 1 717 ? -18.047 30.875 10.32 1 96.5 717 MET A O 1
ATOM 5670 N N . PHE A 1 718 ? -19.438 31.75 8.852 1 96.19 718 PHE A N 1
ATOM 5671 C CA . PHE A 1 718 ? -19.375 30.625 7.926 1 96.19 718 PHE A CA 1
ATOM 5672 C C . PHE A 1 718 ? -18.375 30.906 6.809 1 96.19 718 PHE A C 1
ATOM 5674 O O . PHE A 1 718 ? -18.297 32.031 6.32 1 96.19 718 PHE A O 1
ATOM 5681 N N . VAL A 1 719 ? -17.578 29.938 6.484 1 95.19 719 VAL A N 1
ATOM 5682 C CA . VAL A 1 719 ? -16.625 30.047 5.387 1 95.19 719 VAL A CA 1
ATOM 5683 C C . VAL A 1 719 ? -16.906 28.969 4.34 1 95.19 719 VAL A C 1
ATOM 5685 O O . VAL A 1 719 ? -17.828 28.172 4.5 1 95.19 719 VAL A O 1
ATOM 5688 N N . ASP A 1 720 ? -16.25 28.984 3.221 1 91.75 720 ASP A N 1
ATOM 5689 C CA . ASP A 1 720 ? -16.25 27.984 2.16 1 91.75 720 ASP A CA 1
ATOM 5690 C C . ASP A 1 720 ? -17.609 27.938 1.452 1 91.75 720 ASP A C 1
ATOM 5692 O O . ASP A 1 720 ? -18.391 27.016 1.666 1 91.75 720 ASP A O 1
ATOM 5696 N N . PHE A 1 721 ? -17.828 28.797 0.574 1 94.56 721 PHE A N 1
ATOM 5697 C CA . PHE A 1 721 ? -19.094 28.906 -0.155 1 94.56 721 PHE A CA 1
ATOM 5698 C C . PHE A 1 721 ? -18.969 28.281 -1.54 1 94.56 721 PHE A C 1
ATOM 5700 O O . PHE A 1 721 ? -19.609 28.734 -2.488 1 94.56 721 PHE A O 1
ATOM 5707 N N . GLU A 1 722 ? -18.078 27.344 -1.656 1 88.31 722 GLU A N 1
ATOM 5708 C CA . GLU A 1 722 ? -17.875 26.688 -2.941 1 88.31 722 GLU A CA 1
ATOM 5709 C C . GLU A 1 722 ? -19.125 25.953 -3.4 1 88.31 722 GLU A C 1
ATOM 5711 O O . GLU A 1 722 ? -19.359 25.797 -4.602 1 88.31 722 GLU A O 1
ATOM 5716 N N . ARG A 1 723 ? -19.922 25.547 -2.482 1 83.81 723 ARG A N 1
ATOM 5717 C CA . ARG A 1 723 ? -21.078 24.734 -2.812 1 83.81 723 ARG A CA 1
ATOM 5718 C C . ARG A 1 723 ? -22.375 25.531 -2.607 1 83.81 723 ARG A C 1
ATOM 5720 O O . ARG A 1 723 ? -23.469 24.984 -2.746 1 83.81 723 ARG A O 1
ATOM 5727 N N . ALA A 1 724 ? -22.25 26.75 -2.293 1 90.75 724 ALA A N 1
ATOM 5728 C CA . ALA A 1 724 ? -23.406 27.594 -2.01 1 90.75 724 ALA A CA 1
ATOM 5729 C C . ALA A 1 724 ? -24.25 27.797 -3.262 1 90.75 724 ALA A C 1
ATOM 5731 O O . ALA A 1 724 ? -23.781 27.594 -4.383 1 90.75 724 ALA A O 1
ATOM 5732 N N . ARG A 1 725 ? -25.531 28.062 -3.002 1 90.12 725 ARG A N 1
ATOM 5733 C CA . ARG A 1 725 ? -26.453 28.281 -4.109 1 90.12 725 ARG A CA 1
ATOM 5734 C C . ARG A 1 725 ? -27.391 29.453 -3.824 1 90.12 725 ARG A C 1
ATOM 5736 O O . ARG A 1 725 ? -27.953 29.547 -2.732 1 90.12 725 ARG A O 1
ATOM 5743 N N . VAL A 1 726 ? -27.469 30.328 -4.797 1 90.75 726 VAL A N 1
ATOM 5744 C CA . VAL A 1 726 ? -28.422 31.438 -4.684 1 90.75 726 VAL A CA 1
ATOM 5745 C C . VAL A 1 726 ? -29.797 31 -5.156 1 90.75 726 VAL A C 1
ATOM 5747 O O . VAL A 1 726 ? -29.938 30.438 -6.25 1 90.75 726 VAL A O 1
ATOM 5750 N N . VAL A 1 727 ? -30.75 31.031 -4.316 1 82.56 727 VAL A N 1
ATOM 5751 C CA . VAL A 1 727 ? -32.125 30.609 -4.621 1 82.56 727 VAL A CA 1
ATOM 5752 C C . VAL A 1 727 ? -32.906 31.781 -5.203 1 82.56 727 VAL A C 1
ATOM 5754 O O . VAL A 1 727 ? -32.938 32.875 -4.625 1 82.56 727 VAL A O 1
ATOM 5757 N N . ASN A 1 728 ? -33.125 31.844 -6.609 1 68.25 728 ASN A N 1
ATOM 5758 C CA . ASN A 1 728 ? -33.938 32.875 -7.254 1 68.25 728 ASN A CA 1
ATOM 5759 C C . ASN A 1 728 ? -35.375 32.812 -6.816 1 68.25 728 ASN A C 1
ATOM 5761 O O . ASN A 1 728 ? -35.969 31.75 -6.738 1 68.25 728 ASN A O 1
ATOM 5765 N N . SER A 1 729 ? -35.781 33.844 -6.215 1 54.62 729 SER A N 1
ATOM 5766 C CA . SER A 1 729 ? -37.219 34.062 -6.082 1 54.62 729 SER A CA 1
ATOM 5767 C C . SER A 1 729 ? -37.875 34.219 -7.445 1 54.62 729 SER A C 1
ATOM 5769 O O . SER A 1 729 ? -37.688 35.25 -8.102 1 54.62 729 SER A O 1
ATOM 5771 N N . GLY A 1 730 ? -37.844 33.594 -8.469 1 42.41 730 GLY A N 1
ATOM 5772 C CA . GLY A 1 730 ? -38.594 33.844 -9.695 1 42.41 730 GLY A CA 1
ATOM 5773 C C . GLY A 1 730 ? -39.938 34.469 -9.445 1 42.41 730 GLY A C 1
ATOM 5774 O O . GLY A 1 730 ? -40.5 34.344 -8.359 1 42.41 730 GLY A O 1
ATOM 5775 N N . LYS A 1 731 ? -40.219 35.531 -10.586 1 37.56 731 LYS A N 1
ATOM 5776 C CA . LYS A 1 731 ? -41.5 36.125 -10.961 1 37.56 731 LYS A CA 1
ATOM 5777 C C . LYS A 1 731 ? -42.594 35.062 -11.117 1 37.56 731 LYS A C 1
ATOM 5779 O O . LYS A 1 731 ? -42.406 34.094 -11.852 1 37.56 731 LYS A O 1
ATOM 5784 N N . THR A 1 732 ? -43.469 34.844 -10.336 1 35.72 732 THR A N 1
ATOM 5785 C CA . THR A 1 732 ? -44.75 34.5 -10.898 1 35.72 732 THR A CA 1
ATOM 5786 C C . THR A 1 732 ? -45.031 35.312 -12.172 1 35.72 732 THR A C 1
ATOM 5788 O O . THR A 1 732 ? -44.844 36.531 -12.203 1 35.72 732 THR A O 1
ATOM 5791 N N . LYS A 1 733 ? -45 34.938 -13.336 1 33.75 733 LYS A N 1
ATOM 5792 C CA . LYS A 1 733 ? -46 35.5 -14.234 1 33.75 733 LYS A CA 1
ATOM 5793 C C . LYS A 1 733 ? -47.281 35.812 -13.477 1 33.75 733 LYS A C 1
ATOM 5795 O O . LYS A 1 733 ? -47.812 34.969 -12.734 1 33.75 733 LYS A O 1
ATOM 5800 N N . LYS A 1 734 ? -47.594 37.125 -13.508 1 29.2 734 LYS A N 1
ATOM 5801 C CA . LYS A 1 734 ? -48.969 37.594 -13.32 1 29.2 734 LYS A CA 1
ATOM 5802 C C . LYS A 1 734 ? -49.969 36.781 -14.141 1 29.2 734 LYS A C 1
ATOM 5804 O O . LYS A 1 734 ? -50.156 37.031 -15.328 1 29.2 734 LYS A O 1
ATOM 5809 N N . ARG A 1 735 ? -50.156 35.594 -14.305 1 30.38 735 ARG A N 1
ATOM 5810 C CA . ARG A 1 735 ? -51.594 35.5 -14.602 1 30.38 735 ARG A CA 1
ATOM 5811 C C . ARG A 1 735 ? -52.438 36.219 -13.547 1 30.38 735 ARG A C 1
ATOM 5813 O O . ARG A 1 735 ? -51.969 36.406 -12.414 1 30.38 735 ARG A O 1
ATOM 5820 N N . LYS A 1 736 ? -53.75 36.625 -13.961 1 28.98 736 LYS A N 1
ATOM 5821 C CA . LYS A 1 736 ? -54.781 37.375 -13.219 1 28.98 736 LYS A CA 1
ATOM 5822 C C . LYS A 1 736 ? -54.656 37.125 -11.719 1 28.98 736 LYS A C 1
ATOM 5824 O O . LYS A 1 736 ? -53.969 36.156 -11.297 1 28.98 736 LYS A O 1
ATOM 5829 N N . ARG A 1 737 ? -55.781 37.219 -11.047 1 28.47 737 ARG A N 1
ATOM 5830 C CA . ARG A 1 737 ? -56.219 37.625 -9.719 1 28.47 737 ARG A CA 1
ATOM 5831 C C . ARG A 1 737 ? -55.625 36.719 -8.641 1 28.47 737 ARG A C 1
ATOM 5833 O O . ARG A 1 737 ? -55.594 37.062 -7.465 1 28.47 737 ARG A O 1
ATOM 5840 N N . GLY A 1 738 ? -55.656 35.406 -8.781 1 28.33 738 GLY A N 1
ATOM 5841 C CA . GLY A 1 738 ? -55.719 34.812 -7.453 1 28.33 738 GLY A CA 1
ATOM 5842 C C . GLY A 1 738 ? -54.344 34.781 -6.777 1 28.33 738 GLY A C 1
ATOM 5843 O O . GLY A 1 738 ? -53.312 34.656 -7.449 1 28.33 738 GLY A O 1
ATOM 5844 N N . THR A 1 739 ? -54.031 35.5 -5.699 1 28.33 739 THR A N 1
ATOM 5845 C CA . THR A 1 739 ? -52.969 35.75 -4.711 1 28.33 739 THR A CA 1
ATOM 5846 C C . THR A 1 739 ? -52.188 34.469 -4.422 1 28.33 739 THR A C 1
ATOM 5848 O O . THR A 1 739 ? -52.625 33.625 -3.627 1 28.33 739 THR A O 1
ATOM 5851 N N . LEU A 1 740 ? -51.75 33.688 -5.48 1 30.44 740 LEU A N 1
ATOM 5852 C CA . LEU A 1 740 ? -51.156 32.5 -4.867 1 30.44 740 LEU A CA 1
ATOM 5853 C C . LEU A 1 740 ? -49.844 32.812 -4.176 1 30.44 740 LEU A C 1
ATOM 5855 O O . LEU A 1 740 ? -49 33.5 -4.746 1 30.44 740 LEU A O 1
ATOM 5859 N N . PRO A 1 741 ? -49.688 32.688 -2.861 1 32.97 741 PRO A N 1
ATOM 5860 C CA . PRO A 1 741 ? -48.594 32.906 -1.94 1 32.97 741 PRO A CA 1
ATOM 5861 C C . PRO A 1 741 ? -47.25 32.375 -2.471 1 32.97 741 PRO A C 1
ATOM 5863 O O . PRO A 1 741 ? -47.25 31.453 -3.281 1 32.97 741 PRO A O 1
ATOM 5866 N N . LEU A 1 742 ? -46.156 33.125 -2.48 1 36.59 742 LEU A N 1
ATOM 5867 C CA . LEU A 1 742 ? -44.75 32.844 -2.607 1 36.59 742 LEU A CA 1
ATOM 5868 C C . LEU A 1 742 ? -44.469 31.375 -2.27 1 36.59 742 LEU A C 1
ATOM 5870 O O . LEU A 1 742 ? -44.875 30.891 -1.206 1 36.59 742 LEU A O 1
ATOM 5874 N N . SER A 1 743 ? -44.188 30.531 -3.111 1 39.56 743 SER A N 1
ATOM 5875 C CA . SER A 1 743 ? -44.125 29.062 -3.107 1 39.56 743 SER A CA 1
ATOM 5876 C C . SER A 1 743 ? -43.281 28.547 -1.938 1 39.56 743 SER A C 1
ATOM 5878 O O . SER A 1 743 ? -42.25 29.125 -1.595 1 39.56 743 SER A O 1
ATOM 5880 N N . SER A 1 744 ? -43.688 27.766 -0.889 1 43.94 744 SER A N 1
ATOM 5881 C CA . SER A 1 744 ? -43.438 26.969 0.304 1 43.94 744 SER A CA 1
ATOM 5882 C C . SER A 1 744 ? -42.125 26.156 0.177 1 43.94 744 SER A C 1
ATOM 5884 O O . SER A 1 744 ? -41.625 25.656 1.173 1 43.94 744 SER A O 1
ATOM 5886 N N . HIS A 1 745 ? -41.531 26.062 -0.95 1 46.66 745 HIS A N 1
ATOM 5887 C CA . HIS A 1 745 ? -40.469 25.094 -1.1 1 46.66 745 HIS A CA 1
ATOM 5888 C C . HIS A 1 745 ? -39.125 25.688 -0.661 1 46.66 745 HIS A C 1
ATOM 5890 O O . HIS A 1 745 ? -38.312 25 -0.058 1 46.66 745 HIS A O 1
ATOM 5896 N N . GLY A 1 746 ? -38.844 26.984 -1.074 1 47.22 746 GLY A N 1
ATOM 5897 C CA . GLY A 1 746 ? -37.594 27.641 -0.667 1 47.22 746 GLY A CA 1
ATOM 5898 C C . GLY A 1 746 ? -37.438 27.719 0.838 1 47.22 746 GLY A C 1
ATOM 5899 O O . GLY A 1 746 ? -36.344 27.484 1.366 1 47.22 746 GLY A O 1
ATOM 5900 N N . ASN A 1 747 ? -38.5 28.016 1.487 1 63.25 747 ASN A N 1
ATOM 5901 C CA . ASN A 1 747 ? -38.5 28.125 2.941 1 63.25 747 ASN A CA 1
ATOM 5902 C C . ASN A 1 747 ? -38.219 26.781 3.611 1 63.25 747 ASN A C 1
ATOM 5904 O O . ASN A 1 747 ? -37.562 26.75 4.652 1 63.25 747 ASN A O 1
ATOM 5908 N N . THR A 1 748 ? -38.438 25.797 2.789 1 74.94 748 THR A N 1
ATOM 5909 C CA . THR A 1 748 ? -38.219 24.484 3.371 1 74.94 748 THR A CA 1
ATOM 5910 C C . THR A 1 748 ? -36.719 24.125 3.346 1 74.94 748 THR A C 1
ATOM 5912 O O . THR A 1 748 ? -36.219 23.547 4.301 1 74.94 748 THR A O 1
ATOM 5915 N N . GLU A 1 749 ? -36.062 24.625 2.305 1 80.94 749 GLU A N 1
ATOM 5916 C CA . GLU A 1 749 ? -34.656 24.297 2.217 1 80.94 749 GLU A CA 1
ATOM 5917 C C . GLU A 1 749 ? -33.844 25.078 3.248 1 80.94 749 GLU A C 1
ATOM 5919 O O . GLU A 1 749 ? -32.875 24.547 3.82 1 80.94 749 GLU A O 1
ATOM 5924 N N . PHE A 1 750 ? -34.25 26.281 3.441 1 88 750 PHE A N 1
ATOM 5925 C CA . PHE A 1 750 ? -33.594 27.109 4.43 1 88 750 PHE A CA 1
ATOM 5926 C C . PHE A 1 750 ? -33.75 26.531 5.828 1 88 750 PHE A C 1
ATOM 5928 O O . PHE A 1 750 ? -32.781 26.438 6.586 1 88 750 PHE A O 1
ATOM 5935 N N . GLU A 1 751 ? -34.938 26.094 6.07 1 86.56 751 GLU A N 1
ATOM 5936 C CA . GLU A 1 751 ? -35.219 25.516 7.383 1 86.56 751 GLU A CA 1
ATOM 5937 C C . GLU A 1 751 ? -34.5 24.203 7.578 1 86.56 751 GLU A C 1
ATOM 5939 O O . GLU A 1 751 ? -34.031 23.891 8.68 1 86.56 751 GLU A O 1
ATOM 5944 N N . ARG A 1 752 ? -34.375 23.562 6.605 1 84.25 752 ARG A N 1
ATOM 5945 C CA . ARG A 1 752 ? -33.688 22.281 6.664 1 84.25 752 ARG A CA 1
ATOM 5946 C C . ARG A 1 752 ? -32.188 22.5 6.957 1 84.25 752 ARG A C 1
ATOM 5948 O O . ARG A 1 752 ? -31.578 21.734 7.699 1 84.25 752 ARG A O 1
ATOM 5955 N N . GLU A 1 753 ? -31.641 23.422 6.332 1 88.88 753 GLU A N 1
ATOM 5956 C CA . GLU A 1 753 ? -30.234 23.719 6.559 1 88.88 753 GLU A CA 1
ATOM 5957 C C . GLU A 1 753 ? -29.984 24.156 7.996 1 88.88 753 GLU A C 1
ATOM 5959 O O . GLU A 1 753 ? -28.984 23.781 8.609 1 88.88 753 GLU A O 1
ATOM 5964 N N . ILE A 1 754 ? -30.938 24.922 8.516 1 90.44 754 ILE A N 1
ATOM 5965 C CA . ILE A 1 754 ? -30.812 25.375 9.898 1 90.44 754 ILE A CA 1
ATOM 5966 C C . ILE A 1 754 ? -30.922 24.188 10.844 1 90.44 754 ILE A C 1
ATOM 5968 O O . ILE A 1 754 ? -30.141 24.062 11.789 1 90.44 754 ILE A O 1
ATOM 5972 N N . LYS A 1 755 ? -31.781 23.281 10.578 1 85.06 755 LYS A N 1
ATOM 5973 C CA . LYS A 1 755 ? -31.984 22.094 11.414 1 85.06 755 LYS A CA 1
ATOM 5974 C C . LYS A 1 755 ? -30.766 21.188 11.367 1 85.06 755 LYS A C 1
ATOM 5976 O O . LYS A 1 755 ? -30.406 20.562 12.367 1 85.06 755 LYS A O 1
ATOM 5981 N N . SER A 1 756 ? -30.234 21.172 10.242 1 84.5 756 SER A N 1
ATOM 5982 C CA . SER A 1 756 ? -29.047 20.344 10.078 1 84.5 756 SER A CA 1
ATOM 5983 C C . SER A 1 756 ? -27.891 20.859 10.938 1 84.5 756 SER A C 1
ATOM 5985 O O . SER A 1 756 ? -27.172 20.078 11.555 1 84.5 756 SER A O 1
ATOM 5987 N N . VAL A 1 757 ? -27.703 22.156 10.938 1 87.5 757 VAL A N 1
ATOM 5988 C CA . VAL A 1 757 ? -26.641 22.766 11.727 1 87.5 757 VAL A CA 1
ATOM 5989 C C . VAL A 1 757 ? -26.938 22.578 13.211 1 87.5 757 VAL A C 1
ATOM 5991 O O . VAL A 1 757 ? -26.031 22.297 14 1 87.5 757 VAL A O 1
ATOM 5994 N N . GLU A 1 758 ? -28.188 22.688 13.555 1 86.69 758 GLU A N 1
ATOM 5995 C CA . GLU A 1 758 ? -28.594 22.5 14.953 1 86.69 758 GLU A CA 1
ATOM 5996 C C . GLU A 1 758 ? -28.312 21.078 15.422 1 86.69 758 GLU A C 1
ATOM 5998 O O . GLU A 1 758 ? -27.812 20.859 16.531 1 86.69 758 GLU A O 1
ATOM 6003 N N . ARG A 1 759 ? -28.594 20.188 14.641 1 79.62 759 ARG A N 1
ATOM 6004 C CA . ARG A 1 759 ? -28.359 18.781 14.961 1 79.62 759 ARG A CA 1
ATOM 6005 C C . ARG A 1 759 ? -26.859 18.484 15.078 1 79.62 759 ARG A C 1
ATOM 6007 O O . ARG A 1 759 ? -26.438 17.781 15.992 1 79.62 759 ARG A O 1
ATOM 6014 N N . HIS A 1 760 ? -26.156 19 14.148 1 78.75 760 HIS A N 1
ATOM 6015 C CA . HIS A 1 760 ? -24.719 18.766 14.133 1 78.75 760 HIS A CA 1
ATOM 6016 C C . HIS A 1 760 ? -24.047 19.344 15.375 1 78.75 760 HIS A C 1
ATOM 6018 O O . HIS A 1 760 ? -23.031 18.828 15.836 1 78.75 760 HIS A O 1
ATOM 6024 N N . MET A 1 761 ? -24.625 20.422 15.828 1 84.69 761 MET A N 1
ATOM 6025 C CA . MET A 1 761 ? -24.031 21.094 16.969 1 84.69 761 MET A CA 1
ATOM 6026 C C . MET A 1 761 ? -24.656 20.641 18.281 1 84.69 761 MET A C 1
ATOM 6028 O O . MET A 1 761 ? -24.328 21.141 19.344 1 84.69 761 MET A O 1
ATOM 6032 N N . GLY A 1 762 ? -25.594 19.609 18.219 1 72.56 762 GLY A N 1
ATOM 6033 C CA . GLY A 1 762 ? -26.219 19.031 19.391 1 72.56 762 GLY A CA 1
ATOM 6034 C C . GLY A 1 762 ? -27.25 19.938 20.047 1 72.56 762 GLY A C 1
ATOM 6035 O O . GLY A 1 762 ? -27.469 19.875 21.25 1 72.56 762 GLY A O 1
ATOM 6036 N N . PHE A 1 763 ? -27.672 20.875 19.25 1 68.94 763 PHE A N 1
ATOM 6037 C CA . PHE A 1 763 ? -28.625 21.828 19.781 1 68.94 763 PHE A CA 1
ATOM 6038 C C . PHE A 1 763 ? -30.062 21.312 19.656 1 68.94 763 PHE A C 1
ATOM 6040 O O . PHE A 1 763 ? -30.453 20.875 18.578 1 68.94 763 PHE A O 1
ATOM 6047 N N . ARG A 1 764 ? -30.672 20.672 20.656 1 59.62 764 ARG A N 1
ATOM 6048 C CA . ARG A 1 764 ? -32.062 20.234 20.672 1 59.62 764 ARG A CA 1
ATOM 6049 C C . ARG A 1 764 ? -33 21.391 20.969 1 59.62 764 ARG A C 1
ATOM 6051 O O . ARG A 1 764 ? -32.688 22.25 21.797 1 59.62 764 ARG A O 1
ATOM 6058 N N . MET B 1 1 ? 18.188 -29.656 92.812 1 21.36 1 MET B N 1
ATOM 6059 C CA . MET B 1 1 ? 16.875 -30.125 92.375 1 21.36 1 MET B CA 1
ATOM 6060 C C . MET B 1 1 ? 16.328 -29.25 91.25 1 21.36 1 MET B C 1
ATOM 6062 O O . MET B 1 1 ? 15.977 -28.094 91.438 1 21.36 1 MET B O 1
ATOM 6066 N N . ALA B 1 2 ? 16.969 -29.375 90 1 31.28 2 ALA B N 1
ATOM 6067 C CA . ALA B 1 2 ? 16.719 -28.672 88.75 1 31.28 2 ALA B CA 1
ATOM 6068 C C . ALA B 1 2 ? 15.266 -28.875 88.312 1 31.28 2 ALA B C 1
ATOM 6070 O O . ALA B 1 2 ? 14.773 -30 88.25 1 31.28 2 ALA B O 1
ATOM 6071 N N . ASN B 1 3 ? 14.328 -27.984 88.688 1 30.34 3 ASN B N 1
ATOM 6072 C CA . ASN B 1 3 ? 12.891 -27.797 88.5 1 30.34 3 ASN B CA 1
ATOM 6073 C C . ASN B 1 3 ? 12.453 -28.188 87.062 1 30.34 3 ASN B C 1
ATOM 6075 O O . ASN B 1 3 ? 12.883 -27.562 86.125 1 30.34 3 ASN B O 1
ATOM 6079 N N . GLU B 1 4 ? 12.305 -29.516 86.812 1 36.22 4 GLU B N 1
ATOM 6080 C CA . GLU B 1 4 ? 11.758 -30.109 85.562 1 36.22 4 GLU B CA 1
ATOM 6081 C C . GLU B 1 4 ? 10.445 -29.453 85.188 1 36.22 4 GLU B C 1
ATOM 6083 O O . GLU B 1 4 ? 9.523 -29.359 86 1 36.22 4 GLU B O 1
ATOM 6088 N N . ALA B 1 5 ? 10.477 -28.547 84.312 1 47.53 5 ALA B N 1
ATOM 6089 C CA . ALA B 1 5 ? 9.305 -27.875 83.75 1 47.53 5 ALA B CA 1
ATOM 6090 C C . ALA B 1 5 ? 8.188 -28.875 83.5 1 47.53 5 ALA B C 1
ATOM 6092 O O . ALA B 1 5 ? 8.43 -29.953 82.938 1 47.53 5 ALA B O 1
ATOM 6093 N N . PRO B 1 6 ? 6.996 -28.734 84.062 1 51.53 6 PRO B N 1
ATOM 6094 C CA . PRO B 1 6 ? 5.898 -29.703 84.062 1 51.53 6 PRO B CA 1
ATOM 6095 C C . PRO B 1 6 ? 5.527 -30.203 82.688 1 51.53 6 PRO B C 1
ATOM 6097 O O . PRO B 1 6 ? 5.727 -29.5 81.688 1 51.53 6 PRO B O 1
ATOM 6100 N N . VAL B 1 7 ? 5.508 -31.375 82.25 1 56.91 7 VAL B N 1
ATOM 6101 C CA . VAL B 1 7 ? 5.203 -32.219 81.125 1 56.91 7 VAL B CA 1
ATOM 6102 C C . VAL B 1 7 ? 4.012 -31.641 80.312 1 56.91 7 VAL B C 1
ATOM 6104 O O . VAL B 1 7 ? 3.99 -31.656 79.125 1 56.91 7 VAL B O 1
ATOM 6107 N N . GLY B 1 8 ? 3.035 -31.125 80.938 1 61.69 8 GLY B N 1
ATOM 6108 C CA . GLY B 1 8 ? 1.854 -30.516 80.375 1 61.69 8 GLY B CA 1
ATOM 6109 C C . GLY B 1 8 ? 2.17 -29.266 79.562 1 61.69 8 GLY B C 1
ATOM 6110 O O . GLY B 1 8 ? 1.548 -29.031 78.5 1 61.69 8 GLY B O 1
ATOM 6111 N N . SER B 1 9 ? 3.172 -28.594 79.875 1 76.19 9 SER B N 1
ATOM 6112 C CA . SER B 1 9 ? 3.541 -27.312 79.312 1 76.19 9 SER B CA 1
ATOM 6113 C C . SER B 1 9 ? 4.262 -27.5 78 1 76.19 9 SER B C 1
ATOM 6115 O O . SER B 1 9 ? 4.02 -26.75 77 1 76.19 9 SER B O 1
ATOM 6117 N N . ARG B 1 10 ? 5.02 -28.547 77.812 1 81.19 10 ARG B N 1
ATOM 6118 C CA . ARG B 1 10 ? 5.754 -28.797 76.562 1 81.19 10 ARG B CA 1
ATOM 6119 C C . ARG B 1 10 ? 4.816 -29.266 75.5 1 81.19 10 ARG B C 1
ATOM 6121 O O . ARG B 1 10 ? 4.98 -28.891 74.312 1 81.19 10 ARG B O 1
ATOM 6128 N N . GLU B 1 11 ? 3.807 -30.094 75.875 1 81.44 11 GLU B N 1
ATOM 6129 C CA . GLU B 1 11 ? 2.801 -30.547 74.938 1 81.44 11 GLU B CA 1
ATOM 6130 C C . GLU B 1 11 ? 1.975 -29.375 74.375 1 81.44 11 GLU B C 1
ATOM 6132 O O . GLU B 1 11 ? 1.678 -29.312 73.188 1 81.44 11 GLU B O 1
ATOM 6137 N N . GLU B 1 12 ? 1.664 -28.516 75.312 1 85.06 12 GLU B N 1
ATOM 6138 C CA . GLU B 1 12 ? 0.898 -27.344 74.875 1 85.06 12 GLU B CA 1
ATOM 6139 C C . GLU B 1 12 ? 1.708 -26.453 73.938 1 85.06 12 GLU B C 1
ATOM 6141 O O . GLU B 1 12 ? 1.168 -25.906 73 1 85.06 12 GLU B O 1
ATOM 6146 N N . ALA B 1 13 ? 2.973 -26.375 74.312 1 86.94 13 ALA B N 1
ATOM 6147 C CA . ALA B 1 13 ? 3.846 -25.578 73.438 1 86.94 13 ALA B CA 1
ATOM 6148 C C . ALA B 1 13 ? 3.973 -26.203 72.062 1 86.94 13 ALA B C 1
ATOM 6150 O O . ALA B 1 13 ? 3.953 -25.484 71.062 1 86.94 13 ALA B O 1
ATOM 6151 N N . LEU B 1 14 ? 4.027 -27.531 71.938 1 87.62 14 LEU B N 1
ATOM 6152 C CA . LEU B 1 14 ? 4.129 -28.234 70.688 1 87.62 14 LEU B CA 1
ATOM 6153 C C . LEU B 1 14 ? 2.828 -28.125 69.875 1 87.62 14 LEU B C 1
ATOM 6155 O O . LEU B 1 14 ? 2.85 -27.969 68.625 1 87.62 14 LEU B O 1
ATOM 6159 N N . LEU B 1 15 ? 1.729 -28.078 70.562 1 88.69 15 LEU B N 1
ATOM 6160 C CA . LEU B 1 15 ? 0.432 -27.922 69.938 1 88.69 15 LEU B CA 1
ATOM 6161 C C . LEU B 1 15 ? 0.278 -26.531 69.312 1 88.69 15 LEU B C 1
ATOM 6163 O O . LEU B 1 15 ? -0.267 -26.359 68.25 1 88.69 15 LEU B O 1
ATOM 6167 N N . GLN B 1 16 ? 0.78 -25.578 70.125 1 89.5 16 GLN B N 1
ATOM 6168 C CA . GLN B 1 16 ? 0.731 -24.219 69.562 1 89.5 16 GLN B CA 1
ATOM 6169 C C . GLN B 1 16 ? 1.611 -24.047 68.375 1 89.5 16 GLN B C 1
ATOM 6171 O O . GLN B 1 16 ? 1.224 -23.391 67.375 1 89.5 16 GLN B O 1
ATOM 6176 N N . GLN B 1 17 ? 2.756 -24.672 68.438 1 89.06 17 GLN B N 1
ATOM 6177 C CA . GLN B 1 17 ? 3.654 -24.625 67.25 1 89.06 17 GLN B CA 1
ATOM 6178 C C . GLN B 1 17 ? 3.045 -25.344 66.062 1 89.06 17 GLN B C 1
ATOM 6180 O O . GLN B 1 17 ? 3.197 -24.891 64.938 1 89.06 17 GLN B O 1
ATOM 6185 N N . LEU B 1 18 ? 2.385 -26.422 66.312 1 89.94 18 LEU B N 1
ATOM 6186 C CA . LEU B 1 18 ? 1.712 -27.172 65.25 1 89.94 18 LEU B CA 1
ATOM 6187 C C . LEU B 1 18 ? 0.611 -26.328 64.625 1 89.94 18 LEU B C 1
ATOM 6189 O O . LEU B 1 18 ? 0.473 -26.312 63.375 1 89.94 18 LEU B O 1
ATOM 6193 N N . GLU B 1 19 ? -0.103 -25.625 65.5 1 90.06 19 GLU B N 1
ATOM 6194 C CA . GLU B 1 19 ? -1.165 -24.766 64.938 1 90.06 19 GLU B CA 1
ATOM 6195 C C . GLU B 1 19 ? -0.593 -23.609 64.125 1 90.06 19 GLU B C 1
ATOM 6197 O O . GLU B 1 19 ? -1.162 -23.234 63.094 1 90.06 19 GLU B O 1
ATOM 6202 N N . ARG B 1 20 ? 0.473 -23.141 64.562 1 89.94 20 ARG B N 1
ATOM 6203 C CA . ARG B 1 20 ? 1.126 -22.062 63.844 1 89.94 20 ARG B CA 1
ATOM 6204 C C . ARG B 1 20 ? 1.642 -22.547 62.5 1 89.94 20 ARG B C 1
ATOM 6206 O O . ARG B 1 20 ? 1.469 -21.859 61.469 1 89.94 20 ARG B O 1
ATOM 6213 N N . GLU B 1 21 ? 2.215 -23.703 62.469 1 90 21 GLU B N 1
ATOM 6214 C CA . GLU B 1 21 ? 2.738 -24.25 61.219 1 90 21 GLU B CA 1
ATOM 6215 C C . GLU B 1 21 ? 1.61 -24.594 60.25 1 90 21 GLU B C 1
ATOM 6217 O O . GLU B 1 21 ? 1.754 -24.422 59.031 1 90 21 GLU B O 1
ATOM 6222 N N . ARG B 1 22 ? 0.517 -25.031 60.812 1 89.5 22 ARG B N 1
ATOM 6223 C CA . ARG B 1 22 ? -0.649 -25.297 59.969 1 89.5 22 ARG B CA 1
ATOM 6224 C C . ARG B 1 22 ? -1.191 -24 59.344 1 89.5 22 ARG B C 1
ATOM 6226 O O . ARG B 1 22 ? -1.574 -23.984 58.188 1 89.5 22 ARG B O 1
ATOM 6233 N N . ALA B 1 23 ? -1.137 -22.984 60.125 1 90.25 23 ALA B N 1
ATOM 6234 C CA . ALA B 1 23 ? -1.604 -21.688 59.656 1 90.25 23 ALA B CA 1
ATOM 6235 C C . ALA B 1 23 ? -0.686 -21.141 58.562 1 90.25 23 ALA B C 1
ATOM 6237 O O . ALA B 1 23 ? -1.157 -20.609 57.562 1 90.25 23 ALA B O 1
ATOM 6238 N N . LEU B 1 24 ? 0.556 -21.297 58.75 1 89.88 24 LEU B N 1
ATOM 6239 C CA . LEU B 1 24 ? 1.528 -20.844 57.75 1 89.88 24 LEU B CA 1
ATOM 6240 C C . LEU B 1 24 ? 1.427 -21.656 56.469 1 89.88 24 LEU B C 1
ATOM 6242 O O . LEU B 1 24 ? 1.574 -21.125 55.375 1 89.88 24 LEU B O 1
ATOM 6246 N N . ARG B 1 25 ? 1.19 -22.891 56.594 1 87.69 25 ARG B N 1
ATOM 6247 C CA . ARG B 1 25 ? 1.002 -23.75 55.438 1 87.69 25 ARG B CA 1
ATOM 6248 C C . ARG B 1 25 ? -0.239 -23.344 54.656 1 87.69 25 ARG B C 1
ATOM 6250 O O . ARG B 1 25 ? -0.205 -23.266 53.406 1 87.69 25 ARG B O 1
ATOM 6257 N N . ARG B 1 26 ? -1.326 -23.094 55.375 1 89.19 26 ARG B N 1
ATOM 6258 C CA . ARG B 1 26 ? -2.557 -22.672 54.719 1 89.19 26 ARG B CA 1
ATOM 6259 C C . ARG B 1 26 ? -2.354 -21.344 53.969 1 89.19 26 ARG B C 1
ATOM 6261 O O . ARG B 1 26 ? -2.861 -21.172 52.875 1 89.19 26 ARG B O 1
ATOM 6268 N N . GLN B 1 27 ? -1.679 -20.5 54.531 1 88.69 27 GLN B N 1
ATOM 6269 C CA . GLN B 1 27 ? -1.388 -19.234 53.906 1 88.69 27 GLN B CA 1
ATOM 6270 C C . GLN B 1 27 ? -0.534 -19.422 52.656 1 88.69 27 GLN B C 1
ATOM 6272 O O . GLN B 1 27 ? -0.785 -18.812 51.625 1 88.69 27 GLN B O 1
ATOM 6277 N N . ALA B 1 28 ? 0.433 -20.219 52.781 1 88.38 28 ALA B N 1
ATOM 6278 C CA . ALA B 1 28 ? 1.303 -20.5 51.625 1 88.38 28 ALA B CA 1
ATOM 6279 C C . ALA B 1 28 ? 0.526 -21.172 50.5 1 88.38 28 ALA B C 1
ATOM 6281 O O . ALA B 1 28 ? 0.764 -20.891 49.312 1 88.38 28 ALA B O 1
ATOM 6282 N N . GLU B 1 29 ? -0.39 -22 50.875 1 88.75 29 GLU B N 1
ATOM 6283 C CA . GLU B 1 29 ? -1.214 -22.672 49.875 1 88.75 29 GLU B CA 1
ATOM 6284 C C . GLU B 1 29 ? -2.164 -21.688 49.188 1 88.75 29 GLU B C 1
ATOM 6286 O O . GLU B 1 29 ? -2.393 -21.781 47.969 1 88.75 29 GLU B O 1
ATOM 6291 N N . ASP B 1 30 ? -2.668 -20.828 49.938 1 88.75 30 ASP B N 1
ATOM 6292 C CA . ASP B 1 30 ? -3.543 -19.797 49.375 1 88.75 30 ASP B CA 1
ATOM 6293 C C . ASP B 1 30 ? -2.777 -18.891 48.406 1 88.75 30 ASP B C 1
ATOM 6295 O O . ASP B 1 30 ? -3.289 -18.531 47.344 1 88.75 30 ASP B O 1
ATOM 6299 N N . GLU B 1 31 ? -1.664 -18.531 48.844 1 88.56 31 GLU B N 1
ATOM 6300 C CA . GLU B 1 31 ? -0.838 -17.688 47.969 1 88.56 31 GLU B CA 1
ATOM 6301 C C . GLU B 1 31 ? -0.402 -18.438 46.719 1 88.56 31 GLU B C 1
ATOM 6303 O O . GLU B 1 31 ? -0.297 -17.844 45.625 1 88.56 31 GLU B O 1
ATOM 6308 N N . LYS B 1 32 ? -0.189 -19.625 46.906 1 87.5 32 LYS B N 1
ATOM 6309 C CA . LYS B 1 32 ? 0.126 -20.469 45.75 1 87.5 32 LYS B CA 1
ATOM 6310 C C . LYS B 1 32 ? -1.049 -20.531 44.781 1 87.5 32 LYS B C 1
ATOM 6312 O O . LYS B 1 32 ? -0.867 -20.406 43.562 1 87.5 32 LYS B O 1
ATOM 6317 N N . GLU B 1 33 ? -2.184 -20.75 45.312 1 87.38 33 GLU B N 1
ATOM 6318 C CA . GLU B 1 33 ? -3.373 -20.812 44.469 1 87.38 33 GLU B CA 1
ATOM 6319 C C . GLU B 1 33 ? -3.611 -19.484 43.75 1 87.38 33 GLU B C 1
ATOM 6321 O O . GLU B 1 33 ? -4.02 -19.469 42.594 1 87.38 33 GLU B O 1
ATOM 6326 N N . ARG B 1 34 ? -3.377 -18.5 44.406 1 87.5 34 ARG B N 1
ATOM 6327 C CA . ARG B 1 34 ? -3.518 -17.188 43.781 1 87.5 34 ARG B CA 1
ATOM 6328 C C . ARG B 1 34 ? -2.49 -16.984 42.688 1 87.5 34 ARG B C 1
ATOM 6330 O O . ARG B 1 34 ? -2.816 -16.469 41.625 1 87.5 34 ARG B O 1
ATOM 6337 N N . ALA B 1 35 ? -1.325 -17.328 42.969 1 87.5 35 ALA B N 1
ATOM 6338 C CA . ALA B 1 35 ? -0.26 -17.219 41.969 1 87.5 35 ALA B CA 1
ATOM 6339 C C . ALA B 1 35 ? -0.542 -18.094 40.75 1 87.5 35 ALA B C 1
ATOM 6341 O O . ALA B 1 35 ? -0.256 -17.703 39.625 1 87.5 35 ALA B O 1
ATOM 6342 N N . GLU B 1 36 ? -1.128 -19.172 41.031 1 87.62 36 GLU B N 1
ATOM 6343 C CA . GLU B 1 36 ? -1.463 -20.078 39.938 1 87.62 36 GLU B CA 1
ATOM 6344 C C . GLU B 1 36 ? -2.615 -19.531 39.094 1 87.62 36 GLU B C 1
ATOM 6346 O O . GLU B 1 36 ? -2.629 -19.688 37.875 1 87.62 36 GLU B O 1
ATOM 6351 N N . ARG B 1 37 ? -3.494 -18.922 39.719 1 85.94 37 ARG B N 1
ATOM 6352 C CA . ARG B 1 37 ? -4.594 -18.297 39 1 85.94 37 ARG B CA 1
ATOM 6353 C C . ARG B 1 37 ? -4.094 -17.141 38.125 1 85.94 37 ARG B C 1
ATOM 6355 O O . ARG B 1 37 ? -4.531 -16.984 37 1 85.94 37 ARG B O 1
ATOM 6362 N N . ASP B 1 38 ? -3.244 -16.469 38.688 1 86.31 38 ASP B N 1
ATOM 6363 C CA . ASP B 1 38 ? -2.66 -15.359 37.906 1 86.31 38 ASP B CA 1
ATOM 6364 C C . ASP B 1 38 ? -1.845 -15.883 36.75 1 86.31 38 ASP B C 1
ATOM 6366 O O . ASP B 1 38 ? -1.874 -15.305 35.656 1 86.31 38 ASP B O 1
ATOM 6370 N N . ASN B 1 39 ? -1.191 -16.859 37.031 1 86.88 39 ASN B N 1
ATOM 6371 C CA . ASN B 1 39 ? -0.426 -17.5 35.969 1 86.88 39 ASN B CA 1
ATOM 6372 C C . ASN B 1 39 ? -1.332 -18 34.844 1 86.88 39 ASN B C 1
ATOM 6374 O O . ASN B 1 39 ? -0.997 -17.875 33.656 1 86.88 39 ASN B O 1
ATOM 6378 N N . ALA B 1 40 ? -2.4 -18.547 35.25 1 86.94 40 ALA B N 1
ATOM 6379 C CA . ALA B 1 40 ? -3.344 -19.062 34.281 1 86.94 40 ALA B CA 1
ATOM 6380 C C . ALA B 1 40 ? -3.93 -17.922 33.438 1 86.94 40 ALA B C 1
ATOM 6382 O O . ALA B 1 40 ? -4.117 -18.078 32.219 1 86.94 40 ALA B O 1
ATOM 6383 N N . ARG B 1 41 ? -4.152 -16.891 34.031 1 86.38 41 ARG B N 1
ATOM 6384 C CA . ARG B 1 41 ? -4.688 -15.719 33.312 1 86.38 41 ARG B CA 1
ATOM 6385 C C . ARG B 1 41 ? -3.672 -15.156 32.344 1 86.38 41 ARG B C 1
ATOM 6387 O O . ARG B 1 41 ? -4.016 -14.82 31.203 1 86.38 41 ARG B O 1
ATOM 6394 N N . LEU B 1 42 ? -2.531 -15.055 32.781 1 89.06 42 LEU B N 1
ATOM 6395 C CA . LEU B 1 42 ? -1.468 -14.523 31.938 1 89.06 42 LEU B CA 1
ATOM 6396 C C . LEU B 1 42 ? -1.156 -15.484 30.797 1 89.06 42 LEU B C 1
ATOM 6398 O O . LEU B 1 42 ? -0.901 -15.047 29.672 1 89.06 42 LEU B O 1
ATOM 6402 N N . GLN B 1 43 ? -1.253 -16.656 31.109 1 88.44 43 GLN B N 1
ATOM 6403 C CA . GLN B 1 43 ? -0.999 -17.672 30.094 1 88.44 43 GLN B CA 1
ATOM 6404 C C . GLN B 1 43 ? -2.082 -17.641 29.016 1 88.44 43 GLN B C 1
ATOM 6406 O O . GLN B 1 43 ? -1.8 -17.859 27.828 1 88.44 43 GLN B O 1
ATOM 6411 N N . LYS B 1 44 ? -3.232 -17.359 29.438 1 88.44 44 LYS B N 1
ATOM 6412 C CA . LYS B 1 44 ? -4.332 -17.297 28.484 1 88.44 44 LYS B CA 1
ATOM 6413 C C . LYS B 1 44 ? -4.129 -16.141 27.5 1 88.44 44 LYS B C 1
ATOM 6415 O O . LYS B 1 44 ? -4.52 -16.25 26.328 1 88.44 44 LYS B O 1
ATOM 6420 N N . GLN B 1 45 ? -3.465 -15.18 27.906 1 90.62 45 GLN B N 1
ATOM 6421 C CA . GLN B 1 45 ? -3.219 -14.023 27.047 1 90.62 45 GLN B CA 1
ATOM 6422 C C . GLN B 1 45 ? -2.072 -14.289 26.078 1 90.62 45 GLN B C 1
ATOM 6424 O O . GLN B 1 45 ? -2.018 -13.695 25 1 90.62 45 GLN B O 1
ATOM 6429 N N . LEU B 1 46 ? -1.241 -15.211 26.453 1 91.88 46 LEU B N 1
ATOM 6430 C CA . LEU B 1 46 ? -0.027 -15.43 25.672 1 91.88 46 LEU B CA 1
ATOM 6431 C C . LEU B 1 46 ? -0.166 -16.656 24.781 1 91.88 46 LEU B C 1
ATOM 6433 O O . LEU B 1 46 ? 0.539 -16.797 23.781 1 91.88 46 LEU B O 1
ATOM 6437 N N . GLN B 1 47 ? -1.054 -17.5 25.094 1 90.75 47 GLN B N 1
ATOM 6438 C CA . GLN B 1 47 ? -1.203 -18.75 24.344 1 90.75 47 GLN B CA 1
ATOM 6439 C C . GLN B 1 47 ? -1.906 -18.5 23.016 1 90.75 47 GLN B C 1
ATOM 6441 O O . GLN B 1 47 ? -2.707 -17.578 22.891 1 90.75 47 GLN B O 1
ATOM 6446 N N . PRO B 1 48 ? -1.589 -19.344 22.031 1 92.94 48 PRO B N 1
ATOM 6447 C CA . PRO B 1 48 ? -2.318 -19.266 20.75 1 92.94 48 PRO B CA 1
ATOM 6448 C C . PRO B 1 48 ? -3.822 -19.469 20.922 1 92.94 48 PRO B C 1
ATOM 6450 O O . PRO B 1 48 ? -4.258 -20.109 21.891 1 92.94 48 PRO B O 1
ATOM 6453 N N . THR B 1 49 ? -4.566 -18.938 20.125 1 93.75 49 THR B N 1
ATOM 6454 C CA . THR B 1 49 ? -6.02 -19 20.188 1 93.75 49 THR B CA 1
ATOM 6455 C C . THR B 1 49 ? -6.562 -20.078 19.266 1 93.75 49 THR B C 1
ATOM 6457 O O . THR B 1 49 ? -5.871 -20.531 18.359 1 93.75 49 THR B O 1
ATOM 6460 N N . THR B 1 50 ? -7.805 -20.594 19.625 1 92.44 50 THR B N 1
ATOM 6461 C CA . THR B 1 50 ? -8.555 -21.438 18.703 1 92.44 50 THR B CA 1
ATOM 6462 C C . THR B 1 50 ? -9.195 -20.609 17.594 1 92.44 50 THR B C 1
ATOM 6464 O O . THR B 1 50 ? -9.211 -19.375 17.672 1 92.44 50 THR B O 1
ATOM 6467 N N . LEU B 1 51 ? -9.68 -21.25 16.578 1 93 51 LEU B N 1
ATOM 6468 C CA . LEU B 1 51 ? -10.227 -20.531 15.43 1 93 51 LEU B CA 1
ATOM 6469 C C . LEU B 1 51 ? -11.406 -19.656 15.852 1 93 51 LEU B C 1
ATOM 6471 O O . LEU B 1 51 ? -11.461 -18.469 15.508 1 93 51 LEU B O 1
ATOM 6475 N N . PRO B 1 52 ? -12.391 -20.156 16.688 1 92.56 52 PRO B N 1
ATOM 6476 C CA . PRO B 1 52 ? -13.492 -19.297 17.094 1 92.56 52 PRO B CA 1
ATOM 6477 C C . PRO B 1 52 ? -13.031 -18.125 17.953 1 92.56 52 PRO B C 1
ATOM 6479 O O . PRO B 1 52 ? -13.516 -17 17.797 1 92.56 52 PRO B O 1
ATOM 6482 N N . GLU B 1 53 ? -12.047 -18.406 18.828 1 92.81 53 GLU B N 1
ATOM 6483 C CA . GLU B 1 53 ? -11.508 -17.328 19.656 1 92.81 53 GLU B CA 1
ATOM 6484 C C . GLU B 1 53 ? -10.789 -16.297 18.812 1 92.81 53 GLU B C 1
ATOM 6486 O O . GLU B 1 53 ? -10.875 -15.094 19.078 1 92.81 53 GLU B O 1
ATOM 6491 N N . PHE B 1 54 ? -10.117 -16.859 17.891 1 95.81 54 PHE B N 1
ATOM 6492 C CA . PHE B 1 54 ? -9.352 -15.992 17 1 95.81 54 PHE B CA 1
ATOM 6493 C C . PHE B 1 54 ? -10.281 -15.086 16.203 1 95.81 54 PHE B C 1
ATOM 6495 O O . PHE B 1 54 ? -10.039 -13.875 16.094 1 95.81 54 PHE B O 1
ATOM 6502 N N . LEU B 1 55 ? -11.336 -15.609 15.656 1 95.88 55 LEU B N 1
ATOM 6503 C CA . LEU B 1 55 ? -12.305 -14.836 14.883 1 95.88 55 LEU B CA 1
ATOM 6504 C C . LEU B 1 55 ? -12.977 -13.781 15.75 1 95.88 55 LEU B C 1
ATOM 6506 O O . LEU B 1 55 ? -13.172 -12.648 15.32 1 95.88 55 LEU B O 1
ATOM 6510 N N . ASP B 1 56 ? -13.32 -14.156 16.922 1 95 56 ASP B N 1
ATOM 6511 C CA . ASP B 1 56 ? -13.953 -13.234 17.859 1 95 56 ASP B CA 1
ATOM 6512 C C . ASP B 1 56 ? -13.031 -12.07 18.203 1 95 56 ASP B C 1
ATOM 6514 O O . ASP B 1 56 ? -13.438 -10.906 18.141 1 95 56 ASP B O 1
ATOM 6518 N N . ALA B 1 57 ? -11.828 -12.43 18.562 1 95.69 57 ALA B N 1
ATOM 6519 C CA . ALA B 1 57 ? -10.859 -11.414 18.953 1 95.69 57 ALA B CA 1
ATOM 6520 C C . ALA B 1 57 ? -10.555 -10.477 17.781 1 95.69 57 ALA B C 1
ATOM 6522 O O . ALA B 1 57 ? -10.43 -9.266 17.969 1 95.69 57 ALA B O 1
ATOM 6523 N N . CYS B 1 58 ? -10.406 -11.008 16.594 1 96.62 58 CYS B N 1
ATOM 6524 C CA . CYS B 1 58 ? -10.125 -10.188 15.43 1 96.62 58 CYS B CA 1
ATOM 6525 C C . CYS B 1 58 ? -11.258 -9.203 15.164 1 96.62 58 CYS B C 1
ATOM 6527 O O . CYS B 1 58 ? -11.016 -8.062 14.781 1 96.62 58 CYS B O 1
ATOM 6529 N N . HIS B 1 59 ? -12.469 -9.672 15.328 1 96.44 59 HIS B N 1
ATOM 6530 C CA . HIS B 1 59 ? -13.602 -8.781 15.109 1 96.44 59 HIS B CA 1
ATOM 6531 C C . HIS B 1 59 ? -13.609 -7.645 16.125 1 96.44 59 HIS B C 1
ATOM 6533 O O . HIS B 1 59 ? -13.758 -6.477 15.758 1 96.44 59 HIS B O 1
ATOM 6539 N N . VAL B 1 60 ? -13.398 -7.922 17.359 1 95.38 60 VAL B N 1
ATOM 6540 C CA . VAL B 1 60 ? -13.516 -6.961 18.453 1 95.38 60 VAL B CA 1
ATOM 6541 C C . VAL B 1 60 ? -12.367 -5.961 18.391 1 95.38 60 VAL B C 1
ATOM 6543 O O . VAL B 1 60 ? -12.57 -4.754 18.547 1 95.38 60 VAL B O 1
ATOM 6546 N N . TYR B 1 61 ? -11.227 -6.457 18.109 1 94.94 61 TYR B N 1
ATOM 6547 C CA . TYR B 1 61 ? -10.055 -5.594 18.266 1 94.94 61 TYR B CA 1
ATOM 6548 C C . TYR B 1 61 ? -9.68 -4.957 16.922 1 94.94 61 TYR B C 1
ATOM 6550 O O . TYR B 1 61 ? -9.18 -3.828 16.891 1 94.94 61 TYR B O 1
ATOM 6558 N N . LEU B 1 62 ? -9.852 -5.621 15.797 1 94.81 62 LEU B N 1
ATOM 6559 C CA . LEU B 1 62 ? -9.32 -5.133 14.523 1 94.81 62 LEU B CA 1
ATOM 6560 C C . LEU B 1 62 ? -10.43 -4.527 13.672 1 94.81 62 LEU B C 1
ATOM 6562 O O . LEU B 1 62 ? -10.18 -3.617 12.875 1 94.81 62 LEU B O 1
ATOM 6566 N N . SER B 1 63 ? -11.617 -5.043 13.719 1 94.44 63 SER B N 1
ATOM 6567 C CA . SER B 1 63 ? -12.656 -4.641 12.789 1 94.44 63 SER B CA 1
ATOM 6568 C C . SER B 1 63 ? -13.539 -3.543 13.383 1 94.44 63 SER B C 1
ATOM 6570 O O . SER B 1 63 ? -13.883 -2.578 12.695 1 94.44 63 SER B O 1
ATOM 6572 N N . VAL B 1 64 ? -13.867 -3.732 14.68 1 92.94 64 VAL B N 1
ATOM 6573 C CA . VAL B 1 64 ? -14.75 -2.764 15.32 1 92.94 64 VAL B CA 1
ATOM 6574 C C . VAL B 1 64 ? -14.086 -1.389 15.328 1 92.94 64 VAL B C 1
ATOM 6576 O O . VAL B 1 64 ? -12.898 -1.267 15.656 1 92.94 64 VAL B O 1
ATOM 6579 N N . GLY B 1 65 ? -14.781 -0.352 14.938 1 87.56 65 GLY B N 1
ATOM 6580 C CA . GLY B 1 65 ? -14.273 1.011 14.953 1 87.56 65 GLY B CA 1
ATOM 6581 C C . GLY B 1 65 ? -13.742 1.462 13.602 1 87.56 65 GLY B C 1
ATOM 6582 O O . GLY B 1 65 ? -13.25 2.584 13.469 1 87.56 65 GLY B O 1
ATOM 6583 N N . PHE B 1 66 ? -13.828 0.637 12.57 1 91 66 PHE B N 1
ATOM 6584 C CA . PHE B 1 66 ? -13.344 0.976 11.234 1 91 66 PHE B CA 1
ATOM 6585 C C . PHE B 1 66 ? -14.023 2.234 10.719 1 91 66 PHE B C 1
ATOM 6587 O O . PHE B 1 66 ? -13.367 3.127 10.18 1 91 66 PHE B O 1
ATOM 6594 N N . SER B 1 67 ? -15.289 2.385 10.867 1 86.75 67 SER B N 1
ATOM 6595 C CA . SER B 1 67 ? -16.078 3.455 10.266 1 86.75 67 SER B CA 1
ATOM 6596 C C . SER B 1 67 ? -15.688 4.816 10.836 1 86.75 67 SER B C 1
ATOM 6598 O O . SER B 1 67 ? -15.773 5.832 10.148 1 86.75 67 SER B O 1
ATOM 6600 N N . SER B 1 68 ? -15.289 4.809 12.062 1 84.38 68 SER B N 1
ATOM 6601 C CA . SER B 1 68 ? -14.93 6.062 12.711 1 84.38 68 SER B CA 1
ATOM 6602 C C . SER B 1 68 ? -13.602 6.594 12.188 1 84.38 68 SER B C 1
ATOM 6604 O O . SER B 1 68 ? -13.273 7.77 12.383 1 84.38 68 SER B O 1
ATOM 6606 N N . ARG B 1 69 ? -12.938 5.844 11.508 1 88 69 ARG B N 1
ATOM 6607 C CA . ARG B 1 69 ? -11.602 6.223 11.07 1 88 69 ARG B CA 1
ATOM 6608 C C . ARG B 1 69 ? -11.617 6.73 9.625 1 88 69 ARG B C 1
ATOM 6610 O O . ARG B 1 69 ? -10.594 7.184 9.109 1 88 69 ARG B O 1
ATOM 6617 N N . ILE B 1 70 ? -12.711 6.66 8.992 1 87.69 70 ILE B N 1
ATOM 6618 C CA . ILE B 1 70 ? -12.805 7.094 7.605 1 87.69 70 ILE B CA 1
ATOM 6619 C C . ILE B 1 70 ? -12.695 8.617 7.535 1 87.69 70 ILE B C 1
ATOM 6621 O O . ILE B 1 70 ? -13.391 9.328 8.258 1 87.69 70 ILE B O 1
ATOM 6625 N N . ASN B 1 71 ? -11.75 9.062 6.73 1 80.19 71 ASN B N 1
ATOM 6626 C CA . ASN B 1 71 ? -11.539 10.492 6.523 1 80.19 71 ASN B CA 1
ATOM 6627 C C . ASN B 1 71 ? -12.336 11.008 5.332 1 80.19 71 ASN B C 1
ATOM 6629 O O . ASN B 1 71 ? -11.906 10.875 4.184 1 80.19 71 ASN B O 1
ATOM 6633 N N . TYR B 1 72 ? -13.367 11.656 5.574 1 73.44 72 TYR B N 1
ATOM 6634 C CA . TYR B 1 72 ? -14.242 12.164 4.527 1 73.44 72 TYR B CA 1
ATOM 6635 C C . TYR B 1 72 ? -13.82 13.57 4.105 1 73.44 72 TYR B C 1
ATOM 6637 O O . TYR B 1 72 ? -14.25 14.062 3.059 1 73.44 72 TYR B O 1
ATOM 6645 N N . LYS B 1 73 ? -12.953 14.156 4.793 1 66.56 73 LYS B N 1
ATOM 6646 C CA . LYS B 1 73 ? -12.664 15.57 4.594 1 66.56 73 LYS B CA 1
ATOM 6647 C C . LYS B 1 73 ? -11.43 15.758 3.713 1 66.56 73 LYS B C 1
ATOM 6649 O O . LYS B 1 73 ? -11.469 16.484 2.725 1 66.56 73 LYS B O 1
ATOM 6654 N N . THR B 1 74 ? -10.375 15.07 4.105 1 65.25 74 THR B N 1
ATOM 6655 C CA . THR B 1 74 ? -9.109 15.328 3.436 1 65.25 74 THR B CA 1
ATOM 6656 C C . THR B 1 74 ? -8.664 14.109 2.623 1 65.25 74 THR B C 1
ATOM 6658 O O . THR B 1 74 ? -7.504 14.016 2.225 1 65.25 74 THR B O 1
ATOM 6661 N N . GLY B 1 75 ? -9.609 13.258 2.469 1 67.81 75 GLY B N 1
ATOM 6662 C CA . GLY B 1 75 ? -9.25 12.07 1.706 1 67.81 75 GLY B CA 1
ATOM 6663 C C . GLY B 1 75 ? -9.039 12.359 0.23 1 67.81 75 GLY B C 1
ATOM 6664 O O . GLY B 1 75 ? -9.375 13.438 -0.253 1 67.81 75 GLY B O 1
ATOM 6665 N N . THR B 1 76 ? -8.344 11.398 -0.426 1 67.31 76 THR B N 1
ATOM 6666 C CA . THR B 1 76 ? -8.086 11.516 -1.857 1 67.31 76 THR B CA 1
ATOM 6667 C C . THR B 1 76 ? -9.391 11.711 -2.625 1 67.31 76 THR B C 1
ATOM 6669 O O . THR B 1 76 ? -10.453 11.281 -2.17 1 67.31 76 THR B O 1
ATOM 6672 N N . GLN B 1 77 ? -9.172 12.398 -3.637 1 66 77 GLN B N 1
ATOM 6673 C CA . GLN B 1 77 ? -10.359 12.664 -4.441 1 66 77 GLN B CA 1
ATOM 6674 C C . GLN B 1 77 ? -10.336 11.875 -5.742 1 66 77 GLN B C 1
ATOM 6676 O O . GLN B 1 77 ? -9.375 11.141 -6.012 1 66 77 GLN B O 1
ATOM 6681 N N . GLY B 1 78 ? -11.406 11.789 -6.508 1 64.06 78 GLY B N 1
ATOM 6682 C CA . GLY B 1 78 ? -11.516 11.078 -7.77 1 64.06 78 GLY B CA 1
ATOM 6683 C C . GLY B 1 78 ? -12.664 10.078 -7.793 1 64.06 78 GLY B C 1
ATOM 6684 O O . GLY B 1 78 ? -13.195 9.719 -6.742 1 64.06 78 GLY B O 1
ATOM 6685 N N . ASN B 1 79 ? -12.961 9.766 -8.961 1 66.81 79 ASN B N 1
ATOM 6686 C CA . ASN B 1 79 ? -14.039 8.797 -9.125 1 66.81 79 ASN B CA 1
ATOM 6687 C C . ASN B 1 79 ? -13.578 7.375 -8.797 1 66.81 79 ASN B C 1
ATOM 6689 O O . ASN B 1 79 ? -12.484 6.973 -9.195 1 66.81 79 ASN B O 1
ATOM 6693 N N . PRO B 1 80 ? -14.406 6.801 -8.031 1 68.62 80 PRO B N 1
ATOM 6694 C CA . PRO B 1 80 ? -14.008 5.434 -7.68 1 68.62 80 PRO B CA 1
ATOM 6695 C C . PRO B 1 80 ? -14.07 4.48 -8.875 1 68.62 80 PRO B C 1
ATOM 6697 O O . PRO B 1 80 ? -13.422 3.434 -8.859 1 68.62 80 PRO B O 1
ATOM 6700 N N . GLU B 1 81 ? -14.891 4.883 -9.844 1 73 81 GLU B N 1
ATOM 6701 C CA . GLU B 1 81 ? -15.102 3.93 -10.93 1 73 81 GLU B CA 1
ATOM 6702 C C . GLU B 1 81 ? -14.203 4.238 -12.117 1 73 81 GLU B C 1
ATOM 6704 O O . GLU B 1 81 ? -13.922 5.402 -12.406 1 73 81 GLU B O 1
ATOM 6709 N N . ASN B 1 82 ? -13.602 3.297 -12.703 1 71.69 82 ASN B N 1
ATOM 6710 C CA . ASN B 1 82 ? -12.844 3.309 -13.953 1 71.69 82 ASN B CA 1
ATOM 6711 C C . ASN B 1 82 ? -13.297 2.203 -14.898 1 71.69 82 ASN B C 1
ATOM 6713 O O . ASN B 1 82 ? -12.516 1.317 -15.25 1 71.69 82 ASN B O 1
ATOM 6717 N N . ALA B 1 83 ? -14.555 2.35 -15.312 1 76.69 83 ALA B N 1
ATOM 6718 C CA . ALA B 1 83 ? -15.156 1.256 -16.078 1 76.69 83 ALA B CA 1
ATOM 6719 C C . ALA B 1 83 ? -15.062 1.51 -17.578 1 76.69 83 ALA B C 1
ATOM 6721 O O . ALA B 1 83 ? -15.352 0.622 -18.375 1 76.69 83 ALA B O 1
ATOM 6722 N N . TYR B 1 84 ? -14.547 2.582 -18 1 79.19 84 TYR B N 1
ATOM 6723 C CA . TYR B 1 84 ? -14.578 2.949 -19.422 1 79.19 84 TYR B CA 1
ATOM 6724 C C . TYR B 1 84 ? -13.891 1.892 -20.266 1 79.19 84 TYR B C 1
ATOM 6726 O O . TYR B 1 84 ? -12.773 1.475 -19.984 1 79.19 84 TYR B O 1
ATOM 6734 N N . LEU B 1 85 ? -14.602 1.325 -21.25 1 83 85 LEU B N 1
ATOM 6735 C CA . LEU B 1 85 ? -14.172 0.38 -22.266 1 83 85 LEU B CA 1
ATOM 6736 C C . LEU B 1 85 ? -13.922 -0.999 -21.672 1 83 85 LEU B C 1
ATOM 6738 O O . LEU B 1 85 ? -13.359 -1.876 -22.328 1 83 85 LEU B O 1
ATOM 6742 N N . LYS B 1 86 ? -14.289 -1.214 -20.516 1 89.31 86 LYS B N 1
ATOM 6743 C CA . LYS B 1 86 ? -14.172 -2.535 -19.906 1 89.31 86 LYS B CA 1
ATOM 6744 C C . LYS B 1 86 ? -15.422 -3.371 -20.172 1 89.31 86 LYS B C 1
ATOM 6746 O O . LYS B 1 86 ? -16.5 -2.824 -20.422 1 89.31 86 LYS B O 1
ATOM 6751 N N . LEU B 1 87 ? -15.195 -4.637 -20.156 1 93.5 87 LEU B N 1
ATOM 6752 C CA . LEU B 1 87 ? -16.328 -5.543 -20.328 1 93.5 87 LEU B CA 1
ATOM 6753 C C . LEU B 1 87 ? -17.312 -5.398 -19.172 1 93.5 87 LEU B C 1
ATOM 6755 O O . LEU B 1 87 ? -16.906 -5.234 -18.016 1 93.5 87 LEU B O 1
ATOM 6759 N N . ARG B 1 88 ? -18.547 -5.328 -19.438 1 95.12 88 ARG B N 1
ATOM 6760 C CA . ARG B 1 88 ? -19.578 -5.195 -18.406 1 95.12 88 ARG B CA 1
ATOM 6761 C C . ARG B 1 88 ? -20.594 -6.324 -18.5 1 95.12 88 ARG B C 1
ATOM 6763 O O . ARG B 1 88 ? -20.812 -6.883 -19.578 1 95.12 88 ARG B O 1
ATOM 6770 N N . PRO B 1 89 ? -21.156 -6.691 -17.359 1 96.94 89 PRO B N 1
ATOM 6771 C CA . PRO B 1 89 ? -22.266 -7.66 -17.391 1 96.94 89 PRO B CA 1
ATOM 6772 C C . PRO B 1 89 ? -23.547 -7.062 -17.953 1 96.94 89 PRO B C 1
ATOM 6774 O O . PRO B 1 89 ? -23.75 -5.844 -17.906 1 96.94 89 PRO B O 1
ATOM 6777 N N . ASP B 1 90 ? -24.375 -7.883 -18.469 1 96.69 90 ASP B N 1
ATOM 6778 C CA . ASP B 1 90 ? -25.703 -7.449 -18.906 1 96.69 90 ASP B CA 1
ATOM 6779 C C . ASP B 1 90 ? -26.672 -7.367 -17.734 1 96.69 90 ASP B C 1
ATOM 6781 O O . ASP B 1 90 ? -27.562 -6.516 -17.703 1 96.69 90 ASP B O 1
ATOM 6785 N N . TYR B 1 91 ? -26.391 -8.32 -16.797 1 97.31 91 TYR B N 1
ATOM 6786 C CA . TYR B 1 91 ? -27.312 -8.414 -15.672 1 97.31 91 TYR B CA 1
ATOM 6787 C C . TYR B 1 91 ? -26.562 -8.516 -14.352 1 97.31 91 TYR B C 1
ATOM 6789 O O . TYR B 1 91 ? -25.531 -9.195 -14.273 1 97.31 91 TYR B O 1
ATOM 6797 N N . ILE B 1 92 ? -27.016 -7.781 -13.375 1 97.25 92 ILE B N 1
ATOM 6798 C CA . ILE B 1 92 ? -26.578 -7.906 -11.984 1 97.25 92 ILE B CA 1
ATOM 6799 C C . ILE B 1 92 ? -27.734 -8.422 -11.125 1 97.25 92 ILE B C 1
ATOM 6801 O O . ILE B 1 92 ? -28.781 -7.777 -11.023 1 97.25 92 ILE B O 1
ATOM 6805 N N . ARG B 1 93 ? -27.531 -9.641 -10.57 1 96.62 93 ARG B N 1
ATOM 6806 C CA . ARG B 1 93 ? -28.594 -10.312 -9.812 1 96.62 93 ARG B CA 1
ATOM 6807 C C . ARG B 1 93 ? -28.109 -10.703 -8.422 1 96.62 93 ARG B C 1
ATOM 6809 O O . ARG B 1 93 ? -26.906 -10.828 -8.195 1 96.62 93 ARG B O 1
ATOM 6816 N N . GLU B 1 94 ? -29.047 -10.867 -7.543 1 94.88 94 GLU B N 1
ATOM 6817 C CA . GLU B 1 94 ? -28.703 -11.242 -6.172 1 94.88 94 GLU B CA 1
ATOM 6818 C C . GLU B 1 94 ? -28.312 -12.711 -6.082 1 94.88 94 GLU B C 1
ATOM 6820 O O . GLU B 1 94 ? -28.922 -13.57 -6.719 1 94.88 94 GLU B O 1
ATOM 6825 N N . TRP B 1 95 ? -27.219 -13 -5.391 1 95.5 95 TRP B N 1
ATOM 6826 C CA . TRP B 1 95 ? -26.75 -14.352 -5.129 1 95.5 95 TRP B CA 1
ATOM 6827 C C . TRP B 1 95 ? -27.562 -15.016 -4.031 1 95.5 95 TRP B C 1
ATOM 6829 O O . TRP B 1 95 ? -27.109 -15.133 -2.891 1 95.5 95 TRP B O 1
ATOM 6839 N N . THR B 1 96 ? -28.609 -15.602 -4.293 1 91.81 96 THR B N 1
ATOM 6840 C CA . THR B 1 96 ? -29.609 -16.078 -3.336 1 91.81 96 THR B CA 1
ATOM 6841 C C . THR B 1 96 ? -29.109 -17.328 -2.617 1 91.81 96 THR B C 1
ATOM 6843 O O . THR B 1 96 ? -29.531 -17.625 -1.498 1 91.81 96 THR B O 1
ATOM 6846 N N . THR B 1 97 ? -28.234 -18.078 -3.188 1 92.31 97 THR B N 1
ATOM 6847 C CA . THR B 1 97 ? -27.766 -19.328 -2.586 1 92.31 97 THR B CA 1
ATOM 6848 C C . THR B 1 97 ? -26.484 -19.109 -1.8 1 92.31 97 THR B C 1
ATOM 6850 O O . THR B 1 97 ? -25.891 -20.062 -1.294 1 92.31 97 THR B O 1
ATOM 6853 N N . PHE B 1 98 ? -26.031 -17.922 -1.697 1 94.56 98 PHE B N 1
ATOM 6854 C CA . PHE B 1 98 ? -24.766 -17.594 -1.07 1 94.56 98 PHE B CA 1
ATOM 6855 C C . PHE B 1 98 ? -24.703 -18.109 0.363 1 94.56 98 PHE B C 1
ATOM 6857 O O . PHE B 1 98 ? -23.719 -18.719 0.776 1 94.56 98 PHE B O 1
ATOM 6864 N N . SER B 1 99 ? -25.812 -17.859 1.14 1 91.25 99 SER B N 1
ATOM 6865 C CA . SER B 1 99 ? -25.844 -18.219 2.555 1 91.25 99 SER B CA 1
ATOM 6866 C C . SER B 1 99 ? -25.703 -19.719 2.75 1 91.25 99 SER B C 1
ATOM 6868 O O . SER B 1 99 ? -24.953 -20.172 3.627 1 91.25 99 SER B O 1
ATOM 6870 N N . GLN B 1 100 ? -26.359 -20.406 1.959 1 90.69 100 GLN B N 1
ATOM 6871 C CA . GLN B 1 100 ? -26.297 -21.875 2.047 1 90.69 100 GLN B CA 1
ATOM 6872 C C . GLN B 1 100 ? -24.906 -22.375 1.674 1 90.69 100 GLN B C 1
ATOM 6874 O O . GLN B 1 100 ? -24.375 -23.266 2.334 1 90.69 100 GLN B O 1
ATOM 6879 N N . GLU B 1 101 ? -24.422 -21.828 0.667 1 93.25 101 GLU B N 1
ATOM 6880 C CA . GLU B 1 101 ? -23.109 -22.25 0.185 1 93.25 101 GLU B CA 1
ATOM 6881 C C . GLU B 1 101 ? -22.016 -21.922 1.205 1 93.25 101 GLU B C 1
ATOM 6883 O O . GLU B 1 101 ? -21.109 -22.734 1.431 1 93.25 101 GLU B O 1
ATOM 6888 N N . GLN B 1 102 ? -22.047 -20.781 1.79 1 93.31 102 GLN B N 1
ATOM 6889 C CA . GLN B 1 102 ? -21.078 -20.406 2.811 1 93.31 102 GLN B CA 1
ATOM 6890 C C . GLN B 1 102 ? -21.219 -21.297 4.047 1 93.31 102 GLN B C 1
ATOM 6892 O O . GLN B 1 102 ? -20.203 -21.672 4.656 1 93.31 102 GLN B O 1
ATOM 6897 N N . SER B 1 103 ? -22.422 -21.625 4.391 1 92.06 103 SER B N 1
ATOM 6898 C CA . SER B 1 103 ? -22.672 -22.453 5.562 1 92.06 103 SER B CA 1
ATOM 6899 C C . SER B 1 103 ? -22.078 -23.859 5.379 1 92.06 103 SER B C 1
ATOM 6901 O O . SER B 1 103 ? -21.609 -24.469 6.34 1 92.06 103 SER B O 1
ATOM 6903 N N . GLU B 1 104 ? -22.094 -24.312 4.188 1 92.88 104 GLU B N 1
ATOM 6904 C CA . GLU B 1 104 ? -21.516 -25.609 3.898 1 92.88 104 GLU B CA 1
ATOM 6905 C C . GLU B 1 104 ? -20 -25.609 4.137 1 92.88 104 GLU B C 1
ATOM 6907 O O . GLU B 1 104 ? -19.438 -26.609 4.594 1 92.88 104 GLU B O 1
ATOM 6912 N N . VAL B 1 105 ? -19.375 -24.562 3.799 1 94.06 105 VAL B N 1
ATOM 6913 C CA . VAL B 1 105 ? -17.938 -24.422 4.031 1 94.06 105 VAL B CA 1
ATOM 6914 C C . VAL B 1 105 ? -17.641 -24.5 5.527 1 94.06 105 VAL B C 1
ATOM 6916 O O . VAL B 1 105 ? -16.703 -25.172 5.949 1 94.06 105 VAL B O 1
ATOM 6919 N N . TRP B 1 106 ? -18.453 -23.875 6.328 1 92.56 106 TRP B N 1
ATOM 6920 C CA . TRP B 1 106 ? -18.266 -23.875 7.773 1 92.56 106 TRP B CA 1
ATOM 6921 C C . TRP B 1 106 ? -18.484 -25.281 8.344 1 92.56 106 TRP B C 1
ATOM 6923 O O . TRP B 1 106 ? -17.781 -25.703 9.266 1 92.56 106 TRP B O 1
ATOM 6933 N N . ARG B 1 107 ? -19.453 -25.953 7.816 1 90.69 107 ARG B N 1
ATOM 6934 C CA . ARG B 1 107 ? -19.688 -27.328 8.25 1 90.69 107 ARG B CA 1
ATOM 6935 C C . ARG B 1 107 ? -18.469 -28.203 7.969 1 90.69 107 ARG B C 1
ATOM 6937 O O . ARG B 1 107 ? -18.078 -29.016 8.812 1 90.69 107 ARG B O 1
ATOM 6944 N N . ASP B 1 108 ? -17.922 -28.031 6.812 1 91.69 108 ASP B N 1
ATOM 6945 C CA . ASP B 1 108 ? -16.719 -28.781 6.457 1 91.69 108 ASP B CA 1
ATOM 6946 C C . ASP B 1 108 ? -15.547 -28.406 7.363 1 91.69 108 ASP B C 1
ATOM 6948 O O . ASP B 1 108 ? -14.766 -29.266 7.766 1 91.69 108 ASP B O 1
ATOM 6952 N N . LEU B 1 109 ? -15.406 -27.156 7.688 1 90.69 109 LEU B N 1
ATOM 6953 C CA . LEU B 1 109 ? -14.312 -26.656 8.516 1 90.69 109 LEU B CA 1
ATOM 6954 C C . LEU B 1 109 ? -14.391 -27.234 9.93 1 90.69 109 LEU B C 1
ATOM 6956 O O . LEU B 1 109 ? -13.367 -27.547 10.531 1 90.69 109 LEU B O 1
ATOM 6960 N N . PHE B 1 110 ? -15.57 -27.406 10.445 1 88.25 110 PHE B N 1
ATOM 6961 C CA . PHE B 1 110 ? -15.727 -27.844 11.828 1 88.25 110 PHE B CA 1
ATOM 6962 C C . PHE B 1 110 ? -16.031 -29.328 11.898 1 88.25 110 PHE B C 1
ATOM 6964 O O . PHE B 1 110 ? -16.375 -29.859 12.961 1 88.25 110 PHE B O 1
ATOM 6971 N N . SER B 1 111 ? -15.898 -29.922 10.781 1 85.06 111 SER B N 1
ATOM 6972 C CA . SER B 1 111 ? -16.031 -31.375 10.773 1 85.06 111 SER B CA 1
ATOM 6973 C C . SER B 1 111 ? -14.812 -32.062 11.398 1 85.06 111 SER B C 1
ATOM 6975 O O . SER B 1 111 ? -14.867 -33.219 11.773 1 85.06 111 SER B O 1
ATOM 6977 N N . VAL B 1 112 ? -13.734 -31.266 11.516 1 84.19 112 VAL B N 1
ATOM 6978 C CA . VAL B 1 112 ? -12.5 -31.766 12.109 1 84.19 112 VAL B CA 1
ATOM 6979 C C . VAL B 1 112 ? -12.188 -31 13.391 1 84.19 112 VAL B C 1
ATOM 6981 O O . VAL B 1 112 ? -12.672 -29.891 13.586 1 84.19 112 VAL B O 1
ATOM 6984 N N . ASP B 1 113 ? -11.352 -31.562 14.242 1 83.62 113 ASP B N 1
ATOM 6985 C CA . ASP B 1 113 ? -11.016 -30.984 15.539 1 83.62 113 ASP B CA 1
ATOM 6986 C C . ASP B 1 113 ? -9.961 -29.891 15.398 1 83.62 113 ASP B C 1
ATOM 6988 O O . ASP B 1 113 ? -9.688 -29.156 16.344 1 83.62 113 ASP B O 1
ATOM 6992 N N . PHE B 1 114 ? -9.508 -29.75 14.281 1 82.88 114 PHE B N 1
ATOM 6993 C CA . PHE B 1 114 ? -8.391 -28.844 14.07 1 82.88 114 PHE B CA 1
ATOM 6994 C C . PHE B 1 114 ? -8.789 -27.406 14.406 1 82.88 114 PHE B C 1
ATOM 6996 O O . PHE B 1 114 ? -8 -26.656 14.977 1 82.88 114 PHE B O 1
ATOM 7003 N N . ALA B 1 115 ? -10 -27.078 14.164 1 78.94 115 ALA B N 1
ATOM 7004 C CA . ALA B 1 115 ? -10.484 -25.734 14.391 1 78.94 115 ALA B CA 1
ATOM 7005 C C . ALA B 1 115 ? -10.531 -25.406 15.883 1 78.94 115 ALA B C 1
ATOM 7007 O O . ALA B 1 115 ? -10.477 -24.234 16.281 1 78.94 115 ALA B O 1
ATOM 7008 N N . SER B 1 116 ? -10.508 -26.391 16.719 1 80.88 116 SER B N 1
ATOM 7009 C CA . SER B 1 116 ? -10.602 -26.188 18.156 1 80.88 116 SER B CA 1
ATOM 7010 C C . SER B 1 116 ? -9.227 -26.266 18.812 1 80.88 116 SER B C 1
ATOM 7012 O O . SER B 1 116 ? -9.102 -26.125 20.031 1 80.88 116 SER B O 1
ATOM 7014 N N . GLU B 1 117 ? -8.266 -26.438 17.984 1 88.56 117 GLU B N 1
ATOM 7015 C CA . GLU B 1 117 ? -6.891 -26.422 18.484 1 88.56 117 GLU B CA 1
ATOM 7016 C C . GLU B 1 117 ? -6.301 -25.016 18.438 1 88.56 117 GLU B C 1
ATOM 7018 O O . GLU B 1 117 ? -6.629 -24.234 17.547 1 88.56 117 GLU B O 1
ATOM 7023 N N . PRO B 1 118 ? -5.512 -24.734 19.391 1 91.31 118 PRO B N 1
ATOM 7024 C CA . PRO B 1 118 ? -4.914 -23.391 19.438 1 91.31 118 PRO B CA 1
ATOM 7025 C C . PRO B 1 118 ? -3.715 -23.25 18.516 1 91.31 118 PRO B C 1
ATOM 7027 O O . PRO B 1 118 ? -2.617 -23.703 18.828 1 91.31 118 PRO B O 1
ATOM 7030 N N . HIS B 1 119 ? -3.893 -22.609 17.391 1 91.38 119 HIS B N 1
ATOM 7031 C CA . HIS B 1 119 ? -2.834 -22.484 16.391 1 91.38 119 HIS B CA 1
ATOM 7032 C C . HIS B 1 119 ? -2.637 -21.031 15.977 1 91.38 119 HIS B C 1
ATOM 7034 O O . HIS B 1 119 ? -1.738 -20.719 15.195 1 91.38 119 HIS B O 1
ATOM 7040 N N . PHE B 1 120 ? -3.402 -20.109 16.547 1 93.62 120 PHE B N 1
ATOM 7041 C CA . PHE B 1 120 ? -3.451 -18.781 15.938 1 93.62 120 PHE B CA 1
ATOM 7042 C C . PHE B 1 120 ? -2.922 -17.734 16.906 1 93.62 120 PHE B C 1
ATOM 7044 O O . PHE B 1 120 ? -2.531 -18.047 18.031 1 93.62 120 PHE B O 1
ATOM 7051 N N . THR B 1 121 ? -2.834 -16.484 16.516 1 94.38 121 THR B N 1
ATOM 7052 C CA . THR B 1 121 ? -2.217 -15.375 17.219 1 94.38 121 THR B CA 1
ATOM 7053 C C . THR B 1 121 ? -2.822 -15.203 18.609 1 94.38 121 THR B C 1
ATOM 7055 O O . THR B 1 121 ? -4.023 -15.406 18.797 1 94.38 121 THR B O 1
ATOM 7058 N N . SER B 1 122 ? -2.043 -14.812 19.531 1 95.5 122 SER B N 1
ATOM 7059 C CA . SER B 1 122 ? -2.457 -14.672 20.922 1 95.5 122 SER B CA 1
ATOM 7060 C C . SER B 1 122 ? -3.389 -13.477 21.109 1 95.5 122 SER B C 1
ATOM 7062 O O . SER B 1 122 ? -3.404 -12.562 20.281 1 95.5 122 SER B O 1
ATOM 7064 N N . LEU B 1 123 ? -4.133 -13.539 22.172 1 94.69 123 LEU B N 1
ATOM 7065 C CA . LEU B 1 123 ? -5.09 -12.484 22.453 1 94.69 123 LEU B CA 1
ATOM 7066 C C . LEU B 1 123 ? -4.379 -11.164 22.734 1 94.69 123 LEU B C 1
ATOM 7068 O O . LEU B 1 123 ? -4.828 -10.109 22.281 1 94.69 123 LEU B O 1
ATOM 7072 N N . ASN B 1 124 ? -3.297 -11.219 23.422 1 94.5 124 ASN B N 1
ATOM 7073 C CA . ASN B 1 124 ? -2.533 -10.016 23.719 1 94.5 124 ASN B CA 1
ATOM 7074 C C . ASN B 1 124 ? -2.047 -9.32 22.453 1 94.5 124 ASN B C 1
ATOM 7076 O O . ASN B 1 124 ? -2.129 -8.094 22.344 1 94.5 124 ASN B O 1
ATOM 7080 N N . THR B 1 125 ? -1.573 -10.086 21.594 1 95.5 125 THR B N 1
ATOM 7081 C CA . THR B 1 125 ? -1.064 -9.539 20.344 1 95.5 125 THR B CA 1
ATOM 7082 C C . THR B 1 125 ? -2.186 -8.883 19.547 1 95.5 125 THR B C 1
ATOM 7084 O O . THR B 1 125 ? -2.014 -7.789 19 1 95.5 125 THR B O 1
ATOM 7087 N N . LEU B 1 126 ? -3.324 -9.516 19.5 1 95.81 126 LEU B N 1
ATOM 7088 C CA . LEU B 1 126 ? -4.441 -8.961 18.734 1 95.81 126 LEU B CA 1
ATOM 7089 C C . LEU B 1 126 ? -4.93 -7.656 19.359 1 95.81 126 LEU B C 1
ATOM 7091 O O . LEU B 1 126 ? -5.309 -6.73 18.641 1 95.81 126 LEU B O 1
ATOM 7095 N N . LYS B 1 127 ? -4.891 -7.578 20.625 1 94.75 127 LYS B N 1
ATOM 7096 C CA . LYS B 1 127 ? -5.293 -6.355 21.312 1 94.75 127 LYS B CA 1
ATOM 7097 C C . LYS B 1 127 ? -4.34 -5.203 20.984 1 94.75 127 LYS B C 1
ATOM 7099 O O . LYS B 1 127 ? -4.781 -4.098 20.672 1 94.75 127 LYS B O 1
ATOM 7104 N N . GLU B 1 128 ? -3.1 -5.473 21.047 1 93.81 128 GLU B N 1
ATOM 7105 C CA . GLU B 1 128 ? -2.111 -4.438 20.75 1 93.81 128 GLU B CA 1
ATOM 7106 C C . GLU B 1 128 ? -2.137 -4.043 19.281 1 93.81 128 GLU B C 1
ATOM 7108 O O . GLU B 1 128 ? -1.933 -2.875 18.938 1 93.81 128 GLU B O 1
ATOM 7113 N N . MET B 1 129 ? -2.367 -5.051 18.469 1 93.44 129 MET B N 1
ATOM 7114 C CA . MET B 1 129 ? -2.52 -4.758 17.047 1 93.44 129 MET B CA 1
ATOM 7115 C C . MET B 1 129 ? -3.699 -3.824 16.797 1 93.44 129 MET B C 1
ATOM 7117 O O . MET B 1 129 ? -3.631 -2.943 15.945 1 93.44 129 MET B O 1
ATOM 7121 N N . GLY B 1 130 ? -4.75 -4.074 17.516 1 93.38 130 GLY B N 1
ATOM 7122 C CA . GLY B 1 130 ? -5.918 -3.215 17.406 1 93.38 130 GLY B CA 1
ATOM 7123 C C . GLY B 1 130 ? -5.645 -1.781 17.828 1 93.38 130 GLY B C 1
ATOM 7124 O O . GLY B 1 130 ? -6.145 -0.843 17.203 1 93.38 130 GLY B O 1
ATOM 7125 N N . ASN B 1 131 ? -4.809 -1.59 18.797 1 90.19 131 ASN B N 1
ATOM 7126 C CA . ASN B 1 131 ? -4.434 -0.254 19.25 1 90.19 131 ASN B CA 1
ATOM 7127 C C . ASN B 1 131 ? -3.629 0.49 18.188 1 90.19 131 ASN B C 1
ATOM 7129 O O . ASN B 1 131 ? -3.791 1.7 18.016 1 90.19 131 ASN B O 1
ATOM 7133 N N . ASP B 1 132 ? -2.842 -0.237 17.516 1 88 132 ASP B N 1
ATOM 7134 C CA . ASP B 1 132 ? -2.035 0.351 16.453 1 88 132 ASP B CA 1
ATOM 7135 C C . ASP B 1 132 ? -2.916 0.855 15.312 1 88 132 ASP B C 1
ATOM 7137 O O . ASP B 1 132 ? -2.609 1.872 14.688 1 88 132 ASP B O 1
ATOM 7141 N N . LEU B 1 133 ? -3.965 0.136 15.086 1 87.38 133 LEU B N 1
ATOM 7142 C CA . LEU B 1 133 ? -4.844 0.452 13.961 1 87.38 133 LEU B CA 1
ATOM 7143 C C . LEU B 1 133 ? -5.727 1.655 14.289 1 87.38 133 LEU B C 1
ATOM 7145 O O . LEU B 1 133 ? -6.152 2.377 13.383 1 87.38 133 LEU B O 1
ATOM 7149 N N . GLN B 1 134 ? -5.996 1.894 15.492 1 84.62 134 GLN B N 1
ATOM 7150 C CA . GLN B 1 134 ? -6.961 2.91 15.898 1 84.62 134 GLN B CA 1
ATOM 7151 C C . GLN B 1 134 ? -6.41 4.312 15.672 1 84.62 134 GLN B C 1
ATOM 7153 O O . GLN B 1 134 ? -7.176 5.273 15.539 1 84.62 134 GLN B O 1
ATOM 7158 N N . VAL B 1 135 ? -5.156 4.398 15.516 1 80.12 135 VAL B N 1
ATOM 7159 C CA . VAL B 1 135 ? -4.543 5.719 15.406 1 80.12 135 VAL B CA 1
ATOM 7160 C C . VAL B 1 135 ? -4.523 6.16 13.945 1 80.12 135 VAL B C 1
ATOM 7162 O O . VAL B 1 135 ? -4.43 7.355 13.656 1 80.12 135 VAL B O 1
ATOM 7165 N N . ARG B 1 136 ? -4.867 5.348 13.039 1 77.81 136 ARG B N 1
ATOM 7166 C CA . ARG B 1 136 ? -4.688 5.672 11.633 1 77.81 136 ARG B CA 1
ATOM 7167 C C . ARG B 1 136 ? -6.008 6.07 10.984 1 77.81 136 ARG B C 1
ATOM 7169 O O . ARG B 1 136 ? -7.012 5.367 11.133 1 77.81 136 ARG B O 1
ATOM 7176 N N . SER B 1 137 ? -5.926 7.18 10.352 1 82.12 137 SER B N 1
ATOM 7177 C CA . SER B 1 137 ? -7.07 7.609 9.555 1 82.12 137 SER B CA 1
ATOM 7178 C C . SER B 1 137 ? -7.035 7.004 8.156 1 82.12 137 SER B C 1
ATOM 7180 O O . SER B 1 137 ? -5.965 6.699 7.633 1 82.12 137 SER B O 1
ATOM 7182 N N . MET B 1 138 ? -8.219 6.742 7.598 1 85.06 138 MET B N 1
ATOM 7183 C CA . MET B 1 138 ? -8.336 6.152 6.27 1 85.06 138 MET B CA 1
ATOM 7184 C C . MET B 1 138 ? -8.82 7.188 5.258 1 85.06 138 MET B C 1
ATOM 7186 O O . MET B 1 138 ? -10.016 7.512 5.219 1 85.06 138 MET B O 1
ATOM 7190 N N . GLY B 1 139 ? -7.914 7.613 4.469 1 79.38 139 GLY B N 1
ATOM 7191 C CA . GLY B 1 139 ? -8.312 8.648 3.527 1 79.38 139 GLY B CA 1
ATOM 7192 C C . GLY B 1 139 ? -7.93 8.336 2.094 1 79.38 139 GLY B C 1
ATOM 7193 O O . GLY B 1 139 ? -8.062 9.18 1.208 1 79.38 139 GLY B O 1
ATOM 7194 N N . SER B 1 140 ? -7.398 7.086 1.839 1 80.5 140 SER B N 1
ATOM 7195 C CA . SER B 1 140 ? -6.961 6.719 0.498 1 80.5 140 SER B CA 1
ATOM 7196 C C . SER B 1 140 ? -7.105 5.219 0.263 1 80.5 140 SER B C 1
ATOM 7198 O O . SER B 1 140 ? -7.348 4.457 1.202 1 80.5 140 SER B O 1
ATOM 7200 N N . GLU B 1 141 ? -7.035 4.809 -1.011 1 83.19 141 GLU B N 1
ATOM 7201 C CA . GLU B 1 141 ? -7.031 3.389 -1.352 1 83.19 141 GLU B CA 1
ATOM 7202 C C . GLU B 1 141 ? -5.805 2.686 -0.774 1 83.19 141 GLU B C 1
ATOM 7204 O O . GLU B 1 141 ? -5.875 1.514 -0.399 1 83.19 141 GLU B O 1
ATOM 7209 N N . LEU B 1 142 ? -4.691 3.4 -0.69 1 82.5 142 LEU B N 1
ATOM 7210 C CA . LEU B 1 142 ? -3.486 2.828 -0.102 1 82.5 142 LEU B CA 1
ATOM 7211 C C . LEU B 1 142 ? -3.699 2.514 1.375 1 82.5 142 LEU B C 1
ATOM 7213 O O . LEU B 1 142 ? -3.223 1.49 1.871 1 82.5 142 LEU B O 1
ATOM 7217 N N . ASP B 1 143 ? -4.383 3.434 2.033 1 86.56 143 ASP B N 1
ATOM 7218 C CA . ASP B 1 143 ? -4.703 3.193 3.436 1 86.56 143 ASP B CA 1
ATOM 7219 C C . ASP B 1 143 ? -5.594 1.963 3.594 1 86.56 143 ASP B C 1
ATOM 7221 O O . ASP B 1 143 ? -5.402 1.164 4.512 1 86.56 143 ASP B O 1
ATOM 7225 N N . LEU B 1 144 ? -6.539 1.876 2.676 1 89.88 144 LEU B N 1
ATOM 7226 C CA . LEU B 1 144 ? -7.43 0.721 2.727 1 89.88 144 LEU B CA 1
ATOM 7227 C C . LEU B 1 144 ? -6.664 -0.57 2.461 1 89.88 144 LEU B C 1
ATOM 7229 O O . LEU B 1 144 ? -6.898 -1.584 3.121 1 89.88 144 LEU B O 1
ATOM 7233 N N . ASN B 1 145 ? -5.824 -0.516 1.479 1 88.5 145 ASN B N 1
ATOM 7234 C CA . ASN B 1 145 ? -5.012 -1.691 1.18 1 88.5 145 ASN B CA 1
ATOM 7235 C C . ASN B 1 145 ? -4.203 -2.137 2.393 1 88.5 145 ASN B C 1
ATOM 7237 O O . ASN B 1 145 ? -4.098 -3.334 2.67 1 88.5 145 ASN B O 1
ATOM 7241 N N . TYR B 1 146 ? -3.588 -1.18 3.057 1 89.06 146 TYR B N 1
ATOM 7242 C CA . TYR B 1 146 ? -2.824 -1.517 4.254 1 89.06 146 TYR B CA 1
ATOM 7243 C C . TYR B 1 146 ? -3.721 -2.156 5.309 1 89.06 146 TYR B C 1
ATOM 7245 O O . TYR B 1 146 ? -3.354 -3.166 5.914 1 89.06 146 TYR B O 1
ATOM 7253 N N . TYR B 1 147 ? -4.852 -1.536 5.5 1 93.56 147 TYR B N 1
ATOM 7254 C CA . TYR B 1 147 ? -5.781 -2.059 6.496 1 93.56 147 TYR B CA 1
ATOM 7255 C C . TYR B 1 147 ? -6.203 -3.48 6.152 1 93.56 147 TYR B C 1
ATOM 7257 O O . TYR B 1 147 ? -6.211 -4.359 7.016 1 93.56 147 TYR B O 1
ATOM 7265 N N . GLU B 1 148 ? -6.676 -3.676 4.949 1 93.5 148 GLU B N 1
ATOM 7266 C CA . GLU B 1 148 ? -7.16 -4.988 4.531 1 93.5 148 GLU B CA 1
ATOM 7267 C C . GLU B 1 148 ? -6.066 -6.047 4.656 1 93.5 148 GLU B C 1
ATOM 7269 O O . GLU B 1 148 ? -6.332 -7.176 5.07 1 93.5 148 GLU B O 1
ATOM 7274 N N . ARG B 1 149 ? -4.879 -5.723 4.289 1 90.19 149 ARG B N 1
ATOM 7275 C CA . ARG B 1 149 ? -3.773 -6.664 4.426 1 90.19 149 ARG B CA 1
ATOM 7276 C C . ARG B 1 149 ? -3.492 -6.973 5.891 1 90.19 149 ARG B C 1
ATOM 7278 O O . ARG B 1 149 ? -3.328 -8.133 6.27 1 90.19 149 ARG B O 1
ATOM 7285 N N . TYR B 1 150 ? -3.523 -5.91 6.688 1 92.25 150 TYR B N 1
ATOM 7286 C CA . TYR B 1 150 ? -3.16 -5.98 8.094 1 92.25 150 TYR B CA 1
ATOM 7287 C C . TYR B 1 150 ? -4.227 -6.715 8.898 1 92.25 150 TYR B C 1
ATOM 7289 O O . TYR B 1 150 ? -3.914 -7.59 9.711 1 92.25 150 TYR B O 1
ATOM 7297 N N . ALA B 1 151 ? -5.473 -6.445 8.617 1 94.31 151 ALA B N 1
ATOM 7298 C CA . ALA B 1 151 ? -6.543 -6.875 9.508 1 94.31 151 ALA B CA 1
ATOM 7299 C C . ALA B 1 151 ? -7.281 -8.086 8.945 1 94.31 151 ALA B C 1
ATOM 7301 O O . ALA B 1 151 ? -7.844 -8.883 9.695 1 94.31 151 ALA B O 1
ATOM 7302 N N . VAL B 1 152 ? -7.258 -8.273 7.656 1 95.06 152 VAL B N 1
ATOM 7303 C CA . VAL B 1 152 ? -8.133 -9.305 7.102 1 95.06 152 VAL B CA 1
ATOM 7304 C C . VAL B 1 152 ? -7.301 -10.328 6.336 1 95.06 152 VAL B C 1
ATOM 7306 O O . VAL B 1 152 ? -7.23 -11.5 6.727 1 95.06 152 VAL B O 1
ATOM 7309 N N . GLU B 1 153 ? -6.59 -9.977 5.34 1 92.5 153 GLU B N 1
ATOM 7310 C CA . GLU B 1 153 ? -5.965 -10.891 4.383 1 92.5 153 GLU B CA 1
ATOM 7311 C C . GLU B 1 153 ? -4.875 -11.727 5.047 1 92.5 153 GLU B C 1
ATOM 7313 O O . GLU B 1 153 ? -4.797 -12.938 4.832 1 92.5 153 GLU B O 1
ATOM 7318 N N . ASP B 1 154 ? -3.977 -11.062 5.781 1 91 154 ASP B N 1
ATOM 7319 C CA . ASP B 1 154 ? -2.91 -11.797 6.449 1 91 154 ASP B CA 1
ATOM 7320 C C . ASP B 1 154 ? -3.479 -12.797 7.457 1 91 154 ASP B C 1
ATOM 7322 O O . ASP B 1 154 ? -2.908 -13.867 7.668 1 91 154 ASP B O 1
ATOM 7326 N N . ARG B 1 155 ? -4.586 -12.414 8.102 1 94.06 155 ARG B N 1
ATOM 7327 C CA . ARG B 1 155 ? -5.234 -13.305 9.055 1 94.06 155 ARG B CA 1
ATOM 7328 C C . ARG B 1 155 ? -5.836 -14.516 8.344 1 94.06 155 ARG B C 1
ATOM 7330 O O . ARG B 1 155 ? -5.703 -15.648 8.82 1 94.06 155 ARG B O 1
ATOM 7337 N N . VAL B 1 156 ? -6.457 -14.258 7.23 1 94.25 156 VAL B N 1
ATOM 7338 C CA . VAL B 1 156 ? -7.035 -15.344 6.445 1 94.25 156 VAL B CA 1
ATOM 7339 C C . VAL B 1 156 ? -5.926 -16.25 5.93 1 94.25 156 VAL B C 1
ATOM 7341 O O . VAL B 1 156 ? -6.051 -17.484 5.977 1 94.25 156 VAL B O 1
ATOM 7344 N N . SER B 1 157 ? -4.84 -15.695 5.441 1 92.12 157 SER B N 1
ATOM 7345 C CA . SER B 1 157 ? -3.705 -16.469 4.961 1 92.12 157 SER B CA 1
ATOM 7346 C C . SER B 1 157 ? -3.123 -17.344 6.07 1 92.12 157 SER B C 1
ATOM 7348 O O . SER B 1 157 ? -2.717 -18.484 5.828 1 92.12 157 SER B O 1
ATOM 7350 N N . LEU B 1 158 ? -3.029 -16.781 7.266 1 92.12 158 LEU B N 1
ATOM 7351 C CA . LEU B 1 158 ? -2.537 -17.531 8.414 1 92.12 158 LEU B CA 1
ATOM 7352 C C . LEU B 1 158 ? -3.418 -18.75 8.688 1 92.12 158 LEU B C 1
ATOM 7354 O O . LEU B 1 158 ? -2.912 -19.844 8.945 1 92.12 158 LEU B O 1
ATOM 7358 N N . ILE B 1 159 ? -4.723 -18.547 8.672 1 93.31 159 ILE B N 1
ATOM 7359 C CA . ILE B 1 159 ? -5.656 -19.641 8.922 1 93.31 159 ILE B CA 1
ATOM 7360 C C . ILE B 1 159 ? -5.457 -20.734 7.875 1 93.31 159 ILE B C 1
ATOM 7362 O O . ILE B 1 159 ? -5.324 -21.906 8.219 1 93.31 159 ILE B O 1
ATOM 7366 N N . ILE B 1 160 ? -5.402 -20.375 6.652 1 92.38 160 ILE B N 1
ATOM 7367 C CA . ILE B 1 160 ? -5.305 -21.344 5.562 1 92.38 160 ILE B CA 1
ATOM 7368 C C . ILE B 1 160 ? -3.977 -22.094 5.648 1 92.38 160 ILE B C 1
ATOM 7370 O O . ILE B 1 160 ? -3.92 -23.297 5.414 1 92.38 160 ILE B O 1
ATOM 7374 N N . ARG B 1 161 ? -2.904 -21.422 5.973 1 90.12 161 ARG B N 1
ATOM 7375 C CA . ARG B 1 161 ? -1.609 -22.078 6.152 1 90.12 161 ARG B CA 1
ATOM 7376 C C . ARG B 1 161 ? -1.676 -23.141 7.238 1 90.12 161 ARG B C 1
ATOM 7378 O O . ARG B 1 161 ? -1.068 -24.203 7.105 1 90.12 161 ARG B O 1
ATOM 7385 N N . ASN B 1 162 ? -2.346 -22.812 8.305 1 91.19 162 ASN B N 1
ATOM 7386 C CA . ASN B 1 162 ? -2.494 -23.797 9.383 1 91.19 162 ASN B CA 1
ATOM 7387 C C . ASN B 1 162 ? -3.408 -24.938 8.977 1 91.19 162 ASN B C 1
ATOM 7389 O O . ASN B 1 162 ? -3.17 -26.094 9.352 1 91.19 162 ASN B O 1
ATOM 7393 N N . LEU B 1 163 ? -4.453 -24.641 8.258 1 90.94 163 LEU B N 1
ATOM 7394 C CA . LEU B 1 163 ? -5.363 -25.688 7.797 1 90.94 163 LEU B CA 1
ATOM 7395 C C . LEU B 1 163 ? -4.648 -26.656 6.863 1 90.94 163 LEU B C 1
ATOM 7397 O O . LEU B 1 163 ? -5.035 -27.828 6.766 1 90.94 163 LEU B O 1
ATOM 7401 N N . PHE B 1 164 ? -3.674 -26.188 6.145 1 91.38 164 PHE B N 1
ATOM 7402 C CA . PHE B 1 164 ? -2.916 -27 5.203 1 91.38 164 PHE B CA 1
ATOM 7403 C C . PHE B 1 164 ? -2.254 -28.172 5.91 1 91.38 164 PHE B C 1
ATOM 7405 O O . PHE B 1 164 ? -1.987 -29.219 5.289 1 91.38 164 PHE B O 1
ATOM 7412 N N . SER B 1 165 ? -1.99 -28.016 7.18 1 88.75 165 SER B N 1
ATOM 7413 C CA . SER B 1 165 ? -1.327 -29.078 7.934 1 88.75 165 SER B CA 1
ATOM 7414 C C . SER B 1 165 ? -2.252 -30.266 8.141 1 88.75 165 SER B C 1
ATOM 7416 O O . SER B 1 165 ? -1.791 -31.375 8.438 1 88.75 165 SER B O 1
ATOM 7418 N N . ASP B 1 166 ? -3.543 -30.031 7.992 1 89.88 166 ASP B N 1
ATOM 7419 C CA . ASP B 1 166 ? -4.52 -31.109 8.125 1 89.88 166 ASP B CA 1
ATOM 7420 C C . ASP B 1 166 ? -4.797 -31.766 6.77 1 89.88 166 ASP B C 1
ATOM 7422 O O . ASP B 1 166 ? -5.27 -31.109 5.844 1 89.88 166 ASP B O 1
ATOM 7426 N N . ASP B 1 167 ? -4.66 -33.031 6.645 1 91 167 ASP B N 1
ATOM 7427 C CA . ASP B 1 167 ? -4.75 -33.75 5.383 1 91 167 ASP B CA 1
ATOM 7428 C C . ASP B 1 167 ? -6.18 -33.75 4.848 1 91 167 ASP B C 1
ATOM 7430 O O . ASP B 1 167 ? -6.395 -33.656 3.639 1 91 167 ASP B O 1
ATOM 7434 N N . LYS B 1 168 ? -7.105 -33.906 5.746 1 91.75 168 LYS B N 1
ATOM 7435 C CA . LYS B 1 168 ? -8.5 -33.969 5.309 1 91.75 168 LYS B CA 1
ATOM 7436 C C . LYS B 1 168 ? -8.945 -32.594 4.746 1 91.75 168 LYS B C 1
ATOM 7438 O O . LYS B 1 168 ? -9.562 -32.562 3.68 1 91.75 168 LYS B O 1
ATOM 7443 N N . LEU B 1 169 ? -8.664 -31.609 5.453 1 91.31 169 LEU B N 1
ATOM 7444 C CA . LEU B 1 169 ? -9.062 -30.266 5.012 1 91.31 169 LEU B CA 1
ATOM 7445 C C . LEU B 1 169 ? -8.32 -29.875 3.738 1 91.31 169 LEU B C 1
ATOM 7447 O O . LEU B 1 169 ? -8.867 -29.172 2.889 1 91.31 169 LEU B O 1
ATOM 7451 N N . ARG B 1 170 ? -7.129 -30.312 3.578 1 91.75 170 ARG B N 1
ATOM 7452 C CA . ARG B 1 170 ? -6.344 -30.047 2.377 1 91.75 170 ARG B CA 1
ATOM 7453 C C . ARG B 1 170 ? -7.055 -30.562 1.133 1 91.75 170 ARG B C 1
ATOM 7455 O O . ARG B 1 170 ? -7.105 -29.891 0.108 1 91.75 170 ARG B O 1
ATOM 7462 N N . LYS B 1 171 ? -7.609 -31.688 1.254 1 91.94 171 LYS B N 1
ATOM 7463 C CA . LYS B 1 171 ? -8.281 -32.344 0.125 1 91.94 171 LYS B CA 1
ATOM 7464 C C . LYS B 1 171 ? -9.648 -31.703 -0.127 1 91.94 171 LYS B C 1
ATOM 7466 O O . LYS B 1 171 ? -10.023 -31.453 -1.275 1 91.94 171 LYS B O 1
ATOM 7471 N N . ILE B 1 172 ? -10.328 -31.422 0.949 1 92.25 172 ILE B N 1
ATOM 7472 C CA . ILE B 1 172 ? -11.68 -30.891 0.821 1 92.25 172 ILE B CA 1
ATOM 7473 C C . ILE B 1 172 ? -11.633 -29.531 0.135 1 92.25 172 ILE B C 1
ATOM 7475 O O . ILE B 1 172 ? -12.461 -29.234 -0.732 1 92.25 172 ILE B O 1
ATOM 7479 N N . PHE B 1 173 ? -10.664 -28.734 0.525 1 92.75 173 PHE B N 1
ATOM 7480 C CA . PHE B 1 173 ? -10.656 -27.359 0.053 1 92.75 173 PHE B CA 1
ATOM 7481 C C . PHE B 1 173 ? -9.57 -27.141 -0.99 1 92.75 173 PHE B C 1
ATOM 7483 O O . PHE B 1 173 ? -9.336 -26.016 -1.435 1 92.75 173 PHE B O 1
ATOM 7490 N N . ASN B 1 174 ? -8.836 -28.172 -1.437 1 92.62 174 ASN B N 1
ATOM 7491 C CA . ASN B 1 174 ? -7.789 -28.078 -2.445 1 92.62 174 ASN B CA 1
ATOM 7492 C C . ASN B 1 174 ? -6.738 -27.031 -2.078 1 92.62 174 ASN B C 1
ATOM 7494 O O . ASN B 1 174 ? -6.441 -26.141 -2.873 1 92.62 174 ASN B O 1
ATOM 7498 N N . LEU B 1 175 ? -6.207 -27.141 -0.891 1 92.06 175 LEU B N 1
ATOM 7499 C CA . LEU B 1 175 ? -5.234 -26.156 -0.408 1 92.06 175 LEU B CA 1
ATOM 7500 C C . LEU B 1 175 ? -3.854 -26.438 -0.993 1 92.06 175 LEU B C 1
ATOM 7502 O O . LEU B 1 175 ? -3.354 -27.562 -0.918 1 92.06 175 LEU B O 1
ATOM 7506 N N . GLY B 1 176 ? -3.221 -25.422 -1.595 1 88.44 176 GLY B N 1
ATOM 7507 C CA . GLY B 1 176 ? -1.897 -25.547 -2.184 1 88.44 176 GLY B CA 1
ATOM 7508 C C . GLY B 1 176 ? -0.777 -25.25 -1.205 1 88.44 176 GLY B C 1
ATOM 7509 O O . GLY B 1 176 ? 0.389 -25.531 -1.484 1 88.44 176 GLY B O 1
ATOM 7510 N N . GLY B 1 177 ? -1.087 -24.688 -0.103 1 85.31 177 GLY B N 1
ATOM 7511 C CA . GLY B 1 177 ? -0.075 -24.344 0.885 1 85.31 177 GLY B CA 1
ATOM 7512 C C . GLY B 1 177 ? -0.294 -22.984 1.518 1 85.31 177 GLY B C 1
ATOM 7513 O O . GLY B 1 177 ? -0.244 -22.859 2.742 1 85.31 177 GLY B O 1
ATOM 7514 N N . ASP B 1 178 ? -0.425 -22 0.581 1 86 178 ASP B N 1
ATOM 7515 C CA . ASP B 1 178 ? -0.654 -20.641 1.047 1 86 178 ASP B CA 1
ATOM 7516 C C . ASP B 1 178 ? -1.574 -19.875 0.094 1 86 178 ASP B C 1
ATOM 7518 O O . ASP B 1 178 ? -1.877 -20.359 -1 1 86 178 ASP B O 1
ATOM 7522 N N . VAL B 1 179 ? -2.156 -18.875 0.602 1 85.31 179 VAL B N 1
ATOM 7523 C CA . VAL B 1 179 ? -2.934 -17.953 -0.219 1 85.31 179 VAL B CA 1
ATOM 7524 C C . VAL B 1 179 ? -2.258 -16.578 -0.24 1 85.31 179 VAL B C 1
ATOM 7526 O O . VAL B 1 179 ? -1.952 -16.016 0.813 1 85.31 179 VAL B O 1
ATOM 7529 N N . THR B 1 180 ? -1.978 -16.078 -1.405 1 81.88 180 THR B N 1
ATOM 7530 C CA . THR B 1 180 ? -1.298 -14.789 -1.531 1 81.88 180 THR B CA 1
ATOM 7531 C C . THR B 1 180 ? -2.195 -13.773 -2.225 1 81.88 180 THR B C 1
ATOM 7533 O O . THR B 1 180 ? -2.949 -14.117 -3.137 1 81.88 180 THR B O 1
ATOM 7536 N N . PHE B 1 181 ? -2.191 -12.648 -1.772 1 73 181 PHE B N 1
ATOM 7537 C CA . PHE B 1 181 ? -2.918 -11.516 -2.334 1 73 181 PHE B CA 1
ATOM 7538 C C . PHE B 1 181 ? -1.974 -10.586 -3.09 1 73 181 PHE B C 1
ATOM 7540 O O . PHE B 1 181 ? -1.173 -9.875 -2.48 1 73 181 PHE B O 1
ATOM 7547 N N . GLU B 1 182 ? -1.975 -10.594 -4.395 1 77.81 182 GLU B N 1
ATOM 7548 C CA . GLU B 1 182 ? -0.927 -9.898 -5.141 1 77.81 182 GLU B CA 1
ATOM 7549 C C . GLU B 1 182 ? -1.521 -8.945 -6.176 1 77.81 182 GLU B C 1
ATOM 7551 O O . GLU B 1 182 ? -2.617 -9.188 -6.688 1 77.81 182 GLU B O 1
ATOM 7556 N N . ASN B 1 183 ? -0.78 -7.84 -6.324 1 72.31 183 ASN B N 1
ATOM 7557 C CA . ASN B 1 183 ? -1.011 -6.926 -7.438 1 72.31 183 ASN B CA 1
ATOM 7558 C C . ASN B 1 183 ? 0.047 -7.09 -8.523 1 72.31 183 ASN B C 1
ATOM 7560 O O . ASN B 1 183 ? 1.234 -6.871 -8.281 1 72.31 183 ASN B O 1
ATOM 7564 N N . HIS B 1 184 ? -0.271 -7.621 -9.688 1 62.09 184 HIS B N 1
ATOM 7565 C CA . HIS B 1 184 ? 0.713 -7.961 -10.703 1 62.09 184 HIS B CA 1
ATOM 7566 C C . HIS B 1 184 ? 0.733 -6.918 -11.82 1 62.09 184 HIS B C 1
ATOM 7568 O O . HIS B 1 184 ? 1.133 -7.211 -12.945 1 62.09 184 HIS B O 1
ATOM 7574 N N . GLY B 1 185 ? 0.283 -5.781 -11.578 1 57.44 185 GLY B N 1
ATOM 7575 C CA . GLY B 1 185 ? 0.22 -4.805 -12.656 1 57.44 185 GLY B CA 1
ATOM 7576 C C . GLY B 1 185 ? 1.528 -4.664 -13.406 1 57.44 185 GLY B C 1
ATOM 7577 O O . GLY B 1 185 ? 1.534 -4.527 -14.633 1 57.44 185 GLY B O 1
ATOM 7578 N N . ASN B 1 186 ? 2.717 -4.809 -12.719 1 56.25 186 ASN B N 1
ATOM 7579 C CA . ASN B 1 186 ? 3.99 -4.551 -13.383 1 56.25 186 ASN B CA 1
ATOM 7580 C C . ASN B 1 186 ? 4.941 -5.738 -13.25 1 56.25 186 ASN B C 1
ATOM 7582 O O . ASN B 1 186 ? 6.152 -5.559 -13.133 1 56.25 186 ASN B O 1
ATOM 7586 N N . THR B 1 187 ? 4.363 -6.887 -13.297 1 60.31 187 THR B N 1
ATOM 7587 C CA . THR B 1 187 ? 5.195 -8.07 -13.086 1 60.31 187 THR B CA 1
ATOM 7588 C C . THR B 1 187 ? 6.059 -8.344 -14.312 1 60.31 187 THR B C 1
ATOM 7590 O O . THR B 1 187 ? 7.156 -8.883 -14.195 1 60.31 187 THR B O 1
ATOM 7593 N N . ILE B 1 188 ? 5.527 -8.039 -15.5 1 57.03 188 ILE B N 1
ATOM 7594 C CA . ILE B 1 188 ? 6.297 -8.273 -16.719 1 57.03 188 ILE B CA 1
ATOM 7595 C C . ILE B 1 188 ? 6.855 -6.957 -17.234 1 57.03 188 ILE B C 1
ATOM 7597 O O . ILE B 1 188 ? 6.18 -5.926 -17.188 1 57.03 188 ILE B O 1
ATOM 7601 N N . THR B 1 189 ? 8.125 -6.926 -17.516 1 53.28 189 THR B N 1
ATOM 7602 C CA . THR B 1 189 ? 8.859 -5.738 -17.938 1 53.28 189 THR B CA 1
ATOM 7603 C C . THR B 1 189 ? 8.188 -5.066 -19.125 1 53.28 189 THR B C 1
ATOM 7605 O O . THR B 1 189 ? 7.73 -5.746 -20.047 1 53.28 189 THR B O 1
ATOM 7608 N N . THR B 1 190 ? 7.625 -3.955 -19.062 1 47.25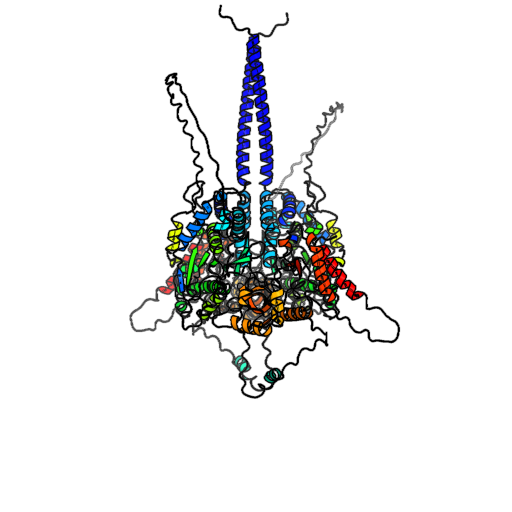 190 THR B N 1
ATOM 7609 C CA . THR B 1 190 ? 7.035 -3.221 -20.172 1 47.25 190 THR B CA 1
ATOM 7610 C C . THR B 1 190 ? 8.125 -2.672 -21.094 1 47.25 190 THR B C 1
ATOM 7612 O O . THR B 1 190 ? 7.828 -2.188 -22.188 1 47.25 190 THR B O 1
ATOM 7615 N N . GLU B 1 191 ? 9.344 -2.49 -20.688 1 44.5 191 GLU B N 1
ATOM 7616 C CA . GLU B 1 191 ? 10.336 -1.814 -21.516 1 44.5 191 GLU B CA 1
ATOM 7617 C C . GLU B 1 191 ? 10.852 -2.736 -22.609 1 44.5 191 GLU B C 1
ATOM 7619 O O . GLU B 1 191 ? 11.047 -3.932 -22.391 1 44.5 191 GLU B O 1
ATOM 7624 N N . GLU B 1 192 ? 10.719 -2.393 -23.938 1 37.03 192 GLU B N 1
ATOM 7625 C CA . GLU B 1 192 ? 11.344 -3.057 -25.078 1 37.03 192 GLU B CA 1
ATOM 7626 C C . GLU B 1 192 ? 12.797 -3.408 -24.781 1 37.03 192 GLU B C 1
ATOM 7628 O O . GLU B 1 192 ? 13.648 -2.521 -24.688 1 37.03 192 GLU B O 1
ATOM 7633 N N . ARG B 1 193 ? 13.141 -4.375 -24.188 1 38.53 193 ARG B N 1
ATOM 7634 C CA . ARG B 1 193 ? 14.523 -4.859 -24.141 1 38.53 193 ARG B CA 1
ATOM 7635 C C . ARG B 1 193 ? 15.078 -5.066 -25.547 1 38.53 193 ARG B C 1
ATOM 7637 O O . ARG B 1 193 ? 14.672 -5.992 -26.25 1 38.53 193 ARG B O 1
ATOM 7644 N N . GLY B 1 194 ? 15.477 -4.047 -26.25 1 30.8 194 GLY B N 1
ATOM 7645 C CA . GLY B 1 194 ? 16.141 -4.285 -27.531 1 30.8 194 GLY B CA 1
ATOM 7646 C C . GLY B 1 194 ? 17.281 -5.277 -27.438 1 30.8 194 GLY B C 1
ATOM 7647 O O . GLY B 1 194 ? 18.109 -5.188 -26.531 1 30.8 194 GLY B O 1
ATOM 7648 N N . ALA B 1 195 ? 17.078 -6.488 -27.891 1 32.59 195 ALA B N 1
ATOM 7649 C CA . ALA B 1 195 ? 18.25 -7.328 -28.188 1 32.59 195 ALA B CA 1
ATOM 7650 C C . ALA B 1 195 ? 19.438 -6.477 -28.609 1 32.59 195 ALA B C 1
ATOM 7652 O O . ALA B 1 195 ? 19.281 -5.492 -29.328 1 32.59 195 ALA B O 1
ATOM 7653 N N . GLU B 1 196 ? 20.484 -6.438 -28 1 30.94 196 GLU B N 1
ATOM 7654 C CA . GLU B 1 196 ? 21.672 -5.875 -28.625 1 30.94 196 GLU B CA 1
ATOM 7655 C C . GLU B 1 196 ? 21.641 -6.035 -30.141 1 30.94 196 GLU B C 1
ATOM 7657 O O . GLU B 1 196 ? 21.344 -7.117 -30.641 1 30.94 196 GLU B O 1
ATOM 7662 N N . PRO B 1 197 ? 21.609 -5.082 -30.969 1 29.45 197 PRO B N 1
ATOM 7663 C CA . PRO B 1 197 ? 22 -5.422 -32.344 1 29.45 197 PRO B CA 1
ATOM 7664 C C . PRO B 1 197 ? 23.234 -6.32 -32.406 1 29.45 197 PRO B C 1
ATOM 7666 O O . PRO B 1 197 ? 24.266 -6 -31.781 1 29.45 197 PRO B O 1
ATOM 7669 N N . THR B 1 198 ? 23.141 -7.52 -32.406 1 28.88 198 THR B N 1
ATOM 7670 C CA . THR B 1 198 ? 24.312 -8.273 -32.844 1 28.88 198 THR B CA 1
ATOM 7671 C C . THR B 1 198 ? 25.016 -7.574 -33.969 1 28.88 198 THR B C 1
ATOM 7673 O O . THR B 1 198 ? 24.484 -7.48 -35.094 1 28.88 198 THR B O 1
ATOM 7676 N N . ALA B 1 199 ? 25.844 -6.664 -33.844 1 29.2 199 ALA B N 1
ATOM 7677 C CA . ALA B 1 199 ? 26.844 -6.469 -34.906 1 29.2 199 ALA B CA 1
ATOM 7678 C C . ALA B 1 199 ? 27.391 -7.805 -35.406 1 29.2 199 ALA B C 1
ATOM 7680 O O . ALA B 1 199 ? 28.516 -7.875 -35.906 1 29.2 199 ALA B O 1
ATOM 7681 N N . ASN B 1 200 ? 26.969 -8.906 -35 1 26.86 200 ASN B N 1
ATOM 7682 C CA . ASN B 1 200 ? 27.547 -9.969 -35.781 1 26.86 200 ASN B CA 1
ATOM 7683 C C . ASN B 1 200 ? 26.984 -9.961 -37.219 1 26.86 200 ASN B C 1
ATOM 7685 O O . ASN B 1 200 ? 25.812 -10.25 -37.438 1 26.86 200 ASN B O 1
ATOM 7689 N N . PRO B 1 201 ? 27.656 -9.219 -38.281 1 29.98 201 PRO B N 1
ATOM 7690 C CA . PRO B 1 201 ? 27.312 -9.18 -39.688 1 29.98 201 PRO B CA 1
ATOM 7691 C C . PRO B 1 201 ? 26.828 -10.516 -40.219 1 29.98 201 PRO B C 1
ATOM 7693 O O . PRO B 1 201 ? 26.141 -10.562 -41.25 1 29.98 201 PRO B O 1
ATOM 7696 N N . ASP B 1 202 ? 27.562 -11.617 -39.844 1 28.3 202 ASP B N 1
ATOM 7697 C CA . ASP B 1 202 ? 27.516 -12.758 -40.75 1 28.3 202 ASP B CA 1
ATOM 7698 C C . ASP B 1 202 ? 26.188 -13.5 -40.625 1 28.3 202 ASP B C 1
ATOM 7700 O O . ASP B 1 202 ? 26.016 -14.555 -41.25 1 28.3 202 ASP B O 1
ATOM 7704 N N . ILE B 1 203 ? 25.578 -13.586 -39.594 1 30.39 203 ILE B N 1
ATOM 7705 C CA . ILE B 1 203 ? 24.375 -14.398 -39.812 1 30.39 203 ILE B CA 1
ATOM 7706 C C . ILE B 1 203 ? 23.359 -13.609 -40.625 1 30.39 203 ILE B C 1
ATOM 7708 O O . ILE B 1 203 ? 22.875 -12.57 -40.188 1 30.39 203 ILE B O 1
ATOM 7712 N N . ASP B 1 204 ? 23.422 -13.703 -42.031 1 25.44 204 ASP B N 1
ATOM 7713 C CA . ASP B 1 204 ? 22.641 -13.172 -43.125 1 25.44 204 ASP B CA 1
ATOM 7714 C C . ASP B 1 204 ? 21.156 -13.156 -42.781 1 25.44 204 ASP B C 1
ATOM 7716 O O . ASP B 1 204 ? 20.562 -14.203 -42.531 1 25.44 204 ASP B O 1
ATOM 7720 N N . SER B 1 205 ? 20.766 -12.203 -42.219 1 28.34 205 SER B N 1
ATOM 7721 C CA . SER B 1 205 ? 19.312 -12.031 -42.125 1 28.34 205 SER B CA 1
ATOM 7722 C C . SER B 1 205 ? 18.641 -12.211 -43.469 1 28.34 205 SER B C 1
ATOM 7724 O O . SER B 1 205 ? 19.094 -11.664 -44.469 1 28.34 205 SER B O 1
ATOM 7726 N N . PRO B 1 206 ? 17.938 -13.242 -43.781 1 26.94 206 PRO B N 1
ATOM 7727 C CA . PRO B 1 206 ? 17.266 -13.25 -45.094 1 26.94 206 PRO B CA 1
ATOM 7728 C C . PRO B 1 206 ? 16.625 -11.914 -45.438 1 26.94 206 PRO B C 1
ATOM 7730 O O . PRO B 1 206 ? 16.344 -11.109 -44.531 1 26.94 206 PRO B O 1
ATOM 7733 N N . GLN B 1 207 ? 16.656 -11.578 -46.781 1 24.2 207 GLN B N 1
ATOM 7734 C CA . GLN B 1 207 ? 16.156 -10.453 -47.562 1 24.2 207 GLN B CA 1
ATOM 7735 C C . GLN B 1 207 ? 14.727 -10.094 -47.156 1 24.2 207 GLN B C 1
ATOM 7737 O O . GLN B 1 207 ? 13.867 -10.977 -47.062 1 24.2 207 GLN B O 1
ATOM 7742 N N . GLN B 1 208 ? 14.609 -9.031 -46.625 1 24.05 208 GLN B N 1
ATOM 7743 C CA . GLN B 1 208 ? 13.328 -8.375 -46.406 1 24.05 208 GLN B CA 1
ATOM 7744 C C . GLN B 1 208 ? 12.539 -8.25 -47.688 1 24.05 208 GLN B C 1
ATOM 7746 O O . GLN B 1 208 ? 13.086 -7.84 -48.719 1 24.05 208 GLN B O 1
ATOM 7751 N N . SER B 1 209 ? 11.555 -9.047 -48 1 24.16 209 SER B N 1
ATOM 7752 C CA . SER B 1 209 ? 10.789 -8.828 -49.219 1 24.16 209 SER B CA 1
ATOM 7753 C C . SER B 1 209 ? 10.383 -7.367 -49.375 1 24.16 209 SER B C 1
ATOM 7755 O O . SER B 1 209 ? 10.266 -6.645 -48.375 1 24.16 209 SER B O 1
ATOM 7757 N N . PRO B 1 210 ? 10.547 -6.707 -50.625 1 25.19 210 PRO B N 1
ATOM 7758 C CA . PRO B 1 210 ? 10.289 -5.32 -51.031 1 25.19 210 PRO B CA 1
ATOM 7759 C C . PRO B 1 210 ? 8.914 -4.828 -50.594 1 25.19 210 PRO B C 1
ATOM 7761 O O . PRO B 1 210 ? 8.656 -3.619 -50.625 1 25.19 210 PRO B O 1
ATOM 7764 N N . VAL B 1 211 ? 7.98 -5.68 -50.562 1 25.34 211 VAL B N 1
ATOM 7765 C CA . VAL B 1 211 ? 6.617 -5.16 -50.5 1 25.34 211 VAL B CA 1
ATOM 7766 C C . VAL B 1 211 ? 6.457 -4.277 -49.281 1 25.34 211 VAL B C 1
ATOM 7768 O O . VAL B 1 211 ? 5.691 -3.312 -49.281 1 25.34 211 VAL B O 1
ATOM 7771 N N . GLN B 1 212 ? 7.188 -4.688 -48.219 1 22.38 212 GLN B N 1
ATOM 7772 C CA . GLN B 1 212 ? 6.77 -3.953 -47.031 1 22.38 212 GLN B CA 1
ATOM 7773 C C . GLN B 1 212 ? 7.41 -2.568 -47 1 22.38 212 GLN B C 1
ATOM 7775 O O . GLN B 1 212 ? 7.168 -1.797 -46.062 1 22.38 212 GLN B O 1
ATOM 7780 N N . LYS B 1 213 ? 8.352 -2.375 -47.938 1 26.08 213 LYS B N 1
ATOM 7781 C CA . LYS B 1 213 ? 8.875 -1.015 -48.031 1 26.08 213 LYS B CA 1
ATOM 7782 C C . LYS B 1 213 ? 7.828 -0.062 -48.594 1 26.08 213 LYS B C 1
ATOM 7784 O O . LYS B 1 213 ? 7.828 1.129 -48.281 1 26.08 213 LYS B O 1
ATOM 7789 N N . ARG B 1 214 ? 7.219 -0.56 -49.656 1 24.58 214 ARG B N 1
ATOM 7790 C CA . ARG B 1 214 ? 6.355 0.359 -50.406 1 24.58 214 ARG B CA 1
ATOM 7791 C C . ARG B 1 214 ? 5.211 0.852 -49.531 1 24.58 214 ARG B C 1
ATOM 7793 O O . ARG B 1 214 ? 4.562 1.851 -49.844 1 24.58 214 ARG B O 1
ATOM 7800 N N . ARG B 1 215 ? 4.66 0.06 -48.812 1 25.16 215 ARG B N 1
ATOM 7801 C CA . ARG B 1 215 ? 3.475 0.64 -48.188 1 25.16 215 ARG B CA 1
ATOM 7802 C C . ARG B 1 215 ? 3.848 1.809 -47.281 1 25.16 215 ARG B C 1
ATOM 7804 O O . ARG B 1 215 ? 2.973 2.455 -46.719 1 25.16 215 ARG B O 1
ATOM 7811 N N . LYS B 1 216 ? 5.145 2.07 -47.188 1 26.23 216 LYS B N 1
ATOM 7812 C CA . LYS B 1 216 ? 5.484 3.342 -46.531 1 26.23 216 LYS B CA 1
ATOM 7813 C C . LYS B 1 216 ? 5.328 4.504 -47.531 1 26.23 216 LYS B C 1
ATOM 7815 O O . LYS B 1 216 ? 4.887 5.59 -47.156 1 26.23 216 LYS B O 1
ATOM 7820 N N . LYS B 1 217 ? 5.812 4.418 -48.688 1 24.81 217 LYS B N 1
ATOM 7821 C CA . LYS B 1 217 ? 5.863 5.605 -49.531 1 24.81 217 LYS B CA 1
ATOM 7822 C C . LYS B 1 217 ? 4.523 5.844 -50.219 1 24.81 217 LYS B C 1
ATOM 7824 O O . LYS B 1 217 ? 4.324 6.875 -50.875 1 24.81 217 LYS B O 1
ATOM 7829 N N . ALA B 1 218 ? 3.867 4.926 -50.75 1 26.33 218 ALA B N 1
ATOM 7830 C CA . ALA B 1 218 ? 2.777 5.242 -51.688 1 26.33 218 ALA B CA 1
ATOM 7831 C C . ALA B 1 218 ? 1.644 5.965 -50.969 1 26.33 218 ALA B C 1
ATOM 7833 O O . ALA B 1 218 ? 0.684 6.41 -51.594 1 26.33 218 ALA B O 1
ATOM 7834 N N . ASP B 1 219 ? 1.247 5.781 -49.719 1 26.56 219 ASP B N 1
ATOM 7835 C CA . ASP B 1 219 ? 0.169 6.668 -49.281 1 26.56 219 ASP B CA 1
ATOM 7836 C C . ASP B 1 219 ? 0.646 8.117 -49.219 1 26.56 219 ASP B C 1
ATOM 7838 O O . ASP B 1 219 ? 0.026 8.953 -48.562 1 26.56 219 ASP B O 1
ATOM 7842 N N . MET B 1 220 ? 1.656 8.547 -49.844 1 26.11 220 MET B N 1
ATOM 7843 C CA . MET B 1 220 ? 2.016 9.953 -50 1 26.11 220 MET B CA 1
ATOM 7844 C C . MET B 1 220 ? 0.876 10.734 -50.656 1 26.11 220 MET B C 1
ATOM 7846 O O . MET B 1 220 ? 0.826 11.961 -50.531 1 26.11 220 MET B O 1
ATOM 7850 N N . HIS B 1 221 ? 0.479 10.383 -51.812 1 24.91 221 HIS B N 1
ATOM 7851 C CA . HIS B 1 221 ? -0.317 11.336 -52.562 1 24.91 221 HIS B CA 1
ATOM 7852 C C . HIS B 1 221 ? -1.664 11.586 -51.906 1 24.91 221 HIS B C 1
ATOM 7854 O O . HIS B 1 221 ? -2.09 12.734 -51.75 1 24.91 221 HIS B O 1
ATOM 7860 N N . GLY B 1 222 ? -2.67 10.906 -52.406 1 23.3 222 GLY B N 1
ATOM 7861 C CA . GLY B 1 222 ? -4.027 11.422 -52.406 1 23.3 222 GLY B CA 1
ATOM 7862 C C . GLY B 1 222 ? -4.562 11.664 -51 1 23.3 222 GLY B C 1
ATOM 7863 O O . GLY B 1 222 ? -3.904 11.328 -50 1 23.3 222 GLY B O 1
ATOM 7864 N N . ASP B 1 223 ? -6.035 11.703 -50.781 1 24.22 223 ASP B N 1
ATOM 7865 C CA . ASP B 1 223 ? -6.918 12.211 -49.75 1 24.22 223 ASP B CA 1
ATOM 7866 C C . ASP B 1 223 ? -6.711 11.461 -48.406 1 24.22 223 ASP B C 1
ATOM 7868 O O . ASP B 1 223 ? -7.551 10.648 -48.031 1 24.22 223 ASP B O 1
ATOM 7872 N N . SER B 1 224 ? -5.676 11.047 -48.188 1 25.14 224 SER B N 1
ATOM 7873 C CA . SER B 1 224 ? -5.43 9.984 -47.219 1 25.14 224 SER B CA 1
ATOM 7874 C C . SER B 1 224 ? -5.84 10.398 -45.812 1 25.14 224 SER B C 1
ATOM 7876 O O . SER B 1 224 ? -5.352 11.406 -45.312 1 25.14 224 SER B O 1
ATOM 7878 N N . LEU B 1 225 ? -7.031 9.953 -45.406 1 25.89 225 LEU B N 1
ATOM 7879 C CA . LEU B 1 225 ? -7.68 10.414 -44.188 1 25.89 225 LEU B CA 1
ATOM 7880 C C . LEU B 1 225 ? -6.723 10.344 -43 1 25.89 225 LEU B C 1
ATOM 7882 O O . LEU B 1 225 ? -5.898 9.43 -42.906 1 25.89 225 LEU B O 1
ATOM 7886 N N . PRO B 1 226 ? -6.387 11.461 -42.438 1 25.73 226 PRO B N 1
ATOM 7887 C CA . PRO B 1 226 ? -5.484 11.672 -41.281 1 25.73 226 PRO B CA 1
ATOM 7888 C C . PRO B 1 226 ? -5.547 10.539 -40.281 1 25.73 226 PRO B C 1
ATOM 7890 O O . PRO B 1 226 ? -6.637 10.078 -39.906 1 25.73 226 PRO B O 1
ATOM 7893 N N . ALA B 1 227 ? -4.602 9.672 -40.375 1 26.8 227 ALA B N 1
ATOM 7894 C CA . ALA B 1 227 ? -4.527 8.547 -39.438 1 26.8 227 ALA B CA 1
ATOM 7895 C C . ALA B 1 227 ? -4.828 8.992 -38 1 26.8 227 ALA B C 1
ATOM 7897 O O . ALA B 1 227 ? -4.172 9.898 -37.469 1 26.8 227 ALA B O 1
ATOM 7898 N N . THR B 1 228 ? -6.004 8.961 -37.594 1 26.52 228 THR B N 1
ATOM 7899 C CA . THR B 1 228 ? -6.504 9.273 -36.281 1 26.52 228 THR B CA 1
ATOM 7900 C C . THR B 1 228 ? -5.539 8.766 -35.219 1 26.52 228 THR B C 1
ATOM 7902 O O . THR B 1 228 ? -5.051 7.637 -35.281 1 26.52 228 THR B O 1
ATOM 7905 N N . PRO B 1 229 ? -4.75 9.633 -34.562 1 27.36 229 PRO B N 1
ATOM 7906 C CA . PRO B 1 229 ? -3.824 9.25 -33.5 1 27.36 229 PRO B CA 1
ATOM 7907 C C . PRO B 1 229 ? -4.293 8.023 -32.719 1 27.36 229 PRO B C 1
ATOM 7909 O O . PRO B 1 229 ? -5.453 7.949 -32.312 1 27.36 229 PRO B O 1
ATOM 7912 N N . THR B 1 230 ? -3.785 6.93 -33.094 1 27.5 230 THR B N 1
ATOM 7913 C CA . THR B 1 230 ? -4.074 5.668 -32.438 1 27.5 230 THR B CA 1
ATOM 7914 C C . THR B 1 230 ? -4.098 5.859 -30.922 1 27.5 230 THR B C 1
ATOM 7916 O O . THR B 1 230 ? -3.17 6.434 -30.344 1 27.5 230 THR B O 1
ATOM 7919 N N . VAL B 1 231 ? -5.129 6.059 -30.359 1 29.7 231 VAL B N 1
ATOM 7920 C CA . VAL B 1 231 ? -5.43 6.02 -28.922 1 29.7 231 VAL B CA 1
ATOM 7921 C C . VAL B 1 231 ? -4.43 5.121 -28.203 1 29.7 231 VAL B C 1
ATOM 7923 O O . VAL B 1 231 ? -4.332 3.928 -28.516 1 29.7 231 VAL B O 1
ATOM 7926 N N . ARG B 1 232 ? -3.223 5.48 -27.906 1 30.31 232 ARG B N 1
ATOM 7927 C CA . ARG B 1 232 ? -2.404 4.777 -26.938 1 30.31 232 ARG B CA 1
ATOM 7928 C C . ARG B 1 232 ? -3.26 3.873 -26.047 1 30.31 232 ARG B C 1
ATOM 7930 O O . ARG B 1 232 ? -4.152 4.352 -25.344 1 30.31 232 ARG B O 1
ATOM 7937 N N . SER B 1 233 ? -3.568 2.756 -26.359 1 32.75 233 SER B N 1
ATOM 7938 C CA . SER B 1 233 ? -4.309 1.68 -25.703 1 32.75 233 SER B CA 1
ATOM 7939 C C . SER B 1 233 ? -3.988 1.609 -24.219 1 32.75 233 SER B C 1
ATOM 7941 O O . SER B 1 233 ? -2.82 1.512 -23.828 1 32.75 233 SER B O 1
ATOM 7943 N N . ARG B 1 234 ? -4.605 2.264 -23.297 1 39.31 234 ARG B N 1
ATOM 7944 C CA . ARG B 1 234 ? -4.613 2.105 -21.844 1 39.31 234 ARG B CA 1
ATOM 7945 C C . ARG B 1 234 ? -4.273 0.673 -21.453 1 39.31 234 ARG B C 1
ATOM 7947 O O . ARG B 1 234 ? -4.848 -0.277 -21.984 1 39.31 234 ARG B O 1
ATOM 7954 N N . SER B 1 235 ? -3.105 0.441 -20.984 1 46.22 235 SER B N 1
ATOM 7955 C CA . SER B 1 235 ? -2.498 -0.828 -20.594 1 46.22 235 SER B CA 1
ATOM 7956 C C . SER B 1 235 ? -3.514 -1.736 -19.906 1 46.22 235 SER B C 1
ATOM 7958 O O . SER B 1 235 ? -4.262 -1.292 -19.031 1 46.22 235 SER B O 1
ATOM 7960 N N . SER B 1 236 ? -4.059 -2.811 -20.5 1 54.16 236 SER B N 1
ATOM 7961 C CA . SER B 1 236 ? -4.906 -3.896 -20.016 1 54.16 236 SER B CA 1
ATOM 7962 C C . SER B 1 236 ? -4.34 -4.512 -18.75 1 54.16 236 SER B C 1
ATOM 7964 O O . SER B 1 236 ? -4.836 -5.539 -18.266 1 54.16 236 SER B O 1
ATOM 7966 N N . ARG B 1 237 ? -3.336 -3.799 -18.156 1 53.31 237 ARG B N 1
ATOM 7967 C CA . ARG B 1 237 ? -2.74 -4.367 -16.953 1 53.31 237 ARG B CA 1
ATOM 7968 C C . ARG B 1 237 ? -3.523 -3.953 -15.719 1 53.31 237 ARG B C 1
ATOM 7970 O O . ARG B 1 237 ? -4.141 -2.887 -15.688 1 53.31 237 ARG B O 1
ATOM 7977 N N . PRO B 1 238 ? -3.486 -4.918 -14.797 1 53.94 238 PRO B N 1
ATOM 7978 C CA . PRO B 1 238 ? -4.211 -4.594 -13.562 1 53.94 238 PRO B CA 1
ATOM 7979 C C . PRO B 1 238 ? -3.725 -3.301 -12.914 1 53.94 238 PRO B C 1
ATOM 7981 O O . PRO B 1 238 ? -2.525 -3.012 -12.93 1 53.94 238 PRO B O 1
ATOM 7984 N N . ARG B 1 239 ? -4.637 -2.523 -12.398 1 59.62 239 ARG B N 1
ATOM 7985 C CA . ARG B 1 239 ? -4.367 -1.265 -11.711 1 59.62 239 ARG B CA 1
ATOM 7986 C C . ARG B 1 239 ? -3.975 -1.508 -10.258 1 59.62 239 ARG B C 1
ATOM 7988 O O . ARG B 1 239 ? -4.016 -2.643 -9.781 1 59.62 239 ARG B O 1
ATOM 7995 N N . ALA B 1 240 ? -3.602 -0.474 -9.648 1 54.91 240 ALA B N 1
ATOM 7996 C CA . ALA B 1 240 ? -3.086 -0.528 -8.289 1 54.91 240 ALA B CA 1
ATOM 7997 C C . ALA B 1 240 ? -4.168 -0.974 -7.305 1 54.91 240 ALA B C 1
ATOM 7999 O O . ALA B 1 240 ? -3.863 -1.472 -6.219 1 54.91 240 ALA B O 1
ATOM 8000 N N . ASP B 1 241 ? -5.398 -0.922 -7.672 1 62.12 241 ASP B N 1
ATOM 8001 C CA . ASP B 1 241 ? -6.48 -1.255 -6.754 1 62.12 241 ASP B CA 1
ATOM 8002 C C . ASP B 1 241 ? -7.023 -2.656 -7.031 1 62.12 241 ASP B C 1
ATOM 8004 O O . ASP B 1 241 ? -8.016 -3.074 -6.426 1 62.12 241 ASP B O 1
ATOM 8008 N N . GLN B 1 242 ? -6.348 -3.33 -7.898 1 70.75 242 GLN B N 1
ATOM 8009 C CA . GLN B 1 242 ? -6.816 -4.664 -8.266 1 70.75 242 GLN B CA 1
ATOM 8010 C C . GLN B 1 242 ? -5.836 -5.738 -7.797 1 70.75 242 GLN B C 1
ATOM 8012 O O . GLN B 1 242 ? -4.629 -5.625 -8.023 1 70.75 242 GLN B O 1
ATOM 8017 N N . PHE B 1 243 ? -6.434 -6.734 -7.148 1 75.31 243 PHE B N 1
ATOM 8018 C CA . PHE B 1 243 ? -5.613 -7.809 -6.602 1 75.31 243 PHE B CA 1
ATOM 8019 C C . PHE B 1 243 ? -6.141 -9.172 -7.039 1 75.31 243 PHE B C 1
ATOM 8021 O O . PHE B 1 243 ? -7.328 -9.312 -7.344 1 75.31 243 PHE B O 1
ATOM 8028 N N . CYS B 1 244 ? -5.293 -9.969 -7.211 1 79.56 244 CYS B N 1
ATOM 8029 C CA . CYS B 1 244 ? -5.637 -11.367 -7.461 1 79.56 244 CYS B CA 1
ATOM 8030 C C . CYS B 1 244 ? -5.16 -12.258 -6.316 1 79.56 244 CYS B C 1
ATOM 8032 O O . CYS B 1 244 ? -4.07 -12.055 -5.781 1 79.56 244 CYS B O 1
ATOM 8034 N N . VAL B 1 245 ? -5.988 -13.086 -5.957 1 86.44 245 VAL B N 1
ATOM 8035 C CA . VAL B 1 245 ? -5.664 -14.039 -4.906 1 86.44 245 VAL B CA 1
ATOM 8036 C C . VAL B 1 245 ? -5.242 -15.367 -5.527 1 86.44 245 VAL B C 1
ATOM 8038 O O . VAL B 1 245 ? -5.883 -15.859 -6.461 1 86.44 245 VAL B O 1
ATOM 8041 N N . TYR B 1 246 ? -4.176 -15.953 -4.996 1 87.31 246 TYR B N 1
ATOM 8042 C CA . TYR B 1 246 ? -3.621 -17.156 -5.598 1 87.31 246 TYR B CA 1
ATOM 8043 C C . TYR B 1 246 ? -3.553 -18.297 -4.586 1 87.31 246 TYR B C 1
ATOM 8045 O O . TYR B 1 246 ? -3.256 -18.062 -3.408 1 87.31 246 TYR B O 1
ATOM 8053 N N . ASN B 1 247 ? -3.957 -19.406 -5.074 1 91.25 247 ASN B N 1
ATOM 8054 C CA . ASN B 1 247 ? -3.605 -20.641 -4.379 1 91.25 247 ASN B CA 1
ATOM 8055 C C . ASN B 1 247 ? -2.152 -21.031 -4.629 1 91.25 247 ASN B C 1
ATOM 8057 O O . ASN B 1 247 ? -1.838 -21.641 -5.652 1 91.25 247 ASN B O 1
ATOM 8061 N N . THR B 1 248 ? -1.307 -20.797 -3.707 1 85.06 248 THR B N 1
ATOM 8062 C CA . THR B 1 248 ? 0.132 -20.875 -3.941 1 85.06 248 THR B CA 1
ATOM 8063 C C . THR B 1 248 ? 0.71 -22.172 -3.379 1 85.06 248 THR B C 1
ATOM 8065 O O . THR B 1 248 ? 0.537 -22.469 -2.197 1 85.06 248 THR B O 1
ATOM 8068 N N . GLY B 1 249 ? 1.294 -22.906 -4.258 1 82.38 249 GLY B N 1
ATOM 8069 C CA . GLY B 1 249 ? 2.08 -24.062 -3.893 1 82.38 249 GLY B CA 1
ATOM 8070 C C . GLY B 1 249 ? 3.57 -23.875 -4.094 1 82.38 249 GLY B C 1
ATOM 8071 O O . GLY B 1 249 ? 4.023 -22.766 -4.363 1 82.38 249 GLY B O 1
ATOM 8072 N N . PRO B 1 250 ? 4.312 -24.875 -3.846 1 76.69 250 PRO B N 1
ATOM 8073 C CA . PRO B 1 250 ? 5.77 -24.75 -3.984 1 76.69 250 PRO B CA 1
ATOM 8074 C C . PRO B 1 250 ? 6.203 -24.453 -5.418 1 76.69 250 PRO B C 1
ATOM 8076 O O . PRO B 1 250 ? 7.203 -23.766 -5.633 1 76.69 250 PRO B O 1
ATOM 8079 N N . GLU B 1 251 ? 5.402 -24.922 -6.375 1 77.38 251 GLU B N 1
ATOM 8080 C CA . GLU B 1 251 ? 5.859 -24.812 -7.754 1 77.38 251 GLU B CA 1
ATOM 8081 C C . GLU B 1 251 ? 5.078 -23.75 -8.516 1 77.38 251 GLU B C 1
ATOM 8083 O O . GLU B 1 251 ? 5.609 -23.109 -9.43 1 77.38 251 GLU B O 1
ATOM 8088 N N . ARG B 1 252 ? 3.832 -23.672 -8.164 1 83.69 252 ARG B N 1
ATOM 8089 C CA . ARG B 1 252 ? 3.039 -22.734 -8.961 1 83.69 252 ARG B CA 1
ATOM 8090 C C . ARG B 1 252 ? 2.004 -22.016 -8.102 1 83.69 252 ARG B C 1
ATOM 8092 O O . ARG B 1 252 ? 1.732 -22.438 -6.973 1 83.69 252 ARG B O 1
ATOM 8099 N N . ALA B 1 253 ? 1.484 -20.953 -8.641 1 87.31 253 ALA B N 1
ATOM 8100 C CA . ALA B 1 253 ? 0.413 -20.156 -8.039 1 87.31 253 ALA B CA 1
ATOM 8101 C C . ALA B 1 253 ? -0.79 -20.062 -8.969 1 87.31 253 ALA B C 1
ATOM 8103 O O . ALA B 1 253 ? -0.719 -19.422 -10.023 1 87.31 253 ALA B O 1
ATOM 8104 N N . ILE B 1 254 ? -1.871 -20.656 -8.617 1 91.31 254 ILE B N 1
ATOM 8105 C CA . ILE B 1 254 ? -3.078 -20.672 -9.438 1 91.31 254 ILE B CA 1
ATOM 8106 C C . ILE B 1 254 ? -4.023 -19.562 -8.992 1 91.31 254 ILE B C 1
ATOM 8108 O O . ILE B 1 254 ? -4.379 -19.484 -7.816 1 91.31 254 ILE B O 1
ATOM 8112 N N . PRO B 1 255 ? -4.402 -18.703 -9.875 1 91.94 255 PRO B N 1
ATOM 8113 C CA . PRO B 1 255 ? -5.34 -17.641 -9.484 1 91.94 255 PRO B CA 1
ATOM 8114 C C . PRO B 1 255 ? -6.684 -18.203 -9.008 1 91.94 255 PRO B C 1
ATOM 8116 O O . PRO B 1 255 ? -7.199 -19.156 -9.586 1 91.94 255 PRO B O 1
ATOM 8119 N N . ALA B 1 256 ? -7.242 -17.609 -7.969 1 94.38 256 ALA B N 1
ATOM 8120 C CA . ALA B 1 256 ? -8.484 -18.094 -7.375 1 94.38 256 ALA B CA 1
ATOM 8121 C C . ALA B 1 256 ? -9.617 -17.078 -7.578 1 94.38 256 ALA B C 1
ATOM 8123 O O . ALA B 1 256 ? -10.711 -17.453 -8.008 1 94.38 256 ALA B O 1
ATOM 8124 N N . PHE B 1 257 ? -9.391 -15.883 -7.219 1 95.19 257 PHE B N 1
ATOM 8125 C CA . PHE B 1 257 ? -10.414 -14.867 -7.426 1 95.19 257 PHE B CA 1
ATOM 8126 C C . PHE B 1 257 ? -9.805 -13.469 -7.414 1 95.19 257 PHE B C 1
ATOM 8128 O O . PHE B 1 257 ? -8.633 -13.297 -7.074 1 95.19 257 PHE B O 1
ATOM 8135 N N . ILE B 1 258 ? -10.672 -12.461 -7.785 1 93.81 258 ILE B N 1
ATOM 8136 C CA . ILE B 1 258 ? -10.219 -11.086 -7.953 1 93.81 258 ILE B CA 1
ATOM 8137 C C . ILE B 1 258 ? -10.789 -10.211 -6.832 1 93.81 258 ILE B C 1
ATOM 8139 O O . ILE B 1 258 ? -11.938 -10.391 -6.418 1 93.81 258 ILE B O 1
ATOM 8143 N N . ILE B 1 259 ? -9.953 -9.242 -6.375 1 94.44 259 ILE B N 1
ATOM 8144 C CA . ILE B 1 259 ? -10.406 -8.258 -5.398 1 94.44 259 ILE B CA 1
ATOM 8145 C C . ILE B 1 259 ? -10.258 -6.852 -5.98 1 94.44 259 ILE B C 1
ATOM 8147 O O . ILE B 1 259 ? -9.234 -6.527 -6.586 1 94.44 259 ILE B O 1
ATOM 8151 N N . GLU B 1 260 ? -11.258 -6.102 -5.828 1 93 260 GLU B N 1
ATOM 8152 C CA . GLU B 1 260 ? -11.242 -4.684 -6.18 1 93 260 GLU B CA 1
ATOM 8153 C C . GLU B 1 260 ? -11.445 -3.807 -4.945 1 93 260 GLU B C 1
ATOM 8155 O O . GLU B 1 260 ? -12.477 -3.912 -4.27 1 93 260 GLU B O 1
ATOM 8160 N N . TYR B 1 261 ? -10.469 -2.922 -4.66 1 91.56 261 TYR B N 1
ATOM 8161 C CA . TYR B 1 261 ? -10.57 -2.023 -3.516 1 91.56 261 TYR B CA 1
ATOM 8162 C C . TYR B 1 261 ? -11.062 -0.647 -3.943 1 91.56 261 TYR B C 1
ATOM 8164 O O . TYR B 1 261 ? -10.633 -0.12 -4.973 1 91.56 261 TYR B O 1
ATOM 8172 N N . LYS B 1 262 ? -11.992 -0.128 -3.182 1 92 262 LYS B N 1
ATOM 8173 C CA . LYS B 1 262 ? -12.469 1.239 -3.357 1 92 262 LYS B CA 1
ATOM 8174 C C . LYS B 1 262 ? -12.461 2 -2.033 1 92 262 LYS B C 1
ATOM 8176 O O . LYS B 1 262 ? -12.891 1.473 -1.006 1 92 262 LYS B O 1
ATOM 8181 N N . ALA B 1 263 ? -11.906 3.193 -2.059 1 88.81 263 ALA B N 1
ATOM 8182 C CA . ALA B 1 263 ? -11.859 3.99 -0.835 1 88.81 263 ALA B CA 1
ATOM 8183 C C . ALA B 1 263 ? -13.258 4.191 -0.258 1 88.81 263 ALA B C 1
ATOM 8185 O O . ALA B 1 263 ? -14.195 4.52 -0.988 1 88.81 263 ALA B O 1
ATOM 8186 N N . PRO B 1 264 ? -13.375 4.062 0.984 1 90.44 264 PRO B N 1
ATOM 8187 C CA . PRO B 1 264 ? -14.695 4.105 1.602 1 90.44 264 PRO B CA 1
ATOM 8188 C C . PRO B 1 264 ? -15.352 5.484 1.51 1 90.44 264 PRO B C 1
ATOM 8190 O O . PRO B 1 264 ? -16.578 5.59 1.51 1 90.44 264 PRO B O 1
ATOM 8193 N N . HIS B 1 265 ? -14.555 6.559 1.478 1 85.31 265 HIS B N 1
ATOM 8194 C CA . HIS B 1 265 ? -15.148 7.887 1.415 1 85.31 265 HIS B CA 1
ATOM 8195 C C . HIS B 1 265 ? -15.617 8.219 0 1 85.31 265 HIS B C 1
ATOM 8197 O O . HIS B 1 265 ? -16.406 9.141 -0.198 1 85.31 265 HIS B O 1
ATOM 8203 N N . LYS B 1 266 ? -15.125 7.469 -0.957 1 84.75 266 LYS B N 1
ATOM 8204 C CA . LYS B 1 266 ? -15.547 7.648 -2.344 1 84.75 266 LYS B CA 1
ATOM 8205 C C . LYS B 1 266 ? -16.766 6.789 -2.66 1 84.75 266 LYS B C 1
ATOM 8207 O O . LYS B 1 266 ? -17.688 7.234 -3.361 1 84.75 266 LYS B O 1
ATOM 8212 N N . LEU B 1 267 ? -16.734 5.578 -2.287 1 90.31 267 LEU B N 1
ATOM 8213 C CA . LEU B 1 267 ? -17.859 4.66 -2.391 1 90.31 267 LEU B CA 1
ATOM 8214 C C . LEU B 1 267 ? -18.422 4.328 -1.012 1 90.31 267 LEU B C 1
ATOM 8216 O O . LEU B 1 267 ? -18.109 3.271 -0.451 1 90.31 267 LEU B O 1
ATOM 8220 N N . THR B 1 268 ? -19.281 5.191 -0.628 1 89.38 268 THR B N 1
ATOM 8221 C CA . THR B 1 268 ? -19.812 5.102 0.731 1 89.38 268 THR B CA 1
ATOM 8222 C C . THR B 1 268 ? -20.812 3.957 0.85 1 89.38 268 THR B C 1
ATOM 8224 O O . THR B 1 268 ? -21.328 3.475 -0.157 1 89.38 268 THR B O 1
ATOM 8227 N N . LEU B 1 269 ? -21.031 3.539 2.072 1 90.69 269 LEU B N 1
ATOM 8228 C CA . LEU B 1 269 ? -22.016 2.49 2.354 1 90.69 269 LEU B CA 1
ATOM 8229 C C . LEU B 1 269 ? -23.406 2.91 1.902 1 90.69 269 LEU B C 1
ATOM 8231 O O . LEU B 1 269 ? -24.188 2.08 1.419 1 90.69 269 LEU B O 1
ATOM 8235 N N . ALA B 1 270 ? -23.703 4.152 1.982 1 87.44 270 ALA B N 1
ATOM 8236 C CA . ALA B 1 270 ? -25.016 4.668 1.58 1 87.44 270 ALA B CA 1
ATOM 8237 C C . ALA B 1 270 ? -25.219 4.508 0.078 1 87.44 270 ALA B C 1
ATOM 8239 O O . ALA B 1 270 ? -26.312 4.137 -0.364 1 87.44 270 ALA B O 1
ATOM 8240 N N . ILE B 1 271 ? -24.203 4.758 -0.666 1 89.25 271 ILE B N 1
ATOM 8241 C CA . ILE B 1 271 ? -24.281 4.617 -2.115 1 89.25 271 ILE B CA 1
ATOM 8242 C C . ILE B 1 271 ? -24.484 3.15 -2.482 1 89.25 271 ILE B C 1
ATOM 8244 O O . ILE B 1 271 ? -25.297 2.834 -3.359 1 89.25 271 ILE B O 1
ATOM 8248 N N . ILE B 1 272 ? -23.797 2.287 -1.803 1 92.69 272 ILE B N 1
ATOM 8249 C CA . ILE B 1 272 ? -23.875 0.857 -2.086 1 92.69 272 ILE B CA 1
ATOM 8250 C C . ILE B 1 272 ? -25.266 0.339 -1.747 1 92.69 272 ILE B C 1
ATOM 8252 O O . ILE B 1 272 ? -25.891 -0.372 -2.545 1 92.69 272 ILE B O 1
ATOM 8256 N N . GLU B 1 273 ? -25.766 0.722 -0.627 1 90.88 273 GLU B N 1
ATOM 8257 C CA . GLU B 1 273 ? -27.062 0.228 -0.18 1 90.88 273 GLU B CA 1
ATOM 8258 C C . GLU B 1 273 ? -28.188 0.747 -1.072 1 90.88 273 GLU B C 1
ATOM 8260 O O . GLU B 1 273 ? -29.156 0.032 -1.337 1 90.88 273 GLU B O 1
ATOM 8265 N N . ALA B 1 274 ? -28.031 1.924 -1.573 1 88.94 274 ALA B N 1
ATOM 8266 C CA . ALA B 1 274 ? -29.047 2.518 -2.439 1 88.94 274 ALA B CA 1
ATOM 8267 C C . ALA B 1 274 ? -28.922 1.988 -3.865 1 88.94 274 ALA B C 1
ATOM 8269 O O . ALA B 1 274 ? -29.938 1.794 -4.547 1 88.94 274 ALA B O 1
ATOM 8270 N N . GLY B 1 275 ? -27.75 1.735 -4.25 1 91.5 275 GLY B N 1
ATOM 8271 C CA . GLY B 1 275 ? -27.516 1.47 -5.66 1 91.5 275 GLY B CA 1
ATOM 8272 C C . GLY B 1 275 ? -27.453 -0.011 -5.984 1 91.5 275 GLY B C 1
ATOM 8273 O O . GLY B 1 275 ? -27.688 -0.406 -7.133 1 91.5 275 GLY B O 1
ATOM 8274 N N . LEU B 1 276 ? -27.109 -0.854 -5.055 1 93.88 276 LEU B N 1
ATOM 8275 C CA . LEU B 1 276 ? -26.906 -2.273 -5.336 1 93.88 276 LEU B CA 1
ATOM 8276 C C . LEU B 1 276 ? -28.234 -3.021 -5.27 1 93.88 276 LEU B C 1
ATOM 8278 O O . LEU B 1 276 ? -28.609 -3.549 -4.219 1 93.88 276 LEU B O 1
ATOM 8282 N N . ILE B 1 277 ? -28.891 -3.092 -6.387 1 91.31 277 ILE B N 1
ATOM 8283 C CA . ILE B 1 277 ? -30.141 -3.822 -6.59 1 91.31 277 ILE B CA 1
ATOM 8284 C C . ILE B 1 277 ? -30.047 -4.648 -7.871 1 91.31 277 ILE B C 1
ATOM 8286 O O . ILE B 1 277 ? -29.109 -4.504 -8.648 1 91.31 277 ILE B O 1
ATOM 8290 N N . GLU B 1 278 ? -31.016 -5.527 -7.93 1 93.19 278 GLU B N 1
ATOM 8291 C CA . GLU B 1 278 ? -31.078 -6.23 -9.211 1 93.19 278 GLU B CA 1
ATOM 8292 C C . GLU B 1 278 ? -31.328 -5.266 -10.359 1 93.19 278 GLU B C 1
ATOM 8294 O O . GLU B 1 278 ? -32.188 -4.391 -10.266 1 93.19 278 GLU B O 1
ATOM 8299 N N . MET B 1 279 ? -30.484 -5.395 -11.414 1 93.12 279 MET B N 1
ATOM 8300 C CA . MET B 1 279 ? -30.641 -4.41 -12.484 1 93.12 279 MET B CA 1
ATOM 8301 C C . MET B 1 279 ? -30.172 -4.977 -13.82 1 93.12 279 MET B C 1
ATOM 8303 O O . MET B 1 279 ? -29.359 -5.902 -13.852 1 93.12 279 MET B O 1
ATOM 8307 N N . ASP B 1 280 ? -30.797 -4.445 -14.828 1 94.25 280 ASP B N 1
ATOM 8308 C CA . ASP B 1 280 ? -30.266 -4.535 -16.188 1 94.25 280 ASP B CA 1
ATOM 8309 C C . ASP B 1 280 ? -29.328 -3.373 -16.5 1 94.25 280 ASP B C 1
ATOM 8311 O O . ASP B 1 280 ? -29.75 -2.217 -16.547 1 94.25 280 ASP B O 1
ATOM 8315 N N . VAL B 1 281 ? -28.125 -3.711 -16.703 1 93.44 281 VAL B N 1
ATOM 8316 C CA . VAL B 1 281 ? -27.078 -2.689 -16.797 1 93.44 281 VAL B CA 1
ATOM 8317 C C . VAL B 1 281 ? -27.406 -1.735 -17.953 1 93.44 281 VAL B C 1
ATOM 8319 O O . VAL B 1 281 ? -27.062 -0.552 -17.891 1 93.44 281 VAL B O 1
ATOM 8322 N N . ASP B 1 282 ? -28.141 -2.141 -19 1 90.44 282 ASP B N 1
ATOM 8323 C CA . ASP B 1 282 ? -28.547 -1.284 -20.109 1 90.44 282 ASP B CA 1
ATOM 8324 C C . ASP B 1 282 ? -29.422 -0.133 -19.641 1 90.44 282 ASP B C 1
ATOM 8326 O O . ASP B 1 282 ? -29.406 0.952 -20.219 1 90.44 282 ASP B O 1
ATOM 8330 N N . ASP B 1 283 ? -30.125 -0.369 -18.594 1 87.19 283 ASP B N 1
ATOM 8331 C CA . ASP B 1 283 ? -31.047 0.634 -18.094 1 87.19 283 ASP B CA 1
ATOM 8332 C C . ASP B 1 283 ? -30.328 1.73 -17.328 1 87.19 283 ASP B C 1
ATOM 8334 O O . ASP B 1 283 ? -30.859 2.828 -17.141 1 87.19 283 ASP B O 1
ATOM 8338 N N . VAL B 1 284 ? -29.203 1.377 -16.875 1 85.75 284 VAL B N 1
ATOM 8339 C CA . VAL B 1 284 ? -28.531 2.303 -15.977 1 85.75 284 VAL B CA 1
ATOM 8340 C C . VAL B 1 284 ? -27.422 3.037 -16.719 1 85.75 284 VAL B C 1
ATOM 8342 O O . VAL B 1 284 ? -27.031 4.141 -16.328 1 85.75 284 VAL B O 1
ATOM 8345 N N . VAL B 1 285 ? -26.844 2.574 -17.734 1 80.5 285 VAL B N 1
ATOM 8346 C CA . VAL B 1 285 ? -25.688 3.137 -18.422 1 80.5 285 VAL B CA 1
ATOM 8347 C C . VAL B 1 285 ? -26.125 4.324 -19.266 1 80.5 285 VAL B C 1
ATOM 8349 O O . VAL B 1 285 ? -25.297 5.145 -19.672 1 80.5 285 VAL B O 1
ATOM 8352 N N . ILE B 1 286 ? -27.422 4.562 -19.531 1 70.81 286 ILE B N 1
ATOM 8353 C CA . ILE B 1 286 ? -27.906 5.684 -20.328 1 70.81 286 ILE B CA 1
ATOM 8354 C C . ILE B 1 286 ? -28.141 6.891 -19.438 1 70.81 286 ILE B C 1
ATOM 8356 O O . ILE B 1 286 ? -28.859 6.797 -18.438 1 70.81 286 ILE B O 1
ATOM 8360 N N . TYR B 1 287 ? -27.312 7.867 -19.656 1 66.69 287 TYR B N 1
ATOM 8361 C CA . TYR B 1 287 ? -27.375 9.078 -18.844 1 66.69 287 TYR B CA 1
ATOM 8362 C C . TYR B 1 287 ? -28.531 9.977 -19.297 1 66.69 287 TYR B C 1
ATOM 8364 O O . TYR B 1 287 ? -28.719 10.203 -20.484 1 66.69 287 TYR B O 1
ATOM 8372 N N . ASN B 1 288 ? -29.375 10.219 -18.344 1 62.56 288 ASN B N 1
ATOM 8373 C CA . ASN B 1 288 ? -30.375 11.242 -18.562 1 62.56 288 ASN B CA 1
ATOM 8374 C C . ASN B 1 288 ? -30.234 12.391 -17.562 1 62.56 288 ASN B C 1
ATOM 8376 O O . ASN B 1 288 ? -29.859 12.172 -16.406 1 62.56 288 ASN B O 1
ATOM 8380 N N . GLU B 1 289 ? -30.25 13.641 -17.938 1 59.12 289 GLU B N 1
ATOM 8381 C CA . GLU B 1 289 ? -30.109 14.828 -17.109 1 59.12 289 GLU B CA 1
ATOM 8382 C C . GLU B 1 289 ? -31.047 14.797 -15.914 1 59.12 289 GLU B C 1
ATOM 8384 O O . GLU B 1 289 ? -30.75 15.359 -14.859 1 59.12 289 GLU B O 1
ATOM 8389 N N . SER B 1 290 ? -32.156 14.062 -16.047 1 63.72 290 SER B N 1
ATOM 8390 C CA . SER B 1 290 ? -33.156 14.039 -14.992 1 63.72 290 SER B CA 1
ATOM 8391 C C . SER B 1 290 ? -33 12.805 -14.109 1 63.72 290 SER B C 1
ATOM 8393 O O . SER B 1 290 ? -33.938 12.414 -13.414 1 63.72 290 SER B O 1
ATOM 8395 N N . ASP B 1 291 ? -31.875 12.297 -14.039 1 73.38 291 ASP B N 1
ATOM 8396 C CA . ASP B 1 291 ? -31.719 11.055 -13.297 1 73.38 291 ASP B CA 1
ATOM 8397 C C . ASP B 1 291 ? -31.766 11.297 -11.789 1 73.38 291 ASP B C 1
ATOM 8399 O O . ASP B 1 291 ? -31.219 12.289 -11.305 1 73.38 291 ASP B O 1
ATOM 8403 N N . ASP B 1 292 ? -32.562 10.453 -11.156 1 75.56 292 ASP B N 1
ATOM 8404 C CA . ASP B 1 292 ? -32.688 10.5 -9.703 1 75.56 292 ASP B CA 1
ATOM 8405 C C . ASP B 1 292 ? -31.406 10.031 -9.031 1 75.56 292 ASP B C 1
ATOM 8407 O O . ASP B 1 292 ? -30.578 9.352 -9.656 1 75.56 292 ASP B O 1
ATOM 8411 N N . PRO B 1 293 ? -31.156 10.469 -7.832 1 77.88 293 PRO B N 1
ATOM 8412 C CA . PRO B 1 293 ? -29.953 10.078 -7.09 1 77.88 293 PRO B CA 1
ATOM 8413 C C . PRO B 1 293 ? -29.812 8.562 -6.953 1 77.88 293 PRO B C 1
ATOM 8415 O O . PRO B 1 293 ? -28.688 8.055 -6.883 1 77.88 293 PRO B O 1
ATOM 8418 N N . VAL B 1 294 ? -30.875 7.898 -6.918 1 83.44 294 VAL B N 1
ATOM 8419 C CA . VAL B 1 294 ? -30.828 6.445 -6.805 1 83.44 294 VAL B CA 1
ATOM 8420 C C . VAL B 1 294 ? -30.266 5.848 -8.094 1 83.44 294 VAL B C 1
ATOM 8422 O O . VAL B 1 294 ? -29.484 4.902 -8.062 1 83.44 294 VAL B O 1
ATOM 8425 N N . LYS B 1 295 ? -30.672 6.402 -9.195 1 84.81 295 LYS B N 1
ATOM 8426 C CA . LYS B 1 295 ? -30.172 5.922 -10.477 1 84.81 295 LYS B CA 1
ATOM 8427 C C . LYS B 1 295 ? -28.688 6.211 -10.633 1 84.81 295 LYS B C 1
ATOM 8429 O O . LYS B 1 295 ? -27.953 5.418 -11.227 1 84.81 295 LYS B O 1
ATOM 8434 N N . LEU B 1 296 ? -28.312 7.305 -10.094 1 83.56 296 LEU B N 1
ATOM 8435 C CA . LEU B 1 296 ? -26.906 7.633 -10.117 1 83.56 296 LEU B CA 1
ATOM 8436 C C . LEU B 1 296 ? -26.094 6.656 -9.258 1 83.56 296 LEU B C 1
ATOM 8438 O O . LEU B 1 296 ? -25 6.262 -9.633 1 83.56 296 LEU B O 1
ATOM 8442 N N . ALA B 1 297 ? -26.656 6.375 -8.133 1 88 297 ALA B N 1
ATOM 8443 C CA . ALA B 1 297 ? -26.016 5.391 -7.266 1 88 297 ALA B CA 1
ATOM 8444 C C . ALA B 1 297 ? -25.938 4.027 -7.945 1 88 297 ALA B C 1
ATOM 8446 O O . ALA B 1 297 ? -24.922 3.328 -7.836 1 88 297 ALA B O 1
ATOM 8447 N N . GLN B 1 298 ? -26.984 3.682 -8.664 1 90.81 298 GLN B N 1
ATOM 8448 C CA . GLN B 1 298 ? -27 2.418 -9.391 1 90.81 298 GLN B CA 1
ATOM 8449 C C . GLN B 1 298 ? -25.922 2.385 -10.469 1 90.81 298 GLN B C 1
ATOM 8451 O O . GLN B 1 298 ? -25.234 1.377 -10.633 1 90.81 298 GLN B O 1
ATOM 8456 N N . ARG B 1 299 ? -25.844 3.43 -11.148 1 88.81 299 ARG B N 1
ATOM 8457 C CA . ARG B 1 299 ? -24.844 3.523 -12.203 1 88.81 299 ARG B CA 1
ATOM 8458 C C . ARG B 1 299 ? -23.438 3.402 -11.633 1 88.81 299 ARG B C 1
ATOM 8460 O O . ARG B 1 299 ? -22.578 2.717 -12.203 1 88.81 299 ARG B O 1
ATOM 8467 N N . ARG B 1 300 ? -23.219 4.043 -10.523 1 89.38 300 ARG B N 1
ATOM 8468 C CA . ARG B 1 300 ? -21.906 4.008 -9.898 1 89.38 300 ARG B CA 1
ATOM 8469 C C . ARG B 1 300 ? -21.547 2.596 -9.445 1 89.38 300 ARG B C 1
ATOM 8471 O O . ARG B 1 300 ? -20.438 2.121 -9.688 1 89.38 300 ARG B O 1
ATOM 8478 N N . VAL B 1 301 ? -22.422 1.986 -8.812 1 93.25 301 VAL B N 1
ATOM 8479 C CA . VAL B 1 301 ? -22.188 0.636 -8.312 1 93.25 301 VAL B CA 1
ATOM 8480 C C . VAL B 1 301 ? -22 -0.32 -9.492 1 93.25 301 VAL B C 1
ATOM 8482 O O . VAL B 1 301 ? -21.125 -1.189 -9.461 1 93.25 301 VAL B O 1
ATOM 8485 N N . ALA B 1 302 ? -22.797 -0.149 -10.508 1 94.06 302 ALA B N 1
ATOM 8486 C CA . ALA B 1 302 ? -22.672 -0.989 -11.695 1 94.06 302 ALA B CA 1
ATOM 8487 C C . ALA B 1 302 ? -21.312 -0.812 -12.352 1 94.06 302 ALA B C 1
ATOM 8489 O O . ALA B 1 302 ? -20.703 -1.782 -12.82 1 94.06 302 ALA B O 1
ATOM 8490 N N . ALA B 1 303 ? -20.859 0.383 -12.375 1 91.88 303 ALA B N 1
ATOM 8491 C CA . ALA B 1 303 ? -19.562 0.666 -12.961 1 91.88 303 ALA B CA 1
ATOM 8492 C C . ALA B 1 303 ? -18.438 -0.008 -12.164 1 91.88 303 ALA B C 1
ATOM 8494 O O . ALA B 1 303 ? -17.516 -0.575 -12.742 1 91.88 303 ALA B O 1
ATOM 8495 N N . VAL B 1 304 ? -18.562 0.08 -10.891 1 93.31 304 VAL B N 1
ATOM 8496 C CA . VAL B 1 304 ? -17.547 -0.52 -10.031 1 93.31 304 VAL B CA 1
ATOM 8497 C C . VAL B 1 304 ? -17.547 -2.037 -10.195 1 93.31 304 VAL B C 1
ATOM 8499 O O . VAL B 1 304 ? -16.5 -2.664 -10.305 1 93.31 304 VAL B O 1
ATOM 8502 N N . ILE B 1 305 ? -18.688 -2.635 -10.211 1 95.69 305 ILE B N 1
ATOM 8503 C CA . ILE B 1 305 ? -18.812 -4.078 -10.375 1 95.69 305 ILE B CA 1
ATOM 8504 C C . ILE B 1 305 ? -18.297 -4.488 -11.75 1 95.69 305 ILE B C 1
ATOM 8506 O O . ILE B 1 305 ? -17.656 -5.535 -11.898 1 95.69 305 ILE B O 1
ATOM 8510 N N . SER B 1 306 ? -18.516 -3.662 -12.766 1 94.38 306 SER B N 1
ATOM 8511 C CA . SER B 1 306 ? -18.047 -3.957 -14.109 1 94.38 306 SER B CA 1
ATOM 8512 C C . SER B 1 306 ? -16.516 -4.016 -14.156 1 94.38 306 SER B C 1
ATOM 8514 O O . SER B 1 306 ? -15.945 -4.789 -14.922 1 94.38 306 SER B O 1
ATOM 8516 N N . GLN B 1 307 ? -15.914 -3.229 -13.367 1 92.06 307 GLN B N 1
ATOM 8517 C CA . GLN B 1 307 ? -14.461 -3.277 -13.289 1 92.06 307 GLN B CA 1
ATOM 8518 C C . GLN B 1 307 ? -13.977 -4.637 -12.797 1 92.06 307 GLN B C 1
ATOM 8520 O O . GLN B 1 307 ? -13.086 -5.242 -13.391 1 92.06 307 GLN B O 1
ATOM 8525 N N . ALA B 1 308 ? -14.516 -5.062 -11.664 1 93.81 308 ALA B N 1
ATOM 8526 C CA . ALA B 1 308 ? -14.164 -6.379 -11.141 1 93.81 308 ALA B CA 1
ATOM 8527 C C . ALA B 1 308 ? -14.547 -7.484 -12.125 1 93.81 308 ALA B C 1
ATOM 8529 O O . ALA B 1 308 ? -13.781 -8.43 -12.328 1 93.81 308 ALA B O 1
ATOM 8530 N N . PHE B 1 309 ? -15.688 -7.309 -12.734 1 95.81 309 PHE B N 1
ATOM 8531 C CA . PHE B 1 309 ? -16.219 -8.281 -13.68 1 95.81 309 PHE B CA 1
ATOM 8532 C C . PHE B 1 309 ? -15.281 -8.438 -14.875 1 95.81 309 PHE B C 1
ATOM 8534 O O . PHE B 1 309 ? -14.984 -9.562 -15.289 1 95.81 309 PHE B O 1
ATOM 8541 N N . SER B 1 310 ? -14.875 -7.379 -15.398 1 93.81 310 SER B N 1
ATOM 8542 C CA . SER B 1 310 ? -13.984 -7.402 -16.547 1 93.81 310 SER B CA 1
ATOM 8543 C C . SER B 1 310 ? -12.711 -8.188 -16.25 1 93.81 310 SER B C 1
ATOM 8545 O O . SER B 1 310 ? -12.258 -8.992 -17.062 1 93.81 310 SER B O 1
ATOM 8547 N N . TYR B 1 311 ? -12.172 -8.016 -15.117 1 91.31 311 TYR B N 1
ATOM 8548 C CA . TYR B 1 311 ? -10.945 -8.719 -14.742 1 91.31 311 TYR B CA 1
ATOM 8549 C C . TYR B 1 311 ? -11.219 -10.195 -14.484 1 91.31 311 TYR B C 1
ATOM 8551 O O . TYR B 1 311 ? -10.367 -11.047 -14.742 1 91.31 311 TYR B O 1
ATOM 8559 N N . MET B 1 312 ? -12.352 -10.5 -13.898 1 94.88 312 MET B N 1
ATOM 8560 C CA . MET B 1 312 ? -12.727 -11.891 -13.688 1 94.88 312 MET B CA 1
ATOM 8561 C C . MET B 1 312 ? -12.789 -12.648 -15.008 1 94.88 312 MET B C 1
ATOM 8563 O O . MET B 1 312 ? -12.305 -13.773 -15.109 1 94.88 312 MET B O 1
ATOM 8567 N N . ILE B 1 313 ? -13.336 -11.977 -16.016 1 94.06 313 ILE B N 1
ATOM 8568 C CA . ILE B 1 313 ? -13.445 -12.602 -17.328 1 94.06 313 ILE B CA 1
ATOM 8569 C C . ILE B 1 313 ? -12.062 -12.781 -17.938 1 94.06 313 ILE B C 1
ATOM 8571 O O . ILE B 1 313 ? -11.727 -13.852 -18.438 1 94.06 313 ILE B O 1
ATOM 8575 N N . GLN B 1 314 ? -11.266 -11.781 -17.844 1 90.12 314 GLN B N 1
ATOM 8576 C CA . GLN B 1 314 ? -9.922 -11.828 -18.422 1 90.12 314 GLN B CA 1
ATOM 8577 C C . GLN B 1 314 ? -9.062 -12.883 -17.734 1 90.12 314 GLN B C 1
ATOM 8579 O O . GLN B 1 314 ? -8.227 -13.523 -18.391 1 90.12 314 GLN B O 1
ATOM 8584 N N . ALA B 1 315 ? -9.258 -13.078 -16.5 1 91.5 315 ALA B N 1
ATOM 8585 C CA . ALA B 1 315 ? -8.477 -14.047 -15.734 1 91.5 315 ALA B CA 1
ATOM 8586 C C . ALA B 1 315 ? -9.156 -15.414 -15.734 1 91.5 315 ALA B C 1
ATOM 8588 O O . ALA B 1 315 ? -8.609 -16.391 -15.195 1 91.5 315 ALA B O 1
ATOM 8589 N N . GLU B 1 316 ? -10.352 -15.492 -16.328 1 93.69 316 GLU B N 1
ATOM 8590 C CA . GLU B 1 316 ? -11.086 -16.75 -16.453 1 93.69 316 GLU B CA 1
ATOM 8591 C C . GLU B 1 316 ? -11.508 -17.281 -15.086 1 93.69 316 GLU B C 1
ATOM 8593 O O . GLU B 1 316 ? -11.375 -18.469 -14.812 1 93.69 316 GLU B O 1
ATOM 8598 N N . LEU B 1 317 ? -11.938 -16.391 -14.234 1 95.06 317 LEU B N 1
ATOM 8599 C CA . LEU B 1 317 ? -12.234 -16.797 -12.867 1 95.06 317 LEU B CA 1
ATOM 8600 C C . LEU B 1 317 ? -13.727 -16.672 -12.57 1 95.06 317 LEU B C 1
ATOM 8602 O O . LEU B 1 317 ? -14.398 -15.789 -13.102 1 95.06 317 LEU B O 1
ATOM 8606 N N . GLU B 1 318 ? -14.195 -17.469 -11.711 1 96.56 318 GLU B N 1
ATOM 8607 C CA . GLU B 1 318 ? -15.602 -17.531 -11.328 1 96.56 318 GLU B CA 1
ATOM 8608 C C . GLU B 1 318 ? -15.922 -16.5 -10.242 1 96.56 318 GLU B C 1
ATOM 8610 O O . GLU B 1 318 ? -17.031 -15.977 -10.195 1 96.56 318 GLU B O 1
ATOM 8615 N N . PHE B 1 319 ? -15 -16.234 -9.375 1 97.44 319 PHE B N 1
ATOM 8616 C CA . PHE B 1 319 ? -15.312 -15.484 -8.156 1 97.44 319 PHE B CA 1
ATOM 8617 C C . PHE B 1 319 ? -14.5 -14.195 -8.094 1 97.44 319 PHE B C 1
ATOM 8619 O O . PHE B 1 319 ? -13.422 -14.102 -8.688 1 97.44 319 PHE B O 1
ATOM 8626 N N . GLY B 1 320 ? -15.008 -13.219 -7.387 1 97 320 GLY B N 1
ATOM 8627 C CA . GLY B 1 320 ? -14.367 -11.961 -7.051 1 97 320 GLY B CA 1
ATOM 8628 C C . GLY B 1 320 ? -15.148 -11.148 -6.031 1 97 320 GLY B C 1
ATOM 8629 O O . GLY B 1 320 ? -16.266 -11.523 -5.652 1 97 320 GLY B O 1
ATOM 8630 N N . TYR B 1 321 ? -14.531 -10.117 -5.504 1 97.12 321 TYR B N 1
ATOM 8631 C CA . TYR B 1 321 ? -15.344 -9.219 -4.684 1 97.12 321 TYR B CA 1
ATOM 8632 C C . TYR B 1 321 ? -14.781 -7.809 -4.691 1 97.12 321 TYR B C 1
ATOM 8634 O O . TYR B 1 321 ? -13.609 -7.598 -5.027 1 97.12 321 TYR B O 1
ATOM 8642 N N . VAL B 1 322 ? -15.641 -6.895 -4.43 1 96.19 322 VAL B N 1
ATOM 8643 C CA . VAL B 1 322 ? -15.328 -5.484 -4.23 1 96.19 322 VAL B CA 1
ATOM 8644 C C . VAL B 1 322 ? -15.367 -5.156 -2.738 1 96.19 322 VAL B C 1
ATOM 8646 O O . VAL B 1 322 ? -16.25 -5.629 -2.014 1 96.19 322 VAL B O 1
ATOM 8649 N N . CYS B 1 323 ? -14.328 -4.367 -2.328 1 95.75 323 CYS B N 1
ATOM 8650 C CA . CYS B 1 323 ? -14.242 -4.117 -0.894 1 95.75 323 CYS B CA 1
ATOM 8651 C C . CYS B 1 323 ? -13.93 -2.652 -0.613 1 95.75 323 CYS B C 1
ATOM 8653 O O . CYS B 1 323 ? -13.086 -2.051 -1.276 1 95.75 323 CYS B O 1
ATOM 8655 N N . THR B 1 324 ? -14.664 -2.061 0.373 1 94.38 324 THR B N 1
ATOM 8656 C CA . THR B 1 324 ? -14.391 -0.71 0.857 1 94.38 324 THR B CA 1
ATOM 8657 C C . THR B 1 324 ? -13.961 -0.735 2.32 1 94.38 324 THR B C 1
ATOM 8659 O O . THR B 1 324 ? -13.828 0.315 2.953 1 94.38 324 THR B O 1
ATOM 8662 N N . GLY B 1 325 ? -13.742 -1.926 2.84 1 93.31 325 GLY B N 1
ATOM 8663 C CA . GLY B 1 325 ? -13.469 -2.053 4.262 1 93.31 325 GLY B CA 1
ATOM 8664 C C . GLY B 1 325 ? -14.727 -2.143 5.105 1 93.31 325 GLY B C 1
ATOM 8665 O O . GLY B 1 325 ? -14.812 -2.965 6.023 1 93.31 325 GLY B O 1
ATOM 8666 N N . GLU B 1 326 ? -15.727 -1.312 4.734 1 93.56 326 GLU B N 1
ATOM 8667 C CA . GLU B 1 326 ? -17.016 -1.331 5.406 1 93.56 326 GLU B CA 1
ATOM 8668 C C . GLU B 1 326 ? -17.953 -2.371 4.785 1 93.56 326 GLU B C 1
ATOM 8670 O O . GLU B 1 326 ? -18.734 -3.018 5.492 1 93.56 326 GLU B O 1
ATOM 8675 N N . ALA B 1 327 ? -17.797 -2.447 3.527 1 95.62 327 ALA B N 1
ATOM 8676 C CA . ALA B 1 327 ? -18.688 -3.344 2.789 1 95.62 327 ALA B CA 1
ATOM 8677 C C . ALA B 1 327 ? -17.891 -4.285 1.893 1 95.62 327 ALA B C 1
ATOM 8679 O O . ALA B 1 327 ? -16.828 -3.918 1.381 1 95.62 327 ALA B O 1
ATOM 8680 N N . PHE B 1 328 ? -18.406 -5.496 1.804 1 96.56 328 PHE B N 1
ATOM 8681 C CA . PHE B 1 328 ? -17.922 -6.508 0.871 1 96.56 328 PHE B CA 1
ATOM 8682 C C . PHE B 1 328 ? -19.016 -6.918 -0.101 1 96.56 328 PHE B C 1
ATOM 8684 O O . PHE B 1 328 ? -20.094 -7.352 0.318 1 96.56 328 PHE B O 1
ATOM 8691 N N . ILE B 1 329 ? -18.75 -6.691 -1.354 1 97.38 329 ILE B N 1
ATOM 8692 C CA . ILE B 1 329 ? -19.656 -7.18 -2.387 1 97.38 329 ILE B CA 1
ATOM 8693 C C . ILE B 1 329 ? -19.078 -8.422 -3.051 1 97.38 329 ILE B C 1
ATOM 8695 O O . ILE B 1 329 ? -18.266 -8.312 -3.98 1 97.38 329 ILE B O 1
ATOM 8699 N N . PHE B 1 330 ? -19.516 -9.562 -2.598 1 97.94 330 PHE B N 1
ATOM 8700 C CA . PHE B 1 330 ? -19.047 -10.805 -3.178 1 97.94 330 PHE B CA 1
ATOM 8701 C C . PHE B 1 330 ? -19.703 -11.07 -4.523 1 97.94 330 PHE B C 1
ATOM 8703 O O . PHE B 1 330 ? -20.906 -10.836 -4.684 1 97.94 330 PHE B O 1
ATOM 8710 N N . LEU B 1 331 ? -18.938 -11.5 -5.488 1 98.25 331 LEU B N 1
ATOM 8711 C CA . LEU B 1 331 ? -19.406 -11.656 -6.863 1 98.25 331 LEU B CA 1
ATOM 8712 C C . LEU B 1 331 ? -19.172 -13.078 -7.355 1 98.25 331 LEU B C 1
ATOM 8714 O O . LEU B 1 331 ? -18.172 -13.711 -6.98 1 98.25 331 LEU B O 1
ATOM 8718 N N . ARG B 1 332 ? -20.031 -13.555 -8.219 1 98.06 332 ARG B N 1
ATOM 8719 C CA . ARG B 1 332 ? -19.891 -14.852 -8.875 1 98.06 332 ARG B CA 1
ATOM 8720 C C . ARG B 1 332 ? -20.375 -14.789 -10.32 1 98.06 332 ARG B C 1
ATOM 8722 O O . ARG B 1 332 ? -21.453 -14.25 -10.602 1 98.06 332 ARG B O 1
ATOM 8729 N N . VAL B 1 333 ? -19.594 -15.258 -11.211 1 97.31 333 VAL B N 1
ATOM 8730 C CA . VAL B 1 333 ? -19.953 -15.406 -12.617 1 97.31 333 VAL B CA 1
ATOM 8731 C C . VAL B 1 333 ? -20.031 -16.891 -12.969 1 97.31 333 VAL B C 1
ATOM 8733 O O . VAL B 1 333 ? -19.016 -17.562 -13.062 1 97.31 333 VAL B O 1
ATOM 8736 N N . PRO B 1 334 ? -21.172 -17.375 -13.258 1 94.62 334 PRO B N 1
ATOM 8737 C CA . PRO B 1 334 ? -21.297 -18.797 -13.609 1 94.62 334 PRO B CA 1
ATOM 8738 C C . PRO B 1 334 ? -20.688 -19.109 -14.977 1 94.62 334 PRO B C 1
ATOM 8740 O O . PRO B 1 334 ? -20.641 -18.25 -15.852 1 94.62 334 PRO B O 1
ATOM 8743 N N . SER B 1 335 ? -20.297 -20.375 -15.156 1 92.44 335 SER B N 1
ATOM 8744 C CA . SER B 1 335 ? -19.656 -20.797 -16.406 1 92.44 335 SER B CA 1
ATOM 8745 C C . SER B 1 335 ? -20.656 -20.844 -17.547 1 92.44 335 SER B C 1
ATOM 8747 O O . SER B 1 335 ? -20.297 -20.578 -18.703 1 92.44 335 SER B O 1
ATOM 8749 N N . ASP B 1 336 ? -21.906 -21.047 -17.25 1 91.94 336 ASP B N 1
ATOM 8750 C CA . ASP B 1 336 ? -22.922 -21.25 -18.281 1 91.94 336 ASP B CA 1
ATOM 8751 C C . ASP B 1 336 ? -23.594 -19.922 -18.672 1 91.94 336 ASP B C 1
ATOM 8753 O O . ASP B 1 336 ? -24.266 -19.828 -19.703 1 91.94 336 ASP B O 1
ATOM 8757 N N . ASP B 1 337 ? -23.375 -18.922 -17.875 1 93.69 337 ASP B N 1
ATOM 8758 C CA . ASP B 1 337 ? -23.984 -17.625 -18.141 1 93.69 337 ASP B CA 1
ATOM 8759 C C . ASP B 1 337 ? -23 -16.484 -17.812 1 93.69 337 ASP B C 1
ATOM 8761 O O . ASP B 1 337 ? -23.203 -15.766 -16.828 1 93.69 337 ASP B O 1
ATOM 8765 N N . PRO B 1 338 ? -22.125 -16.266 -18.719 1 94.75 338 PRO B N 1
ATOM 8766 C CA . PRO B 1 338 ? -21.109 -15.25 -18.438 1 94.75 338 PRO B CA 1
ATOM 8767 C C . PRO B 1 338 ? -21.656 -13.828 -18.5 1 94.75 338 PRO B C 1
ATOM 8769 O O . PRO B 1 338 ? -20.969 -12.883 -18.109 1 94.75 338 PRO B O 1
ATOM 8772 N N . ALA B 1 339 ? -22.875 -13.617 -18.906 1 96.56 339 ALA B N 1
ATOM 8773 C CA . ALA B 1 339 ? -23.453 -12.281 -19.047 1 96.56 339 ALA B CA 1
ATOM 8774 C C . ALA B 1 339 ? -24.062 -11.812 -17.734 1 96.56 339 ALA B C 1
ATOM 8776 O O . ALA B 1 339 ? -24.375 -10.625 -17.578 1 96.56 339 ALA B O 1
ATOM 8777 N N . THR B 1 340 ? -24.188 -12.695 -16.781 1 97.56 340 THR B N 1
ATOM 8778 C CA . THR B 1 340 ? -24.812 -12.367 -15.508 1 97.56 340 THR B CA 1
ATOM 8779 C C . THR B 1 340 ? -23.812 -12.469 -14.359 1 97.56 340 THR B C 1
ATOM 8781 O O . THR B 1 340 ? -23.094 -13.461 -14.25 1 97.56 340 THR B O 1
ATOM 8784 N N . VAL B 1 341 ? -23.766 -11.422 -13.547 1 97.88 341 VAL B N 1
ATOM 8785 C CA . VAL B 1 341 ? -22.969 -11.469 -12.328 1 97.88 341 VAL B CA 1
ATOM 8786 C C . VAL B 1 341 ? -23.875 -11.492 -11.109 1 97.88 341 VAL B C 1
ATOM 8788 O O . VAL B 1 341 ? -24.812 -10.695 -11.016 1 97.88 341 VAL B O 1
ATOM 8791 N N . TYR B 1 342 ? -23.719 -12.453 -10.258 1 97.69 342 TYR B N 1
ATOM 8792 C CA . TYR B 1 342 ? -24.469 -12.555 -9.016 1 97.69 342 TYR B CA 1
ATOM 8793 C C . TYR B 1 342 ? -23.719 -11.883 -7.867 1 97.69 342 TYR B C 1
ATOM 8795 O O . TYR B 1 342 ? -22.5 -12 -7.766 1 97.69 342 TYR B O 1
ATOM 8803 N N . TYR B 1 343 ? -24.453 -11.125 -7.02 1 97.44 343 TYR B N 1
ATOM 8804 C CA . TYR B 1 343 ? -23.797 -10.398 -5.945 1 97.44 343 TYR B CA 1
ATOM 8805 C C . TYR B 1 343 ? -24.391 -10.766 -4.59 1 97.44 343 TYR B C 1
ATOM 8807 O O . TYR B 1 343 ? -25.547 -11.172 -4.504 1 97.44 343 TYR B O 1
ATOM 8815 N N . TYR B 1 344 ? -23.594 -10.727 -3.543 1 96.56 344 TYR B N 1
ATOM 8816 C CA . TYR B 1 344 ? -24 -10.75 -2.141 1 96.56 344 TYR B CA 1
ATOM 8817 C C . TYR B 1 344 ? -23.344 -9.609 -1.366 1 96.56 344 TYR B C 1
ATOM 8819 O O . TYR B 1 344 ? -22.109 -9.477 -1.374 1 96.56 344 TYR B O 1
ATOM 8827 N N . LEU B 1 345 ? -24.125 -8.805 -0.736 1 95.31 345 LEU B N 1
ATOM 8828 C CA . LEU B 1 345 ? -23.609 -7.664 0.021 1 95.31 345 LEU B CA 1
ATOM 8829 C C . LEU B 1 345 ? -23.422 -8.031 1.487 1 95.31 345 LEU B C 1
ATOM 8831 O O . LEU B 1 345 ? -24.359 -8.484 2.152 1 95.31 345 LEU B O 1
ATOM 8835 N N . SER B 1 346 ? -22.219 -7.891 1.926 1 94.75 346 SER B N 1
ATOM 8836 C CA . SER B 1 346 ? -21.875 -8.117 3.328 1 94.75 346 SER B CA 1
ATOM 8837 C C . SER B 1 346 ? -21.406 -6.824 3.996 1 94.75 346 SER B C 1
ATOM 8839 O O . SER B 1 346 ? -20.578 -6.094 3.438 1 94.75 346 SER B O 1
ATOM 8841 N N . THR B 1 347 ? -21.953 -6.496 5.113 1 93.94 347 THR B N 1
ATOM 8842 C CA . THR B 1 347 ? -21.5 -5.406 5.977 1 93.94 347 THR B CA 1
ATOM 8843 C C . THR B 1 347 ? -21.203 -5.918 7.383 1 93.94 347 THR B C 1
ATOM 8845 O O . THR B 1 347 ? -22.016 -5.754 8.297 1 93.94 347 THR B O 1
ATOM 8848 N N . PRO B 1 348 ? -20.062 -6.402 7.582 1 93.81 348 PRO B N 1
ATOM 8849 C CA . PRO B 1 348 ? -19.734 -7.172 8.781 1 93.81 348 PRO B CA 1
ATOM 8850 C C . PRO B 1 348 ? -20 -6.391 10.07 1 93.81 348 PRO B C 1
ATOM 8852 O O . PRO B 1 348 ? -20.594 -6.926 11.008 1 93.81 348 PRO B O 1
ATOM 8855 N N . ASN B 1 349 ? -19.609 -5.16 10.188 1 92.62 349 ASN B N 1
ATOM 8856 C CA . ASN B 1 349 ? -19.75 -4.418 11.438 1 92.62 349 ASN B CA 1
ATOM 8857 C C . ASN B 1 349 ? -21.219 -4.113 11.734 1 92.62 349 ASN B C 1
ATOM 8859 O O . ASN B 1 349 ? -21.609 -4.031 12.906 1 92.62 349 ASN B O 1
ATOM 8863 N N . GLU B 1 350 ? -22 -3.951 10.719 1 89.81 350 GLU B N 1
ATOM 8864 C CA . GLU B 1 350 ? -23.438 -3.779 10.914 1 89.81 350 GLU B CA 1
ATOM 8865 C C . GLU B 1 350 ? -24.109 -5.105 11.25 1 89.81 350 GLU B C 1
ATOM 8867 O O . GLU B 1 350 ? -25.031 -5.152 12.086 1 89.81 350 GLU B O 1
ATOM 8872 N N . ASP B 1 351 ? -23.703 -6.121 10.648 1 90.12 351 ASP B N 1
ATOM 8873 C CA . ASP B 1 351 ? -24.312 -7.441 10.805 1 90.12 351 ASP B CA 1
ATOM 8874 C C . ASP B 1 351 ? -23.984 -8.039 12.172 1 90.12 351 ASP B C 1
ATOM 8876 O O . ASP B 1 351 ? -24.828 -8.695 12.781 1 90.12 351 ASP B O 1
ATOM 8880 N N . VAL B 1 352 ? -22.781 -7.863 12.641 1 92.75 352 VAL B N 1
ATOM 8881 C CA . VAL B 1 352 ? -22.312 -8.523 13.859 1 92.75 352 VAL B CA 1
ATOM 8882 C C . VAL B 1 352 ? -22.484 -7.578 15.055 1 92.75 352 VAL B C 1
ATOM 8884 O O . VAL B 1 352 ? -22.844 -8.016 16.141 1 92.75 352 VAL B O 1
ATOM 8887 N N . GLY B 1 353 ? -22.188 -6.281 14.859 1 91.31 353 GLY B N 1
ATOM 8888 C CA . GLY B 1 353 ? -22.203 -5.332 15.961 1 91.31 353 GLY B CA 1
ATOM 8889 C C . GLY B 1 353 ? -20.875 -5.27 16.703 1 91.31 353 GLY B C 1
ATOM 8890 O O . GLY B 1 353 ? -19.828 -5.57 16.141 1 91.31 353 GLY B O 1
ATOM 8891 N N . GLU B 1 354 ? -20.875 -4.926 17.969 1 91.5 354 GLU B N 1
ATOM 8892 C CA . GLU B 1 354 ? -19.656 -4.703 18.75 1 91.5 354 GLU B CA 1
ATOM 8893 C C . GLU B 1 354 ? -19.094 -6.016 19.281 1 91.5 354 GLU B C 1
ATOM 8895 O O . GLU B 1 354 ? -17.891 -6.141 19.5 1 91.5 354 GLU B O 1
ATOM 8900 N N . THR B 1 355 ? -19.953 -6.941 19.453 1 91.81 355 THR B N 1
ATOM 8901 C CA . THR B 1 355 ? -19.531 -8.25 19.938 1 91.81 355 THR B CA 1
ATOM 8902 C C . THR B 1 355 ? -20.125 -9.367 19.094 1 91.81 355 THR B C 1
ATOM 8904 O O . THR B 1 355 ? -21.219 -9.211 18.531 1 91.81 355 THR B O 1
ATOM 8907 N N . THR B 1 356 ? -19.453 -10.445 18.969 1 92.19 356 THR B N 1
ATOM 8908 C CA . THR B 1 356 ? -19.906 -11.547 18.125 1 92.19 356 THR B CA 1
ATOM 8909 C C . THR B 1 356 ? -20.875 -12.438 18.891 1 92.19 356 THR B C 1
ATOM 8911 O O . THR B 1 356 ? -21.562 -13.273 18.297 1 92.19 356 THR B O 1
ATOM 8914 N N . GLY B 1 357 ? -20.875 -12.328 20.188 1 87.75 357 GLY B N 1
ATOM 8915 C CA . GLY B 1 357 ? -21.688 -13.195 21.016 1 87.75 357 GLY B CA 1
ATOM 8916 C C . GLY B 1 357 ? -20.984 -14.484 21.406 1 87.75 357 GLY B C 1
ATOM 8917 O O . GLY B 1 357 ? -21.562 -15.312 22.109 1 87.75 357 GLY B O 1
ATOM 8918 N N . TRP B 1 358 ? -19.75 -14.617 21.062 1 87.81 358 TRP B N 1
ATOM 8919 C CA . TRP B 1 358 ? -19 -15.828 21.375 1 87.81 358 TRP B CA 1
ATOM 8920 C C . TRP B 1 358 ? -18.609 -15.867 22.859 1 87.81 358 TRP B C 1
ATOM 8922 O O . TRP B 1 358 ? -17.984 -14.938 23.359 1 87.81 358 TRP B O 1
ATOM 8932 N N . ALA B 1 359 ? -19.156 -16.75 23.594 1 81.12 359 ALA B N 1
ATOM 8933 C CA . ALA B 1 359 ? -18.828 -16.938 25.016 1 81.12 359 ALA B CA 1
ATOM 8934 C C . ALA B 1 359 ? -18.312 -18.344 25.281 1 81.12 359 ALA B C 1
ATOM 8936 O O . ALA B 1 359 ? -18.438 -18.859 26.391 1 81.12 359 ALA B O 1
ATOM 8937 N N . GLY B 1 360 ? -17.844 -18.891 24.328 1 74.38 360 GLY B N 1
ATOM 8938 C CA . GLY B 1 360 ? -17.344 -20.25 24.516 1 74.38 360 GLY B CA 1
ATOM 8939 C C . GLY B 1 360 ? -18.406 -21.312 24.281 1 74.38 360 GLY B C 1
ATOM 8940 O O . GLY B 1 360 ? -19.609 -21.047 24.422 1 74.38 360 GLY B O 1
ATOM 8941 N N . GLY B 1 361 ? -18.219 -22.391 23.75 1 66.88 361 GLY B N 1
ATOM 8942 C CA . GLY B 1 361 ? -19.109 -23.531 23.625 1 66.88 361 GLY B CA 1
ATOM 8943 C C . GLY B 1 361 ? -20.109 -23.391 22.484 1 66.88 361 GLY B C 1
ATOM 8944 O O . GLY B 1 361 ? -19.766 -22.891 21.422 1 66.88 361 GLY B O 1
ATOM 8945 N N . ASP B 1 362 ? -21.406 -23.953 22.625 1 66.19 362 ASP B N 1
ATOM 8946 C CA . ASP B 1 362 ? -22.438 -24.062 21.594 1 66.19 362 ASP B CA 1
ATOM 8947 C C . ASP B 1 362 ? -23.391 -22.875 21.641 1 66.19 362 ASP B C 1
ATOM 8949 O O . ASP B 1 362 ? -24.547 -23 21.234 1 66.19 362 ASP B O 1
ATOM 8953 N N . SER B 1 363 ? -22.844 -21.766 22 1 68.5 363 SER B N 1
ATOM 8954 C CA . SER B 1 363 ? -23.719 -20.609 22.094 1 68.5 363 SER B CA 1
ATOM 8955 C C . SER B 1 363 ? -23.922 -19.938 20.734 1 68.5 363 SER B C 1
ATOM 8957 O O . SER B 1 363 ? -23.141 -20.188 19.812 1 68.5 363 SER B O 1
ATOM 8959 N N . ALA B 1 364 ? -25.094 -19.328 20.625 1 81.44 364 ALA B N 1
ATOM 8960 C CA . ALA B 1 364 ? -25.406 -18.547 19.422 1 81.44 364 ALA B CA 1
ATOM 8961 C C . ALA B 1 364 ? -24.375 -17.438 19.203 1 81.44 364 ALA B C 1
ATOM 8963 O O . ALA B 1 364 ? -23.984 -16.766 20.156 1 81.44 364 ALA B O 1
ATOM 8964 N N . ASN B 1 365 ? -23.719 -17.609 18.094 1 88.88 365 ASN B N 1
ATOM 8965 C CA . ASN B 1 365 ? -22.703 -16.609 17.781 1 88.88 365 ASN B CA 1
ATOM 8966 C C . ASN B 1 365 ? -22.812 -16.109 16.344 1 88.88 365 ASN B C 1
ATOM 8968 O O . ASN B 1 365 ? -23.609 -16.641 15.562 1 88.88 365 ASN B O 1
ATOM 8972 N N . ARG B 1 366 ? -22.172 -15.086 16.016 1 92.81 366 ARG B N 1
ATOM 8973 C CA . ARG B 1 366 ? -22.156 -14.492 14.688 1 92.81 366 ARG B CA 1
ATOM 8974 C C . ARG B 1 366 ? -20.75 -14.461 14.109 1 92.81 366 ARG B C 1
ATOM 8976 O O . ARG B 1 366 ? -20.359 -13.5 13.445 1 92.81 366 ARG B O 1
ATOM 8983 N N . LEU B 1 367 ? -19.938 -15.484 14.398 1 92.94 367 LEU B N 1
ATOM 8984 C CA . LEU B 1 367 ? -18.547 -15.531 13.961 1 92.94 367 LEU B CA 1
ATOM 8985 C C . LEU B 1 367 ? -18.469 -15.609 12.438 1 92.94 367 LEU B C 1
ATOM 8987 O O . LEU B 1 367 ? -17.562 -15.023 11.828 1 92.94 367 LEU B O 1
ATOM 8991 N N . HIS B 1 368 ? -19.484 -16.312 11.828 1 92.88 368 HIS B N 1
ATOM 8992 C CA . HIS B 1 368 ? -19.453 -16.516 10.383 1 92.88 368 HIS B CA 1
ATOM 8993 C C . HIS B 1 368 ? -19.75 -15.227 9.641 1 92.88 368 HIS B C 1
ATOM 8995 O O . HIS B 1 368 ? -19.484 -15.117 8.438 1 92.88 368 HIS B O 1
ATOM 9001 N N . LEU B 1 369 ? -20.234 -14.172 10.312 1 94.44 369 LEU B N 1
ATOM 9002 C CA . LEU B 1 369 ? -20.625 -12.914 9.68 1 94.44 369 LEU B CA 1
ATOM 9003 C C . LEU B 1 369 ? -19.516 -11.875 9.82 1 94.44 369 LEU B C 1
ATOM 9005 O O . LEU B 1 369 ? -19.609 -10.789 9.242 1 94.44 369 LEU B O 1
ATOM 9009 N N . THR B 1 370 ? -18.453 -12.18 10.586 1 95.56 370 THR B N 1
ATOM 9010 C CA . THR B 1 370 ? -17.328 -11.25 10.719 1 95.56 370 THR B CA 1
ATOM 9011 C C . THR B 1 370 ? -16.609 -11.078 9.383 1 95.56 370 THR B C 1
ATOM 9013 O O . THR B 1 370 ? -16.781 -11.883 8.469 1 95.56 370 THR B O 1
ATOM 9016 N N . ALA B 1 371 ? -15.875 -9.977 9.227 1 96.12 371 ALA B N 1
ATOM 9017 C CA . ALA B 1 371 ? -15.133 -9.727 7.992 1 96.12 371 ALA B CA 1
ATOM 9018 C C . ALA B 1 371 ? -14.227 -10.914 7.652 1 96.12 371 ALA B C 1
ATOM 9020 O O . ALA B 1 371 ? -14.227 -11.398 6.52 1 96.12 371 ALA B O 1
ATOM 9021 N N . ILE B 1 372 ? -13.453 -11.398 8.617 1 96.25 372 ILE B N 1
ATOM 9022 C CA . ILE B 1 372 ? -12.531 -12.508 8.406 1 96.25 372 ILE B CA 1
ATOM 9023 C C . ILE B 1 372 ? -13.312 -13.789 8.133 1 96.25 372 ILE B C 1
ATOM 9025 O O . ILE B 1 372 ? -12.93 -14.594 7.285 1 96.25 372 ILE B O 1
ATOM 9029 N N . GLY B 1 373 ? -14.414 -13.938 8.891 1 95.56 373 GLY B N 1
ATOM 9030 C CA . GLY B 1 373 ? -15.227 -15.125 8.656 1 95.56 373 GLY B CA 1
ATOM 9031 C C . GLY B 1 373 ? -15.789 -15.195 7.246 1 95.56 373 GLY B C 1
ATOM 9032 O O . GLY B 1 373 ? -15.789 -16.266 6.625 1 95.56 373 GLY B O 1
ATOM 9033 N N . GLN B 1 374 ? -16.234 -14.172 6.734 1 95.44 374 GLN B N 1
ATOM 9034 C CA . GLN B 1 374 ? -16.828 -14.117 5.395 1 95.44 374 GLN B CA 1
ATOM 9035 C C . GLN B 1 374 ? -15.75 -14.312 4.324 1 95.44 374 GLN B C 1
ATOM 9037 O O . GLN B 1 374 ? -15.938 -15.094 3.389 1 95.44 374 GLN B O 1
ATOM 9042 N N . VAL B 1 375 ? -14.672 -13.602 4.461 1 96.69 375 VAL B N 1
ATOM 9043 C CA . VAL B 1 375 ? -13.602 -13.688 3.473 1 96.69 375 VAL B CA 1
ATOM 9044 C C . VAL B 1 375 ? -12.969 -15.078 3.512 1 96.69 375 VAL B C 1
ATOM 9046 O O . VAL B 1 375 ? -12.602 -15.625 2.473 1 96.69 375 VAL B O 1
ATOM 9049 N N . LEU B 1 376 ? -12.797 -15.641 4.695 1 96.06 376 LEU B N 1
ATOM 9050 C CA . LEU B 1 376 ? -12.242 -16.984 4.828 1 96.06 376 LEU B CA 1
ATOM 9051 C C . LEU B 1 376 ? -13.117 -18 4.102 1 96.06 376 LEU B C 1
ATOM 9053 O O . LEU B 1 376 ? -12.617 -18.797 3.293 1 96.06 376 LEU B O 1
ATOM 9057 N N . ALA B 1 377 ? -14.398 -18.016 4.434 1 96.25 377 ALA B N 1
ATOM 9058 C CA . ALA B 1 377 ? -15.305 -18.969 3.803 1 96.25 377 ALA B CA 1
ATOM 9059 C C . ALA B 1 377 ? -15.336 -18.766 2.289 1 96.25 377 ALA B C 1
ATOM 9061 O O . ALA B 1 377 ? -15.344 -19.75 1.532 1 96.25 377 ALA B O 1
ATOM 9062 N N . PHE B 1 378 ? -15.406 -17.547 1.861 1 97.06 378 PHE B N 1
ATOM 9063 C CA . PHE B 1 378 ? -15.406 -17.234 0.437 1 97.06 378 PHE B CA 1
ATOM 9064 C C . PHE B 1 378 ? -14.133 -17.75 -0.228 1 97.06 378 PHE B C 1
ATOM 9066 O O . PHE B 1 378 ? -14.18 -18.312 -1.328 1 97.06 378 PHE B O 1
ATOM 9073 N N . THR B 1 379 ? -12.977 -17.5 0.433 1 96.62 379 THR B N 1
ATOM 9074 C CA . THR B 1 379 ? -11.688 -17.938 -0.097 1 96.62 379 THR B CA 1
ATOM 9075 C C . THR B 1 379 ? -11.633 -19.453 -0.218 1 96.62 379 THR B C 1
ATOM 9077 O O . THR B 1 379 ? -11.211 -19.984 -1.248 1 96.62 379 THR B O 1
ATOM 9080 N N . LEU B 1 380 ? -12.039 -20.125 0.805 1 95.75 380 LEU B N 1
ATOM 9081 C CA . LEU B 1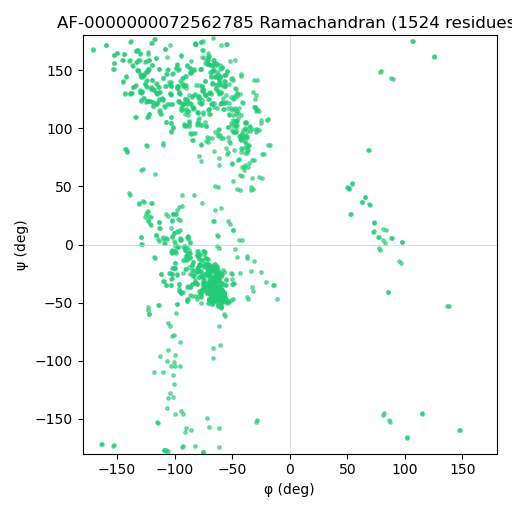 380 ? -12.016 -21.594 0.795 1 95.75 380 LEU B CA 1
ATOM 9082 C C . LEU B 1 380 ? -12.906 -22.141 -0.316 1 95.75 380 LEU B C 1
ATOM 9084 O O . LEU B 1 380 ? -12.57 -23.156 -0.939 1 95.75 380 LEU B O 1
ATOM 9088 N N . ARG B 1 381 ? -13.953 -21.484 -0.541 1 95.31 381 ARG B N 1
ATOM 9089 C CA . ARG B 1 381 ? -14.836 -21.875 -1.637 1 95.31 381 ARG B CA 1
ATOM 9090 C C . ARG B 1 381 ? -14.172 -21.625 -2.988 1 95.31 381 ARG B C 1
ATOM 9092 O O . ARG B 1 381 ? -14.219 -22.484 -3.877 1 95.31 381 ARG B O 1
ATOM 9099 N N . ALA B 1 382 ? -13.641 -20.469 -3.117 1 96.06 382 ALA B N 1
ATOM 9100 C CA . ALA B 1 382 ? -13.031 -20.078 -4.383 1 96.06 382 ALA B CA 1
ATOM 9101 C C . ALA B 1 382 ? -11.859 -20.984 -4.738 1 96.06 382 ALA B C 1
ATOM 9103 O O . ALA B 1 382 ? -11.594 -21.234 -5.914 1 96.06 382 ALA B O 1
ATOM 9104 N N . LEU B 1 383 ? -11.141 -21.516 -3.748 1 94.62 383 LEU B N 1
ATOM 9105 C CA . LEU B 1 383 ? -9.977 -22.359 -3.979 1 94.62 383 LEU B CA 1
ATOM 9106 C C . LEU B 1 383 ? -10.375 -23.688 -4.617 1 94.62 383 LEU B C 1
ATOM 9108 O O . LEU B 1 383 ? -9.555 -24.344 -5.254 1 94.62 383 LEU B O 1
ATOM 9112 N N . LYS B 1 384 ? -11.594 -24.031 -4.484 1 92.69 384 LYS B N 1
ATOM 9113 C CA . LYS B 1 384 ? -12.086 -25.266 -5.07 1 92.69 384 LYS B CA 1
ATOM 9114 C C . LYS B 1 384 ? -12.359 -25.109 -6.562 1 92.69 384 LYS B C 1
ATOM 9116 O O . LYS B 1 384 ? -12.406 -26.094 -7.301 1 92.69 384 LYS B O 1
ATOM 9121 N N . SER B 1 385 ? -12.5 -23.891 -6.93 1 91.81 385 SER B N 1
ATOM 9122 C CA . SER B 1 385 ? -12.82 -23.609 -8.328 1 91.81 385 SER B CA 1
ATOM 9123 C C . SER B 1 385 ? -11.555 -23.422 -9.148 1 91.81 385 SER B C 1
ATOM 9125 O O . SER B 1 385 ? -10.602 -22.781 -8.695 1 91.81 385 SER B O 1
ATOM 9127 N N . GLN B 1 386 ? -11.539 -24.016 -10.367 1 91.06 386 GLN B N 1
ATOM 9128 C CA . GLN B 1 386 ? -10.414 -23.859 -11.281 1 91.06 386 GLN B CA 1
ATOM 9129 C C . GLN B 1 386 ? -10.703 -22.797 -12.328 1 91.06 386 GLN B C 1
ATOM 9131 O O . GLN B 1 386 ? -11.859 -22.531 -12.656 1 91.06 386 GLN B O 1
ATOM 9136 N N . PRO B 1 387 ? -9.648 -22.172 -12.812 1 92.56 387 PRO B N 1
ATOM 9137 C CA . PRO B 1 387 ? -9.852 -21.234 -13.922 1 92.56 387 PRO B CA 1
ATOM 9138 C C . PRO B 1 387 ? -10.531 -21.906 -15.125 1 92.56 387 PRO B C 1
ATOM 9140 O O . PRO B 1 387 ? -10.242 -23.062 -15.438 1 92.56 387 PRO B O 1
ATOM 9143 N N . ARG B 1 388 ? -11.367 -21.281 -15.898 1 92.75 388 ARG B N 1
ATOM 9144 C CA . ARG B 1 388 ? -12.273 -21.844 -16.891 1 92.75 388 ARG B CA 1
ATOM 9145 C C . ARG B 1 388 ? -11.562 -22.062 -18.219 1 92.75 388 ARG B C 1
ATOM 9147 O O . ARG B 1 388 ? -12.023 -22.844 -19.062 1 92.75 388 ARG B O 1
ATOM 9154 N N . GLY B 1 389 ? -10.477 -21.375 -18.484 1 92.12 389 GLY B N 1
ATOM 9155 C CA . GLY B 1 389 ? -9.719 -21.625 -19.703 1 92.12 389 GLY B CA 1
ATOM 9156 C C . GLY B 1 389 ? -9.875 -20.531 -20.734 1 92.12 389 GLY B C 1
ATOM 9157 O O . GLY B 1 389 ? -10.812 -19.734 -20.656 1 92.12 389 GLY B O 1
ATOM 9158 N N . GLN B 1 390 ? -9.148 -20.672 -21.781 1 93.25 390 GLN B N 1
ATOM 9159 C CA . GLN B 1 390 ? -9.07 -19.656 -22.828 1 93.25 390 GLN B CA 1
ATOM 9160 C C . GLN B 1 390 ? -10.312 -19.672 -23.719 1 93.25 390 GLN B C 1
ATOM 9162 O O . GLN B 1 390 ? -10.781 -18.625 -24.172 1 93.25 390 GLN B O 1
ATOM 9167 N N . VAL B 1 391 ? -10.766 -20.812 -24.031 1 91.75 391 VAL B N 1
ATOM 9168 C CA . VAL B 1 391 ? -11.93 -20.938 -24.891 1 91.75 391 VAL B CA 1
ATOM 9169 C C . VAL B 1 391 ? -13.141 -20.266 -24.25 1 91.75 391 VAL B C 1
ATOM 9171 O O . VAL B 1 391 ? -13.883 -19.547 -24.922 1 91.75 391 VAL B O 1
ATOM 9174 N N . TRP B 1 392 ? -13.336 -20.531 -22.984 1 92.56 392 TRP B N 1
ATOM 9175 C CA . TRP B 1 392 ? -14.438 -19.906 -22.266 1 92.56 392 TRP B CA 1
ATOM 9176 C C . TRP B 1 392 ? -14.312 -18.375 -22.312 1 92.56 392 TRP B C 1
ATOM 9178 O O . TRP B 1 392 ? -15.305 -17.672 -22.516 1 92.56 392 TRP B O 1
ATOM 9188 N N . ARG B 1 393 ? -13.203 -17.875 -22.078 1 92.69 393 ARG B N 1
ATOM 9189 C CA . ARG B 1 393 ? -12.953 -16.438 -22.078 1 92.69 393 ARG B CA 1
ATOM 9190 C C . ARG B 1 393 ? -13.305 -15.828 -23.422 1 92.69 393 ARG B C 1
ATOM 9192 O O . ARG B 1 393 ? -13.969 -14.789 -23.5 1 92.69 393 ARG B O 1
ATOM 9199 N N . ASN B 1 394 ? -12.812 -16.453 -24.469 1 91.5 394 ASN B N 1
ATOM 9200 C CA . ASN B 1 394 ? -13.086 -15.961 -25.812 1 91.5 394 ASN B CA 1
ATOM 9201 C C . ASN B 1 394 ? -14.586 -15.914 -26.109 1 91.5 394 ASN B C 1
ATOM 9203 O O . ASN B 1 394 ? -15.078 -14.961 -26.703 1 91.5 394 ASN B O 1
ATOM 9207 N N . ASN B 1 395 ? -15.227 -16.938 -25.734 1 91 395 ASN B N 1
ATOM 9208 C CA . ASN B 1 395 ? -16.672 -17 -25.938 1 91 395 ASN B CA 1
ATOM 9209 C C . ASN B 1 395 ? -17.391 -15.914 -25.141 1 91 395 ASN B C 1
ATOM 9211 O O . ASN B 1 395 ? -18.328 -15.297 -25.625 1 91 395 ASN B O 1
ATOM 9215 N N . ALA B 1 396 ? -16.969 -15.766 -23.906 1 93.56 396 ALA B N 1
ATOM 9216 C CA . ALA B 1 396 ? -17.562 -14.734 -23.062 1 93.56 396 ALA B CA 1
ATOM 9217 C C . ALA B 1 396 ? -17.328 -13.344 -23.641 1 93.56 396 ALA B C 1
ATOM 9219 O O . ALA B 1 396 ? -18.25 -12.523 -23.703 1 93.56 396 ALA B O 1
ATOM 9220 N N . GLU B 1 397 ? -16.141 -13.062 -24.062 1 91.75 397 GLU B N 1
ATOM 9221 C CA . GLU B 1 397 ? -15.789 -11.75 -24.609 1 91.75 397 GLU B CA 1
ATOM 9222 C C . GLU B 1 397 ? -16.594 -11.445 -25.875 1 91.75 397 GLU B C 1
ATOM 9224 O O . GLU B 1 397 ? -16.938 -10.289 -26.125 1 91.75 397 GLU B O 1
ATOM 9229 N N . ALA B 1 398 ? -16.859 -12.438 -26.609 1 90.19 398 ALA B N 1
ATOM 9230 C CA . ALA B 1 398 ? -17.578 -12.258 -27.859 1 90.19 398 ALA B CA 1
ATOM 9231 C C . ALA B 1 398 ? -19.031 -11.859 -27.609 1 90.19 398 ALA B C 1
ATOM 9233 O O . ALA B 1 398 ? -19.641 -11.156 -28.422 1 90.19 398 ALA B O 1
ATOM 9234 N N . GLN B 1 399 ? -19.516 -12.234 -26.531 1 92.31 399 GLN B N 1
ATOM 9235 C CA . GLN B 1 399 ? -20.938 -11.984 -26.297 1 92.31 399 GLN B CA 1
ATOM 9236 C C . GLN B 1 399 ? -21.141 -10.75 -25.422 1 92.31 399 GLN B C 1
ATOM 9238 O O . GLN B 1 399 ? -22.234 -10.18 -25.375 1 92.31 399 GLN B O 1
ATOM 9243 N N . LEU B 1 400 ? -20.203 -10.32 -24.703 1 95.19 400 LEU B N 1
ATOM 9244 C CA . LEU B 1 400 ? -20.344 -9.258 -23.719 1 95.19 400 LEU B CA 1
ATOM 9245 C C . LEU B 1 400 ? -20.156 -7.891 -24.359 1 95.19 400 LEU B C 1
ATOM 9247 O O . LEU B 1 400 ? -19.438 -7.762 -25.359 1 95.19 400 LEU B O 1
ATOM 9251 N N . LYS B 1 401 ? -20.812 -6.875 -23.75 1 93.44 401 LYS B N 1
ATOM 9252 C CA . LYS B 1 401 ? -20.672 -5.48 -24.156 1 93.44 401 LYS B CA 1
ATOM 9253 C C . LYS B 1 401 ? -19.625 -4.762 -23.328 1 93.44 401 LYS B C 1
ATOM 9255 O O . LYS B 1 401 ? -19.156 -5.293 -22.312 1 93.44 401 LYS B O 1
ATOM 9260 N N . ARG B 1 402 ? -19.156 -3.641 -23.828 1 91.44 402 ARG B N 1
ATOM 9261 C CA . ARG B 1 402 ? -18.203 -2.803 -23.094 1 91.44 402 ARG B CA 1
ATOM 9262 C C . ARG B 1 402 ? -18.891 -1.557 -22.547 1 91.44 402 ARG B C 1
ATOM 9264 O O . ARG B 1 402 ? -19.906 -1.121 -23.078 1 91.44 402 ARG B O 1
ATOM 9271 N N . TRP B 1 403 ? -18.359 -1.091 -21.453 1 88.62 403 TRP B N 1
ATOM 9272 C CA . TRP B 1 403 ? -18.875 0.123 -20.828 1 88.62 403 TRP B CA 1
ATOM 9273 C C . TRP B 1 403 ? -18.547 1.352 -21.656 1 88.62 403 TRP B C 1
ATOM 9275 O O . TRP B 1 403 ? -17.375 1.718 -21.797 1 88.62 403 TRP B O 1
ATOM 9285 N N . GLU B 1 404 ? -19.453 2.074 -22.281 1 78.25 404 GLU B N 1
ATOM 9286 C CA . GLU B 1 404 ? -19.219 3.125 -23.266 1 78.25 404 GLU B CA 1
ATOM 9287 C C . GLU B 1 404 ? -19.328 4.512 -22.625 1 78.25 404 GLU B C 1
ATOM 9289 O O . GLU B 1 404 ? -18.875 5.5 -23.219 1 78.25 404 GLU B O 1
ATOM 9294 N N . ILE B 1 405 ? -19.875 4.621 -21.516 1 64.88 405 ILE B N 1
ATOM 9295 C CA . ILE B 1 405 ? -20.047 5.941 -20.922 1 64.88 405 ILE B CA 1
ATOM 9296 C C . ILE B 1 405 ? -18.703 6.473 -20.438 1 64.88 405 ILE B C 1
ATOM 9298 O O . ILE B 1 405 ? -18.031 5.828 -19.641 1 64.88 405 ILE B O 1
ATOM 9302 N N . GLU B 1 406 ? -18.125 7.402 -21.266 1 55.38 406 GLU B N 1
ATOM 9303 C CA . GLU B 1 406 ? -16.891 8.023 -20.781 1 55.38 406 GLU B CA 1
ATOM 9304 C C . GLU B 1 406 ? -17.109 8.766 -19.469 1 55.38 406 GLU B C 1
ATOM 9306 O O . GLU B 1 406 ? -18.203 9.289 -19.219 1 55.38 406 GLU B O 1
ATOM 9311 N N . GLN B 1 407 ? -16.516 8.5 -18.453 1 51.56 407 GLN B N 1
ATOM 9312 C CA . GLN B 1 407 ? -16.516 9.031 -17.094 1 51.56 407 GLN B CA 1
ATOM 9313 C C . GLN B 1 407 ? -16.797 10.531 -17.094 1 51.56 407 GLN B C 1
ATOM 9315 O O . GLN B 1 407 ? -15.938 11.336 -17.453 1 51.56 407 GLN B O 1
ATOM 9320 N N . ASP B 1 408 ? -17.797 10.969 -17.594 1 44.31 408 ASP B N 1
ATOM 9321 C CA . ASP B 1 408 ? -18 12.414 -17.469 1 44.31 408 ASP B CA 1
ATOM 9322 C C . ASP B 1 408 ? -18.188 12.828 -16.016 1 44.31 408 ASP B C 1
ATOM 9324 O O . ASP B 1 408 ? -19 12.234 -15.297 1 44.31 408 ASP B O 1
ATOM 9328 N N . ASP B 1 409 ? -17.25 13.289 -15.273 1 44.28 409 ASP B N 1
ATOM 9329 C CA . ASP B 1 409 ? -17.312 14.094 -14.055 1 44.28 409 ASP B CA 1
ATOM 9330 C C . ASP B 1 409 ? -18.703 14.672 -13.844 1 44.28 409 ASP B C 1
ATOM 9332 O O . ASP B 1 409 ? -19.156 14.828 -12.703 1 44.28 409 ASP B O 1
ATOM 9336 N N . VAL B 1 410 ? -19.281 14.969 -14.945 1 40.09 410 VAL B N 1
ATOM 9337 C CA . VAL B 1 410 ? -20.594 15.578 -14.898 1 40.09 410 VAL B CA 1
ATOM 9338 C C . VAL B 1 410 ? -21.641 14.547 -14.461 1 40.09 410 VAL B C 1
ATOM 9340 O O . VAL B 1 410 ? -22.594 14.875 -13.773 1 40.09 410 VAL B O 1
ATOM 9343 N N . LEU B 1 411 ? -21.375 13.367 -14.867 1 41.62 411 LEU B N 1
ATOM 9344 C CA . LEU B 1 411 ? -22.406 12.359 -14.719 1 41.62 411 LEU B CA 1
ATOM 9345 C C . LEU B 1 411 ? -22.484 11.859 -13.273 1 41.62 411 LEU B C 1
ATOM 9347 O O . LEU B 1 411 ? -23.516 11.359 -12.836 1 41.62 411 LEU B O 1
ATOM 9351 N N . PHE B 1 412 ? -21.375 11.664 -12.688 1 46.44 412 PHE B N 1
ATOM 9352 C CA . PHE B 1 412 ? -21.406 11.164 -11.32 1 46.44 412 PHE B CA 1
ATOM 9353 C C . PHE B 1 412 ? -21.344 12.305 -10.32 1 46.44 412 PHE B C 1
ATOM 9355 O O . PHE B 1 412 ? -20.25 12.734 -9.93 1 46.44 412 PHE B O 1
ATOM 9362 N N . GLY B 1 413 ? -22.016 13.32 -10.531 1 42.75 413 GLY B N 1
ATOM 9363 C CA . GLY B 1 413 ? -22.078 14.539 -9.727 1 42.75 413 GLY B CA 1
ATOM 9364 C C . GLY B 1 413 ? -21.75 14.297 -8.266 1 42.75 413 GLY B C 1
ATOM 9365 O O . GLY B 1 413 ? -22 13.219 -7.734 1 42.75 413 GLY B O 1
ATOM 9366 N N . SER B 1 414 ? -20.672 14.836 -7.758 1 45.09 414 SER B N 1
ATOM 9367 C CA . SER B 1 414 ? -20.266 14.867 -6.355 1 45.09 414 SER B CA 1
ATOM 9368 C C . SER B 1 414 ? -21.469 14.758 -5.422 1 45.09 414 SER B C 1
ATOM 9370 O O . SER B 1 414 ? -21.312 14.492 -4.23 1 45.09 414 SER B O 1
ATOM 9372 N N . ASP B 1 415 ? -22.641 15.141 -5.957 1 47.22 415 ASP B N 1
ATOM 9373 C CA . ASP B 1 415 ? -23.781 15.508 -5.137 1 47.22 415 ASP B CA 1
ATOM 9374 C C . ASP B 1 415 ? -24.719 14.32 -4.934 1 47.22 415 ASP B C 1
ATOM 9376 O O . ASP B 1 415 ? -25.922 14.5 -4.688 1 47.22 415 ASP B O 1
ATOM 9380 N N . ILE B 1 416 ? -24.281 13.102 -5.273 1 51.06 416 ILE B N 1
ATOM 9381 C CA . ILE B 1 416 ? -25.297 12.07 -5.129 1 51.06 416 ILE B CA 1
ATOM 9382 C C . ILE B 1 416 ? -25.953 12.188 -3.754 1 51.06 416 ILE B C 1
ATOM 9384 O O . ILE B 1 416 ? -27.172 12.023 -3.623 1 51.06 416 ILE B O 1
ATOM 9388 N N . GLU B 1 417 ? -25.078 12.328 -2.783 1 49.75 417 GLU B N 1
ATOM 9389 C CA . GLU B 1 417 ? -25.688 12.305 -1.455 1 49.75 417 GLU B CA 1
ATOM 9390 C C . GLU B 1 417 ? -26.531 13.555 -1.22 1 49.75 417 GLU B C 1
ATOM 9392 O O . GLU B 1 417 ? -27.5 13.516 -0.459 1 49.75 417 GLU B O 1
ATOM 9397 N N . GLU B 1 418 ? -26.078 14.766 -1.793 1 44.72 418 GLU B N 1
ATOM 9398 C CA . GLU B 1 418 ? -26.734 16.016 -1.412 1 44.72 418 GLU B CA 1
ATOM 9399 C C . GLU B 1 418 ? -27.938 16.281 -2.295 1 44.72 418 GLU B C 1
ATOM 9401 O O . GLU B 1 418 ? -28.703 17.219 -2.039 1 44.72 418 GLU B O 1
ATOM 9406 N N . SER B 1 419 ? -28.016 15.656 -3.463 1 39.44 419 SER B N 1
ATOM 9407 C CA . SER B 1 419 ? -28.969 16.234 -4.402 1 39.44 419 SER B CA 1
ATOM 9408 C C . SER B 1 419 ? -30.391 16.188 -3.838 1 39.44 419 SER B C 1
ATOM 9410 O O . SER B 1 419 ? -31.203 17.062 -4.152 1 39.44 419 SER B O 1
ATOM 9412 N N . THR B 1 420 ? -31.062 14.891 -3.721 1 41.12 420 THR B N 1
ATOM 9413 C CA . THR B 1 420 ? -32.5 14.945 -3.439 1 41.12 420 THR B CA 1
ATOM 9414 C C . THR B 1 420 ? -32.75 14.938 -1.936 1 41.12 420 THR B C 1
ATOM 9416 O O . THR B 1 420 ? -31.891 14.5 -1.157 1 41.12 420 THR B O 1
ATOM 9419 N N . GLY B 1 421 ? -33.656 15.812 -1.393 1 41.75 421 GLY B N 1
ATOM 9420 C CA . GLY B 1 421 ? -34.25 15.93 -0.073 1 41.75 421 GLY B CA 1
ATOM 9421 C C . GLY B 1 421 ? -34.188 14.648 0.737 1 41.75 421 GLY B C 1
ATOM 9422 O O . GLY B 1 421 ? -34.375 14.664 1.953 1 41.75 421 GLY B O 1
ATOM 9423 N N . LYS B 1 422 ? -34.25 13.531 0.17 1 47.84 422 LYS B N 1
ATOM 9424 C CA . LYS B 1 422 ? -34.188 12.281 0.926 1 47.84 422 LYS B CA 1
ATOM 9425 C C . LYS B 1 422 ? -32.781 11.695 0.946 1 47.84 422 LYS B C 1
ATOM 9427 O O . LYS B 1 422 ? -32.125 11.625 -0.091 1 47.84 422 LYS B O 1
ATOM 9432 N N . LYS B 1 423 ? -32.312 11.492 2.129 1 58.5 423 LYS B N 1
ATOM 9433 C CA . LYS B 1 423 ? -31.016 10.859 2.373 1 58.5 423 LYS B CA 1
ATOM 9434 C C . LYS B 1 423 ? -30.938 9.492 1.696 1 58.5 423 LYS B C 1
ATOM 9436 O O . LYS B 1 423 ? -31.922 8.758 1.65 1 58.5 423 LYS B O 1
ATOM 9441 N N . LEU B 1 424 ? -29.922 9.094 0.882 1 65.44 424 LEU B N 1
ATOM 9442 C CA . LEU B 1 424 ? -29.719 7.805 0.23 1 65.44 424 LEU B CA 1
ATOM 9443 C C . LEU B 1 424 ? -30.016 6.656 1.19 1 65.44 424 LEU B C 1
ATOM 9445 O O . LEU B 1 424 ? -30.391 5.566 0.763 1 65.44 424 LEU B O 1
ATOM 9449 N N . SER B 1 425 ? -29.875 7.012 2.455 1 62.53 425 SER B N 1
ATOM 9450 C CA . SER B 1 425 ? -30.062 5.973 3.461 1 62.53 425 SER B CA 1
ATOM 9451 C C . SER B 1 425 ? -31.5 5.488 3.502 1 62.53 425 SER B C 1
ATOM 9453 O O . SER B 1 425 ? -31.781 4.371 3.947 1 62.53 425 SER B O 1
ATOM 9455 N N . ASP B 1 426 ? -32.344 6.32 2.998 1 64.19 426 ASP B N 1
ATOM 9456 C CA . ASP B 1 426 ? -33.75 5.957 3.025 1 64.19 426 ASP B CA 1
ATOM 9457 C C . ASP B 1 426 ? -34.062 4.887 1.984 1 64.19 426 ASP B C 1
ATOM 9459 O O . ASP B 1 426 ? -35.125 4.258 2.031 1 64.19 426 ASP B O 1
ATOM 9463 N N . TYR B 1 427 ? -33.156 4.617 1.212 1 67 427 TYR B N 1
ATOM 9464 C CA . TYR B 1 427 ? -33.406 3.666 0.134 1 67 427 TYR B CA 1
ATOM 9465 C C . TYR B 1 427 ? -32.75 2.326 0.425 1 67 427 TYR B C 1
ATOM 9467 O O . TYR B 1 427 ? -32.469 1.542 -0.491 1 67 427 TYR B O 1
ATOM 9475 N N . LYS B 1 428 ? -32.562 2.131 1.704 1 68.31 428 LYS B N 1
ATOM 9476 C CA . LYS B 1 428 ? -32 0.837 2.07 1 68.31 428 LYS B CA 1
ATOM 9477 C C . LYS B 1 428 ? -32.969 -0.297 1.752 1 68.31 428 LYS B C 1
ATOM 9479 O O . LYS B 1 428 ? -34.156 -0.234 2.111 1 68.31 428 LYS B O 1
ATOM 9484 N N . GLN B 1 429 ? -32.469 -1.185 0.934 1 70.25 429 GLN B N 1
ATOM 9485 C CA . GLN B 1 429 ? -33.312 -2.309 0.509 1 70.25 429 GLN B CA 1
ATOM 9486 C C . GLN B 1 429 ? -33.062 -3.525 1.402 1 70.25 429 GLN B C 1
ATOM 9488 O O . GLN B 1 429 ? -31.969 -3.732 1.913 1 70.25 429 GLN B O 1
ATOM 9493 N N . ASP B 1 430 ? -34.094 -4.105 1.647 1 73.69 430 ASP B N 1
ATOM 9494 C CA . ASP B 1 430 ? -34.031 -5.387 2.346 1 73.69 430 ASP B CA 1
ATOM 9495 C C . ASP B 1 430 ? -33.625 -6.512 1.401 1 73.69 430 ASP B C 1
ATOM 9497 O O . ASP B 1 430 ? -34.125 -6.621 0.288 1 73.69 430 ASP B O 1
ATOM 9501 N N . ARG B 1 431 ? -32.625 -7.188 1.781 1 77 431 ARG B N 1
ATOM 9502 C CA . ARG B 1 431 ? -32.125 -8.273 0.949 1 77 431 ARG B CA 1
ATOM 9503 C C . ARG B 1 431 ? -32.375 -9.625 1.596 1 77 431 ARG B C 1
ATOM 9505 O O . ARG B 1 431 ? -31.953 -9.875 2.723 1 77 431 ARG B O 1
ATOM 9512 N N . LYS B 1 432 ? -33 -10.484 0.887 1 72.25 432 LYS B N 1
ATOM 9513 C CA . LYS B 1 432 ? -33.406 -11.797 1.375 1 72.25 432 LYS B CA 1
ATOM 9514 C C . LYS B 1 432 ? -32.188 -12.648 1.746 1 72.25 432 LYS B C 1
ATOM 9516 O O . LYS B 1 432 ? -32.188 -13.297 2.791 1 72.25 432 LYS B O 1
ATOM 9521 N N . SER B 1 433 ? -31.234 -12.648 0.912 1 76.62 433 SER B N 1
ATOM 9522 C CA . SER B 1 433 ? -30.062 -13.484 1.15 1 76.62 433 SER B CA 1
ATOM 9523 C C . SER B 1 433 ? -29.344 -13.086 2.439 1 76.62 433 SER B C 1
ATOM 9525 O O . SER B 1 433 ? -28.922 -13.945 3.207 1 76.62 433 SER B O 1
ATOM 9527 N N . ARG B 1 434 ? -29.297 -11.883 2.629 1 80.75 434 ARG B N 1
ATOM 9528 C CA . ARG B 1 434 ? -28.625 -11.367 3.82 1 80.75 434 ARG B CA 1
ATOM 9529 C C . ARG B 1 434 ? -29.406 -11.719 5.082 1 80.75 434 ARG B C 1
ATOM 9531 O O . ARG B 1 434 ? -28.812 -12.133 6.082 1 80.75 434 ARG B O 1
ATOM 9538 N N . ASN B 1 435 ? -30.688 -11.594 5.039 1 78 435 ASN B N 1
ATOM 9539 C CA . ASN B 1 435 ? -31.531 -11.898 6.184 1 78 435 ASN B CA 1
ATOM 9540 C C . ASN B 1 435 ? -31.469 -13.383 6.559 1 78 435 ASN B C 1
ATOM 9542 O O . ASN B 1 435 ? -31.484 -13.727 7.738 1 78 435 ASN B O 1
ATOM 9546 N N . GLU B 1 436 ? -31.297 -14.148 5.578 1 77.62 436 GLU B N 1
ATOM 9547 C CA . GLU B 1 436 ? -31.203 -15.586 5.82 1 77.62 436 GLU B CA 1
ATOM 9548 C C . GLU B 1 436 ? -29.859 -15.938 6.477 1 77.62 436 GLU B C 1
ATOM 9550 O O . GLU B 1 436 ? -29.812 -16.781 7.371 1 77.62 436 GLU B O 1
ATOM 9555 N N . TYR B 1 437 ? -28.906 -15.336 6.082 1 83.31 437 TYR B N 1
ATOM 9556 C CA . TYR B 1 437 ? -27.562 -15.688 6.551 1 83.31 437 TYR B CA 1
ATOM 9557 C C . TYR B 1 437 ? -27.344 -15.211 7.98 1 83.31 437 TYR B C 1
ATOM 9559 O O . TYR B 1 437 ? -26.578 -15.82 8.727 1 83.31 437 TYR B O 1
ATOM 9567 N N . ILE B 1 438 ? -27.984 -14.141 8.383 1 81.06 438 ILE B N 1
ATOM 9568 C CA . ILE B 1 438 ? -27.812 -13.531 9.695 1 81.06 438 ILE B CA 1
ATOM 9569 C C . ILE B 1 438 ? -28.578 -14.336 10.742 1 81.06 438 ILE B C 1
ATOM 9571 O O . ILE B 1 438 ? -28.219 -14.336 11.922 1 81.06 438 ILE B O 1
ATOM 9575 N N . ARG B 1 439 ? -29.5 -15.164 10.422 1 74.31 439 ARG B N 1
ATOM 9576 C CA . ARG B 1 439 ? -30.453 -15.797 11.336 1 74.31 439 ARG B CA 1
ATOM 9577 C C . ARG B 1 439 ? -29.812 -16.922 12.117 1 74.31 439 ARG B C 1
ATOM 9579 O O . ARG B 1 439 ? -30 -17.047 13.328 1 74.31 439 ARG B O 1
ATOM 9586 N N . VAL B 1 440 ? -29.031 -17.797 11.43 1 76.69 440 VAL B N 1
ATOM 9587 C CA . VAL B 1 440 ? -28.5 -18.969 12.094 1 76.69 440 VAL B CA 1
ATOM 9588 C C . VAL B 1 440 ? -26.984 -19.047 11.867 1 76.69 440 VAL B C 1
ATOM 9590 O O . VAL B 1 440 ? -26.516 -18.922 10.742 1 76.69 440 VAL B O 1
ATOM 9593 N N . SER B 1 441 ? -26.312 -19.266 13.031 1 82.56 441 SER B N 1
ATOM 9594 C CA . SER B 1 441 ? -24.875 -19.438 12.93 1 82.56 441 SER B CA 1
ATOM 9595 C C . SER B 1 441 ? -24.5 -20.875 12.562 1 82.56 441 SER B C 1
ATOM 9597 O O . SER B 1 441 ? -24.984 -21.812 13.203 1 82.56 441 SER B O 1
ATOM 9599 N N . PRO B 1 442 ? -23.703 -21.031 11.586 1 77.69 442 PRO B N 1
ATOM 9600 C CA . PRO B 1 442 ? -23.266 -22.375 11.242 1 77.69 442 PRO B CA 1
ATOM 9601 C C . PRO B 1 442 ? -22.141 -22.875 12.148 1 77.69 442 PRO B C 1
ATOM 9603 O O . PRO B 1 442 ? -21.781 -24.062 12.086 1 77.69 442 PRO B O 1
ATOM 9606 N N . ILE B 1 443 ? -21.578 -22.078 12.922 1 80.06 443 ILE B N 1
ATOM 9607 C CA . ILE B 1 443 ? -20.453 -22.453 13.758 1 80.06 443 ILE B CA 1
ATOM 9608 C C . ILE B 1 443 ? -20.953 -23.016 15.086 1 80.06 443 ILE B C 1
ATOM 9610 O O . ILE B 1 443 ? -21.531 -22.281 15.898 1 80.06 443 ILE B O 1
ATOM 9614 N N . LYS B 1 444 ? -20.859 -24.375 15.242 1 73.56 444 LYS B N 1
ATOM 9615 C CA . LYS B 1 444 ? -21.203 -25.047 16.484 1 73.56 444 LYS B CA 1
ATOM 9616 C C . LYS B 1 444 ? -20.031 -25.875 17.016 1 73.56 444 LYS B C 1
ATOM 9618 O O . LYS B 1 444 ? -19.375 -26.594 16.25 1 73.56 444 LYS B O 1
ATOM 9623 N N . THR B 1 445 ? -19.422 -25.453 18.109 1 65.94 445 THR B N 1
ATOM 9624 C CA . THR B 1 445 ? -18.297 -26.219 18.641 1 65.94 445 THR B CA 1
ATOM 9625 C C . THR B 1 445 ? -18.781 -27.516 19.281 1 65.94 445 THR B C 1
ATOM 9627 O O . THR B 1 445 ? -19.891 -27.562 19.828 1 65.94 445 THR B O 1
ATOM 9630 N N . ARG B 1 446 ? -18.281 -28.703 18.984 1 52.94 446 ARG B N 1
ATOM 9631 C CA . ARG B 1 446 ? -18.562 -29.984 19.609 1 52.94 446 ARG B CA 1
ATOM 9632 C C . ARG B 1 446 ? -18.188 -29.969 21.078 1 52.94 446 ARG B C 1
ATOM 9634 O O . ARG B 1 446 ? -17.078 -29.578 21.438 1 52.94 446 ARG B O 1
ATOM 9641 N N . SER B 1 447 ? -19.062 -29.688 21.953 1 45.16 447 SER B N 1
ATOM 9642 C CA . SER B 1 447 ? -18.766 -29.906 23.359 1 45.16 447 SER B CA 1
ATOM 9643 C C . SER B 1 447 ? -18.125 -31.281 23.578 1 45.16 447 SER B C 1
ATOM 9645 O O . SER B 1 447 ? -18.562 -32.281 22.984 1 45.16 447 SER B O 1
ATOM 9647 N N . LYS B 1 448 ? -16.859 -31.484 24.016 1 40.72 448 LYS B N 1
ATOM 9648 C CA . LYS B 1 448 ? -16.406 -32.75 24.578 1 40.72 448 LYS B CA 1
ATOM 9649 C C . LYS B 1 448 ? -17.422 -33.312 25.562 1 40.72 448 LYS B C 1
ATOM 9651 O O . LYS B 1 448 ? -17.672 -32.719 26.625 1 40.72 448 LYS B O 1
ATOM 9656 N N . SER B 1 449 ? -18.469 -33.812 25.297 1 30.8 449 SER B N 1
ATOM 9657 C CA . SER B 1 449 ? -19.156 -34.688 26.25 1 30.8 449 SER B CA 1
ATOM 9658 C C . SER B 1 449 ? -18.172 -35.625 26.969 1 30.8 449 SER B C 1
ATOM 9660 O O . SER B 1 449 ? -17.422 -36.344 26.312 1 30.8 449 SER B O 1
ATOM 9662 N N . LYS B 1 450 ? -17.562 -35.25 28.188 1 31.16 450 LYS B N 1
ATOM 9663 C CA . LYS B 1 450 ? -17.156 -36.281 29.125 1 31.16 450 LYS B CA 1
ATOM 9664 C C . LYS B 1 450 ? -18.203 -37.375 29.219 1 31.16 450 LYS B C 1
ATOM 9666 O O . LYS B 1 450 ? -19.359 -37.125 29.516 1 31.16 450 LYS B O 1
ATOM 9671 N N . GLY B 1 451 ? -18.172 -38.438 28.516 1 26.39 451 GLY B N 1
ATOM 9672 C CA . GLY B 1 451 ? -18.734 -39.688 28.969 1 26.39 451 GLY B CA 1
ATOM 9673 C C . GLY B 1 451 ? -18.562 -39.906 30.469 1 26.39 451 GLY B C 1
ATOM 9674 O O . GLY B 1 451 ? -17.453 -40.031 30.953 1 26.39 451 GLY B O 1
ATOM 9675 N N . LEU B 1 452 ? -19.25 -39.156 31.391 1 24.44 452 LEU B N 1
ATOM 9676 C CA . LEU B 1 452 ? -19.484 -39.688 32.719 1 24.44 452 LEU B CA 1
ATOM 9677 C C . LEU B 1 452 ? -19.75 -41.188 32.688 1 24.44 452 LEU B C 1
ATOM 9679 O O . LEU B 1 452 ? -20.75 -41.625 32.094 1 24.44 452 LEU B O 1
ATOM 9683 N N . ALA B 1 453 ? -18.641 -41.906 32.625 1 23.36 453 ALA B N 1
ATOM 9684 C CA . ALA B 1 453 ? -18.672 -43.312 33.062 1 23.36 453 ALA B CA 1
ATOM 9685 C C . ALA B 1 453 ? -19.562 -43.5 34.312 1 23.36 453 ALA B C 1
ATOM 9687 O O . ALA B 1 453 ? -19.281 -42.938 35.375 1 23.36 453 ALA B O 1
ATOM 9688 N N . SER B 1 454 ? -20.891 -43.344 34.25 1 21.75 454 SER B N 1
ATOM 9689 C CA . SER B 1 454 ? -21.781 -43.906 35.25 1 21.75 454 SER B CA 1
ATOM 9690 C C . SER B 1 454 ? -21.172 -45.125 35.906 1 21.75 454 SER B C 1
ATOM 9692 O O . SER B 1 454 ? -20.672 -46.031 35.25 1 21.75 454 SER B O 1
ATOM 9694 N N . CYS B 1 455 ? -20.562 -44.938 37.125 1 22.84 455 CYS B N 1
ATOM 9695 C CA . CYS B 1 455 ? -20.312 -46.031 38.062 1 22.84 455 CYS B CA 1
ATOM 9696 C C . CYS B 1 455 ? -21.484 -47 38.094 1 22.84 455 CYS B C 1
ATOM 9698 O O . CYS B 1 455 ? -22.578 -46.625 38.562 1 22.84 455 CYS B O 1
ATOM 9700 N N . ARG B 1 456 ? -21.672 -47.625 36.938 1 20.98 456 ARG B N 1
ATOM 9701 C CA . ARG B 1 456 ? -22.484 -48.844 37.094 1 20.98 456 ARG B CA 1
ATOM 9702 C C . ARG B 1 456 ? -22.156 -49.562 38.406 1 20.98 456 ARG B C 1
ATOM 9704 O O . ARG B 1 456 ? -20.984 -49.812 38.688 1 20.98 456 ARG B O 1
ATOM 9711 N N . ASP B 1 457 ? -22.906 -49.375 39.438 1 20.08 457 ASP B N 1
ATOM 9712 C CA . ASP B 1 457 ? -23.031 -50.094 40.688 1 20.08 457 ASP B CA 1
ATOM 9713 C C . ASP B 1 457 ? -22.719 -51.562 40.5 1 20.08 457 ASP B C 1
ATOM 9715 O O . ASP B 1 457 ? -22.969 -52.125 39.438 1 20.08 457 ASP B O 1
ATOM 9719 N N . PRO B 1 458 ? -21.766 -52.125 41.281 1 21.44 458 PRO B N 1
ATOM 9720 C CA . PRO B 1 458 ? -21.359 -53.531 41.312 1 21.44 458 PRO B CA 1
ATOM 9721 C C . PRO B 1 458 ? -22.547 -54.5 41.281 1 21.44 458 PRO B C 1
ATOM 9723 O O . PRO B 1 458 ? -23.391 -54.438 42.188 1 21.44 458 PRO B O 1
ATOM 9726 N N . GLU B 1 459 ? -23.375 -54.438 40.219 1 18.06 459 GLU B N 1
ATOM 9727 C CA . GLU B 1 459 ? -24.297 -55.531 40.5 1 18.06 459 GLU B CA 1
ATOM 9728 C C . GLU B 1 459 ? -23.547 -56.812 40.906 1 18.06 459 GLU B C 1
ATOM 9730 O O . GLU B 1 459 ? -22.484 -57.125 40.375 1 18.06 459 GLU B O 1
ATOM 9735 N N . GLU B 1 460 ? -23.859 -57.188 42.156 1 19.27 460 GLU B N 1
ATOM 9736 C CA . GLU B 1 460 ? -23.625 -58.406 42.875 1 19.27 460 GLU B CA 1
ATOM 9737 C C . GLU B 1 460 ? -23.875 -59.625 42 1 19.27 460 GLU B C 1
ATOM 9739 O O . GLU B 1 460 ? -25.016 -59.906 41.625 1 19.27 460 GLU B O 1
ATOM 9744 N N . ARG B 1 461 ? -23.047 -59.594 40.875 1 18.62 461 ARG B N 1
ATOM 9745 C CA . ARG B 1 461 ? -23.141 -60.875 40.156 1 18.62 461 ARG B CA 1
ATOM 9746 C C . ARG B 1 461 ? -23.078 -62.062 41.156 1 18.62 461 ARG B C 1
ATOM 9748 O O . ARG B 1 461 ? -22.156 -62.125 41.969 1 18.62 461 ARG B O 1
ATOM 9755 N N . PRO B 1 462 ? -24.219 -62.688 41.312 1 18.8 462 PRO B N 1
ATOM 9756 C CA . PRO B 1 462 ? -24.484 -63.844 42.188 1 18.8 462 PRO B CA 1
ATOM 9757 C C . PRO B 1 462 ? -23.5 -65 41.938 1 18.8 462 PRO B C 1
ATOM 9759 O O . PRO B 1 462 ? -22.906 -65.062 40.875 1 18.8 462 PRO B O 1
ATOM 9762 N N . THR B 1 463 ? -23.078 -65.562 43 1 18.2 463 THR B N 1
ATOM 9763 C CA . THR B 1 463 ? -22.219 -66.688 43.312 1 18.2 463 THR B CA 1
ATOM 9764 C C . THR B 1 463 ? -22.672 -67.938 42.562 1 18.2 463 THR B C 1
ATOM 9766 O O . THR B 1 463 ? -22.125 -69.062 42.75 1 18.2 463 THR B O 1
ATOM 9769 N N . GLY B 1 464 ? -23.531 -67.812 41.438 1 16.27 464 GLY B N 1
ATOM 9770 C CA . GLY B 1 464 ? -24.094 -69.125 41.438 1 16.27 464 GLY B CA 1
ATOM 9771 C C . GLY B 1 464 ? -23.031 -70.188 41.25 1 16.27 464 GLY B C 1
ATOM 9772 O O . GLY B 1 464 ? -21.922 -69.938 40.812 1 16.27 464 GLY B O 1
ATOM 9773 N N . SER B 1 465 ? -23.344 -71.375 41.844 1 16.47 465 SER B N 1
ATOM 9774 C CA . SER B 1 465 ? -22.766 -72.625 42.281 1 16.47 465 SER B CA 1
ATOM 9775 C C . SER B 1 465 ? -22.359 -73.5 41.094 1 16.47 465 SER B C 1
ATOM 9777 O O . SER B 1 465 ? -21.531 -74.438 41.25 1 16.47 465 SER B O 1
ATOM 9779 N N . GLU B 1 466 ? -22.984 -73.312 39.906 1 16.28 466 GLU B N 1
ATOM 9780 C CA . GLU B 1 466 ? -23.312 -74.688 39.625 1 16.28 466 GLU B CA 1
ATOM 9781 C C . GLU B 1 466 ? -22.047 -75.5 39.375 1 16.28 466 GLU B C 1
ATOM 9783 O O . GLU B 1 466 ? -21 -74.938 39.062 1 16.28 466 GLU B O 1
ATOM 9788 N N . PRO B 1 467 ? -22.344 -76.812 39.156 1 17.25 467 PRO B N 1
ATOM 9789 C CA . PRO B 1 467 ? -21.719 -78.062 39.438 1 17.25 467 PRO B CA 1
ATOM 9790 C C . PRO B 1 467 ? -20.562 -78.375 38.531 1 17.25 467 PRO B C 1
ATOM 9792 O O . PRO B 1 467 ? -20.375 -77.75 37.5 1 17.25 467 PRO B O 1
ATOM 9795 N N . SER B 1 468 ? -19.906 -79.5 38.844 1 16.08 468 SER B N 1
ATOM 9796 C CA . SER B 1 468 ? -18.672 -80.25 38.75 1 16.08 468 SER B CA 1
ATOM 9797 C C . SER B 1 468 ? -18.516 -80.875 37.375 1 16.08 468 SER B C 1
ATOM 9799 O O . SER B 1 468 ? -17.406 -81.25 36.969 1 16.08 468 SER B O 1
ATOM 9801 N N . ASP B 1 469 ? -19.609 -81.125 36.531 1 15.01 469 ASP B N 1
ATOM 9802 C CA . ASP B 1 469 ? -19.562 -82.562 36.219 1 15.01 469 ASP B CA 1
ATOM 9803 C C . ASP B 1 469 ? -18.375 -82.875 35.312 1 15.01 469 ASP B C 1
ATOM 9805 O O . ASP B 1 469 ? -17.797 -81.938 34.688 1 15.01 469 ASP B O 1
ATOM 9809 N N . ASP B 1 470 ? -18.562 -84.062 34.594 1 15.22 470 ASP B N 1
ATOM 9810 C CA . ASP B 1 470 ? -17.984 -85.375 34.406 1 15.22 470 ASP B CA 1
ATOM 9811 C C . ASP B 1 470 ? -17.156 -85.438 33.125 1 15.22 470 ASP B C 1
ATOM 9813 O O . ASP B 1 470 ? -15.992 -85.812 33.156 1 15.22 470 ASP B O 1
ATOM 9817 N N . GLY B 1 471 ? -17.844 -85.562 31.953 1 14.66 471 GLY B N 1
ATOM 9818 C CA . GLY B 1 471 ? -17.703 -86.875 31.312 1 14.66 471 GLY B CA 1
ATOM 9819 C C . GLY B 1 471 ? -16.484 -87 30.438 1 14.66 471 GLY B C 1
ATOM 9820 O O . GLY B 1 471 ? -15.805 -86 30.156 1 14.66 471 GLY B O 1
ATOM 9821 N N . ASP B 1 472 ? -16.547 -88 29.516 1 15.2 472 ASP B N 1
ATOM 9822 C CA . ASP B 1 472 ? -15.836 -89.188 29.094 1 15.2 472 ASP B CA 1
ATOM 9823 C C . ASP B 1 472 ? -14.953 -88.938 27.875 1 15.2 472 ASP B C 1
ATOM 9825 O O . ASP B 1 472 ? -13.75 -89.188 27.922 1 15.2 472 ASP B O 1
ATOM 9829 N N . ASP B 1 473 ? -15.5 -89.25 26.594 1 14.46 473 ASP B N 1
ATOM 9830 C CA . ASP B 1 473 ? -15.117 -90.438 25.875 1 14.46 473 ASP B CA 1
ATOM 9831 C C . ASP B 1 473 ? -13.984 -90.188 24.891 1 14.46 473 ASP B C 1
ATOM 9833 O O . ASP B 1 473 ? -13.688 -89 24.594 1 14.46 473 ASP B O 1
ATOM 9837 N N . ASN B 1 474 ? -14.055 -90.938 23.625 1 14.95 474 ASN B N 1
ATOM 9838 C CA . ASN B 1 474 ? -13.344 -92 22.969 1 14.95 474 ASN B CA 1
ATOM 9839 C C . ASN B 1 474 ? -12.492 -91.5 21.812 1 14.95 474 ASN B C 1
ATOM 9841 O O . ASN B 1 474 ? -11.273 -91.75 21.781 1 14.95 474 ASN B O 1
ATOM 9845 N N . ASP B 1 475 ? -12.945 -91.625 20.406 1 14.37 475 ASP B N 1
ATOM 9846 C CA . ASP B 1 475 ? -12.508 -92.688 19.5 1 14.37 475 ASP B CA 1
ATOM 9847 C C . ASP B 1 475 ? -11.43 -92.188 18.547 1 14.37 475 ASP B C 1
ATOM 9849 O O . ASP B 1 475 ? -11.172 -91 18.469 1 14.37 475 ASP B O 1
ATOM 9853 N N . SER B 1 476 ? -11.602 -92.5 17.031 1 14.53 476 SER B N 1
ATOM 9854 C CA . SER B 1 476 ? -11.031 -93.438 16.125 1 14.53 476 SER B CA 1
ATOM 9855 C C . SER B 1 476 ? -10.031 -92.812 15.172 1 14.53 476 SER B C 1
ATOM 9857 O O . SER B 1 476 ? -9.898 -91.625 15.133 1 14.53 476 SER B O 1
ATOM 9859 N N . SER B 1 477 ? -10.133 -93.125 13.68 1 14.73 477 SER B N 1
ATOM 9860 C CA . SER B 1 477 ? -9.438 -94 12.773 1 14.73 477 SER B CA 1
ATOM 9861 C C . SER B 1 477 ? -8.562 -93.25 11.781 1 14.73 477 SER B C 1
ATOM 9863 O O . SER B 1 477 ? -7.344 -93.438 11.766 1 14.73 477 SER B O 1
ATOM 9865 N N . GLY B 1 478 ? -8.945 -93.188 10.336 1 14.36 478 GLY B N 1
ATOM 9866 C CA . GLY B 1 478 ? -8.391 -94 9.242 1 14.36 478 GLY B CA 1
ATOM 9867 C C . GLY B 1 478 ? -7.34 -93.25 8.438 1 14.36 478 GLY B C 1
ATOM 9868 O O . GLY B 1 478 ? -7.133 -92.062 8.648 1 14.36 478 GLY B O 1
ATOM 9869 N N . SER B 1 479 ? -7.219 -93.5 6.984 1 15.36 479 SER B N 1
ATOM 9870 C CA . SER B 1 479 ? -6.375 -94.25 6.027 1 15.36 479 SER B CA 1
ATOM 9871 C C . SER B 1 479 ? -5.688 -93.25 5.074 1 15.36 479 SER B C 1
ATOM 9873 O O . SER B 1 479 ? -4.48 -93.062 5.168 1 15.36 479 SER B O 1
ATOM 9875 N N . GLY B 1 480 ? -6.094 -93.188 3.658 1 14.76 480 GLY B N 1
ATOM 9876 C CA . GLY B 1 480 ? -5.406 -93.75 2.506 1 14.76 480 GLY B CA 1
ATOM 9877 C C . GLY B 1 480 ? -4.598 -92.75 1.731 1 14.76 480 GLY B C 1
ATOM 9878 O O . GLY B 1 480 ? -4.359 -91.625 2.217 1 14.76 480 GLY B O 1
ATOM 9879 N N . GLY B 1 481 ? -5.105 -92.25 0.425 1 14.73 481 GLY B N 1
ATOM 9880 C CA . GLY B 1 481 ? -4.715 -92.688 -0.907 1 14.73 481 GLY B CA 1
ATOM 9881 C C . GLY B 1 481 ? -3.832 -91.688 -1.628 1 14.73 481 GLY B C 1
ATOM 9882 O O . GLY B 1 481 ? -3.719 -90.562 -1.204 1 14.73 481 GLY B O 1
ATOM 9883 N N . PHE B 1 482 ? -3.41 -91.938 -2.936 1 15.98 482 PHE B N 1
ATOM 9884 C CA . PHE B 1 482 ? -2.262 -92 -3.828 1 15.98 482 PHE B CA 1
ATOM 9885 C C . PHE B 1 482 ? -2.121 -90.75 -4.648 1 15.98 482 PHE B C 1
ATOM 9887 O O . PHE B 1 482 ? -1.042 -90.125 -4.703 1 15.98 482 PHE B O 1
ATOM 9894 N N . ASP B 1 483 ? -3.084 -90.188 -5.555 1 15.05 483 ASP B N 1
ATOM 9895 C CA . ASP B 1 483 ? -2.797 -90.438 -6.957 1 15.05 483 ASP B CA 1
ATOM 9896 C C . ASP B 1 483 ? -1.96 -89.375 -7.586 1 15.05 483 ASP B C 1
ATOM 9898 O O . ASP B 1 483 ? -1.918 -88.25 -7.074 1 15.05 483 ASP B O 1
ATOM 9902 N N . PRO B 1 484 ? -1.98 -89.188 -9.031 1 16.66 484 PRO B N 1
ATOM 9903 C CA . PRO B 1 484 ? -1.101 -89.188 -10.195 1 16.66 484 PRO B CA 1
ATOM 9904 C C . PRO B 1 484 ? -0.783 -87.812 -10.758 1 16.66 484 PRO B C 1
ATOM 9906 O O . PRO B 1 484 ? 0.389 -87.5 -10.891 1 16.66 484 PRO B O 1
ATOM 9909 N N . GLY B 1 485 ? -1.615 -87.188 -11.82 1 15.22 485 GLY B N 1
ATOM 9910 C CA . GLY B 1 485 ? -1.253 -87.062 -13.227 1 15.22 485 GLY B CA 1
ATOM 9911 C C . GLY B 1 485 ? -0.769 -85.688 -13.609 1 15.22 485 GLY B C 1
ATOM 9912 O O . GLY B 1 485 ? 0.158 -85.188 -12.992 1 15.22 485 GLY B O 1
ATOM 9913 N N . SER B 1 486 ? -1.599 -84.875 -14.5 1 16.23 486 SER B N 1
ATOM 9914 C CA . SER B 1 486 ? -1.383 -84.625 -15.922 1 16.23 486 SER B CA 1
ATOM 9915 C C . SER B 1 486 ? -0.844 -83.25 -16.172 1 16.23 486 SER B C 1
ATOM 9917 O O . SER B 1 486 ? -0.875 -82.375 -15.266 1 16.23 486 SER B O 1
ATOM 9919 N N . PRO B 1 487 ? -1.489 -82.312 -17.156 1 17.59 487 PRO B N 1
ATOM 9920 C CA . PRO B 1 487 ? -0.988 -81.75 -18.438 1 17.59 487 PRO B CA 1
ATOM 9921 C C . PRO B 1 487 ? -0.564 -80.312 -18.344 1 17.59 487 PRO B C 1
ATOM 9923 O O . PRO B 1 487 ? -0.936 -79.625 -17.391 1 17.59 487 PRO B O 1
ATOM 9926 N N . SER B 1 488 ? 0.124 -79.562 -19.391 1 17.77 488 SER B N 1
ATOM 9927 C CA . SER B 1 488 ? 1.164 -78.625 -19.828 1 17.77 488 SER B CA 1
ATOM 9928 C C . SER B 1 488 ? 0.592 -77.25 -20.109 1 17.77 488 SER B C 1
ATOM 9930 O O . SER B 1 488 ? 1.314 -76.375 -20.547 1 17.77 488 SER B O 1
ATOM 9932 N N . SER B 1 489 ? -0.693 -76.812 -19.703 1 16.23 489 SER B N 1
ATOM 9933 C CA . SER B 1 489 ? -1.377 -75.938 -20.672 1 16.23 489 SER B CA 1
ATOM 9934 C C . SER B 1 489 ? -0.73 -74.562 -20.75 1 16.23 489 SER B C 1
ATOM 9936 O O . SER B 1 489 ? -0.1 -74.125 -19.781 1 16.23 489 SER B O 1
ATOM 9938 N N . GLY B 1 490 ? -1.061 -73.688 -21.906 1 18.08 490 GLY B N 1
ATOM 9939 C CA . GLY B 1 490 ? -0.625 -72.688 -22.891 1 18.08 490 GLY B CA 1
ATOM 9940 C C . GLY B 1 490 ? -0.748 -71.25 -22.406 1 18.08 490 GLY B C 1
ATOM 9941 O O . GLY B 1 490 ? -1.617 -70.938 -21.594 1 18.08 490 GLY B O 1
ATOM 9942 N N . LEU B 1 491 ? 0.304 -70.25 -22.438 1 19.36 491 LEU B N 1
ATOM 9943 C CA . LEU B 1 491 ? 0.751 -69 -21.859 1 19.36 491 LEU B CA 1
ATOM 9944 C C . LEU B 1 491 ? -0.034 -67.812 -22.438 1 19.36 491 LEU B C 1
ATOM 9946 O O . LEU B 1 491 ? 0.08 -67.562 -23.625 1 19.36 491 LEU B O 1
ATOM 9950 N N . PRO B 1 492 ? -1.425 -67.562 -22.094 1 18.78 492 PRO B N 1
ATOM 9951 C CA . PRO B 1 492 ? -2.193 -66.688 -22.938 1 18.78 492 PRO B CA 1
ATOM 9952 C C . PRO B 1 492 ? -1.61 -65.25 -22.953 1 18.78 492 PRO B C 1
ATOM 9954 O O . PRO B 1 492 ? -0.939 -64.812 -22 1 18.78 492 PRO B O 1
ATOM 9957 N N . ARG B 1 493 ? -1.657 -64.312 -24.188 1 20.98 493 ARG B N 1
ATOM 9958 C CA . ARG B 1 493 ? -1.129 -63.125 -24.859 1 20.98 493 ARG B CA 1
ATOM 9959 C C . ARG B 1 493 ? -1.73 -61.875 -24.25 1 20.98 493 ARG B C 1
ATOM 9961 O O . ARG B 1 493 ? -2.953 -61.719 -24.219 1 20.98 493 ARG B O 1
ATOM 9968 N N . ARG B 1 494 ? -1.113 -61 -23.391 1 20.58 494 ARG B N 1
ATOM 9969 C CA . ARG B 1 494 ? -1.44 -59.812 -22.609 1 20.58 494 ARG B CA 1
ATOM 9970 C C . ARG B 1 494 ? -1.728 -58.625 -23.531 1 20.58 494 ARG B C 1
ATOM 9972 O O . ARG B 1 494 ? -0.858 -58.219 -24.281 1 20.58 494 ARG B O 1
ATOM 9979 N N . ALA B 1 495 ? -3.025 -58.344 -23.969 1 20.44 495 ALA B N 1
ATOM 9980 C CA . ALA B 1 495 ? -3.553 -57.344 -24.875 1 20.44 495 ALA B CA 1
ATOM 9981 C C . ALA B 1 495 ? -3.205 -55.938 -24.391 1 20.44 495 ALA B C 1
ATOM 9983 O O . ALA B 1 495 ? -3.266 -55.656 -23.188 1 20.44 495 ALA B O 1
ATOM 9984 N N . SER B 1 496 ? -2.553 -55.031 -25.219 1 20.75 496 SER B N 1
ATOM 9985 C CA . SER B 1 496 ? -1.961 -53.719 -25.25 1 20.75 496 SER B CA 1
ATOM 9986 C C . SER B 1 496 ? -3.016 -52.625 -25.047 1 20.75 496 SER B C 1
ATOM 9988 O O . SER B 1 496 ? -3.947 -52.5 -25.844 1 20.75 496 SER B O 1
ATOM 9990 N N . ASN B 1 497 ? -3.502 -52.25 -23.891 1 21.08 497 ASN B N 1
ATOM 9991 C CA . ASN B 1 497 ? -4.52 -51.281 -23.531 1 21.08 497 ASN B CA 1
ATOM 9992 C C . ASN B 1 497 ? -4.203 -49.906 -24.109 1 21.08 497 ASN B C 1
ATOM 9994 O O . ASN B 1 497 ? -3.219 -49.25 -23.734 1 21.08 497 ASN B O 1
ATOM 9998 N N . VAL B 1 498 ? -4.535 -49.562 -25.406 1 24.7 498 VAL B N 1
ATOM 9999 C CA . VAL B 1 498 ? -4.496 -48.375 -26.219 1 24.7 498 VAL B CA 1
ATOM 10000 C C . VAL B 1 498 ? -5.211 -47.219 -25.5 1 24.7 498 VAL B C 1
ATOM 10002 O O . VAL B 1 498 ? -6.402 -47.312 -25.188 1 24.7 498 VAL B O 1
ATOM 10005 N N . THR B 1 499 ? -4.59 -46.438 -24.703 1 26.38 499 THR B N 1
ATOM 10006 C CA . THR B 1 499 ? -5.059 -45.219 -24.047 1 26.38 499 THR B CA 1
ATOM 10007 C C . THR B 1 499 ? -5.773 -44.312 -25.031 1 26.38 499 THR B C 1
ATOM 10009 O O . THR B 1 499 ? -5.254 -44.031 -26.109 1 26.38 499 THR B O 1
ATOM 10012 N N . ALA B 1 500 ? -7.109 -44.156 -25.047 1 27.3 500 ALA B N 1
ATOM 10013 C CA . ALA B 1 500 ? -8.102 -43.406 -25.828 1 27.3 500 ALA B CA 1
ATOM 10014 C C . ALA B 1 500 ? -7.695 -41.969 -26.016 1 27.3 500 ALA B C 1
ATOM 10016 O O . ALA B 1 500 ? -7.484 -41.25 -25.047 1 27.3 500 ALA B O 1
ATOM 10017 N N . VAL B 1 501 ? -7.105 -41.625 -27.094 1 30.16 501 VAL B N 1
ATOM 10018 C CA . VAL B 1 501 ? -6.879 -40.281 -27.625 1 30.16 501 VAL B CA 1
ATOM 10019 C C . VAL B 1 501 ? -8.188 -39.5 -27.609 1 30.16 501 VAL B C 1
ATOM 10021 O O . VAL B 1 501 ? -9.188 -39.938 -28.172 1 30.16 501 VAL B O 1
ATOM 10024 N N . THR B 1 502 ? -8.523 -38.688 -26.688 1 31.59 502 THR B N 1
ATOM 10025 C CA . THR B 1 502 ? -9.719 -37.844 -26.672 1 31.59 502 THR B CA 1
ATOM 10026 C C . THR B 1 502 ? -9.906 -37.125 -28 1 31.59 502 THR B C 1
ATOM 10028 O O . THR B 1 502 ? -8.977 -36.5 -28.516 1 31.59 502 THR B O 1
ATOM 10031 N N . LYS B 1 503 ? -10.789 -37.562 -28.891 1 33.16 503 LYS B N 1
ATOM 10032 C CA . LYS B 1 503 ? -11.211 -37.156 -30.234 1 33.16 503 LYS B CA 1
ATOM 10033 C C . LYS B 1 503 ? -11.43 -35.625 -30.297 1 33.16 503 LYS B C 1
ATOM 10035 O O . LYS B 1 503 ? -11.93 -35.031 -29.359 1 33.16 503 LYS B O 1
ATOM 10040 N N . PRO B 1 504 ? -10.859 -34.969 -31.266 1 37.38 504 PRO B N 1
ATOM 10041 C CA . PRO B 1 504 ? -11.156 -33.562 -31.547 1 37.38 504 PRO B CA 1
ATOM 10042 C C . PRO B 1 504 ? -12.648 -33.281 -31.672 1 37.38 504 PRO B C 1
ATOM 10044 O O . PRO B 1 504 ? -13.414 -34.188 -32.031 1 37.38 504 PRO B O 1
ATOM 10047 N N . PRO B 1 505 ? -13.375 -32.375 -31.031 1 34.12 505 PRO B N 1
ATOM 10048 C CA . PRO B 1 505 ? -14.82 -32.219 -31.234 1 34.12 505 PRO B CA 1
ATOM 10049 C C . PRO B 1 505 ? -15.211 -32.156 -32.688 1 34.12 505 PRO B C 1
ATOM 10051 O O . PRO B 1 505 ? -14.422 -31.703 -33.531 1 34.12 505 PRO B O 1
ATOM 10054 N N . PRO B 1 506 ? -16.156 -33 -33.219 1 30.8 506 PRO B N 1
ATOM 10055 C CA . PRO B 1 506 ? -16.625 -33.031 -34.625 1 30.8 506 PRO B CA 1
ATOM 10056 C C . PRO B 1 506 ? -17.031 -31.656 -35.156 1 30.8 506 PRO B C 1
ATOM 10058 O O . PRO B 1 506 ? -17.391 -30.766 -34.375 1 30.8 506 PRO B O 1
ATOM 10061 N N . THR B 1 507 ? -16.812 -31.234 -36.406 1 30.17 507 THR B N 1
ATOM 10062 C CA . THR B 1 507 ? -17.031 -30.062 -37.25 1 30.17 507 THR B CA 1
ATOM 10063 C C . THR B 1 507 ? -18.531 -29.797 -37.438 1 30.17 507 THR B C 1
ATOM 10065 O O . THR B 1 507 ? -18.922 -28.953 -38.25 1 30.17 507 THR B O 1
ATOM 10068 N N . GLY B 1 508 ? -19.609 -30.719 -37.312 1 28.17 508 GLY B N 1
ATOM 10069 C CA . GLY B 1 508 ? -20.922 -30.391 -37.844 1 28.17 508 GLY B CA 1
ATOM 10070 C C . GLY B 1 508 ? -21.484 -29.094 -37.312 1 28.17 508 GLY B C 1
ATOM 10071 O O . GLY B 1 508 ? -20.922 -28.516 -36.375 1 28.17 508 GLY B O 1
ATOM 10072 N N . SER B 1 509 ? -22.75 -28.562 -37.906 1 32.38 509 SER B N 1
ATOM 10073 C CA . SER B 1 509 ? -23.562 -27.391 -37.594 1 32.38 509 SER B CA 1
ATOM 10074 C C . SER B 1 509 ? -23.828 -27.266 -36.125 1 32.38 509 SER B C 1
ATOM 10076 O O . SER B 1 509 ? -24.844 -26.688 -35.688 1 32.38 509 SER B O 1
ATOM 10078 N N . ARG B 1 510 ? -23.375 -28.234 -35.344 1 31.05 510 ARG B N 1
ATOM 10079 C CA . ARG B 1 510 ? -23.844 -28.547 -34 1 31.05 510 ARG B CA 1
ATOM 10080 C C . ARG B 1 510 ? -23.656 -27.359 -33.062 1 31.05 510 ARG B C 1
ATOM 10082 O O . ARG B 1 510 ? -22.719 -26.578 -33.25 1 31.05 510 ARG B O 1
ATOM 10089 N N . GLU B 1 511 ? -24.75 -27.047 -32.344 1 34.41 511 GLU B N 1
ATOM 10090 C CA . GLU B 1 511 ? -24.797 -26.25 -31.125 1 34.41 511 GLU B CA 1
ATOM 10091 C C . GLU B 1 511 ? -23.516 -26.406 -30.297 1 34.41 511 GLU B C 1
ATOM 10093 O O . GLU B 1 511 ? -23.188 -27.5 -29.875 1 34.41 511 GLU B O 1
ATOM 10098 N N . HIS B 1 512 ? -22.438 -25.891 -30.656 1 35.03 512 HIS B N 1
ATOM 10099 C CA . HIS B 1 512 ? -21.156 -25.844 -29.969 1 35.03 512 HIS B CA 1
ATOM 10100 C C . HIS B 1 512 ? -21.344 -25.922 -28.453 1 35.03 512 HIS B C 1
ATOM 10102 O O . HIS B 1 512 ? -21.625 -24.906 -27.812 1 35.03 512 HIS B O 1
ATOM 10108 N N . LYS B 1 513 ? -21.953 -26.969 -28.047 1 38.03 513 LYS B N 1
ATOM 10109 C CA . LYS B 1 513 ? -21.906 -27.156 -26.609 1 38.03 513 LYS B CA 1
ATOM 10110 C C . LYS B 1 513 ? -20.484 -27.031 -26.078 1 38.03 513 LYS B C 1
ATOM 10112 O O . LYS B 1 513 ? -19.672 -27.953 -26.25 1 38.03 513 LYS B O 1
ATOM 10117 N N . TYR B 1 514 ? -19.875 -25.906 -26.078 1 43.72 514 TYR B N 1
ATOM 10118 C CA . TYR B 1 514 ? -18.594 -25.547 -25.469 1 43.72 514 TYR B CA 1
ATOM 10119 C C . TYR B 1 514 ? -18.422 -26.25 -24.125 1 43.72 514 TYR B C 1
ATOM 10121 O O . TYR B 1 514 ? -19.328 -26.281 -23.297 1 43.72 514 TYR B O 1
ATOM 10129 N N . SER B 1 515 ? -17.812 -27.297 -24.203 1 49.88 515 SER B N 1
ATOM 10130 C CA . SER B 1 515 ? -17.531 -27.953 -22.938 1 49.88 515 SER B CA 1
ATOM 10131 C C . SER B 1 515 ? -17.172 -26.938 -21.859 1 49.88 515 SER B C 1
ATOM 10133 O O . SER B 1 515 ? -16.266 -26.125 -22.047 1 49.88 515 SER B O 1
ATOM 10135 N N . MET B 1 516 ? -18.062 -26.609 -21.031 1 64.25 516 MET B N 1
ATOM 10136 C CA . MET B 1 516 ? -18.031 -25.688 -19.891 1 64.25 516 MET B CA 1
ATOM 10137 C C . MET B 1 516 ? -17.047 -26.172 -18.844 1 64.25 516 MET B C 1
ATOM 10139 O O . MET B 1 516 ? -16.859 -25.516 -17.812 1 64.25 516 MET B O 1
ATOM 10143 N N . GLU B 1 517 ? -16.25 -27.297 -19.281 1 75.19 517 GLU B N 1
ATOM 10144 C CA . GLU B 1 517 ? -15.367 -27.781 -18.219 1 75.19 517 GLU B CA 1
ATOM 10145 C C . GLU B 1 517 ? -13.984 -27.141 -18.312 1 75.19 517 GLU B C 1
ATOM 10147 O O . GLU B 1 517 ? -13.484 -26.859 -19.391 1 75.19 517 GLU B O 1
ATOM 10152 N N . PRO B 1 518 ? -13.438 -26.891 -17.203 1 80.62 518 PRO B N 1
ATOM 10153 C CA . PRO B 1 518 ? -12.086 -26.312 -17.172 1 80.62 518 PRO B CA 1
ATOM 10154 C C . PRO B 1 518 ? -11.047 -27.219 -17.828 1 80.62 518 PRO B C 1
ATOM 10156 O O . PRO B 1 518 ? -11.203 -28.453 -17.797 1 80.62 518 PRO B O 1
ATOM 10159 N N . PRO B 1 519 ? -10.148 -26.609 -18.469 1 83.38 519 PRO B N 1
ATOM 10160 C CA . PRO B 1 519 ? -9.086 -27.406 -19.109 1 83.38 519 PRO B CA 1
ATOM 10161 C C . PRO B 1 519 ? -8.258 -28.203 -18.094 1 83.38 519 PRO B C 1
ATOM 10163 O O . PRO B 1 519 ? -8.016 -27.734 -16.984 1 83.38 519 PRO B O 1
ATOM 10166 N N . ILE B 1 520 ? -7.898 -29.375 -18.516 1 82.69 520 ILE B N 1
ATOM 10167 C CA . ILE B 1 520 ? -7.066 -30.234 -17.688 1 82.69 520 ILE B CA 1
ATOM 10168 C C . ILE B 1 520 ? -5.637 -30.25 -18.219 1 82.69 520 ILE B C 1
ATOM 10170 O O . ILE B 1 520 ? -5.41 -30.594 -19.391 1 82.69 520 ILE B O 1
ATOM 10174 N N . GLU B 1 521 ? -4.773 -29.875 -17.469 1 87.5 521 GLU B N 1
ATOM 10175 C CA . GLU B 1 521 ? -3.367 -29.906 -17.859 1 87.5 521 GLU B CA 1
ATOM 10176 C C . GLU B 1 521 ? -2.895 -31.328 -18.109 1 87.5 521 GLU B C 1
ATOM 10178 O O . GLU B 1 521 ? -3.211 -32.25 -17.344 1 87.5 521 GLU B O 1
ATOM 10183 N N . PRO B 1 522 ? -2.148 -31.438 -19.172 1 89.56 522 PRO B N 1
ATOM 10184 C CA . PRO B 1 522 ? -1.642 -32.781 -19.453 1 89.56 522 PRO B CA 1
ATOM 10185 C C . PRO B 1 522 ? -0.609 -33.25 -18.422 1 89.56 522 PRO B C 1
ATOM 10187 O O . PRO B 1 522 ? 0.202 -32.469 -17.953 1 89.56 522 PRO B O 1
ATOM 10190 N N . THR B 1 523 ? -0.649 -34.469 -18.156 1 87.56 523 THR B N 1
ATOM 10191 C CA . THR B 1 523 ? 0.287 -35.031 -17.203 1 87.56 523 THR B CA 1
ATOM 10192 C C . THR B 1 523 ? 1.559 -35.5 -17.906 1 87.56 523 THR B C 1
ATOM 10194 O O . THR B 1 523 ? 2.598 -35.656 -17.266 1 87.56 523 THR B O 1
ATOM 10197 N N . GLN B 1 524 ? 1.354 -35.719 -19.219 1 93.19 524 GLN B N 1
ATOM 10198 C CA . GLN B 1 524 ? 2.5 -36.219 -19.969 1 93.19 524 GLN B CA 1
ATOM 10199 C C . GLN B 1 524 ? 2.762 -35.344 -21.203 1 93.19 524 GLN B C 1
ATOM 10201 O O . GLN B 1 524 ? 1.829 -34.781 -21.781 1 93.19 524 GLN B O 1
ATOM 10206 N N . PHE B 1 525 ? 4 -35.25 -21.516 1 96.62 525 PHE B N 1
ATOM 10207 C CA . PHE B 1 525 ? 4.441 -34.469 -22.656 1 96.62 525 PHE B CA 1
ATOM 10208 C C . PHE B 1 525 ? 5.227 -35.344 -23.641 1 96.62 525 PHE B C 1
ATOM 10210 O O . PHE B 1 525 ? 5.66 -36.438 -23.281 1 96.62 525 PHE B O 1
ATOM 10217 N N . CYS B 1 526 ? 5.293 -34.875 -24.859 1 96.88 526 CYS B N 1
ATOM 10218 C CA . CYS B 1 526 ? 6.094 -35.594 -25.844 1 96.88 526 CYS B CA 1
ATOM 10219 C C . CYS B 1 526 ? 7.566 -35.594 -25.453 1 96.88 526 CYS B C 1
ATOM 10221 O O . CYS B 1 526 ? 8.062 -34.625 -24.875 1 96.88 526 CYS B O 1
ATOM 10223 N N . THR B 1 527 ? 8.258 -36.719 -25.766 1 96.38 527 THR B N 1
ATOM 10224 C CA . THR B 1 527 ? 9.672 -36.844 -25.438 1 96.38 527 THR B CA 1
ATOM 10225 C C . THR B 1 527 ? 10.508 -35.938 -26.328 1 96.38 527 THR B C 1
ATOM 10227 O O . THR B 1 527 ? 10.047 -35.469 -27.375 1 96.38 527 THR B O 1
ATOM 10230 N N . GLN B 1 528 ? 11.711 -35.656 -25.844 1 96.44 528 GLN B N 1
ATOM 10231 C CA . GLN B 1 528 ? 12.641 -34.844 -26.625 1 96.44 528 GLN B CA 1
ATOM 10232 C C . GLN B 1 528 ? 12.961 -35.5 -27.969 1 96.44 528 GLN B C 1
ATOM 10234 O O . GLN B 1 528 ? 12.977 -34.844 -29 1 96.44 528 GLN B O 1
ATOM 10239 N N . LYS B 1 529 ? 13.148 -36.812 -27.906 1 95 529 LYS B N 1
ATOM 10240 C CA . LYS B 1 529 ? 13.477 -37.562 -29.109 1 95 529 LYS B CA 1
ATOM 10241 C C . LYS B 1 529 ? 12.344 -37.5 -30.125 1 95 529 LYS B C 1
ATOM 10243 O O . LYS B 1 529 ? 12.586 -37.438 -31.328 1 95 529 LYS B O 1
ATOM 10248 N N . CYS B 1 530 ? 11.219 -37.625 -29.641 1 95.88 530 CYS B N 1
ATOM 10249 C CA . CYS B 1 530 ? 10.047 -37.562 -30.5 1 95.88 530 CYS B CA 1
ATOM 10250 C C . CYS B 1 530 ? 9.992 -36.219 -31.219 1 95.88 530 CYS B C 1
ATOM 10252 O O . CYS B 1 530 ? 9.805 -36.156 -32.438 1 95.88 530 CYS B O 1
ATOM 10254 N N . LEU B 1 531 ? 10.164 -35.156 -30.469 1 96.62 531 LEU B N 1
ATOM 10255 C CA . LEU B 1 531 ? 10.078 -33.812 -31.031 1 96.62 531 LEU B CA 1
ATOM 10256 C C . LEU B 1 531 ? 11.227 -33.531 -32 1 96.62 531 LEU B C 1
ATOM 10258 O O . LEU B 1 531 ? 11.062 -32.812 -32.969 1 96.62 531 LEU B O 1
ATOM 10262 N N . LEU B 1 532 ? 12.359 -34.094 -31.688 1 95.06 532 LEU B N 1
ATOM 10263 C CA . LEU B 1 532 ? 13.484 -33.969 -32.625 1 95.06 532 LEU B CA 1
ATOM 10264 C C . LEU B 1 532 ? 13.141 -34.625 -33.969 1 95.06 532 LEU B C 1
ATOM 10266 O O . LEU B 1 532 ? 13.57 -34.125 -35 1 95.06 532 LEU B O 1
ATOM 10270 N N . GLY B 1 533 ? 12.43 -35.656 -33.875 1 93.94 533 GLY B N 1
ATOM 10271 C CA . GLY B 1 533 ? 12.031 -36.344 -35.062 1 93.94 533 GLY B CA 1
ATOM 10272 C C . GLY B 1 533 ? 11.094 -35.562 -35.938 1 93.94 533 GLY B C 1
ATOM 10273 O O . GLY B 1 533 ? 10.992 -35.812 -37.156 1 93.94 533 GLY B O 1
ATOM 10274 N N . LEU B 1 534 ? 10.469 -34.594 -35.406 1 93.75 534 LEU B N 1
ATOM 10275 C CA . LEU B 1 534 ? 9.508 -33.781 -36.156 1 93.75 534 LEU B CA 1
ATOM 10276 C C . LEU B 1 534 ? 10.219 -32.875 -37.156 1 93.75 534 LEU B C 1
ATOM 10278 O O . LEU B 1 534 ? 9.594 -32.406 -38.125 1 93.75 534 LEU B O 1
ATOM 10282 N N . PHE B 1 535 ? 11.492 -32.562 -37 1 89.44 535 PHE B N 1
ATOM 10283 C CA . PHE B 1 535 ? 12.211 -31.625 -37.875 1 89.44 535 PHE B CA 1
ATOM 10284 C C . PHE B 1 535 ? 12.195 -32.125 -39.312 1 89.44 535 PHE B C 1
ATOM 10286 O O . PHE B 1 535 ? 12.047 -31.328 -40.25 1 89.44 535 PHE B O 1
ATOM 10293 N N . ASN B 1 536 ? 12.422 -33.438 -39.5 1 84.25 536 ASN B N 1
ATOM 10294 C CA . ASN B 1 536 ? 12.523 -33.969 -40.844 1 84.25 536 ASN B CA 1
ATOM 10295 C C . ASN B 1 536 ? 11.656 -35.219 -41.031 1 84.25 536 ASN B C 1
ATOM 10297 O O . ASN B 1 536 ? 12.055 -36.188 -41.688 1 84.25 536 ASN B O 1
ATOM 10301 N N . ARG B 1 537 ? 10.516 -35.25 -40.375 1 87.44 537 ARG B N 1
ATOM 10302 C CA . ARG B 1 537 ? 9.625 -36.375 -40.469 1 87.44 537 ARG B CA 1
ATOM 10303 C C . ARG B 1 537 ? 10.375 -37.688 -40.188 1 87.44 537 ARG B C 1
ATOM 10305 O O . ARG B 1 537 ? 10.305 -38.625 -40.938 1 87.44 537 ARG B O 1
ATOM 10312 N N . GLY B 1 538 ? 11.07 -37.625 -39.156 1 91.56 538 GLY B N 1
ATOM 10313 C CA . GLY B 1 538 ? 11.891 -38.75 -38.75 1 91.56 538 GLY B CA 1
ATOM 10314 C C . GLY B 1 538 ? 11.094 -39.875 -38.156 1 91.56 538 GLY B C 1
ATOM 10315 O O . GLY B 1 538 ? 9.867 -39.844 -38.125 1 91.56 538 GLY B O 1
ATOM 10316 N N . PRO B 1 539 ? 11.773 -40.938 -37.719 1 93.44 539 PRO B N 1
ATOM 10317 C CA . PRO B 1 539 ? 11.102 -42.094 -37.094 1 93.44 539 PRO B CA 1
ATOM 10318 C C . PRO B 1 539 ? 10.461 -41.719 -35.75 1 93.44 539 PRO B C 1
ATOM 10320 O O . PRO B 1 539 ? 10.961 -40.844 -35.062 1 93.44 539 PRO B O 1
ATOM 10323 N N . LEU B 1 540 ? 9.453 -42.438 -35.5 1 94.44 540 LEU B N 1
ATOM 10324 C CA . LEU B 1 540 ? 8.734 -42.219 -34.25 1 94.44 540 LEU B CA 1
ATOM 10325 C C . LEU B 1 540 ? 9.508 -42.75 -33.062 1 94.44 540 LEU B C 1
ATOM 10327 O O . LEU B 1 540 ? 10.203 -43.781 -33.188 1 94.44 540 LEU B O 1
ATOM 10331 N N . ASP B 1 541 ? 9.477 -42.031 -32 1 94.62 541 ASP B N 1
ATOM 10332 C CA . ASP B 1 541 ? 9.984 -42.531 -30.75 1 94.62 541 ASP B CA 1
ATOM 10333 C C . ASP B 1 541 ? 8.93 -43.375 -30.031 1 94.62 541 ASP B C 1
ATOM 10335 O O . ASP B 1 541 ? 7.93 -42.844 -29.547 1 94.62 541 ASP B O 1
ATOM 10339 N N . GLN B 1 542 ? 9.188 -44.594 -29.844 1 93.5 542 GLN B N 1
ATOM 10340 C CA . GLN B 1 542 ? 8.219 -45.531 -29.266 1 93.5 542 GLN B CA 1
ATOM 10341 C C . GLN B 1 542 ? 7.996 -45.219 -27.781 1 93.5 542 GLN B C 1
ATOM 10343 O O . GLN B 1 542 ? 6.988 -45.625 -27.203 1 93.5 542 GLN B O 1
ATOM 10348 N N . ASN B 1 543 ? 8.844 -44.531 -27.188 1 94 543 ASN B N 1
ATOM 10349 C CA . ASN B 1 543 ? 8.719 -44.219 -25.781 1 94 543 ASN B CA 1
ATOM 10350 C C . ASN B 1 543 ? 7.875 -42.969 -25.547 1 94 543 ASN B C 1
ATOM 10352 O O . ASN B 1 543 ? 7.574 -42.594 -24.406 1 94 543 ASN B O 1
ATOM 10356 N N . CYS B 1 544 ? 7.547 -42.344 -26.578 1 95.44 544 CYS B N 1
ATOM 10357 C CA . CYS B 1 544 ? 6.684 -41.188 -26.438 1 95.44 544 CYS B CA 1
ATOM 10358 C C . CYS B 1 544 ? 5.281 -41.594 -26 1 95.44 544 CYS B C 1
ATOM 10360 O O . CYS B 1 544 ? 4.656 -42.438 -26.609 1 95.44 544 CYS B O 1
ATOM 10362 N N . PRO B 1 545 ? 4.738 -40.969 -24.969 1 94.62 545 PRO B N 1
ATOM 10363 C CA . PRO B 1 545 ? 3.412 -41.312 -24.453 1 94.62 545 PRO B CA 1
ATOM 10364 C C . PRO B 1 545 ? 2.299 -41.062 -25.469 1 94.62 545 PRO B C 1
ATOM 10366 O O . PRO B 1 545 ? 1.212 -41.625 -25.359 1 94.62 545 PRO B O 1
ATOM 10369 N N . HIS B 1 546 ? 2.512 -40.25 -26.5 1 94.19 546 HIS B N 1
ATOM 10370 C CA . HIS B 1 546 ? 1.477 -39.875 -27.469 1 94.19 546 HIS B CA 1
ATOM 10371 C C . HIS B 1 546 ? 1.789 -40.438 -28.844 1 94.19 546 HIS B C 1
ATOM 10373 O O . HIS B 1 546 ? 1.238 -40 -29.859 1 94.19 546 HIS B O 1
ATOM 10379 N N . VAL B 1 547 ? 2.605 -41.406 -28.891 1 94.5 547 VAL B N 1
ATOM 10380 C CA . VAL B 1 547 ? 3.146 -41.906 -30.141 1 94.5 547 VAL B CA 1
ATOM 10381 C C . VAL B 1 547 ? 2.01 -42.438 -31.016 1 94.5 547 VAL B C 1
ATOM 10383 O O . VAL B 1 547 ? 2.088 -42.375 -32.25 1 94.5 547 VAL B O 1
ATOM 10386 N N . ALA B 1 548 ? 0.94 -42.844 -30.469 1 93 548 ALA B N 1
ATOM 10387 C CA . ALA B 1 548 ? -0.18 -43.438 -31.203 1 93 548 ALA B CA 1
ATOM 10388 C C . ALA B 1 548 ? -0.822 -42.406 -32.125 1 93 548 ALA B C 1
ATOM 10390 O O . ALA B 1 548 ? -1.421 -42.781 -33.156 1 93 548 ALA B O 1
ATOM 10391 N N . SER B 1 549 ? -0.637 -41.156 -31.828 1 93.94 549 SER B N 1
ATOM 10392 C CA . SER B 1 549 ? -1.319 -40.125 -32.594 1 93.94 549 SER B CA 1
ATOM 10393 C C . SER B 1 549 ? -0.377 -39.469 -33.594 1 93.94 549 SER B C 1
ATOM 10395 O O . SER B 1 549 ? -0.786 -38.594 -34.344 1 93.94 549 SER B O 1
ATOM 10397 N N . HIS B 1 550 ? 0.867 -39.812 -33.594 1 93.81 550 HIS B N 1
ATOM 10398 C CA . HIS B 1 550 ? 1.868 -39.094 -34.375 1 93.81 550 HIS B CA 1
ATOM 10399 C C . HIS B 1 550 ? 1.955 -39.625 -35.781 1 93.81 550 HIS B C 1
ATOM 10401 O O . HIS B 1 550 ? 2.475 -38.969 -36.688 1 93.81 550 HIS B O 1
ATOM 10407 N N . GLY B 1 551 ? 1.554 -40.906 -35.906 1 89.69 551 GLY B N 1
ATOM 10408 C CA . GLY B 1 551 ? 1.685 -41.594 -37.156 1 89.69 551 GLY B CA 1
ATOM 10409 C C . GLY B 1 551 ? 1.956 -43.094 -36.969 1 89.69 551 GLY B C 1
ATOM 10410 O O . GLY B 1 551 ? 1.651 -43.656 -35.938 1 89.69 551 GLY B O 1
ATOM 10411 N N . VAL B 1 552 ? 2.508 -43.781 -38 1 89.75 552 VAL B N 1
ATOM 10412 C CA . VAL B 1 552 ? 2.732 -45.219 -37.938 1 89.75 552 VAL B CA 1
ATOM 10413 C C . VAL B 1 552 ? 4.219 -45.5 -37.75 1 89.75 552 VAL B C 1
ATOM 10415 O O . VAL B 1 552 ? 4.664 -45.781 -36.625 1 89.75 552 VAL B O 1
ATOM 10418 N N . GLU B 1 553 ? 5.055 -45.219 -38.719 1 89.19 553 GLU B N 1
ATOM 10419 C CA . GLU B 1 553 ? 6.488 -45.469 -38.594 1 89.19 553 GLU B CA 1
ATOM 10420 C C . GLU B 1 553 ? 7.258 -44.156 -38.5 1 89.19 553 GLU B C 1
ATOM 10422 O O . GLU B 1 553 ? 8.328 -44.094 -37.875 1 89.19 553 GLU B O 1
ATOM 10427 N N . ARG B 1 554 ? 6.68 -43.25 -39.156 1 93.81 554 ARG B N 1
ATOM 10428 C CA . ARG B 1 554 ? 7.301 -41.938 -39.188 1 93.81 554 ARG B CA 1
ATOM 10429 C C . ARG B 1 554 ? 6.289 -40.844 -38.875 1 93.81 554 ARG B C 1
ATOM 10431 O O . ARG B 1 554 ? 5.078 -41.062 -38.938 1 93.81 554 ARG B O 1
ATOM 10438 N N . HIS B 1 555 ? 6.816 -39.688 -38.438 1 95.94 555 HIS B N 1
ATOM 10439 C CA . HIS B 1 555 ? 5.945 -38.531 -38.156 1 95.94 555 HIS B CA 1
ATOM 10440 C C . HIS B 1 555 ? 5.184 -38.125 -39.406 1 95.94 555 HIS B C 1
ATOM 10442 O O . HIS B 1 555 ? 5.758 -38.062 -40.5 1 95.94 555 HIS B O 1
ATOM 10448 N N . THR B 1 556 ? 3.934 -37.812 -39.281 1 94.06 556 THR B N 1
ATOM 10449 C CA . THR B 1 556 ? 3.062 -37.438 -40.375 1 94.06 556 THR B CA 1
ATOM 10450 C C . THR B 1 556 ? 3.369 -36.031 -40.875 1 94.06 556 THR B C 1
ATOM 10452 O O . THR B 1 556 ? 3.201 -35.719 -42.062 1 94.06 556 THR B O 1
ATOM 10455 N N . ILE B 1 557 ? 3.756 -35.188 -39.906 1 94.5 557 ILE B N 1
ATOM 10456 C CA . ILE B 1 557 ? 4.012 -33.812 -40.281 1 94.5 557 ILE B CA 1
ATOM 10457 C C . ILE B 1 557 ? 5.441 -33.438 -39.875 1 94.5 557 ILE B C 1
ATOM 10459 O O . ILE B 1 557 ? 6.113 -34.156 -39.156 1 94.5 557 ILE B O 1
ATOM 10463 N N . ASP B 1 558 ? 5.891 -32.312 -40.438 1 94 558 ASP B N 1
ATOM 10464 C CA . ASP B 1 558 ? 7.203 -31.781 -40.062 1 94 558 ASP B CA 1
ATOM 10465 C C . ASP B 1 558 ? 7.066 -30.516 -39.188 1 94 558 ASP B C 1
ATOM 10467 O O . ASP B 1 558 ? 5.961 -30.141 -38.812 1 94 558 ASP B O 1
ATOM 10471 N N . ASP B 1 559 ? 8.156 -29.953 -38.875 1 93.88 559 ASP B N 1
ATOM 10472 C CA . ASP B 1 559 ? 8.148 -28.828 -37.938 1 93.88 559 ASP B CA 1
ATOM 10473 C C . ASP B 1 559 ? 7.477 -27.609 -38.562 1 93.88 559 ASP B C 1
ATOM 10475 O O . ASP B 1 559 ? 6.793 -26.844 -37.844 1 93.88 559 ASP B O 1
ATOM 10479 N N . CYS B 1 560 ? 7.672 -27.344 -39.812 1 94.5 560 CYS B N 1
ATOM 10480 C CA . CYS B 1 560 ? 7.031 -26.219 -40.469 1 94.5 560 CYS B CA 1
ATOM 10481 C C . CYS B 1 560 ? 5.516 -26.375 -40.469 1 94.5 560 CYS B C 1
ATOM 10483 O O . CYS B 1 560 ? 4.793 -25.422 -40.156 1 94.5 560 CYS B O 1
ATOM 10485 N N . GLU B 1 561 ? 5.141 -27.594 -40.844 1 95.56 561 GLU B N 1
ATOM 10486 C CA . GLU B 1 561 ? 3.705 -27.859 -40.844 1 95.56 561 GLU B CA 1
ATOM 10487 C C . GLU B 1 561 ? 3.148 -27.781 -39.406 1 95.56 561 GLU B C 1
ATOM 10489 O O . GLU B 1 561 ? 2.033 -27.297 -39.219 1 95.56 561 GLU B O 1
ATOM 10494 N N . PHE B 1 562 ? 3.857 -28.25 -38.531 1 96.38 562 PHE B N 1
ATOM 10495 C CA . PHE B 1 562 ? 3.463 -28.188 -37.125 1 96.38 562 PHE B CA 1
ATOM 10496 C C . PHE B 1 562 ? 3.168 -26.766 -36.688 1 96.38 562 PHE B C 1
ATOM 10498 O O . PHE B 1 562 ? 2.109 -26.484 -36.125 1 96.38 562 PHE B O 1
ATOM 10505 N N . ARG B 1 563 ? 4.035 -25.828 -36.969 1 97.25 563 ARG B N 1
ATOM 10506 C CA . ARG B 1 563 ? 3.867 -24.422 -36.594 1 97.25 563 ARG B CA 1
ATOM 10507 C C . ARG B 1 563 ? 2.646 -23.828 -37.25 1 97.25 563 ARG B C 1
ATOM 10509 O O . ARG B 1 563 ? 1.896 -23.062 -36.656 1 97.25 563 ARG B O 1
ATOM 10516 N N . ARG B 1 564 ? 2.512 -24.156 -38.5 1 96.5 564 ARG B N 1
ATOM 10517 C CA . ARG B 1 564 ? 1.364 -23.656 -39.25 1 96.5 564 ARG B CA 1
ATOM 10518 C C . ARG B 1 564 ? 0.055 -24.141 -38.625 1 96.5 564 ARG B C 1
ATOM 10520 O O . ARG B 1 564 ? -0.893 -23.359 -38.469 1 96.5 564 ARG B O 1
ATOM 10527 N N . LEU B 1 565 ? 0.037 -25.406 -38.281 1 96 565 LEU B N 1
ATOM 10528 C CA . LEU B 1 565 ? -1.173 -26 -37.75 1 96 565 LEU B CA 1
ATOM 10529 C C . LEU B 1 565 ? -1.449 -25.469 -36.344 1 96 565 LEU B C 1
ATOM 10531 O O . LEU B 1 565 ? -2.605 -25.266 -35.969 1 96 565 LEU B O 1
ATOM 10535 N N . VAL B 1 566 ? -0.43 -25.297 -35.562 1 96.62 566 VAL B N 1
ATOM 10536 C CA . VAL B 1 566 ? -0.577 -24.734 -34.219 1 96.62 566 VAL B CA 1
ATOM 10537 C C . VAL B 1 566 ? -1.186 -23.344 -34.312 1 96.62 566 VAL B C 1
ATOM 10539 O O . VAL B 1 566 ? -2.119 -23.016 -33.594 1 96.62 566 VAL B O 1
ATOM 10542 N N . ARG B 1 567 ? -0.616 -22.547 -35.156 1 96.44 567 ARG B N 1
ATOM 10543 C CA . ARG B 1 567 ? -1.132 -21.188 -35.344 1 96.44 567 ARG B CA 1
ATOM 10544 C C . ARG B 1 567 ? -2.596 -21.219 -35.781 1 96.44 567 ARG B C 1
ATOM 10546 O O . ARG B 1 567 ? -3.42 -20.484 -35.219 1 96.44 567 ARG B O 1
ATOM 10553 N N . ALA B 1 568 ? -2.879 -22.062 -36.688 1 95.5 568 ALA B N 1
ATOM 10554 C CA . ALA B 1 568 ? -4.25 -22.188 -37.188 1 95.5 568 ALA B CA 1
ATOM 10555 C C . ALA B 1 568 ? -5.191 -22.625 -36.062 1 95.5 568 ALA B C 1
ATOM 10557 O O . ALA B 1 568 ? -6.328 -22.141 -36 1 95.5 568 ALA B O 1
ATOM 10558 N N . GLN B 1 569 ? -4.746 -23.547 -35.312 1 94.81 569 GLN B N 1
ATOM 10559 C CA . GLN B 1 569 ? -5.547 -24.078 -34.219 1 94.81 569 GLN B CA 1
ATOM 10560 C C . GLN B 1 569 ? -5.855 -22.984 -33.188 1 94.81 569 GLN B C 1
ATOM 10562 O O . GLN B 1 569 ? -6.977 -22.891 -32.688 1 94.81 569 GLN B O 1
ATOM 10567 N N . ILE B 1 570 ? -4.938 -22.188 -32.812 1 94.44 570 ILE B N 1
ATOM 10568 C CA . ILE B 1 570 ? -5.082 -21.141 -31.828 1 94.44 570 ILE B CA 1
ATOM 10569 C C . ILE B 1 570 ? -5.957 -20.016 -32.375 1 94.44 570 ILE B C 1
ATOM 10571 O O . ILE B 1 570 ? -6.781 -19.438 -31.672 1 94.44 570 ILE B O 1
ATOM 10575 N N . LEU B 1 571 ? -5.836 -19.75 -33.688 1 93.44 571 LEU B N 1
ATOM 10576 C CA . LEU B 1 571 ? -6.543 -18.625 -34.281 1 93.44 571 LEU B CA 1
ATOM 10577 C C . LEU B 1 571 ? -7.93 -19.047 -34.75 1 93.44 571 LEU B C 1
ATOM 10579 O O . LEU B 1 571 ? -8.719 -18.219 -35.219 1 93.44 571 LEU B O 1
ATOM 10583 N N . ALA B 1 572 ? -8.188 -20.234 -34.594 1 91.56 572 ALA B N 1
ATOM 10584 C CA . ALA B 1 572 ? -9.484 -20.719 -35.062 1 91.56 572 ALA B CA 1
ATOM 10585 C C . ALA B 1 572 ? -10.625 -20.078 -34.25 1 91.56 572 ALA B C 1
ATOM 10587 O O . ALA B 1 572 ? -10.438 -19.672 -33.125 1 91.56 572 ALA B O 1
ATOM 10588 N N . ASP B 1 573 ? -11.75 -20 -34.75 1 84.88 573 ASP B N 1
ATOM 10589 C CA . ASP B 1 573 ? -12.922 -19.406 -34.125 1 84.88 573 ASP B CA 1
ATOM 10590 C C . ASP B 1 573 ? -13.328 -20.188 -32.875 1 84.88 573 ASP B C 1
ATOM 10592 O O . ASP B 1 573 ? -13.781 -19.594 -31.891 1 84.88 573 ASP B O 1
ATOM 10596 N N . SER B 1 574 ? -13.156 -21.453 -33.031 1 80.25 574 SER B N 1
ATOM 10597 C CA . SER B 1 574 ? -13.523 -22.297 -31.906 1 80.25 574 SER B CA 1
ATOM 10598 C C . SER B 1 574 ? -12.367 -22.438 -30.922 1 80.25 574 SER B C 1
ATOM 10600 O O . SER B 1 574 ? -12.477 -23.141 -29.922 1 80.25 574 SER B O 1
ATOM 10602 N N . GLY B 1 575 ? -11.406 -21.766 -31.281 1 81 575 GLY B N 1
ATOM 10603 C CA . GLY B 1 575 ? -10.242 -21.891 -30.422 1 81 575 GLY B CA 1
ATOM 10604 C C . GLY B 1 575 ? -10.172 -20.828 -29.344 1 81 575 GLY B C 1
ATOM 10605 O O . GLY B 1 575 ? -11.164 -20.141 -29.078 1 81 575 GLY B O 1
ATOM 10606 N N . PRO B 1 576 ? -8.992 -20.891 -28.609 1 85.5 576 PRO B N 1
ATOM 10607 C CA . PRO B 1 576 ? -7.746 -21.656 -28.781 1 85.5 576 PRO B CA 1
ATOM 10608 C C . PRO B 1 576 ? -7.766 -22.984 -28.047 1 85.5 576 PRO B C 1
ATOM 10610 O O . PRO B 1 576 ? -7.371 -23.062 -26.891 1 85.5 576 PRO B O 1
ATOM 10613 N N . SER B 1 577 ? -7.98 -24.016 -28.734 1 86.25 577 SER B N 1
ATOM 10614 C CA . SER B 1 577 ? -8.023 -25.328 -28.109 1 86.25 577 SER B CA 1
ATOM 10615 C C . SER B 1 577 ? -6.621 -25.859 -27.844 1 86.25 577 SER B C 1
ATOM 10617 O O . SER B 1 577 ? -5.703 -25.625 -28.641 1 86.25 577 SER B O 1
ATOM 10619 N N . GLY B 1 578 ? -6.477 -26.422 -26.703 1 90.88 578 GLY B N 1
ATOM 10620 C CA . GLY B 1 578 ? -5.254 -27.156 -26.406 1 90.88 578 GLY B CA 1
ATOM 10621 C C . GLY B 1 578 ? -4.113 -26.266 -25.984 1 90.88 578 GLY B C 1
ATOM 10622 O O . GLY B 1 578 ? -2.945 -26.656 -26.062 1 90.88 578 GLY B O 1
ATOM 10623 N N . CYS B 1 579 ? -4.316 -25.078 -25.672 1 94.75 579 CYS B N 1
ATOM 10624 C CA . CYS B 1 579 ? -3.283 -24.156 -25.219 1 94.75 579 CYS B CA 1
ATOM 10625 C C . CYS B 1 579 ? -3.74 -23.391 -23.984 1 94.75 579 CYS B C 1
ATOM 10627 O O . CYS B 1 579 ? -4.598 -22.516 -24.078 1 94.75 579 CYS B O 1
ATOM 10629 N N . GLU B 1 580 ? -3.143 -23.703 -22.828 1 95.56 580 GLU B N 1
ATOM 10630 C CA . GLU B 1 580 ? -3.588 -23.109 -21.578 1 95.56 580 GLU B CA 1
ATOM 10631 C C . GLU B 1 580 ? -2.402 -22.734 -20.688 1 95.56 580 GLU B C 1
ATOM 10633 O O . GLU B 1 580 ? -1.323 -23.328 -20.812 1 95.56 580 GLU B O 1
ATOM 10638 N N . SER B 1 581 ? -2.684 -21.828 -19.797 1 93.88 581 SER B N 1
ATOM 10639 C CA . SER B 1 581 ? -1.662 -21.328 -18.875 1 93.88 581 SER B CA 1
ATOM 10640 C C . SER B 1 581 ? -1.239 -22.422 -17.891 1 93.88 581 SER B C 1
ATOM 10642 O O . SER B 1 581 ? -2.074 -23.172 -17.406 1 93.88 581 SER B O 1
ATOM 10644 N N . MET B 1 582 ? 0.075 -22.484 -17.641 1 93.06 582 MET B N 1
ATOM 10645 C CA . MET B 1 582 ? 0.6 -23.375 -16.609 1 93.06 582 MET B CA 1
ATOM 10646 C C . MET B 1 582 ? 0.73 -22.641 -15.273 1 93.06 582 MET B C 1
ATOM 10648 O O . MET B 1 582 ? 1.152 -23.234 -14.273 1 93.06 582 MET B O 1
ATOM 10652 N N . HIS B 1 583 ? 0.392 -21.312 -15.258 1 90.38 583 HIS B N 1
ATOM 10653 C CA . HIS B 1 583 ? 0.41 -20.453 -14.07 1 90.38 583 HIS B CA 1
ATOM 10654 C C . HIS B 1 583 ? 1.821 -20.328 -13.516 1 90.38 583 HIS B C 1
ATOM 10656 O O . HIS B 1 583 ? 2.021 -20.406 -12.297 1 90.38 583 HIS B O 1
ATOM 10662 N N . LEU B 1 584 ? 2.791 -20.281 -14.383 1 88.5 584 LEU B N 1
ATOM 10663 C CA . LEU B 1 584 ? 4.199 -20.016 -14.102 1 88.5 584 LEU B CA 1
ATOM 10664 C C . LEU B 1 584 ? 4.723 -18.891 -14.977 1 88.5 584 LEU B C 1
ATOM 10666 O O . LEU B 1 584 ? 4.488 -18.875 -16.188 1 88.5 584 LEU B O 1
ATOM 10670 N N . HIS B 1 585 ? 5.277 -17.922 -14.305 1 85.44 585 HIS B N 1
ATOM 10671 C CA . HIS B 1 585 ? 5.809 -16.828 -15.109 1 85.44 585 HIS B CA 1
ATOM 10672 C C . HIS B 1 585 ? 7.176 -16.391 -14.602 1 85.44 585 HIS B C 1
ATOM 10674 O O . HIS B 1 585 ? 7.551 -16.688 -13.469 1 85.44 585 HIS B O 1
ATOM 10680 N N . GLY B 1 586 ? 7.91 -15.844 -15.508 1 79.88 586 GLY B N 1
ATOM 10681 C CA . GLY B 1 586 ? 9.18 -15.211 -15.18 1 79.88 586 GLY B CA 1
ATOM 10682 C C . GLY B 1 586 ? 9.18 -13.719 -15.43 1 79.88 586 GLY B C 1
ATOM 10683 O O . GLY B 1 586 ? 8.148 -13.055 -15.273 1 79.88 586 GLY B O 1
ATOM 10684 N N . THR B 1 587 ? 10.266 -13.195 -15.688 1 74.31 587 THR B N 1
ATOM 10685 C CA . THR B 1 587 ? 10.422 -11.758 -15.867 1 74.31 587 THR B CA 1
ATOM 10686 C C . THR B 1 587 ? 9.961 -11.328 -17.25 1 74.31 587 THR B C 1
ATOM 10688 O O . THR B 1 587 ? 9.508 -10.195 -17.438 1 74.31 587 THR B O 1
ATOM 10691 N N . SER B 1 588 ? 10.078 -12.273 -18.172 1 80.75 588 SER B N 1
ATOM 10692 C CA . SER B 1 588 ? 9.828 -11.859 -19.547 1 80.75 588 SER B CA 1
ATOM 10693 C C . SER B 1 588 ? 8.547 -12.492 -20.094 1 80.75 588 SER B C 1
ATOM 10695 O O . SER B 1 588 ? 7.957 -11.984 -21.047 1 80.75 588 SER B O 1
ATOM 10697 N N . GLY B 1 589 ? 8.227 -13.57 -19.547 1 88.38 589 GLY B N 1
ATOM 10698 C CA . GLY B 1 589 ? 7.059 -14.258 -20.078 1 88.38 589 GLY B CA 1
ATOM 10699 C C . GLY B 1 589 ? 6.504 -15.305 -19.125 1 88.38 589 GLY B C 1
ATOM 10700 O O . GLY B 1 589 ? 6.855 -15.32 -17.938 1 88.38 589 GLY B O 1
ATOM 10701 N N . ALA B 1 590 ? 5.5 -16.109 -19.688 1 92.19 590 ALA B N 1
ATOM 10702 C CA . ALA B 1 590 ? 4.836 -17.141 -18.922 1 92.19 590 ALA B CA 1
ATOM 10703 C C . ALA B 1 590 ? 4.82 -18.469 -19.688 1 92.19 590 ALA B C 1
ATOM 10705 O O . ALA B 1 590 ? 5.113 -18.5 -20.875 1 92.19 590 ALA B O 1
ATOM 10706 N N . LEU B 1 591 ? 4.551 -19.516 -18.969 1 94.56 591 LEU B N 1
ATOM 10707 C CA . LEU B 1 591 ? 4.555 -20.828 -19.609 1 94.56 591 LEU B CA 1
ATOM 10708 C C . LEU B 1 591 ? 3.129 -21.312 -19.844 1 94.56 591 LEU B C 1
ATOM 10710 O O . LEU B 1 591 ? 2.246 -21.109 -19.016 1 94.56 591 LEU B O 1
ATOM 10714 N N . PHE B 1 592 ? 2.943 -21.875 -21 1 96.94 592 PHE B N 1
ATOM 10715 C CA . PHE B 1 592 ? 1.711 -22.547 -21.406 1 96.94 592 PHE B CA 1
ATOM 10716 C C . PHE B 1 592 ? 1.979 -23.984 -21.812 1 96.94 592 PHE B C 1
ATOM 10718 O O . PHE B 1 592 ? 3.098 -24.328 -22.188 1 96.94 592 PHE B O 1
ATOM 10725 N N . TRP B 1 593 ? 1.039 -24.828 -21.641 1 96.5 593 TRP B N 1
ATOM 10726 C CA . TRP B 1 593 ? 1.104 -26.125 -22.328 1 96.5 593 TRP B CA 1
ATOM 10727 C C . TRP B 1 593 ? 0.295 -26.094 -23.625 1 96.5 593 TRP B C 1
ATOM 10729 O O . TRP B 1 593 ? -0.652 -25.312 -23.75 1 96.5 593 TRP B O 1
ATOM 10739 N N . LEU B 1 594 ? 0.728 -26.891 -24.562 1 97.19 594 LEU B N 1
ATOM 10740 C CA . LEU B 1 594 ? 0.123 -26.906 -25.891 1 97.19 594 LEU B CA 1
ATOM 10741 C C . LEU B 1 594 ? -0.009 -28.344 -26.406 1 97.19 594 LEU B C 1
ATOM 10743 O O . LEU B 1 594 ? 0.932 -29.125 -26.312 1 97.19 594 LEU B O 1
ATOM 10747 N N . THR B 1 595 ? -1.16 -28.672 -26.859 1 96.38 595 THR B N 1
ATOM 10748 C CA . THR B 1 595 ? -1.426 -29.938 -27.547 1 96.38 595 THR B CA 1
ATOM 10749 C C . THR B 1 595 ? -2.02 -29.688 -28.938 1 96.38 595 THR B C 1
ATOM 10751 O O . THR B 1 595 ? -3.025 -28.984 -29.062 1 96.38 595 THR B O 1
ATOM 10754 N N . LEU B 1 596 ? -1.381 -30.203 -29.906 1 96.31 596 LEU B N 1
ATOM 10755 C CA . LEU B 1 596 ? -1.89 -30.062 -31.266 1 96.31 596 LEU B CA 1
ATOM 10756 C C . LEU B 1 596 ? -2.828 -31.203 -31.609 1 96.31 596 LEU B C 1
ATOM 10758 O O . LEU B 1 596 ? -2.445 -32.375 -31.531 1 96.31 596 LEU B O 1
ATOM 10762 N N . PHE B 1 597 ? -3.953 -30.859 -32 1 92.12 597 PHE B N 1
ATOM 10763 C CA . PHE B 1 597 ? -4.922 -31.859 -32.438 1 92.12 597 PHE B CA 1
ATOM 10764 C C . PHE B 1 597 ? -5 -31.922 -33.938 1 92.12 597 PHE B C 1
ATOM 10766 O O . PHE B 1 597 ? -4.879 -30.891 -34.625 1 92.12 597 PHE B O 1
ATOM 10773 N N . PRO B 1 598 ? -5.242 -33.062 -34.594 1 92 598 PRO B N 1
ATOM 10774 C CA . PRO B 1 598 ? -5.426 -34.344 -33.906 1 92 598 PRO B CA 1
ATOM 10775 C C . PRO B 1 598 ? -4.109 -35.094 -33.688 1 92 598 PRO B C 1
ATOM 10777 O O . PRO B 1 598 ? -4.113 -36.219 -33.219 1 92 598 PRO B O 1
ATOM 10780 N N . TYR B 1 599 ? -2.988 -34.594 -34 1 94.38 599 TYR B N 1
ATOM 10781 C CA . TYR B 1 599 ? -1.714 -35.312 -34.062 1 94.38 599 TYR B CA 1
ATOM 10782 C C . TYR B 1 599 ? -1.193 -35.594 -32.656 1 94.38 599 TYR B C 1
ATOM 10784 O O . TYR B 1 599 ? -0.276 -36.406 -32.469 1 94.38 599 TYR B O 1
ATOM 10792 N N . GLY B 1 600 ? -1.672 -34.875 -31.656 1 94.56 600 GLY B N 1
ATOM 10793 C CA . GLY B 1 600 ? -1.418 -35.219 -30.266 1 94.56 600 GLY B CA 1
ATOM 10794 C C . GLY B 1 600 ? -0.082 -34.719 -29.75 1 94.56 600 GLY B C 1
ATOM 10795 O O . GLY B 1 600 ? 0.346 -35.062 -28.656 1 94.56 600 GLY B O 1
ATOM 10796 N N . TYR B 1 601 ? 0.664 -34.031 -30.547 1 96.5 601 TYR B N 1
ATOM 10797 C CA . TYR B 1 601 ? 1.922 -33.469 -30.062 1 96.5 601 TYR B CA 1
ATOM 10798 C C . TYR B 1 601 ? 1.686 -32.562 -28.859 1 96.5 601 TYR B C 1
ATOM 10800 O O . TYR B 1 601 ? 0.916 -31.594 -28.953 1 96.5 601 TYR B O 1
ATOM 10808 N N . THR B 1 602 ? 2.297 -32.844 -27.719 1 97.19 602 THR B N 1
ATOM 10809 C CA . THR B 1 602 ? 2.123 -32.094 -26.469 1 97.19 602 THR B CA 1
ATOM 10810 C C . THR B 1 602 ? 3.463 -31.562 -25.969 1 97.19 602 THR B C 1
ATOM 10812 O O . THR B 1 602 ? 4.402 -32.344 -25.766 1 97.19 602 THR B O 1
ATOM 10815 N N . LEU B 1 603 ? 3.535 -30.266 -25.781 1 97.62 603 LEU B N 1
ATOM 10816 C CA . LEU B 1 603 ? 4.785 -29.641 -25.359 1 97.62 603 LEU B CA 1
ATOM 10817 C C . LEU B 1 603 ? 4.516 -28.359 -24.594 1 97.62 603 LEU B C 1
ATOM 10819 O O . LEU B 1 603 ? 3.381 -28.094 -24.188 1 97.62 603 LEU B O 1
ATOM 10823 N N . VAL B 1 604 ? 5.594 -27.609 -24.281 1 97.25 604 VAL B N 1
ATOM 10824 C CA . VAL B 1 604 ? 5.523 -26.375 -23.516 1 97.25 604 VAL B CA 1
ATOM 10825 C C . VAL B 1 604 ? 5.703 -25.188 -24.469 1 97.25 604 VAL B C 1
ATOM 10827 O O . VAL B 1 604 ? 6.48 -25.25 -25.422 1 97.25 604 VAL B O 1
ATOM 10830 N N . ALA B 1 605 ? 4.961 -24.188 -24.234 1 97.62 605 ALA B N 1
ATOM 10831 C CA . ALA B 1 605 ? 5.094 -22.938 -25 1 97.62 605 ALA B CA 1
ATOM 10832 C C . ALA B 1 605 ? 5.438 -21.766 -24.078 1 97.62 605 ALA B C 1
ATOM 10834 O O . ALA B 1 605 ? 4.746 -21.531 -23.078 1 97.62 605 ALA B O 1
ATOM 10835 N N . LYS B 1 606 ? 6.5 -21.109 -24.312 1 96.38 606 LYS B N 1
ATOM 10836 C CA . LYS B 1 606 ? 6.816 -19.844 -23.641 1 96.38 606 LYS B CA 1
ATOM 10837 C C . LYS B 1 606 ? 6.062 -18.688 -24.266 1 96.38 606 LYS B C 1
ATOM 10839 O O . LYS B 1 606 ? 6.262 -18.359 -25.438 1 96.38 606 LYS B O 1
ATOM 10844 N N . ALA B 1 607 ? 5.184 -18.141 -23.5 1 96.38 607 ALA B N 1
ATOM 10845 C CA . ALA B 1 607 ? 4.262 -17.094 -23.953 1 96.38 607 ALA B CA 1
ATOM 10846 C C . ALA B 1 607 ? 4.789 -15.703 -23.625 1 96.38 607 ALA B C 1
ATOM 10848 O O . ALA B 1 607 ? 5.191 -15.438 -22.5 1 96.38 607 ALA B O 1
ATOM 10849 N N . MET B 1 608 ? 4.77 -14.852 -24.656 1 94.12 608 MET B N 1
ATOM 10850 C CA . MET B 1 608 ? 5.344 -13.523 -24.484 1 94.12 608 MET B CA 1
ATOM 10851 C C . MET B 1 608 ? 4.32 -12.445 -24.812 1 94.12 608 MET B C 1
ATOM 10853 O O . MET B 1 608 ? 3.521 -12.602 -25.75 1 94.12 608 MET B O 1
ATOM 10857 N N . PRO B 1 609 ? 4.363 -11.375 -24 1 91.12 609 PRO B N 1
ATOM 10858 C CA . PRO B 1 609 ? 3.609 -10.188 -24.391 1 91.12 609 PRO B CA 1
ATOM 10859 C C . PRO B 1 609 ? 4.305 -9.383 -25.5 1 91.12 609 PRO B C 1
ATOM 10861 O O . PRO B 1 609 ? 5.422 -9.727 -25.891 1 91.12 609 PRO B O 1
ATOM 10864 N N . VAL B 1 610 ? 3.643 -8.391 -25.969 1 88.06 610 VAL B N 1
ATOM 10865 C CA . VAL B 1 610 ? 4.133 -7.586 -27.078 1 88.06 610 VAL B CA 1
ATOM 10866 C C . VAL B 1 610 ? 5.438 -6.898 -26.672 1 88.06 610 VAL B C 1
ATOM 10868 O O . VAL B 1 610 ? 6.336 -6.727 -27.5 1 88.06 610 VAL B O 1
ATOM 10871 N N . GLU B 1 611 ? 5.594 -6.613 -25.406 1 80.69 611 GLU B N 1
ATOM 10872 C CA . GLU B 1 611 ? 6.738 -5.852 -24.922 1 80.69 611 GLU B CA 1
ATOM 10873 C C . GLU B 1 611 ? 8.016 -6.68 -24.969 1 80.69 611 GLU B C 1
ATOM 10875 O O . GLU B 1 611 ? 9.117 -6.129 -25.094 1 80.69 611 GLU B O 1
ATOM 10880 N N . THR B 1 612 ? 7.879 -7.996 -24.922 1 87.25 612 THR B N 1
ATOM 10881 C CA . THR B 1 612 ? 9.078 -8.82 -24.797 1 87.25 612 THR B CA 1
ATOM 10882 C C . THR B 1 612 ? 9.18 -9.812 -25.938 1 87.25 612 THR B C 1
ATOM 10884 O O . THR B 1 612 ? 9.891 -10.812 -25.844 1 87.25 612 THR B O 1
ATOM 10887 N N . VAL B 1 613 ? 8.555 -9.594 -26.984 1 90.5 613 VAL B N 1
ATOM 10888 C CA . VAL B 1 613 ? 8.578 -10.5 -28.141 1 90.5 613 VAL B CA 1
ATOM 10889 C C . VAL B 1 613 ? 10 -10.617 -28.672 1 90.5 613 VAL B C 1
ATOM 10891 O O . VAL B 1 613 ? 10.414 -11.688 -29.125 1 90.5 613 VAL B O 1
ATOM 10894 N N . LYS B 1 614 ? 10.75 -9.555 -28.594 1 86.56 614 LYS B N 1
ATOM 10895 C CA . LYS B 1 614 ? 12.117 -9.547 -29.094 1 86.56 614 LYS B CA 1
ATOM 10896 C C . LYS B 1 614 ? 12.984 -10.555 -28.344 1 86.56 614 LYS B C 1
ATOM 10898 O O . LYS B 1 614 ? 13.875 -11.172 -28.938 1 86.56 614 LYS B O 1
ATOM 10903 N N . CYS B 1 615 ? 12.711 -10.719 -27.141 1 86.12 615 CYS B N 1
ATOM 10904 C CA . CYS B 1 615 ? 13.445 -11.688 -26.328 1 86.12 615 CYS B CA 1
ATOM 10905 C C . CYS B 1 615 ? 13.18 -13.109 -26.828 1 86.12 615 CYS B C 1
ATOM 10907 O O . CYS B 1 615 ? 14.094 -13.93 -26.859 1 86.12 615 CYS B O 1
ATOM 10909 N N . ALA B 1 616 ? 11.977 -13.383 -27.172 1 90.25 616 ALA B N 1
ATOM 10910 C CA . ALA B 1 616 ? 11.609 -14.711 -27.656 1 90.25 616 ALA B CA 1
ATOM 10911 C C . ALA B 1 616 ? 12.258 -15.008 -29 1 90.25 616 ALA B C 1
ATOM 10913 O O . ALA B 1 616 ? 12.695 -16.125 -29.266 1 90.25 616 ALA B O 1
ATOM 10914 N N . LEU B 1 617 ? 12.273 -14 -29.812 1 92.56 617 LEU B N 1
ATOM 10915 C CA . LEU B 1 617 ? 12.883 -14.172 -31.125 1 92.56 617 LEU B CA 1
ATOM 10916 C C . LEU B 1 617 ? 14.383 -14.406 -31 1 92.56 617 LEU B C 1
ATOM 10918 O O . LEU B 1 617 ? 14.953 -15.242 -31.703 1 92.56 617 LEU B O 1
ATOM 10922 N N . TYR B 1 618 ? 14.938 -13.656 -30.141 1 92.38 618 TYR B N 1
ATOM 10923 C CA . TYR B 1 618 ? 16.359 -13.852 -29.875 1 92.38 618 TYR B CA 1
ATOM 10924 C C . TYR B 1 618 ? 16.609 -15.242 -29.312 1 92.38 618 TYR B C 1
ATOM 10926 O O . TYR B 1 618 ? 17.562 -15.93 -29.719 1 92.38 618 TYR B O 1
ATOM 10934 N N . GLU B 1 619 ? 15.844 -15.594 -28.375 1 94.88 619 GLU B N 1
ATOM 10935 C CA . GLU B 1 619 ? 15.984 -16.906 -27.766 1 94.88 619 GLU B CA 1
ATOM 10936 C C . GLU B 1 619 ? 15.836 -18.016 -28.797 1 94.88 619 GLU B C 1
ATOM 10938 O O . GLU B 1 619 ? 16.547 -19.016 -28.75 1 94.88 619 GLU B O 1
ATOM 10943 N N . GLU B 1 620 ? 14.914 -17.859 -29.672 1 96.12 620 GLU B N 1
ATOM 10944 C CA . GLU B 1 620 ? 14.742 -18.812 -30.766 1 96.12 620 GLU B CA 1
ATOM 10945 C C . GLU B 1 620 ? 16.016 -18.953 -31.594 1 96.12 620 GLU B C 1
ATOM 10947 O O . GLU B 1 620 ? 16.406 -20.062 -31.969 1 96.12 620 GLU B O 1
ATOM 10952 N N . GLN B 1 621 ? 16.656 -17.859 -31.875 1 95.38 621 GLN B N 1
ATOM 10953 C CA . GLN B 1 621 ? 17.891 -17.859 -32.656 1 95.38 621 GLN B CA 1
ATOM 10954 C C . GLN B 1 621 ? 18.984 -18.625 -31.906 1 95.38 621 GLN B C 1
ATOM 10956 O O . GLN B 1 621 ? 19.781 -19.344 -32.531 1 95.38 621 GLN B O 1
ATOM 10961 N N . ILE B 1 622 ? 19.016 -18.422 -30.688 1 96.06 622 ILE B N 1
ATOM 10962 C CA . ILE B 1 622 ? 20.016 -19.125 -29.906 1 96.06 622 ILE B CA 1
ATOM 10963 C C . ILE B 1 622 ? 19.734 -20.641 -29.938 1 96.06 622 ILE B C 1
ATOM 10965 O O . ILE B 1 622 ? 20.672 -21.438 -30.078 1 96.06 622 ILE B O 1
ATOM 10969 N N . TYR B 1 623 ? 18.516 -21 -29.781 1 96.56 623 TYR B N 1
ATOM 10970 C CA . TYR B 1 623 ? 18.172 -22.406 -29.859 1 96.56 623 TYR B CA 1
ATOM 10971 C C . TYR B 1 623 ? 18.547 -22.984 -31.234 1 96.56 623 TYR B C 1
ATOM 10973 O O . TYR B 1 623 ? 18.969 -24.141 -31.328 1 96.56 623 TYR B O 1
ATOM 10981 N N . GLN B 1 624 ? 18.344 -22.188 -32.25 1 95 624 GLN B N 1
ATOM 10982 C CA . GLN B 1 624 ? 18.75 -22.641 -33.562 1 95 624 GLN B CA 1
ATOM 10983 C C . GLN B 1 624 ? 20.25 -22.875 -33.656 1 95 624 GLN B C 1
ATOM 10985 O O . GLN B 1 624 ? 20.703 -23.844 -34.25 1 95 624 GLN B O 1
ATOM 10990 N N . HIS B 1 625 ? 20.938 -22 -33.031 1 95.12 625 HIS B N 1
ATOM 10991 C CA . HIS B 1 625 ? 22.391 -22.141 -32.969 1 95.12 625 HIS B CA 1
ATOM 10992 C C . HIS B 1 625 ? 22.781 -23.391 -32.188 1 95.12 625 HIS B C 1
ATOM 10994 O O . HIS B 1 625 ? 23.781 -24.031 -32.531 1 95.12 625 HIS B O 1
ATOM 11000 N N . LEU B 1 626 ? 21.984 -23.781 -31.281 1 96.81 626 LEU B N 1
ATOM 11001 C CA . LEU B 1 626 ? 22.297 -24.906 -30.422 1 96.81 626 LEU B CA 1
ATOM 11002 C C . LEU B 1 626 ? 21.641 -26.188 -30.938 1 96.81 626 LEU B C 1
ATOM 11004 O O . LEU B 1 626 ? 21.438 -27.141 -30.188 1 96.81 626 LEU B O 1
ATOM 11008 N N . ARG B 1 627 ? 21.312 -26.266 -32.125 1 94.69 627 ARG B N 1
ATOM 11009 C CA . ARG B 1 627 ? 20.578 -27.375 -32.719 1 94.69 627 ARG B CA 1
ATOM 11010 C C . ARG B 1 627 ? 21.297 -28.688 -32.5 1 94.69 627 ARG B C 1
ATOM 11012 O O . ARG B 1 627 ? 20.656 -29.703 -32.188 1 94.69 627 ARG B O 1
ATOM 11019 N N . PRO B 1 628 ? 22.656 -28.75 -32.5 1 94.75 628 PRO B N 1
ATOM 11020 C CA . PRO B 1 628 ? 23.359 -30.016 -32.375 1 94.75 628 PRO B CA 1
ATOM 11021 C C . PRO B 1 628 ? 23.188 -30.672 -31.016 1 94.75 628 PRO B C 1
ATOM 11023 O O . PRO B 1 628 ? 23.375 -31.875 -30.875 1 94.75 628 PRO B O 1
ATOM 11026 N N . ILE B 1 629 ? 22.859 -29.906 -30.094 1 96.44 629 ILE B N 1
ATOM 11027 C CA . ILE B 1 629 ? 22.844 -30.469 -28.75 1 96.44 629 ILE B CA 1
ATOM 11028 C C . ILE B 1 629 ? 21.422 -30.5 -28.203 1 96.44 629 ILE B C 1
ATOM 11030 O O . ILE B 1 629 ? 21.188 -30.906 -27.062 1 96.44 629 ILE B O 1
ATOM 11034 N N . GLN B 1 630 ? 20.453 -30.125 -29 1 96.31 630 GLN B N 1
ATOM 11035 C CA . GLN B 1 630 ? 19.062 -30.156 -28.578 1 96.31 630 GLN B CA 1
ATOM 11036 C C . GLN B 1 630 ? 18.594 -31.578 -28.328 1 96.31 630 GLN B C 1
ATOM 11038 O O . GLN B 1 630 ? 18.969 -32.5 -29.047 1 96.31 630 GLN B O 1
ATOM 11043 N N . GLY B 1 631 ? 17.719 -31.703 -27.312 1 95.31 631 GLY B N 1
ATOM 11044 C CA . GLY B 1 631 ? 17.141 -33 -26.984 1 95.31 631 GLY B CA 1
ATOM 11045 C C . GLY B 1 631 ? 17.891 -33.719 -25.891 1 95.31 631 GLY B C 1
ATOM 11046 O O . GLY B 1 631 ? 17.359 -34.688 -25.297 1 95.31 631 GLY B O 1
ATOM 11047 N N . ILE B 1 632 ? 19.062 -33.25 -25.594 1 95.06 632 ILE B N 1
ATOM 11048 C CA . ILE B 1 632 ? 19.875 -33.906 -24.562 1 95.06 632 ILE B CA 1
ATOM 11049 C C . ILE B 1 632 ? 20.234 -32.906 -23.484 1 95.06 632 ILE B C 1
ATOM 11051 O O . ILE B 1 632 ? 19.906 -33.094 -22.312 1 95.06 632 ILE B O 1
ATOM 11055 N N . TYR B 1 633 ? 20.891 -31.766 -23.922 1 96.81 633 TYR B N 1
ATOM 11056 C CA . TYR B 1 633 ? 21.406 -30.797 -22.953 1 96.81 633 TYR B CA 1
ATOM 11057 C C . TYR B 1 633 ? 20.5 -29.578 -22.859 1 96.81 633 TYR B C 1
ATOM 11059 O O . TYR B 1 633 ? 20.5 -28.875 -21.844 1 96.81 633 TYR B O 1
ATOM 11067 N N . VAL B 1 634 ? 19.828 -29.297 -23.969 1 97.31 634 VAL B N 1
ATOM 11068 C CA . VAL B 1 634 ? 18.844 -28.219 -24.031 1 97.31 634 VAL B CA 1
ATOM 11069 C C . VAL B 1 634 ? 17.562 -28.734 -24.672 1 97.31 634 VAL B C 1
ATOM 11071 O O . VAL B 1 634 ? 17.578 -29.703 -25.453 1 97.31 634 VAL B O 1
ATOM 11074 N N . PRO B 1 635 ? 16.438 -28.203 -24.312 1 97.44 635 PRO B N 1
ATOM 11075 C CA . PRO B 1 635 ? 15.188 -28.688 -24.891 1 97.44 635 PRO B CA 1
ATOM 11076 C C . PRO B 1 635 ? 15.109 -28.438 -26.406 1 97.44 635 PRO B C 1
ATOM 11078 O O . PRO B 1 635 ? 15.75 -27.516 -26.922 1 97.44 635 PRO B O 1
ATOM 11081 N N . VAL B 1 636 ? 14.32 -29.266 -27.047 1 97.38 636 VAL B N 1
ATOM 11082 C CA . VAL B 1 636 ? 14.062 -29.094 -28.469 1 97.38 636 VAL B CA 1
ATOM 11083 C C . VAL B 1 636 ? 13.219 -27.844 -28.688 1 97.38 636 VAL B C 1
ATOM 11085 O O . VAL B 1 636 ? 12.258 -27.594 -27.953 1 97.38 636 VAL B O 1
ATOM 11088 N N . CYS B 1 637 ? 13.617 -27.016 -29.594 1 97.75 637 CYS B N 1
ATOM 11089 C CA . CYS B 1 637 ? 12.867 -25.828 -29.984 1 97.75 637 CYS B CA 1
ATOM 11090 C C . CYS B 1 637 ? 12.281 -26 -31.375 1 97.75 637 CYS B C 1
ATOM 11092 O O . CYS B 1 637 ? 13.023 -26.156 -32.344 1 97.75 637 CYS B O 1
ATOM 11094 N N . LEU B 1 638 ? 10.977 -25.953 -31.5 1 96.94 638 LEU B N 1
ATOM 11095 C CA . LEU B 1 638 ? 10.312 -26.172 -32.781 1 96.94 638 LEU B CA 1
ATOM 11096 C C . LEU B 1 638 ? 9.969 -24.828 -33.438 1 96.94 638 LEU B C 1
ATOM 11098 O O . LEU B 1 638 ? 9.164 -24.781 -34.375 1 96.94 638 LEU B O 1
ATOM 11102 N N . GLY B 1 639 ? 10.547 -23.766 -32.844 1 95.44 639 GLY B N 1
ATOM 11103 C CA . GLY B 1 639 ? 10.297 -22.453 -33.406 1 95.44 639 GLY B CA 1
ATOM 11104 C C . GLY B 1 639 ? 9.273 -21.641 -32.625 1 95.44 639 GLY B C 1
ATOM 11105 O O . GLY B 1 639 ? 9.023 -21.922 -31.453 1 95.44 639 GLY B O 1
ATOM 11106 N N . SER B 1 640 ? 8.789 -20.547 -33.281 1 96.12 640 SER B N 1
ATOM 11107 C CA . SER B 1 640 ? 7.84 -19.656 -32.625 1 96.12 640 SER B CA 1
ATOM 11108 C C . SER B 1 640 ? 6.672 -19.328 -33.531 1 96.12 640 SER B C 1
ATOM 11110 O O . SER B 1 640 ? 6.754 -19.516 -34.75 1 96.12 640 SER B O 1
ATOM 11112 N N . VAL B 1 641 ? 5.582 -18.953 -32.938 1 96.56 641 VAL B N 1
ATOM 11113 C CA . VAL B 1 641 ? 4.371 -18.609 -33.688 1 96.56 641 VAL B CA 1
ATOM 11114 C C . VAL B 1 641 ? 3.844 -17.266 -33.219 1 96.56 641 VAL B C 1
ATOM 11116 O O . VAL B 1 641 ? 3.807 -16.969 -32.031 1 96.56 641 VAL B O 1
ATOM 11119 N N . ASP B 1 642 ? 3.521 -16.422 -34.188 1 96.06 642 ASP B N 1
ATOM 11120 C CA . ASP B 1 642 ? 2.867 -15.148 -33.906 1 96.06 642 ASP B CA 1
ATOM 11121 C C . ASP B 1 642 ? 1.353 -15.312 -33.844 1 96.06 642 ASP B C 1
ATOM 11123 O O . ASP B 1 642 ? 0.716 -15.75 -34.781 1 96.06 642 ASP B O 1
ATOM 11127 N N . ILE B 1 643 ? 0.834 -14.953 -32.719 1 95.75 643 ILE B N 1
ATOM 11128 C CA . ILE B 1 643 ? -0.61 -15.078 -32.562 1 95.75 643 ILE B CA 1
ATOM 11129 C C . ILE B 1 643 ? -1.208 -13.727 -32.188 1 95.75 643 ILE B C 1
ATOM 11131 O O . ILE B 1 643 ? -2.193 -13.656 -31.469 1 95.75 643 ILE B O 1
ATOM 11135 N N . SER B 1 644 ? -0.644 -12.633 -32.562 1 93.06 644 SER B N 1
ATOM 11136 C CA . SER B 1 644 ? -1.031 -11.273 -32.219 1 93.06 644 SER B CA 1
ATOM 11137 C C . SER B 1 644 ? -2.424 -10.938 -32.75 1 93.06 644 SER B C 1
ATOM 11139 O O . SER B 1 644 ? -3.105 -10.07 -32.188 1 93.06 644 SER B O 1
ATOM 11141 N N . SER B 1 645 ? -2.875 -11.594 -33.781 1 91.06 645 SER B N 1
ATOM 11142 C CA . SER B 1 645 ? -4.188 -11.312 -34.344 1 91.06 645 SER B CA 1
ATOM 11143 C C . SER B 1 645 ? -5.305 -11.727 -33.406 1 91.06 645 SER B C 1
ATOM 11145 O O . SER B 1 645 ? -6.398 -11.156 -33.438 1 91.06 645 SER B O 1
ATOM 11147 N N . ARG B 1 646 ? -5.078 -12.727 -32.625 1 92.06 646 ARG B N 1
ATOM 11148 C CA . ARG B 1 646 ? -5.996 -13.18 -31.594 1 92.06 646 ARG B CA 1
ATOM 11149 C C . ARG B 1 646 ? -5.238 -13.641 -30.359 1 92.06 646 ARG B C 1
ATOM 11151 O O . ARG B 1 646 ? -5.152 -14.836 -30.078 1 92.06 646 ARG B O 1
ATOM 11158 N N . PRO B 1 647 ? -4.895 -12.703 -29.594 1 92.56 647 PRO B N 1
ATOM 11159 C CA . PRO B 1 647 ? -3.992 -13.008 -28.484 1 92.56 647 PRO B CA 1
ATOM 11160 C C . PRO B 1 647 ? -4.656 -13.867 -27.406 1 92.56 647 PRO B C 1
ATOM 11162 O O . PRO B 1 647 ? -5.879 -13.852 -27.266 1 92.56 647 PRO B O 1
ATOM 11165 N N . LEU B 1 648 ? -3.873 -14.727 -26.734 1 93.62 648 LEU B N 1
ATOM 11166 C CA . LEU B 1 648 ? -4.254 -15.398 -25.5 1 93.62 648 LEU B CA 1
ATOM 11167 C C . LEU B 1 648 ? -4.051 -14.492 -24.281 1 93.62 648 LEU B C 1
ATOM 11169 O O . LEU B 1 648 ? -3.6 -13.352 -24.438 1 93.62 648 LEU B O 1
ATOM 11173 N N . TRP B 1 649 ? -4.52 -14.984 -23.156 1 91.56 649 TRP B N 1
ATOM 11174 C CA . TRP B 1 649 ? -4.316 -14.219 -21.922 1 91.56 649 TRP B CA 1
ATOM 11175 C C . TRP B 1 649 ? -3.639 -15.07 -20.859 1 91.56 649 TRP B C 1
ATOM 11177 O O . TRP B 1 649 ? -3.977 -16.25 -20.688 1 91.56 649 TRP B O 1
ATOM 11187 N N . TYR B 1 650 ? -2.723 -14.43 -20.219 1 91.56 650 TYR B N 1
ATOM 11188 C CA . TYR B 1 650 ? -2.123 -15.086 -19.062 1 91.56 650 TYR B CA 1
ATOM 11189 C C . TYR B 1 650 ? -2.713 -14.547 -17.766 1 91.56 650 TYR B C 1
ATOM 11191 O O . TYR B 1 650 ? -2.293 -13.492 -17.281 1 91.56 650 TYR B O 1
ATOM 11199 N N . ASP B 1 651 ? -3.646 -15.297 -17.203 1 87.38 651 ASP B N 1
ATOM 11200 C CA . ASP B 1 651 ? -4.184 -15.086 -15.859 1 87.38 651 ASP B CA 1
ATOM 11201 C C . ASP B 1 651 ? -4.672 -13.656 -15.672 1 87.38 651 ASP B C 1
ATOM 11203 O O . ASP B 1 651 ? -4.52 -13.07 -14.594 1 87.38 651 ASP B O 1
ATOM 11207 N N . GLY B 1 652 ? -5.035 -13.023 -16.719 1 85.56 652 GLY B N 1
ATOM 11208 C CA . GLY B 1 652 ? -5.508 -11.648 -16.656 1 85.56 652 GLY B CA 1
ATOM 11209 C C . GLY B 1 652 ? -4.387 -10.641 -16.5 1 85.56 652 GLY B C 1
ATOM 11210 O O . GLY B 1 652 ? -4.641 -9.445 -16.312 1 85.56 652 GLY B O 1
ATOM 11211 N N . ILE B 1 653 ? -3.203 -10.992 -16.562 1 83.44 653 ILE B N 1
ATOM 11212 C CA . ILE B 1 653 ? -2.047 -10.141 -16.312 1 83.44 653 ILE B CA 1
ATOM 11213 C C . ILE B 1 653 ? -1.604 -9.469 -17.609 1 83.44 653 ILE B C 1
ATOM 11215 O O . ILE B 1 653 ? -1.413 -8.25 -17.641 1 83.44 653 ILE B O 1
ATOM 11219 N N . PHE B 1 654 ? -1.464 -10.297 -18.703 1 85.06 654 PHE B N 1
ATOM 11220 C CA . PHE B 1 654 ? -1.061 -9.695 -19.969 1 85.06 654 PHE B CA 1
ATOM 11221 C C . PHE B 1 654 ? -1.583 -10.508 -21.141 1 85.06 654 PHE B C 1
ATOM 11223 O O . PHE B 1 654 ? -1.875 -11.695 -21 1 85.06 654 PHE B O 1
ATOM 11230 N N . GLU B 1 655 ? -1.563 -9.844 -22.266 1 90.19 655 GLU B N 1
ATOM 11231 C CA . GLU B 1 655 ? -1.935 -10.484 -23.531 1 90.19 655 GLU B CA 1
ATOM 11232 C C . GLU B 1 655 ? -0.747 -11.219 -24.141 1 90.19 655 GLU B C 1
ATOM 11234 O O . GLU B 1 655 ? 0.346 -10.656 -24.25 1 90.19 655 GLU B O 1
ATOM 11239 N N . VAL B 1 656 ? -0.982 -12.453 -24.453 1 94.19 656 VAL B N 1
ATOM 11240 C CA . VAL B 1 656 ? 0.046 -13.266 -25.094 1 94.19 656 VAL B CA 1
ATOM 11241 C C . VAL B 1 656 ? -0.044 -13.117 -26.609 1 94.19 656 VAL B C 1
ATOM 11243 O O . VAL B 1 656 ? -1.061 -13.461 -27.219 1 94.19 656 VAL B O 1
ATOM 11246 N N . VAL B 1 657 ? 1.055 -12.648 -27.219 1 95.44 657 VAL B N 1
ATOM 11247 C CA . VAL B 1 657 ? 0.978 -12.383 -28.656 1 95.44 657 VAL B CA 1
ATOM 11248 C C . VAL B 1 657 ? 1.955 -13.289 -29.406 1 95.44 657 VAL B C 1
ATOM 11250 O O . VAL B 1 657 ? 1.906 -13.391 -30.625 1 95.44 657 VAL B O 1
ATOM 11253 N N . HIS B 1 658 ? 2.789 -13.914 -28.672 1 96.56 658 HIS B N 1
ATOM 11254 C CA . HIS B 1 658 ? 3.822 -14.742 -29.281 1 96.56 658 HIS B CA 1
ATOM 11255 C C . HIS B 1 658 ? 4.109 -15.977 -28.438 1 96.56 658 HIS B C 1
ATOM 11257 O O . HIS B 1 658 ? 4.148 -15.891 -27.203 1 96.56 658 HIS B O 1
ATOM 11263 N N . LEU B 1 659 ? 4.32 -17.141 -29.125 1 97.69 659 LEU B N 1
ATOM 11264 C CA . LEU B 1 659 ? 4.625 -18.391 -28.438 1 97.69 659 LEU B CA 1
ATOM 11265 C C . LEU B 1 659 ? 5.926 -18.984 -28.953 1 97.69 659 LEU B C 1
ATOM 11267 O O . LEU B 1 659 ? 6.121 -19.109 -30.172 1 97.69 659 LEU B O 1
ATOM 11271 N N . LEU B 1 660 ? 6.855 -19.219 -28.078 1 97.75 660 LEU B N 1
ATOM 11272 C CA . LEU B 1 660 ? 8.031 -20.031 -28.375 1 97.75 660 LEU B CA 1
ATOM 11273 C C . LEU B 1 660 ? 7.789 -21.484 -27.984 1 97.75 660 LEU B C 1
ATOM 11275 O O . LEU B 1 660 ? 7.52 -21.781 -26.828 1 97.75 660 LEU B O 1
ATOM 11279 N N . LEU B 1 661 ? 7.883 -22.422 -28.938 1 98.12 661 LEU B N 1
ATOM 11280 C CA . LEU B 1 661 ? 7.496 -23.812 -28.75 1 98.12 661 LEU B CA 1
ATOM 11281 C C . LEU B 1 661 ? 8.695 -24.672 -28.344 1 98.12 661 LEU B C 1
ATOM 11283 O O . LEU B 1 661 ? 9.625 -24.844 -29.141 1 98.12 661 LEU B O 1
ATOM 11287 N N . LEU B 1 662 ? 8.617 -25.203 -27.125 1 97.81 662 LEU B N 1
ATOM 11288 C CA . LEU B 1 662 ? 9.75 -25.906 -26.547 1 97.81 662 LEU B CA 1
ATOM 11289 C C . LEU B 1 662 ? 9.328 -27.266 -26.031 1 97.81 662 LEU B C 1
ATOM 11291 O O . LEU B 1 662 ? 8.195 -27.438 -25.562 1 97.81 662 LEU B O 1
ATOM 11295 N N . GLY B 1 663 ? 10.25 -28.188 -26.156 1 96.94 663 GLY B N 1
ATOM 11296 C CA . GLY B 1 663 ? 10.023 -29.453 -25.469 1 96.94 663 GLY B CA 1
ATOM 11297 C C . GLY B 1 663 ? 10.039 -29.312 -23.953 1 96.94 663 GLY B C 1
ATOM 11298 O O . GLY B 1 663 ? 10.719 -28.438 -23.406 1 96.94 663 GLY B O 1
ATOM 11299 N N . HIS B 1 664 ? 9.25 -30.172 -23.312 1 96.19 664 HIS B N 1
ATOM 11300 C CA . HIS B 1 664 ? 9.219 -30.172 -21.859 1 96.19 664 HIS B CA 1
ATOM 11301 C C . HIS B 1 664 ? 10.547 -30.656 -21.281 1 96.19 664 HIS B C 1
ATOM 11303 O O . HIS B 1 664 ? 10.969 -31.781 -21.531 1 96.19 664 HIS B O 1
ATOM 11309 N N . ALA B 1 665 ? 11.164 -29.844 -20.516 1 95.06 665 ALA B N 1
ATOM 11310 C CA . ALA B 1 665 ? 12.523 -30.109 -20.062 1 95.06 665 ALA B CA 1
ATOM 11311 C C . ALA B 1 665 ? 12.508 -31.016 -18.828 1 95.06 665 ALA B C 1
ATOM 11313 O O . ALA B 1 665 ? 13.539 -31.594 -18.453 1 95.06 665 ALA B O 1
ATOM 11314 N N . GLY B 1 666 ? 11.422 -31.156 -18.234 1 93 666 GLY B N 1
ATOM 11315 C CA . GLY B 1 666 ? 11.344 -31.969 -17.016 1 93 666 GLY B CA 1
ATOM 11316 C C . GLY B 1 666 ? 10.992 -31.156 -15.781 1 93 666 GLY B C 1
ATOM 11317 O O . GLY B 1 666 ? 10.117 -30.297 -15.828 1 93 666 GLY B O 1
ATOM 11318 N N . ARG B 1 667 ? 11.617 -31.656 -14.641 1 90.25 667 ARG B N 1
ATOM 11319 C CA . ARG B 1 667 ? 11.359 -31 -13.359 1 90.25 667 ARG B CA 1
ATOM 11320 C C . ARG B 1 667 ? 12.562 -30.188 -12.906 1 90.25 667 ARG B C 1
ATOM 11322 O O . ARG B 1 667 ? 13.711 -30.594 -13.117 1 90.25 667 ARG B O 1
ATOM 11329 N N . LEU B 1 668 ? 12.242 -29.094 -12.242 1 90.06 668 LEU B N 1
ATOM 11330 C CA . LEU B 1 668 ? 13.336 -28.297 -11.695 1 90.06 668 LEU B CA 1
ATOM 11331 C C . LEU B 1 668 ? 14.227 -29.141 -10.781 1 90.06 668 LEU B C 1
ATOM 11333 O O . LEU B 1 668 ? 13.727 -29.906 -9.961 1 90.06 668 LEU B O 1
ATOM 11337 N N . VAL B 1 669 ? 15.523 -28.953 -10.938 1 89.06 669 VAL B N 1
ATOM 11338 C CA . VAL B 1 669 ? 16.484 -29.75 -10.188 1 89.06 669 VAL B CA 1
ATOM 11339 C C . VAL B 1 669 ? 16.266 -29.562 -8.688 1 89.06 669 VAL B C 1
ATOM 11341 O O . VAL B 1 669 ? 16.359 -30.516 -7.91 1 89.06 669 VAL B O 1
ATOM 11344 N N . LYS B 1 670 ? 15.961 -28.359 -8.211 1 83 670 LYS B N 1
ATOM 11345 C CA . LYS B 1 670 ? 15.781 -28.062 -6.793 1 83 670 LYS B CA 1
ATOM 11346 C C . LYS B 1 670 ? 14.609 -28.844 -6.207 1 83 670 LYS B C 1
ATOM 11348 O O . LYS B 1 670 ? 14.617 -29.188 -5.023 1 83 670 LYS B O 1
ATOM 11353 N N . PHE B 1 671 ? 13.664 -29.094 -7.004 1 81.81 671 PHE B N 1
ATOM 11354 C CA . PHE B 1 671 ? 12.5 -29.812 -6.516 1 81.81 671 PHE B CA 1
ATOM 11355 C C . PHE B 1 671 ? 12.695 -31.312 -6.645 1 81.81 671 PHE B C 1
ATOM 11357 O O . PHE B 1 671 ? 12.18 -32.094 -5.832 1 81.81 671 PHE B O 1
ATOM 11364 N N . HIS B 1 672 ? 13.359 -31.688 -7.695 1 81.69 672 HIS B N 1
ATOM 11365 C CA . HIS B 1 672 ? 13.633 -33.125 -7.902 1 81.69 672 HIS B CA 1
ATOM 11366 C C . HIS B 1 672 ? 14.594 -33.656 -6.852 1 81.69 672 HIS B C 1
ATOM 11368 O O . HIS B 1 672 ? 14.352 -34.688 -6.254 1 81.69 672 HIS B O 1
ATOM 11374 N N . ALA B 1 673 ? 15.656 -33 -6.688 1 79.25 673 ALA B N 1
ATOM 11375 C CA . ALA B 1 673 ? 16.703 -33.406 -5.758 1 79.25 673 ALA B CA 1
ATOM 11376 C C . ALA B 1 673 ? 16.359 -33.031 -4.324 1 79.25 673 ALA B C 1
ATOM 11378 O O . ALA B 1 673 ? 16.719 -33.719 -3.379 1 79.25 673 ALA B O 1
ATOM 11379 N N . GLY B 1 674 ? 15.531 -32.125 -4.094 1 73.12 674 GLY B N 1
ATOM 11380 C CA . GLY B 1 674 ? 15.398 -31.484 -2.793 1 73.12 674 GLY B CA 1
ATOM 11381 C C . GLY B 1 674 ? 16.469 -30.438 -2.533 1 73.12 674 GLY B C 1
ATOM 11382 O O . GLY B 1 674 ? 17.594 -30.547 -3.053 1 73.12 674 GLY B O 1
ATOM 11383 N N . ALA B 1 675 ? 16.203 -29.5 -1.836 1 65.12 675 ALA B N 1
ATOM 11384 C CA . ALA B 1 675 ? 17.062 -28.344 -1.61 1 65.12 675 ALA B CA 1
ATOM 11385 C C . ALA B 1 675 ? 18.422 -28.75 -1.041 1 65.12 675 ALA B C 1
ATOM 11387 O O . ALA B 1 675 ? 19.453 -28.141 -1.342 1 65.12 675 ALA B O 1
ATOM 11388 N N . ASN B 1 676 ? 18.516 -29.844 -0.462 1 69 676 ASN B N 1
ATOM 11389 C CA . ASN B 1 676 ? 19.734 -30.234 0.233 1 69 676 ASN B CA 1
ATOM 11390 C C . ASN B 1 676 ? 20.578 -31.156 -0.618 1 69 676 ASN B C 1
ATOM 11392 O O . ASN B 1 676 ? 21.734 -31.469 -0.265 1 69 676 ASN B O 1
ATOM 11396 N N . ASN B 1 677 ? 20.141 -31.5 -1.803 1 81.38 677 ASN B N 1
ATOM 11397 C CA . ASN B 1 677 ? 20.875 -32.5 -2.592 1 81.38 677 ASN B CA 1
ATOM 11398 C C . ASN B 1 677 ? 21.219 -31.953 -3.979 1 81.38 677 ASN B C 1
ATOM 11400 O O . ASN B 1 677 ? 21.391 -32.719 -4.922 1 81.38 677 ASN B O 1
ATOM 11404 N N . LEU B 1 678 ? 21.281 -30.703 -4.102 1 84.56 678 LEU B N 1
ATOM 11405 C CA . LEU B 1 678 ? 21.578 -30.078 -5.383 1 84.56 678 LEU B CA 1
ATOM 11406 C C . LEU B 1 678 ? 22.969 -30.484 -5.871 1 84.56 678 LEU B C 1
ATOM 11408 O O . LEU B 1 678 ? 23.203 -30.578 -7.078 1 84.56 678 LEU B O 1
ATOM 11412 N N . ARG B 1 679 ? 23.875 -30.766 -4.949 1 85.38 679 ARG B N 1
ATOM 11413 C CA . ARG B 1 679 ? 25.266 -31.078 -5.238 1 85.38 679 ARG B CA 1
ATOM 11414 C C . ARG B 1 679 ? 25.375 -32.344 -6.074 1 85.38 679 ARG B C 1
ATOM 11416 O O . ARG B 1 679 ? 26.297 -32.5 -6.887 1 85.38 679 ARG B O 1
ATOM 11423 N N . ASP B 1 680 ? 24.469 -33.219 -5.961 1 88 680 ASP B N 1
ATOM 11424 C CA . ASP B 1 680 ? 24.5 -34.5 -6.66 1 88 680 ASP B CA 1
ATOM 11425 C C . ASP B 1 680 ? 24.25 -34.312 -8.156 1 88 680 ASP B C 1
ATOM 11427 O O . ASP B 1 680 ? 24.594 -35.188 -8.961 1 88 680 ASP B O 1
ATOM 11431 N N . PHE B 1 681 ? 23.75 -33.219 -8.516 1 92.19 681 PHE B N 1
ATOM 11432 C CA . PHE B 1 681 ? 23.375 -33 -9.906 1 92.19 681 PHE B CA 1
ATOM 11433 C C . PHE B 1 681 ? 24.344 -32 -10.562 1 92.19 681 PHE B C 1
ATOM 11435 O O . PHE B 1 681 ? 24.234 -31.719 -11.758 1 92.19 681 PHE B O 1
ATOM 11442 N N . ALA B 1 682 ? 25.328 -31.531 -9.812 1 91.5 682 ALA B N 1
ATOM 11443 C CA . ALA B 1 682 ? 26.281 -30.531 -10.297 1 91.5 682 ALA B CA 1
ATOM 11444 C C . ALA B 1 682 ? 27.078 -31.062 -11.477 1 91.5 682 ALA B C 1
ATOM 11446 O O . ALA B 1 682 ? 27.281 -30.359 -12.469 1 91.5 682 ALA B O 1
ATOM 11447 N N . PRO B 1 683 ? 27.547 -32.344 -11.438 1 92.19 683 PRO B N 1
ATOM 11448 C CA . PRO B 1 683 ? 28.312 -32.844 -12.586 1 92.19 683 PRO B CA 1
ATOM 11449 C C . PRO B 1 683 ? 27.484 -32.875 -13.875 1 92.19 683 PRO B C 1
ATOM 11451 O O . PRO B 1 683 ? 28.016 -32.5 -14.938 1 92.19 683 PRO B O 1
ATOM 11454 N N . SER B 1 684 ? 26.297 -33.281 -13.719 1 93.88 684 SER B N 1
ATOM 11455 C CA . SER B 1 684 ? 25.422 -33.312 -14.883 1 93.88 684 SER B CA 1
ATOM 11456 C C . SER B 1 684 ? 25.203 -31.906 -15.43 1 93.88 684 SER B C 1
ATOM 11458 O O . SER B 1 684 ? 25.172 -31.703 -16.641 1 93.88 684 SER B O 1
ATOM 11460 N N . ALA B 1 685 ? 25 -30.984 -14.547 1 95.06 685 ALA B N 1
ATOM 11461 C CA . ALA B 1 685 ? 24.797 -29.594 -14.945 1 95.06 685 ALA B CA 1
ATOM 11462 C C . ALA B 1 685 ? 26.047 -29.047 -15.656 1 95.06 685 ALA B C 1
ATOM 11464 O O . ALA B 1 685 ? 25.938 -28.344 -16.656 1 95.06 685 ALA B O 1
ATOM 11465 N N . CYS B 1 686 ? 27.156 -29.406 -15.133 1 94.38 686 CYS B N 1
ATOM 11466 C CA . CYS B 1 686 ? 28.406 -28.938 -15.719 1 94.38 686 CYS B CA 1
ATOM 11467 C C . CYS B 1 686 ? 28.625 -29.547 -17.094 1 94.38 686 CYS B C 1
ATOM 11469 O O . CYS B 1 686 ? 29.125 -28.891 -18.016 1 94.38 686 CYS B O 1
ATOM 11471 N N . GLU B 1 687 ? 28.281 -30.766 -17.219 1 95.19 687 GLU B N 1
ATOM 11472 C CA . GLU B 1 687 ? 28.359 -31.422 -18.516 1 95.19 687 GLU B CA 1
ATOM 11473 C C . GLU B 1 687 ? 27.516 -30.719 -19.562 1 95.19 687 GLU B C 1
ATOM 11475 O O . GLU B 1 687 ? 27.953 -30.484 -20.688 1 95.19 687 GLU B O 1
ATOM 11480 N N . SER B 1 688 ? 26.312 -30.438 -19.188 1 96.5 688 SER B N 1
ATOM 11481 C CA . SER B 1 688 ? 25.422 -29.734 -20.094 1 96.5 688 SER B CA 1
ATOM 11482 C C . SER B 1 688 ? 25.969 -28.359 -20.453 1 96.5 688 SER B C 1
ATOM 11484 O O . SER B 1 688 ? 25.875 -27.938 -21.609 1 96.5 688 SER B O 1
ATOM 11486 N N . LEU B 1 689 ? 26.484 -27.672 -19.484 1 95.38 689 LEU B N 1
ATOM 11487 C CA . LEU B 1 689 ? 27.047 -26.359 -19.734 1 95.38 689 LEU B CA 1
ATOM 11488 C C . LEU B 1 689 ? 28.25 -26.438 -20.672 1 95.38 689 LEU B C 1
ATOM 11490 O O . LEU B 1 689 ? 28.453 -25.562 -21.516 1 95.38 689 LEU B O 1
ATOM 11494 N N . ARG B 1 690 ? 29.047 -27.453 -20.5 1 95.25 690 ARG B N 1
ATOM 11495 C CA . ARG B 1 690 ? 30.188 -27.641 -21.391 1 95.25 690 ARG B CA 1
ATOM 11496 C C . ARG B 1 690 ? 29.734 -27.906 -22.828 1 95.25 690 ARG B C 1
ATOM 11498 O O . ARG B 1 690 ? 30.391 -27.469 -23.781 1 95.25 690 ARG B O 1
ATOM 11505 N N . ALA B 1 691 ? 28.703 -28.656 -22.906 1 96.56 691 ALA B N 1
ATOM 11506 C CA . ALA B 1 691 ? 28.156 -28.891 -24.234 1 96.56 691 ALA B CA 1
ATOM 11507 C C . ALA B 1 691 ? 27.719 -27.594 -24.891 1 96.56 691 ALA B C 1
ATOM 11509 O O . ALA B 1 691 ? 27.891 -27.406 -26.094 1 96.56 691 ALA B O 1
ATOM 11510 N N . ILE B 1 692 ? 27.094 -26.703 -24.188 1 96.44 692 ILE B N 1
ATOM 11511 C CA . ILE B 1 692 ? 26.688 -25.391 -24.672 1 96.44 692 ILE B CA 1
ATOM 11512 C C . ILE B 1 692 ? 27.906 -24.578 -25.062 1 96.44 692 ILE B C 1
ATOM 11514 O O . ILE B 1 692 ? 27.938 -23.938 -26.109 1 96.44 692 ILE B O 1
ATOM 11518 N N . HIS B 1 693 ? 28.906 -24.672 -24.219 1 94.81 693 HIS B N 1
ATOM 11519 C CA . HIS B 1 693 ? 30.156 -23.938 -24.469 1 94.81 693 HIS B CA 1
ATOM 11520 C C . HIS B 1 693 ? 30.844 -24.438 -25.734 1 94.81 693 HIS B C 1
ATOM 11522 O O . HIS B 1 693 ? 31.469 -23.641 -26.453 1 94.81 693 HIS B O 1
ATOM 11528 N N . LYS B 1 694 ? 30.781 -25.672 -25.938 1 94.44 694 LYS B N 1
ATOM 11529 C CA . LYS B 1 694 ? 31.391 -26.266 -27.125 1 94.44 694 LYS B CA 1
ATOM 11530 C C . LYS B 1 694 ? 30.766 -25.688 -28.406 1 94.44 694 LYS B C 1
ATOM 11532 O O . LYS B 1 694 ? 31.391 -25.688 -29.469 1 94.44 694 LYS B O 1
ATOM 11537 N N . GLN B 1 695 ? 29.547 -25.234 -28.266 1 94.88 695 GLN B N 1
ATOM 11538 C CA . GLN B 1 695 ? 28.891 -24.562 -29.375 1 94.88 695 GLN B CA 1
ATOM 11539 C C . GLN B 1 695 ? 29.188 -23.062 -29.359 1 94.88 695 GLN B C 1
ATOM 11541 O O . GLN B 1 695 ? 28.5 -22.281 -30.031 1 94.88 695 GLN B O 1
ATOM 11546 N N . HIS B 1 696 ? 30.047 -22.609 -28.516 1 93.56 696 HIS B N 1
ATOM 11547 C CA . HIS B 1 696 ? 30.516 -21.234 -28.406 1 93.56 696 HIS B CA 1
ATOM 11548 C C . HIS B 1 696 ? 29.391 -20.312 -27.891 1 93.56 696 HIS B C 1
ATOM 11550 O O . HIS B 1 696 ? 29.234 -19.203 -28.406 1 93.56 696 HIS B O 1
ATOM 11556 N N . ALA B 1 697 ? 28.641 -20.859 -27.062 1 94.12 697 ALA B N 1
ATOM 11557 C CA . ALA B 1 697 ? 27.578 -20.047 -26.484 1 94.12 697 ALA B CA 1
ATOM 11558 C C . ALA B 1 697 ? 27.719 -19.969 -24.969 1 94.12 697 ALA B C 1
ATOM 11560 O O . ALA B 1 697 ? 28.031 -20.969 -24.312 1 94.12 697 ALA B O 1
ATOM 11561 N N . LEU B 1 698 ? 27.547 -18.75 -24.422 1 92.81 698 LEU B N 1
ATOM 11562 C CA . LEU B 1 698 ? 27.406 -18.531 -23 1 92.81 698 LEU B CA 1
ATOM 11563 C C . LEU B 1 698 ? 25.938 -18.453 -22.594 1 92.81 698 LEU B C 1
ATOM 11565 O O . LEU B 1 698 ? 25.156 -17.781 -23.266 1 92.81 698 LEU B O 1
ATOM 11569 N N . HIS B 1 699 ? 25.547 -19.172 -21.625 1 92 699 HIS B N 1
ATOM 11570 C CA . HIS B 1 699 ? 24.156 -19.109 -21.172 1 92 699 HIS B CA 1
ATOM 11571 C C . HIS B 1 699 ? 23.859 -17.797 -20.484 1 92 699 HIS B C 1
ATOM 11573 O O . HIS B 1 699 ? 22.812 -17.188 -20.719 1 92 699 HIS B O 1
ATOM 11579 N N . ARG B 1 700 ? 24.672 -17.375 -19.516 1 86.62 700 ARG B N 1
ATOM 11580 C CA . ARG B 1 700 ? 24.703 -16.109 -18.797 1 86.62 700 ARG B CA 1
ATOM 11581 C C . ARG B 1 700 ? 23.609 -16.047 -17.734 1 86.62 700 ARG B C 1
ATOM 11583 O O . ARG B 1 700 ? 23.5 -15.062 -17 1 86.62 700 ARG B O 1
ATOM 11590 N N . ASP B 1 701 ? 22.781 -17 -17.609 1 85.25 701 ASP B N 1
ATOM 11591 C CA . ASP B 1 701 ? 21.766 -17.062 -16.562 1 85.25 701 ASP B CA 1
ATOM 11592 C C . ASP B 1 701 ? 21.641 -18.484 -16.016 1 85.25 701 ASP B C 1
ATOM 11594 O O . ASP B 1 701 ? 20.531 -18.969 -15.82 1 85.25 701 ASP B O 1
ATOM 11598 N N . ALA B 1 702 ? 22.75 -19 -15.828 1 87.06 702 ALA B N 1
ATOM 11599 C CA . ALA B 1 702 ? 22.781 -20.391 -15.359 1 87.06 702 ALA B CA 1
ATOM 11600 C C . ALA B 1 702 ? 22.625 -20.453 -13.844 1 87.06 702 ALA B C 1
ATOM 11602 O O . ALA B 1 702 ? 23.594 -20.297 -13.102 1 87.06 702 ALA B O 1
ATOM 11603 N N . HIS B 1 703 ? 21.422 -20.656 -13.359 1 82.19 703 HIS B N 1
ATOM 11604 C CA . HIS B 1 703 ? 21.125 -20.828 -11.945 1 82.19 703 HIS B CA 1
ATOM 11605 C C . HIS B 1 703 ? 20.109 -21.953 -11.742 1 82.19 703 HIS B C 1
ATOM 11607 O O . HIS B 1 703 ? 19.562 -22.484 -12.703 1 82.19 703 HIS B O 1
ATOM 11613 N N . SER B 1 704 ? 19.844 -22.266 -10.531 1 81.94 704 SER B N 1
ATOM 11614 C CA . SER B 1 704 ? 19.031 -23.422 -10.203 1 81.94 704 SER B CA 1
ATOM 11615 C C . SER B 1 704 ? 17.609 -23.281 -10.766 1 81.94 704 SER B C 1
ATOM 11617 O O . SER B 1 704 ? 16.969 -24.281 -11.078 1 81.94 704 SER B O 1
ATOM 11619 N N . GLY B 1 705 ? 17.219 -22.109 -11.008 1 83.31 705 GLY B N 1
ATOM 11620 C CA . GLY B 1 705 ? 15.883 -21.875 -11.539 1 83.31 705 GLY B CA 1
ATOM 11621 C C . GLY B 1 705 ? 15.781 -22.156 -13.031 1 83.31 705 GLY B C 1
ATOM 11622 O O . GLY B 1 705 ? 14.672 -22.266 -13.57 1 83.31 705 GLY B O 1
ATOM 11623 N N . ASN B 1 706 ? 16.891 -22.391 -13.648 1 89.38 706 ASN B N 1
ATOM 11624 C CA . ASN B 1 706 ? 16.922 -22.656 -15.086 1 89.38 706 ASN B CA 1
ATOM 11625 C C . ASN B 1 706 ? 17.516 -24.016 -15.391 1 89.38 706 ASN B C 1
ATOM 11627 O O . ASN B 1 706 ? 17.953 -24.266 -16.516 1 89.38 706 ASN B O 1
ATOM 11631 N N . MET B 1 707 ? 17.594 -24.906 -14.383 1 92.31 707 MET B N 1
ATOM 11632 C CA . MET B 1 707 ? 18.094 -26.266 -14.523 1 92.31 707 MET B CA 1
ATOM 11633 C C . MET B 1 707 ? 17 -27.281 -14.266 1 92.31 707 MET B C 1
ATOM 11635 O O . MET B 1 707 ? 16.422 -27.328 -13.18 1 92.31 707 MET B O 1
ATOM 11639 N N . PHE B 1 708 ? 16.797 -28.078 -15.258 1 95 708 PHE B N 1
ATOM 11640 C CA . PHE B 1 708 ? 15.75 -29.078 -15.156 1 95 708 PHE B CA 1
ATOM 11641 C C . PHE B 1 708 ? 16.328 -30.484 -15.297 1 95 708 PHE B C 1
ATOM 11643 O O . PHE B 1 708 ? 17.25 -30.719 -16.078 1 95 708 PHE B O 1
ATOM 11650 N N . TRP B 1 709 ? 15.789 -31.359 -14.531 1 93.94 709 TRP B N 1
ATOM 11651 C CA . TRP B 1 709 ? 16.156 -32.781 -14.68 1 93.94 709 TRP B CA 1
ATOM 11652 C C . TRP B 1 709 ? 15.234 -33.469 -15.672 1 93.94 709 TRP B C 1
ATOM 11654 O O . TRP B 1 709 ? 14.031 -33.594 -15.422 1 93.94 709 TRP B O 1
ATOM 11664 N N . ASN B 1 710 ? 15.805 -33.906 -16.719 1 94.38 710 ASN B N 1
ATOM 11665 C CA . ASN B 1 710 ? 15.062 -34.656 -17.719 1 94.38 710 ASN B CA 1
ATOM 11666 C C . ASN B 1 710 ? 15.195 -36.156 -17.484 1 94.38 710 ASN B C 1
ATOM 11668 O O . ASN B 1 710 ? 16.281 -36.719 -17.656 1 94.38 710 ASN B O 1
ATOM 11672 N N . ALA B 1 711 ? 14.156 -36.781 -17.234 1 90.81 711 ALA B N 1
ATOM 11673 C CA . ALA B 1 711 ? 14.156 -38.188 -16.906 1 90.81 711 ALA B CA 1
ATOM 11674 C C . ALA B 1 711 ? 14.414 -39.031 -18.156 1 90.81 711 ALA B C 1
ATOM 11676 O O . ALA B 1 711 ? 14.984 -40.125 -18.062 1 90.81 711 ALA B O 1
ATOM 11677 N N . GLU B 1 712 ? 13.969 -38.594 -19.297 1 90.69 712 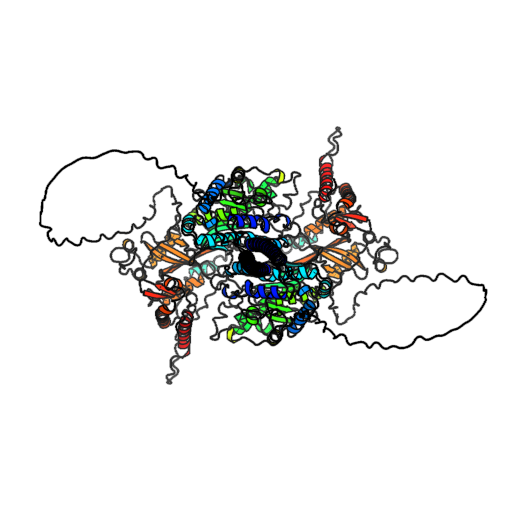GLU B N 1
ATOM 11678 C CA . GLU B 1 712 ? 14.172 -39.281 -20.562 1 90.69 712 GLU B CA 1
ATOM 11679 C C . GLU B 1 712 ? 15.664 -39.531 -20.828 1 90.69 712 GLU B C 1
ATOM 11681 O O . GLU B 1 712 ? 16.078 -40.656 -21.125 1 90.69 712 GLU B O 1
ATOM 11686 N N . ASN B 1 713 ? 16.422 -38.469 -20.625 1 91.31 713 ASN B N 1
ATOM 11687 C CA . ASN B 1 713 ? 17.844 -38.5 -20.938 1 91.31 713 ASN B CA 1
ATOM 11688 C C . ASN B 1 713 ? 18.688 -38.656 -19.688 1 91.31 713 ASN B C 1
ATOM 11690 O O . ASN B 1 713 ? 19.906 -38.875 -19.766 1 91.31 713 ASN B O 1
ATOM 11694 N N . LYS B 1 714 ? 18.109 -38.594 -18.516 1 92.12 714 LYS B N 1
ATOM 11695 C CA . LYS B 1 714 ? 18.812 -38.594 -17.234 1 92.12 714 LYS B CA 1
ATOM 11696 C C . LYS B 1 714 ? 19.938 -37.562 -17.234 1 92.12 714 LYS B C 1
ATOM 11698 O O . LYS B 1 714 ? 21.078 -37.875 -16.938 1 92.12 714 LYS B O 1
ATOM 11703 N N . GLN B 1 715 ? 19.516 -36.438 -17.641 1 93.5 715 GLN B N 1
ATOM 11704 C CA . GLN B 1 715 ? 20.453 -35.344 -17.812 1 93.5 715 GLN B CA 1
ATOM 11705 C C . GLN B 1 715 ? 19.812 -34 -17.391 1 93.5 715 GLN B C 1
ATOM 11707 O O . GLN B 1 715 ? 18.609 -33.812 -17.594 1 93.5 715 GLN B O 1
ATOM 11712 N N . VAL B 1 716 ? 20.719 -33.094 -16.781 1 95.38 716 VAL B N 1
ATOM 11713 C CA . VAL B 1 716 ? 20.266 -31.75 -16.516 1 95.38 716 VAL B CA 1
ATOM 11714 C C . VAL B 1 716 ? 20.172 -30.953 -17.812 1 95.38 716 VAL B C 1
ATOM 11716 O O . VAL B 1 716 ? 21.094 -31 -18.641 1 95.38 716 VAL B O 1
ATOM 11719 N N . MET B 1 717 ? 19.078 -30.344 -18.062 1 96.5 717 MET B N 1
ATOM 11720 C CA . MET B 1 717 ? 18.875 -29.469 -19.203 1 96.5 717 MET B CA 1
ATOM 11721 C C . MET B 1 717 ? 18.812 -28.016 -18.766 1 96.5 717 MET B C 1
ATOM 11723 O O . MET B 1 717 ? 18.219 -27.688 -17.734 1 96.5 717 MET B O 1
ATOM 11727 N N . PHE B 1 718 ? 19.469 -27.141 -19.484 1 96.19 718 PHE B N 1
ATOM 11728 C CA . PHE B 1 718 ? 19.359 -25.703 -19.25 1 96.19 718 PHE B CA 1
ATOM 11729 C C . PHE B 1 718 ? 18.266 -25.094 -20.125 1 96.19 718 PHE B C 1
ATOM 11731 O O . PHE B 1 718 ? 18.109 -25.484 -21.281 1 96.19 718 PHE B O 1
ATOM 11738 N N . VAL B 1 719 ? 17.469 -24.234 -19.547 1 95.19 719 VAL B N 1
ATOM 11739 C CA . VAL B 1 719 ? 16.422 -23.531 -20.281 1 95.19 719 VAL B CA 1
ATOM 11740 C C . VAL B 1 719 ? 16.672 -22.031 -20.188 1 95.19 719 VAL B C 1
ATOM 11742 O O . VAL B 1 719 ? 17.625 -21.578 -19.562 1 95.19 719 VAL B O 1
ATOM 11745 N N . ASP B 1 720 ? 15.93 -21.219 -20.891 1 91.69 720 ASP B N 1
ATOM 11746 C CA . ASP B 1 720 ? 15.891 -19.766 -20.844 1 91.69 720 ASP B CA 1
ATOM 11747 C C . ASP B 1 720 ? 17.172 -19.156 -21.391 1 91.69 720 ASP B C 1
ATOM 11749 O O . ASP B 1 720 ? 18.016 -18.688 -20.625 1 91.69 720 ASP B O 1
ATOM 11753 N N . PHE B 1 721 ? 17.297 -19.047 -22.641 1 94.56 721 PHE B N 1
ATOM 11754 C CA . PHE B 1 721 ? 18.484 -18.547 -23.312 1 94.56 721 PHE B CA 1
ATOM 11755 C C . PHE B 1 721 ? 18.281 -17.094 -23.75 1 94.56 721 PHE B C 1
ATOM 11757 O O . PHE B 1 721 ? 18.828 -16.672 -24.766 1 94.56 721 PHE B O 1
ATOM 11764 N N . GLU B 1 722 ? 17.422 -16.422 -23.047 1 88.31 722 GLU B N 1
ATOM 11765 C CA . GLU B 1 722 ? 17.125 -15.031 -23.391 1 88.31 722 GLU B CA 1
ATOM 11766 C C . GLU B 1 722 ? 18.375 -14.156 -23.234 1 88.31 722 GLU B C 1
ATOM 11768 O O . GLU B 1 722 ? 18.516 -13.141 -23.938 1 88.31 722 GLU B O 1
ATOM 11773 N N . ARG B 1 723 ? 19.234 -14.547 -22.391 1 83.75 723 ARG B N 1
ATOM 11774 C CA . ARG B 1 723 ? 20.406 -13.719 -22.109 1 83.75 723 ARG B CA 1
ATOM 11775 C C . ARG B 1 723 ? 21.672 -14.352 -22.656 1 83.75 723 ARG B C 1
ATOM 11777 O O . ARG B 1 723 ? 22.766 -13.844 -22.438 1 83.75 723 ARG B O 1
ATOM 11784 N N . ALA B 1 724 ? 21.531 -15.398 -23.359 1 90.81 724 ALA B N 1
ATOM 11785 C CA . ALA B 1 724 ? 22.688 -16.125 -23.891 1 90.81 724 ALA B CA 1
ATOM 11786 C C . ALA B 1 724 ? 23.422 -15.289 -24.938 1 90.81 724 ALA B C 1
ATOM 11788 O O . ALA B 1 724 ? 22.859 -14.336 -25.484 1 90.81 724 ALA B O 1
ATOM 11789 N N . ARG B 1 725 ? 24.703 -15.617 -25.062 1 90.06 725 ARG B N 1
ATOM 11790 C CA . ARG B 1 725 ? 25.531 -14.898 -26.031 1 90.06 725 ARG B CA 1
ATOM 11791 C C . ARG B 1 725 ? 26.438 -15.859 -26.797 1 90.06 725 ARG B C 1
ATOM 11793 O O . ARG B 1 725 ? 27.078 -16.719 -26.188 1 90.06 725 ARG B O 1
ATOM 11800 N N . VAL B 1 726 ? 26.406 -15.719 -28.094 1 90.69 726 VAL B N 1
ATOM 11801 C CA . VAL B 1 726 ? 27.312 -16.5 -28.922 1 90.69 726 VAL B CA 1
ATOM 11802 C C . VAL B 1 726 ? 28.672 -15.797 -29.016 1 90.69 726 VAL B C 1
ATOM 11804 O O . VAL B 1 726 ? 28.734 -14.609 -29.344 1 90.69 726 VAL B O 1
ATOM 11807 N N . VAL B 1 727 ? 29.688 -16.422 -28.562 1 82.69 727 VAL B N 1
ATOM 11808 C CA . VAL B 1 727 ? 31.031 -15.852 -28.562 1 82.69 727 VAL B CA 1
ATOM 11809 C C . VAL B 1 727 ? 31.719 -16.172 -29.891 1 82.69 727 VAL B C 1
ATOM 11811 O O . VAL B 1 727 ? 31.766 -17.328 -30.312 1 82.69 727 VAL B O 1
ATOM 11814 N N . ASN B 1 728 ? 31.844 -15.148 -30.891 1 68.25 728 ASN B N 1
ATOM 11815 C CA . ASN B 1 728 ? 32.531 -15.336 -32.156 1 68.25 728 ASN B CA 1
ATOM 11816 C C . ASN B 1 728 ? 34.031 -15.562 -31.938 1 68.25 728 ASN B C 1
ATOM 11818 O O . ASN B 1 728 ? 34.656 -14.883 -31.125 1 68.25 728 ASN B O 1
ATOM 11822 N N . SER B 1 729 ? 34.438 -16.672 -32.344 1 54.75 729 SER B N 1
ATOM 11823 C CA . SER B 1 729 ? 35.875 -16.844 -32.5 1 54.75 729 SER B CA 1
ATOM 11824 C C . SER B 1 729 ? 36.406 -15.922 -33.594 1 54.75 729 SER B C 1
ATOM 11826 O O . SER B 1 729 ? 36.156 -16.141 -34.781 1 54.75 729 SER B O 1
ATOM 11828 N N . GLY B 1 730 ? 36.281 -14.742 -33.812 1 42.34 730 GLY B N 1
ATOM 11829 C CA . GLY B 1 730 ? 36.938 -13.969 -34.875 1 42.34 730 GLY B CA 1
ATOM 11830 C C . GLY B 1 730 ? 38.281 -14.531 -35.281 1 42.34 730 GLY B C 1
ATOM 11831 O O . GLY B 1 730 ? 38.938 -15.203 -34.5 1 42.34 730 GLY B O 1
ATOM 11832 N N . LYS B 1 731 ? 38.438 -14.383 -36.844 1 37.75 731 LYS B N 1
ATOM 11833 C CA . LYS B 1 731 ? 39.688 -14.461 -37.625 1 37.75 731 LYS B CA 1
ATOM 11834 C C . LYS B 1 731 ? 40.781 -13.602 -37 1 37.75 731 LYS B C 1
ATOM 11836 O O . LYS B 1 731 ? 40.562 -12.406 -36.781 1 37.75 731 LYS B O 1
ATOM 11841 N N . THR B 1 732 ? 41.688 -14.016 -36.344 1 35.72 732 THR B N 1
ATOM 11842 C CA . THR B 1 732 ? 42.938 -13.344 -36.562 1 35.72 732 THR B CA 1
ATOM 11843 C C . THR B 1 732 ? 43.094 -12.922 -38.031 1 35.72 732 THR B C 1
ATOM 11845 O O . THR B 1 732 ? 42.938 -13.734 -38.938 1 35.72 732 THR B O 1
ATOM 11848 N N . LYS B 1 733 ? 42.938 -11.836 -38.562 1 33.19 733 LYS B N 1
ATOM 11849 C CA . LYS B 1 733 ? 43.844 -11.492 -39.625 1 33.19 733 LYS B CA 1
ATOM 11850 C C . LYS B 1 733 ? 45.219 -12.164 -39.438 1 33.19 733 LYS B C 1
ATOM 11852 O O . LYS B 1 733 ? 45.781 -12.078 -38.375 1 33.19 733 LYS B O 1
ATOM 11857 N N . LYS B 1 734 ? 45.5 -13.055 -40.406 1 28.42 734 LYS B N 1
ATOM 11858 C CA . LYS B 1 734 ? 46.875 -13.414 -40.75 1 28.42 734 LYS B CA 1
ATOM 11859 C C . LYS B 1 734 ? 47.781 -12.172 -40.812 1 28.42 734 LYS B C 1
ATOM 11861 O O . LYS B 1 734 ? 47.812 -11.469 -41.812 1 28.42 734 LYS B O 1
ATOM 11866 N N . ARG B 1 735 ? 47.969 -11.195 -40.094 1 29.77 735 ARG B N 1
ATOM 11867 C CA . ARG B 1 735 ? 49.375 -10.82 -40.344 1 29.77 735 ARG B CA 1
ATOM 11868 C C . ARG B 1 735 ? 50.281 -12.031 -40.281 1 29.77 735 ARG B C 1
ATOM 11870 O O . ARG B 1 735 ? 49.938 -13.031 -39.625 1 29.77 735 ARG B O 1
ATOM 11877 N N . LYS B 1 736 ? 51.531 -11.906 -40.938 1 29.08 736 LYS B N 1
ATOM 11878 C CA . LYS B 1 736 ? 52.594 -12.891 -41.062 1 29.08 736 LYS B CA 1
ATOM 11879 C C . LYS B 1 736 ? 52.625 -13.836 -39.875 1 29.08 736 LYS B C 1
ATOM 11881 O O . LYS B 1 736 ? 52.031 -13.547 -38.844 1 29.08 736 LYS B O 1
ATOM 11886 N N . ARG B 1 737 ? 53.812 -14.359 -39.594 1 28.86 737 ARG B N 1
ATOM 11887 C CA . ARG B 1 737 ? 54.375 -15.586 -39.031 1 28.86 737 ARG B CA 1
ATOM 11888 C C . ARG B 1 737 ? 53.906 -15.797 -37.594 1 28.86 737 ARG B C 1
ATOM 11890 O O . ARG B 1 737 ? 54.031 -16.906 -37.062 1 28.86 737 ARG B O 1
ATOM 11897 N N . GLY B 1 738 ? 53.969 -14.797 -36.719 1 28.53 738 GLY B N 1
ATOM 11898 C CA . GLY B 1 738 ? 54.156 -15.383 -35.406 1 28.53 738 GLY B CA 1
ATOM 11899 C C . GLY B 1 738 ? 52.875 -15.922 -34.812 1 28.53 738 GLY B C 1
ATOM 11900 O O . GLY B 1 738 ? 51.781 -15.383 -35.062 1 28.53 738 GLY B O 1
ATOM 11901 N N . THR B 1 739 ? 52.594 -17.234 -34.656 1 28.25 739 THR B N 1
ATOM 11902 C CA . THR B 1 739 ? 51.625 -18.172 -34.125 1 28.25 739 THR B CA 1
ATOM 11903 C C . THR B 1 739 ? 50.938 -17.609 -32.906 1 28.25 739 THR B C 1
ATOM 11905 O O . THR B 1 739 ? 51.469 -17.672 -31.797 1 28.25 739 THR B O 1
ATOM 11908 N N . LEU B 1 740 ? 50.438 -16.312 -32.969 1 30.25 740 LEU B N 1
ATOM 11909 C CA . LEU B 1 740 ? 49.938 -16.031 -31.625 1 30.25 740 LEU B CA 1
ATOM 11910 C C . LEU B 1 740 ? 48.688 -16.828 -31.312 1 30.25 740 LEU B C 1
ATOM 11912 O O . LEU B 1 740 ? 47.781 -16.891 -32.125 1 30.25 740 LEU B O 1
ATOM 11916 N N . PRO B 1 741 ? 48.656 -17.734 -30.344 1 32.72 741 PRO B N 1
ATOM 11917 C CA . PRO B 1 741 ? 47.625 -18.641 -29.859 1 32.72 741 PRO B CA 1
ATOM 11918 C C . PRO B 1 741 ? 46.281 -17.969 -29.688 1 32.72 741 PRO B C 1
ATOM 11920 O O . PRO B 1 741 ? 46.219 -16.75 -29.5 1 32.72 741 PRO B O 1
ATOM 11923 N N . LEU B 1 742 ? 45.188 -18.469 -30.172 1 36.41 742 LEU B N 1
ATOM 11924 C CA . LEU B 1 742 ? 43.75 -18.25 -29.906 1 36.41 742 LEU B CA 1
ATOM 11925 C C . LEU B 1 742 ? 43.562 -17.594 -28.562 1 36.41 742 LEU B C 1
ATOM 11927 O O . LEU B 1 742 ? 44.031 -18.078 -27.531 1 36.41 742 LEU B O 1
ATOM 11931 N N . SER B 1 743 ? 43.219 -16.422 -28.438 1 39 743 SER B N 1
ATOM 11932 C CA . SER B 1 743 ? 43.219 -15.477 -27.312 1 39 743 SER B CA 1
ATOM 11933 C C . SER B 1 743 ? 42.5 -16.062 -26.109 1 39 743 SER B C 1
ATOM 11935 O O . SER B 1 743 ? 41.469 -16.719 -26.25 1 39 743 SER B O 1
ATOM 11937 N N . SER B 1 744 ? 43 -16.344 -24.875 1 43.28 744 SER B N 1
ATOM 11938 C CA . SER B 1 744 ? 42.844 -16.734 -23.484 1 43.28 744 SER B CA 1
ATOM 11939 C C . SER B 1 744 ? 41.594 -16.141 -22.859 1 43.28 744 SER B C 1
ATOM 11941 O O . SER B 1 744 ? 41.156 -16.562 -21.781 1 43.28 744 SER B O 1
ATOM 11943 N N . HIS B 1 745 ? 40.938 -15.25 -23.484 1 46.41 745 HIS B N 1
ATOM 11944 C CA . HIS B 1 745 ? 39.875 -14.523 -22.781 1 46.41 745 HIS B CA 1
ATOM 11945 C C . HIS B 1 745 ? 38.562 -15.289 -22.812 1 46.41 745 HIS B C 1
ATOM 11947 O O . HIS B 1 745 ? 37.812 -15.305 -21.844 1 46.41 745 HIS B O 1
ATOM 11953 N N . GLY B 1 746 ? 38.188 -15.859 -24.031 1 47.16 746 GLY B N 1
ATOM 11954 C CA . GLY B 1 746 ? 36.969 -16.641 -24.156 1 47.16 746 GLY B CA 1
ATOM 11955 C C . GLY B 1 746 ? 36.906 -17.828 -23.203 1 47.16 746 GLY B C 1
ATOM 11956 O O . GLY B 1 746 ? 35.875 -18.094 -22.594 1 47.16 746 GLY B O 1
ATOM 11957 N N . ASN B 1 747 ? 38 -18.469 -23.094 1 62.69 747 ASN B N 1
ATOM 11958 C CA . ASN B 1 747 ? 38.125 -19.625 -22.203 1 62.69 747 ASN B CA 1
ATOM 11959 C C . ASN B 1 747 ? 37.938 -19.234 -20.75 1 62.69 747 ASN B C 1
ATOM 11961 O O . ASN B 1 747 ? 37.344 -20 -19.969 1 62.69 747 ASN B O 1
ATOM 11965 N N . THR B 1 748 ? 38.125 -17.953 -20.578 1 75.12 748 THR B N 1
ATOM 11966 C CA . THR B 1 748 ? 38 -17.516 -19.188 1 75.12 748 THR B CA 1
ATOM 11967 C C . THR B 1 748 ? 36.531 -17.297 -18.812 1 75.12 748 THR B C 1
ATOM 11969 O O . THR B 1 748 ? 36.125 -17.641 -17.719 1 75.12 748 THR B O 1
ATOM 11972 N N . GLU B 1 749 ? 35.75 -16.891 -19.859 1 81.06 749 GLU B N 1
ATOM 11973 C CA . GLU B 1 749 ? 34.344 -16.656 -19.547 1 81.06 749 GLU B CA 1
ATOM 11974 C C . GLU B 1 749 ? 33.594 -17.969 -19.375 1 81.06 749 GLU B C 1
ATOM 11976 O O . GLU B 1 749 ? 32.719 -18.078 -18.516 1 81.06 749 GLU B O 1
ATOM 11981 N N . PHE B 1 750 ? 34 -18.906 -20.172 1 88 750 PHE B N 1
ATOM 11982 C CA . PHE B 1 750 ? 33.375 -20.219 -20.094 1 88 750 PHE B CA 1
ATOM 11983 C C . PHE B 1 750 ? 33.688 -20.875 -18.75 1 88 750 PHE B C 1
ATOM 11985 O O . PHE B 1 750 ? 32.781 -21.406 -18.094 1 88 750 PHE B O 1
ATOM 11992 N N . GLU B 1 751 ? 34.906 -20.703 -18.359 1 86.62 751 GLU B N 1
ATOM 11993 C CA . GLU B 1 751 ? 35.312 -21.297 -17.078 1 86.62 751 GLU B CA 1
ATOM 11994 C C . GLU B 1 751 ? 34.625 -20.594 -15.914 1 86.62 751 GLU B C 1
ATOM 11996 O O . GLU B 1 751 ? 34.281 -21.219 -14.922 1 86.62 751 GLU B O 1
ATOM 12001 N N . ARG B 1 752 ? 34.469 -19.438 -16.078 1 84.31 752 ARG B N 1
ATOM 12002 C CA . ARG B 1 752 ? 33.812 -18.656 -15.031 1 84.31 752 ARG B CA 1
ATOM 12003 C C . ARG B 1 752 ? 32.375 -19.078 -14.875 1 84.31 752 ARG B C 1
ATOM 12005 O O . ARG B 1 752 ? 31.844 -19.141 -13.758 1 84.31 752 ARG B O 1
ATOM 12012 N N . GLU B 1 753 ? 31.719 -19.266 -15.938 1 89 753 GLU B N 1
ATOM 12013 C CA . GLU B 1 753 ? 30.328 -19.672 -15.883 1 89 753 GLU B CA 1
ATOM 12014 C C . GLU B 1 753 ? 30.188 -21.047 -15.242 1 89 753 GLU B C 1
ATOM 12016 O O . GLU B 1 753 ? 29.25 -21.281 -14.477 1 89 753 GLU B O 1
ATOM 12021 N N . ILE B 1 754 ? 31.141 -21.906 -15.539 1 90.38 754 ILE B N 1
ATOM 12022 C CA . ILE B 1 754 ? 31.109 -23.234 -14.953 1 90.38 754 ILE B CA 1
ATOM 12023 C C . ILE B 1 754 ? 31.344 -23.141 -13.445 1 90.38 754 ILE B C 1
ATOM 12025 O O . ILE B 1 754 ? 30.641 -23.797 -12.664 1 90.38 754 ILE B O 1
ATOM 12029 N N . LYS B 1 755 ? 32.219 -22.312 -13.023 1 85.06 755 LYS B N 1
ATOM 12030 C CA . LYS B 1 755 ? 32.531 -22.141 -11.609 1 85.06 755 LYS B CA 1
ATOM 12031 C C . LYS B 1 755 ? 31.344 -21.547 -10.859 1 85.06 755 LYS B C 1
ATOM 12033 O O . LYS B 1 755 ? 31.094 -21.891 -9.703 1 85.06 755 LYS B O 1
ATOM 12038 N N . SER B 1 756 ? 30.719 -20.719 -11.531 1 84.31 756 SER B N 1
ATOM 12039 C CA . SER B 1 756 ? 29.547 -20.094 -10.938 1 84.31 756 SER B CA 1
ATOM 12040 C C . SER B 1 756 ? 28.453 -21.109 -10.664 1 84.31 756 SER B C 1
ATOM 12042 O O . SER B 1 756 ? 27.812 -21.078 -9.609 1 84.31 756 SER B O 1
ATOM 12044 N N . VAL B 1 757 ? 28.234 -21.984 -11.602 1 87.31 757 VAL B N 1
ATOM 12045 C CA . VAL B 1 757 ? 27.219 -23.016 -11.445 1 87.31 757 VAL B CA 1
ATOM 12046 C C . VAL B 1 757 ? 27.625 -24 -10.352 1 87.31 757 VAL B C 1
ATOM 12048 O O . VAL B 1 757 ? 26.797 -24.422 -9.547 1 87.31 757 VAL B O 1
ATOM 12051 N N . GLU B 1 758 ? 28.891 -24.281 -10.312 1 86.5 758 GLU B N 1
ATOM 12052 C CA . GLU B 1 758 ? 29.406 -25.188 -9.289 1 86.5 758 GLU B CA 1
ATOM 12053 C C . GLU B 1 758 ? 29.234 -24.594 -7.895 1 86.5 758 GLU B C 1
ATOM 12055 O O . GLU B 1 758 ? 28.828 -25.297 -6.965 1 86.5 758 GLU B O 1
ATOM 12060 N N . ARG B 1 759 ? 29.484 -23.391 -7.766 1 79.62 759 ARG B N 1
ATOM 12061 C CA . ARG B 1 759 ? 29.328 -22.703 -6.488 1 79.62 759 ARG B CA 1
ATOM 12062 C C . ARG B 1 759 ? 27.859 -22.656 -6.07 1 79.62 759 ARG B C 1
ATOM 12064 O O . ARG B 1 759 ? 27.531 -22.875 -4.902 1 79.62 759 ARG B O 1
ATOM 12071 N N . HIS B 1 760 ? 27.047 -22.344 -7 1 78.69 760 HIS B N 1
ATOM 12072 C CA . HIS B 1 760 ? 25.625 -22.219 -6.723 1 78.69 760 HIS B CA 1
ATOM 12073 C C . HIS B 1 760 ? 25.031 -23.562 -6.277 1 78.69 760 HIS B C 1
ATOM 12075 O O . HIS B 1 760 ? 24.078 -23.594 -5.508 1 78.69 760 HIS B O 1
ATOM 12081 N N . MET B 1 761 ? 25.609 -24.594 -6.828 1 84.44 761 MET B N 1
ATOM 12082 C CA . MET B 1 761 ? 25.062 -25.922 -6.527 1 84.44 761 MET B CA 1
ATOM 12083 C C . MET B 1 761 ? 25.828 -26.562 -5.367 1 84.44 761 MET B C 1
ATOM 12085 O O . MET B 1 761 ? 25.562 -27.719 -5.012 1 84.44 761 MET B O 1
ATOM 12089 N N . GLY B 1 762 ? 26.781 -25.797 -4.723 1 72.25 762 GLY B N 1
ATOM 12090 C CA . GLY B 1 762 ? 27.516 -26.266 -3.562 1 72.25 762 GLY B CA 1
ATOM 12091 C C . GLY B 1 762 ? 28.562 -27.312 -3.902 1 72.25 762 GLY B C 1
ATOM 12092 O O . GLY B 1 762 ? 28.875 -28.172 -3.07 1 72.25 762 GLY B O 1
ATOM 12093 N N . PHE B 1 763 ? 28.891 -27.328 -5.16 1 68.75 763 PHE B N 1
ATOM 12094 C CA . PHE B 1 763 ? 29.859 -28.328 -5.594 1 68.75 763 PHE B CA 1
ATOM 12095 C C . PHE B 1 763 ? 31.281 -27.828 -5.41 1 68.75 763 PHE B C 1
ATOM 12097 O O . PHE B 1 763 ? 31.625 -26.719 -5.828 1 68.75 763 PHE B O 1
ATOM 12104 N N . ARG B 1 764 ? 32 -28.125 -4.328 1 59.5 764 ARG B N 1
ATOM 12105 C CA . ARG B 1 764 ? 33.406 -27.781 -4.102 1 59.5 764 ARG B CA 1
ATOM 12106 C C . ARG B 1 764 ? 34.344 -28.75 -4.832 1 59.5 764 ARG B C 1
ATOM 12108 O O . ARG B 1 764 ? 34.062 -29.953 -4.891 1 59.5 764 ARG B O 1
#

Radius of gyration: 41.79 Å; Cα contacts (8 Å, |Δi|>4): 2531; chains: 2; bounding box: 111×157×145 Å

pLDDT: mean 76.18, std 25.63, range [14.36, 98.25]

InterPro domains:
  IPR011009 Protein kinase-like domain superfamily [SSF56112] (571-726)
  IPR060487 Spore killer, N-terminal domain [PF27653] (52-386)

Secondary structure (DSSP, 8-state):
------HHHHHHHHHHHHHHHHHHHHHHHHHHHHHHHHHHHHHHHHSPBPHHHHHHHHIIIIITTTGGGB-SSSS--S-S---TTSEE-SEEEE-TTHHHHHHHHHHHHTTSGGGGS--B--HHHHHHHHHHHHT--B-SHHHHHHHIIIIIIHHHHHHHHHHTTSHHHHHHHT--SEEEEE--TTSS--S---------TTS------THHHHHHHGGGSS--------------SPPTTEEEEEEE-SS-EEEEEEEEE--TTTS-HHHHHHH-SSEEHHHHSS--TT--HHHHHHHHHHHHHHHHHHHHHHTT-SEEEEE-SS-EEEEE--SS-TTEEEEEEE-HHHHH-S-----STT----GGGSHHHHHHHHHHHHHHPPP--HHHHHHHHHH-EE------TTTT-GGGTTSSSS-GGGGPPP-HHHHHHHHS--------------------------------------------------------------PPPP-SS-------SPP---S----HHHHHHGGGT-BPPTT-TTGGGTBSSBBSS-HHHHHHHHHHHHHSTT--TTEEEEEEE-SS-EEEEEEETTTTEEEEEEEE-GGGHHHHHHHHHHHHHTGGGBTTTB--EEEEEE-TTS-EEETTTEEE-EEEEE----EEHHHHH-GGGGGGGHHHHHHHHHHHHHTTEE-S--SGGGEEEETTTTEEEE---TT-EE---------SS----S-THHHHHHHHHHHHHHHHTT--/------HHHHHHHHHHHHHHHHHHHHHHHHHHHHHHHHHHHHHHHHSPBPHHHHHHHHIIIIITTTGGGB-SSSS--S-S---TTSEE-SEEEE-TTHHHHHHHHHHHHTTSGGGGS--B--HHHHHHHHHHHHT--B-SHHHHHHHIIIIIIHHHHHHHHHHTTSHHHHHHHT--SEEEEE--TTSS--S---------TTS------THHHHHHHGGGSS--------------SPPTTEEEEEEE-SS-EEEEEEEEE--TTTS-HHHHHHH-SSEEHHHHSS--TT--HHHHHHHHHHHHHHHHHHHHHHHT-SEEEEE-SS-EEEEE--SS-TTEEEEEEE-HHHHH-S-----STT----GGGSHHHHHHHHHHHHHHPPP--HHHHHHHHHH-EE------TTTS-TTHHHHSSS-GGGGPPP-HHHHHHHHS---------------------------------------------------------------PPP-SS-------SPP---S----HHHHHHGGGT-BPPTT-TTGGGTBSSBBSS-HHHHHHHHHHHHHSTT--TTEEEEEEE-SS-EEEEEEETTTTEEEEEEEE-GGGHHHHHHHHHHHHHTGGGBTTTB--EEEEEE-TTS-EEETTTEEE-EEEEE----EEHHHHH-GGGGGGGHHHHHHHHHHHHHTTEE-S--SGGGEEEETTTTEEEE---TT-EE---------SS----S-THHHHHHHHHHHHHHHHTT--